Protein AF-A0A3M1T443-F1 (afdb_monomer)

Sequence (998 aa):
MTKRPALFLSFALLCALPCAAQPTHPFGGEVLDLETEANALRAASDPAARRVAVERLFETLVRDPFLAELAPRIDLRGWLERAAAGRPFDVAAYRAAVRSALAGPVRTTADVGRAELEQKLRVLELLFRPASSAPAARGTSEAELARALGRHPTAELLAPGDTRVLALEPVANAWLVRANEGLDLPPGAAGERAALERYARTLVPAGRPGRGELRPGLAHREVGRAVLGPVTRHPAGAETADVLKGVGPTPYANNRFNSKATGSFPLPEAVRDWRETELLRRAGVAVYEPVAIVALPRYEWSESEGWRPLAVYVRRPRENLRVSDLEHLDASQKRRLLATLKEKIAAELRSVGREPALSDRDVLRLFVERLGRTAGLFQGGMGRLYFHGMLHDQNVSLLGEIVDVGNNEGVARDRAEMRRNWEKSNYAWWVRRLPEYRGMRGNVETLLFHRLAKVYNGHFAEVTGGGLSEAELEGIFREAYREGRRGVSASDPRRSLTVRPRPRTRTREERGASSQDPFARYRRPDGTLRWKELTRDGAAREGAGLAHFALALFLKELAAVAATGDRARIEEFFDGLLSTDFYRHYGLFVAGARLGEIGYARSLQRFVKPRFINEVLKTNLVLAAGLALPQIASGSFSGRRFVLSLASLGLSSAAVKAGVRGLSWVASLRSQRGRGLLARFGLRARPLARLGGWVYTAGELAVVLLLAETIEREVDERLAEARARDALGEAGLRFLSAVDAATRDEDADIDAALVDYAEAWRSYRDHLYEPLLAEEARLAARLERVARRAKLGDDERAALVERVSAHSALADDLRRRHGSVEAAAAERAARADAALADDVRELFERSNATRRRMLDGLYRGGRRAGPFLGGDAPADPIAELRQLEADLPGGPTAFLARWRQRRARARLRAALGAASPNRLQSYEDEAEVLGLAAAALRAAGRDALAHRVEEARARAARLREADARLVGVAGARRSGPRRRGARGGLREAVRGVETAGR

Foldseek 3Di:
DPDPPVVVVVVVVVVVPPPPDFFDDDCLPLVVVLVVLLVQCVPDPDPVSNVVSLVSNLVSQVSRVQSVQCCVQQVVSVLSVCLSVVHARPPVSSVVSSVVSVVDDDVPPVPDDPVVVQLSVLLVVLSRHRQVVDPPPDRCHPQNSCVSLLHHDLVVCDDQPNFDFDQQAAFPPKFFPDFDPPPPAPPDPRRRVVVCCQVRVSRHDDPDGQTQTPDGQQDDQALQQWTWHDWDQDPLRATWTKIKQASFGDSRHSDSNHNPNGSWAFPVLLVLQQVLQVLCVVLQAFAWAFGTKMWGPDWDQDSVPGTTTTIITITIHLFQAFLVSLVVDDLVSVLVVLVSLVVSLQSLLVVVVDRDPDDLQLLLLLLLLSLLLNLLLCVCLSVFHFDQLDDDRSQAGSNRHGHSSSPFPTTDPDVVSVVVSNCPGPCVVVCVVCVVCPPDPGDPSLVSSLVSSVSSQVSSCVNPVDGDDPVRSCVSSNVSSVCSNNSNRSNDSVPRPDDDPDDDDDDDPDDPDDVDPLQPVQADLLGAGQLVVCLVVVSLVVPPDNQPCVVVSLLVNCVSQVVVVDPVSVVSSVVSVVSGCNCVNVVQLQVQLVVQLVCCVPPPLVPDPDPVVSVLCNVLSSNLSSVVRSCVVVVNDDPVVSVLLSVLLSVLLVVLVVVCVVDVVNVVVVVVVVPCPVVVVDPVCVVVVVVVVVVVVSVSVSSSVVSSVVVVVVVVLVVLLVVLLLQLLVLLLLLLVLLLCVLVVHPGPNVVSLVSNVVSLVSNLVSLCVVVVVLVVVLVVQVVSLVVLLVVLVVVLVVQLVVCVVPVVSQVVCCVVQVGSNSVSVVVNVVSLVVSLVSNVVSCVVSVVVSVVSVCCQAVNQDDPDALCPDQHDPQLSVVLVVLVVPCDPDPCNVVSVVVSVVNSVSSSNSSSSATSHSLSSLVNLLVSLQSSLVSCVVSVNNVSSVVSVVSSVVSVVVSVVVVVVVVVVVPPPPPDDDDRSVVVVVVVVVVVVVVVD

Secondary structure (DSSP, 8-state):
--SHHHHHHHHHHHHHGGGS-PPPPSSTTHHHHHHHHHHHHHH--SHHHHHHHHHHHHHHHTTSHHHHHHTTTTTHHHHHHHHHTT----HHHHHHHHHHHHHS--TTTTTS-HHHHHHHHHHHHHHTS-GGGS-SS-SS-HHHHHHHTT---GGGG--TT-----PPPP-TT-EEEEE-TTS---TTHHHHHHHHHHHHHTTS-SSS-------TTS-----TTEEEEEEEE-TTS-EEEEEEE-----TT-SBTTB--TT---BHHHHHHHHHHHHHHHHTT--BPEEEEEEEEEEEEEETTTEEEEEEEEEEE-S---BTGGGGGS-HHHHHHHHHHHHHHHHHHHHTTT------HHHHHHHHHHHHHHHHHHHBTTTSSEEE-S---GGGBBTTS-B--GGGS-EEESSHHHHHHHHHTSTTHHHHHH-GGGTT-SS-HHHHHHHHHHHHHHHHHHHHHS----HHHHHHHHHHHHHHHTTT--SS-TTTTT--PPPPP---S-S----S--TTGGGB-TTS-B-HHHHHHTTHHHHSS-HHHHHHHHHHHHHHHHHHH--HHHHHHHHHHHHTSTHHHHHHHHHHHHHHHHHHIIIIIGGG---HHHHHHHHHHHHHHHHHHHHHHHTT---HHHHHHHHHHHHHHHHHHHHHHHH-HHHHHHHHHHHTTTTTSS-GGGHHHHHHHHHHHHHHHHHHHHHHHHHHHHHHHHHHHHHHHHHHHHHHHHHHHHHHHHHHTT----HHHHHHHHHHHHHHHHHHHHHHHHHHHHHHHHHHHHHHHHHHHHHHHHHHHHHHHHT-HHHHHHHHHHHSSHHHHHHHHHHHHHHHHHHHHHHHHHHHHHHHHHHHHHHHTTT--SS-TT-TTS-SSHHHHHHHHHHT--SSTTHHHHHHHHHHHHHHHHHHHH---SSHHHHHHHHHHHHHHHHHHHHHTT-HHHHHHHHHHHHHHHHHHHHHHHHHHHHHH---------HHHHHHHHHHHHHHHT-

Radius of gyration: 35.06 Å; Cα contacts (8 Å, |Δi|>4): 1113; chains: 1; bounding box: 91×85×98 Å

pLDDT: mean 74.42, std 19.21, range [26.64, 98.38]

Mean predicted aligned error: 19.14 Å

Structure (mmCIF, N/CA/C/O backbone):
data_AF-A0A3M1T443-F1
#
_entry.id   AF-A0A3M1T443-F1
#
loop_
_atom_site.group_PDB
_atom_site.id
_atom_site.type_symbol
_atom_site.label_atom_id
_atom_site.label_alt_id
_atom_site.label_comp_id
_atom_site.label_asym_id
_atom_site.label_entity_id
_atom_site.label_seq_id
_atom_site.pdbx_PDB_ins_code
_atom_site.Cartn_x
_atom_site.Cartn_y
_atom_site.Cartn_z
_atom_site.occupancy
_atom_site.B_iso_or_equiv
_atom_site.auth_seq_id
_atom_site.auth_comp_id
_atom_site.auth_asym_id
_atom_site.auth_atom_id
_atom_site.pdbx_PDB_model_num
ATOM 1 N N . MET A 1 1 ? 29.139 -28.270 35.433 1.00 37.91 1 MET A N 1
ATOM 2 C CA . MET A 1 1 ? 29.422 -27.028 34.665 1.00 37.91 1 MET A CA 1
ATOM 3 C C . MET A 1 1 ? 28.168 -26.517 33.921 1.00 37.91 1 MET A C 1
ATOM 5 O O . MET A 1 1 ? 28.211 -26.295 32.721 1.00 37.91 1 MET A O 1
ATOM 9 N N . THR A 1 2 ? 27.039 -26.289 34.605 1.00 39.25 2 THR A N 1
ATOM 10 C CA . THR A 1 2 ? 25.711 -26.169 33.945 1.00 39.25 2 THR A CA 1
ATOM 11 C C . THR A 1 2 ? 24.912 -24.890 34.257 1.00 39.25 2 THR A C 1
ATOM 13 O O . THR A 1 2 ? 23.732 -24.830 33.948 1.00 39.25 2 THR A O 1
ATOM 16 N N . LYS A 1 3 ? 25.516 -23.824 34.810 1.00 35.25 3 LYS A N 1
ATOM 17 C CA . LYS A 1 3 ? 24.779 -22.588 35.188 1.00 35.25 3 LYS A CA 1
ATOM 18 C C . LYS A 1 3 ? 25.066 -21.326 34.349 1.00 35.25 3 LYS A C 1
ATOM 20 O O . LYS A 1 3 ? 24.544 -20.264 34.657 1.00 35.25 3 LYS A O 1
ATOM 25 N N . ARG A 1 4 ? 25.878 -21.396 33.288 1.00 39.31 4 ARG A N 1
ATOM 26 C CA . ARG A 1 4 ? 26.299 -20.202 32.511 1.00 39.31 4 ARG A CA 1
ATOM 27 C C . ARG A 1 4 ? 25.391 -19.768 31.335 1.00 39.31 4 ARG A C 1
ATOM 29 O O . ARG A 1 4 ? 25.360 -18.567 31.087 1.00 39.31 4 ARG A O 1
ATOM 36 N N . PRO A 1 5 ? 24.618 -20.639 30.650 1.00 40.88 5 PRO A N 1
ATOM 37 C CA . PRO A 1 5 ? 23.749 -20.198 29.546 1.00 40.88 5 PRO A CA 1
ATOM 38 C C . PRO A 1 5 ? 22.556 -19.342 30.002 1.00 40.88 5 PRO A C 1
ATOM 40 O O . PRO A 1 5 ? 22.197 -18.378 29.333 1.00 40.88 5 PRO A O 1
ATOM 43 N N . ALA A 1 6 ? 21.984 -19.644 31.174 1.00 38.44 6 ALA A N 1
ATOM 44 C CA . ALA A 1 6 ? 20.828 -18.921 31.710 1.00 38.44 6 ALA A CA 1
ATOM 45 C C . ALA A 1 6 ? 21.161 -17.465 32.084 1.00 38.44 6 ALA A C 1
ATOM 47 O O . ALA A 1 6 ? 20.357 -16.572 31.851 1.00 38.44 6 ALA A O 1
ATOM 48 N N . LEU A 1 7 ? 22.374 -17.204 32.588 1.00 36.53 7 LEU A N 1
ATOM 49 C CA . LEU A 1 7 ? 22.805 -15.851 32.961 1.00 36.53 7 LEU A CA 1
ATOM 50 C C . LEU A 1 7 ? 22.996 -14.939 31.738 1.00 36.53 7 LEU A C 1
ATOM 52 O O . LEU A 1 7 ? 22.721 -13.745 31.811 1.00 36.53 7 LEU A O 1
ATOM 56 N N . PHE A 1 8 ? 23.427 -15.507 30.607 1.00 38.59 8 PHE A N 1
ATOM 57 C CA . PHE A 1 8 ? 23.604 -14.771 29.354 1.00 38.59 8 PHE A CA 1
ATOM 58 C C . PHE A 1 8 ? 22.255 -14.409 28.714 1.00 38.59 8 PHE A C 1
ATOM 60 O O . PHE A 1 8 ? 22.086 -13.296 28.220 1.00 38.59 8 PHE A O 1
ATOM 67 N N . LEU A 1 9 ? 21.274 -15.317 28.790 1.00 38.28 9 LEU A N 1
ATOM 68 C CA . LEU A 1 9 ? 19.915 -15.072 28.302 1.00 38.28 9 LEU A CA 1
ATOM 69 C C . LEU A 1 9 ? 19.188 -14.019 29.158 1.00 38.28 9 LEU A C 1
ATOM 71 O O . LEU A 1 9 ? 18.571 -13.109 28.611 1.00 38.28 9 LEU A O 1
ATOM 75 N N . SER A 1 10 ? 19.329 -14.084 30.488 1.00 39.38 10 SER A N 1
ATOM 76 C CA . SER A 1 10 ? 18.739 -13.102 31.408 1.00 39.38 10 SER A CA 1
ATOM 77 C C . SER A 1 10 ? 19.353 -11.707 31.265 1.00 39.38 10 SER A C 1
ATOM 79 O O . SER A 1 10 ? 18.629 -10.720 31.339 1.00 39.38 10 SER A O 1
ATOM 81 N N . PHE A 1 11 ? 20.664 -11.605 31.015 1.00 38.78 11 PHE A N 1
ATOM 82 C CA . PHE A 1 11 ? 21.337 -10.320 30.790 1.00 38.78 11 PHE A CA 1
ATOM 83 C C . PHE A 1 11 ? 20.928 -9.684 29.450 1.00 38.78 11 PHE A C 1
ATOM 85 O O . PHE A 1 11 ? 20.649 -8.490 29.397 1.00 38.78 11 PHE A O 1
ATOM 92 N N . ALA A 1 12 ? 20.794 -10.483 28.384 1.00 38.28 12 ALA A N 1
ATOM 93 C CA . ALA A 1 12 ? 20.299 -10.006 27.090 1.00 38.28 12 ALA A CA 1
ATOM 94 C C . ALA A 1 12 ? 18.829 -9.539 27.149 1.00 38.28 12 ALA A C 1
ATOM 96 O O . ALA A 1 12 ? 18.479 -8.540 26.522 1.00 38.28 12 ALA A O 1
ATOM 97 N N . LEU A 1 13 ? 17.986 -10.213 27.943 1.00 36.66 13 LEU A N 1
ATOM 98 C CA . LEU A 1 13 ? 16.599 -9.805 28.208 1.00 36.66 13 LEU A CA 1
ATOM 99 C C . LEU A 1 13 ? 16.509 -8.532 29.069 1.00 36.66 13 LEU A C 1
ATOM 101 O O . LEU A 1 13 ? 15.681 -7.670 28.786 1.00 36.66 13 LEU A O 1
ATOM 105 N N . LEU A 1 14 ? 17.385 -8.368 30.068 1.00 34.06 14 LEU A N 1
ATOM 106 C CA . LEU A 1 14 ? 17.455 -7.165 30.911 1.00 34.06 14 LEU A CA 1
ATOM 107 C C . LEU A 1 14 ? 17.930 -5.920 30.148 1.00 34.06 14 LEU A C 1
ATOM 109 O O . LEU A 1 14 ? 17.433 -4.827 30.406 1.00 34.06 14 LEU A O 1
ATOM 113 N N . CYS A 1 15 ? 18.822 -6.074 29.166 1.00 35.28 15 CYS A N 1
ATOM 114 C CA . CYS A 1 15 ? 19.267 -4.967 28.314 1.00 35.28 15 CYS A CA 1
ATOM 115 C C . CYS A 1 15 ? 18.259 -4.576 27.214 1.00 35.28 15 CYS A C 1
ATOM 117 O O . CYS A 1 15 ? 18.366 -3.480 26.670 1.00 35.28 15 CYS A O 1
ATOM 119 N N . ALA A 1 16 ? 17.278 -5.429 26.891 1.00 31.98 16 ALA A N 1
ATOM 120 C CA . ALA A 1 16 ? 16.255 -5.159 25.871 1.00 31.98 16 ALA A CA 1
ATOM 121 C C . ALA A 1 16 ? 14.996 -4.447 26.416 1.00 31.98 16 ALA A C 1
ATOM 123 O O . ALA A 1 16 ? 14.170 -3.962 25.643 1.00 31.98 16 ALA A O 1
ATOM 124 N N . LEU A 1 17 ? 14.844 -4.367 27.742 1.00 29.25 17 LEU A N 1
ATOM 125 C CA . LEU A 1 17 ? 13.650 -3.840 28.410 1.00 29.25 17 LEU A CA 1
ATOM 126 C C . LEU A 1 17 ? 13.426 -2.305 28.371 1.00 29.25 17 LEU A C 1
ATOM 128 O O . LEU A 1 17 ? 12.274 -1.918 28.563 1.00 29.25 17 LEU A O 1
ATOM 132 N N . PRO A 1 18 ? 14.393 -1.407 28.066 1.00 28.91 18 PRO A N 1
ATOM 133 C CA . PRO A 1 18 ? 14.093 0.032 27.987 1.00 28.91 18 PRO A CA 1
ATOM 134 C C . PRO A 1 18 ? 13.424 0.498 26.680 1.00 28.91 18 PRO A C 1
ATOM 136 O O . PRO A 1 18 ? 13.034 1.655 26.586 1.00 28.91 18 PRO A O 1
ATOM 139 N N . CYS A 1 19 ? 13.274 -0.353 25.658 1.00 26.64 19 CYS A N 1
ATOM 140 C CA . CYS A 1 19 ? 12.793 0.076 24.333 1.00 26.64 19 CYS A CA 1
ATOM 141 C C . CYS A 1 19 ? 11.262 0.019 24.136 1.00 26.64 19 CYS A C 1
ATOM 143 O O . CYS A 1 19 ? 10.796 0.206 23.015 1.00 26.64 19 CYS A O 1
ATOM 145 N N . ALA A 1 20 ? 10.473 -0.250 25.184 1.00 28.06 20 ALA A N 1
ATOM 146 C CA . ALA A 1 20 ? 9.035 -0.540 25.069 1.00 28.06 20 ALA A CA 1
ATOM 147 C C . ALA A 1 20 ? 8.085 0.569 25.571 1.00 28.06 20 ALA A C 1
ATOM 149 O O . ALA A 1 20 ? 6.895 0.315 25.738 1.00 28.06 20 ALA A O 1
ATOM 150 N N . ALA A 1 21 ? 8.565 1.794 25.791 1.00 31.19 21 ALA A N 1
ATOM 151 C CA . ALA A 1 21 ? 7.702 2.939 26.086 1.00 31.19 21 ALA A CA 1
ATOM 152 C C . ALA A 1 21 ? 8.176 4.154 25.281 1.00 31.19 21 ALA A C 1
ATOM 154 O O . ALA A 1 21 ? 9.110 4.842 25.684 1.00 31.19 21 ALA A O 1
ATOM 155 N N . GLN A 1 22 ? 7.570 4.373 24.114 1.00 31.14 22 GLN A N 1
ATOM 156 C CA . GLN A 1 22 ? 7.752 5.597 23.336 1.00 31.14 22 GLN A CA 1
ATOM 157 C C . GLN A 1 22 ? 6.545 6.517 23.576 1.00 31.14 22 GLN A C 1
ATOM 159 O O . GLN A 1 22 ? 5.418 6.059 23.381 1.00 31.14 22 GLN A O 1
ATOM 164 N N . PRO A 1 23 ? 6.744 7.774 24.006 1.00 32.66 23 PRO A N 1
ATOM 165 C CA . PRO A 1 23 ? 5.715 8.803 23.915 1.00 32.66 23 PRO A CA 1
ATOM 166 C C . PRO A 1 23 ? 5.520 9.204 22.440 1.00 32.66 23 PRO A C 1
ATOM 168 O O . PRO A 1 23 ? 6.472 9.183 21.663 1.00 32.66 23 PRO A O 1
ATOM 171 N N . THR A 1 24 ? 4.284 9.504 22.045 1.00 31.25 24 THR A N 1
ATOM 172 C CA . THR A 1 24 ? 3.910 9.977 20.703 1.00 31.25 24 THR A CA 1
ATOM 173 C C . THR A 1 24 ? 3.780 11.507 20.672 1.00 31.25 24 THR A C 1
ATOM 175 O O . THR A 1 24 ? 3.130 12.084 21.538 1.00 31.25 24 THR A O 1
ATOM 178 N N . HIS A 1 25 ? 4.361 12.143 19.648 1.00 37.38 25 HIS A N 1
ATOM 179 C CA . HIS A 1 25 ? 4.248 13.569 19.275 1.00 37.38 25 HIS A CA 1
ATOM 180 C C . HIS A 1 25 ? 2.786 14.074 19.038 1.00 37.38 25 HIS A C 1
ATOM 182 O O . HIS A 1 25 ? 1.864 13.265 18.927 1.00 37.38 25 HIS A O 1
ATOM 188 N N . PRO A 1 26 ? 2.529 15.401 18.917 1.00 42.00 26 PRO A N 1
ATOM 189 C CA . PRO A 1 26 ? 1.399 16.100 19.516 1.00 42.00 26 PRO A CA 1
ATOM 190 C C . PRO A 1 26 ? 0.212 16.220 18.546 1.00 42.00 26 PRO A C 1
ATOM 192 O O . PRO A 1 26 ? 0.335 16.764 17.448 1.00 42.00 26 PRO A O 1
ATOM 195 N N . PHE A 1 27 ? -0.958 15.744 18.957 1.00 43.62 27 PHE A N 1
ATOM 196 C CA . PHE A 1 27 ? -2.275 16.048 18.390 1.00 43.62 27 PHE A CA 1
ATOM 197 C C . PHE A 1 27 ? -2.505 15.940 16.862 1.00 43.62 27 PHE A C 1
ATOM 199 O O . PHE A 1 27 ? -3.537 16.394 16.368 1.00 43.62 27 PHE A O 1
ATOM 206 N N . GLY A 1 28 ? -1.621 15.311 16.081 1.00 34.41 28 GLY A N 1
ATOM 207 C CA . GLY A 1 28 ? -1.761 15.246 14.615 1.00 34.41 28 GLY A CA 1
ATOM 208 C C . GLY A 1 28 ? -3.031 14.523 14.136 1.00 34.41 28 GLY A C 1
ATOM 209 O O . GLY A 1 28 ? -3.593 14.890 13.108 1.00 34.41 28 GLY A O 1
ATOM 210 N N . GLY A 1 29 ? -3.501 13.538 14.908 1.00 40.56 29 GLY A N 1
ATOM 211 C CA . GLY A 1 29 ? -4.859 12.983 14.812 1.00 40.56 29 GLY A CA 1
ATOM 212 C C . GLY A 1 29 ? -5.782 13.466 15.936 1.00 40.56 29 GLY A C 1
ATOM 213 O O . GLY A 1 29 ? -6.976 13.646 15.725 1.00 40.56 29 GLY A O 1
ATOM 214 N N . GLU A 1 30 ? -5.217 13.762 17.109 1.00 53.69 30 GLU A N 1
ATOM 215 C CA . GLU A 1 30 ? -5.988 13.963 18.337 1.00 53.69 30 GLU A CA 1
ATOM 216 C C . GLU A 1 30 ? -6.620 15.364 18.457 1.00 53.69 30 GLU A C 1
ATOM 218 O O . GLU A 1 30 ? -7.514 15.520 19.274 1.00 53.69 30 GLU A O 1
ATOM 223 N N . VAL A 1 31 ? -6.245 16.392 17.665 1.00 48.81 31 VAL A N 1
ATOM 224 C CA . VAL A 1 31 ? -6.998 17.677 17.677 1.00 48.81 31 VAL A CA 1
ATOM 225 C C . VAL A 1 31 ? -8.441 17.450 17.219 1.00 48.81 31 VAL A C 1
ATOM 227 O O . VAL A 1 31 ? -9.359 18.011 17.810 1.00 48.81 31 VAL A O 1
ATOM 230 N N . LEU A 1 32 ? -8.641 16.639 16.173 1.00 48.38 32 LEU A N 1
ATOM 231 C CA . LEU A 1 32 ? -9.980 16.331 15.662 1.00 48.38 32 LEU A CA 1
ATOM 232 C C . LEU A 1 32 ? -10.764 15.478 16.660 1.00 48.38 32 LEU A C 1
ATOM 234 O O . LEU A 1 32 ? -11.958 15.707 16.839 1.00 48.38 32 LEU A O 1
ATOM 238 N N . ASP A 1 33 ? -10.091 14.552 17.344 1.00 61.84 33 ASP A N 1
ATOM 239 C CA . ASP A 1 33 ? -10.699 13.758 18.412 1.00 61.84 33 ASP A CA 1
ATOM 240 C C . ASP A 1 33 ? -11.073 14.652 19.607 1.00 61.84 33 ASP A C 1
ATOM 242 O O . ASP A 1 33 ? -12.202 14.599 20.079 1.00 61.84 33 ASP A O 1
ATOM 246 N N . LEU A 1 34 ? -10.196 15.567 20.035 1.00 68.12 34 LEU A N 1
ATOM 247 C CA . LEU A 1 34 ? -10.482 16.535 21.100 1.00 68.12 34 LEU A CA 1
ATOM 248 C C . LEU A 1 34 ? -11.635 17.475 20.755 1.00 68.12 34 LEU A C 1
ATOM 250 O O . LEU A 1 34 ? -12.471 17.754 21.610 1.00 68.12 34 LEU A O 1
ATOM 254 N N . GLU A 1 35 ? -11.679 17.985 19.526 1.00 63.94 35 GLU A N 1
ATOM 255 C CA . GLU A 1 35 ? -12.765 18.845 19.061 1.00 63.94 35 GLU A CA 1
ATOM 256 C C . GLU A 1 35 ? -14.086 18.070 19.002 1.00 63.94 35 GLU A C 1
ATOM 258 O O . GLU A 1 35 ? -15.120 18.574 19.442 1.00 63.94 35 GLU A O 1
ATOM 263 N N . THR A 1 36 ? -14.048 16.822 18.530 1.00 71.94 36 THR A N 1
ATOM 264 C CA . THR A 1 36 ? -15.211 15.929 18.490 1.00 71.94 36 THR A CA 1
ATOM 265 C C . THR A 1 36 ? -15.733 15.641 19.894 1.00 71.94 36 THR A C 1
ATOM 267 O O . THR A 1 36 ? -16.920 15.837 20.148 1.00 71.94 36 THR A O 1
ATOM 270 N N . GLU A 1 37 ? -14.864 15.247 20.825 1.00 80.19 37 GLU A N 1
ATOM 271 C CA . GLU A 1 37 ? -15.259 14.919 22.198 1.00 80.19 37 GLU A CA 1
ATOM 272 C C . GLU A 1 37 ? -15.689 16.166 22.988 1.00 80.19 37 GLU A C 1
ATOM 274 O O . GLU A 1 37 ? -16.659 16.126 23.745 1.00 80.19 37 GLU A O 1
ATOM 279 N N . ALA A 1 38 ? -15.056 17.321 22.760 1.00 76.56 38 ALA A N 1
ATOM 280 C CA . ALA A 1 38 ? -15.502 18.581 23.349 1.00 76.56 38 ALA A CA 1
ATOM 281 C C . ALA A 1 38 ? -16.868 19.027 22.805 1.00 76.56 38 ALA A C 1
ATOM 283 O O . ALA A 1 38 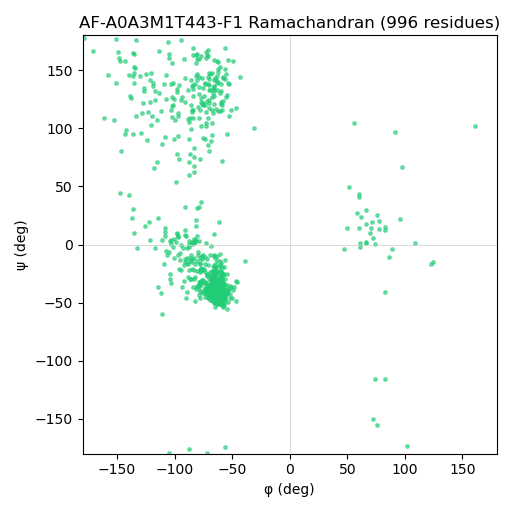? -17.706 19.520 23.564 1.00 76.56 38 ALA A O 1
ATOM 284 N N . ASN A 1 39 ? -17.130 18.831 21.511 1.00 74.62 39 ASN A N 1
ATOM 285 C CA . ASN A 1 39 ? -18.443 19.091 20.924 1.00 74.62 39 ASN A CA 1
ATOM 286 C C . ASN A 1 39 ? -19.495 18.096 21.431 1.00 74.62 39 ASN A C 1
ATOM 288 O O . ASN A 1 39 ? -20.618 18.512 21.710 1.00 74.62 39 ASN A O 1
ATOM 292 N N . ALA A 1 40 ? -19.137 16.825 21.632 1.00 76.38 40 ALA A N 1
ATOM 293 C CA . ALA A 1 40 ? -20.015 15.831 22.248 1.00 76.38 40 ALA A CA 1
ATOM 294 C C . ALA A 1 40 ? -20.385 16.228 23.687 1.00 76.38 40 ALA A C 1
ATOM 296 O O . ALA A 1 40 ? -21.555 16.174 24.064 1.00 76.38 40 ALA A O 1
ATOM 297 N N . LEU A 1 41 ? -19.415 16.725 24.462 1.00 82.12 41 LEU A N 1
ATOM 298 C CA . LEU A 1 41 ? -19.645 17.242 25.811 1.00 82.12 41 LEU A CA 1
ATOM 299 C C . LEU A 1 41 ? -20.583 18.458 25.821 1.00 82.12 41 LEU A C 1
ATOM 301 O O . LEU A 1 41 ? -21.449 18.557 26.690 1.00 82.12 41 LEU A O 1
ATOM 305 N N . ARG A 1 42 ? -20.442 19.368 24.847 1.00 79.19 42 ARG A N 1
ATOM 306 C CA . ARG A 1 42 ? -21.323 20.540 24.683 1.00 79.19 42 ARG A CA 1
ATOM 307 C C . ARG A 1 42 ? -22.734 20.158 24.231 1.00 79.19 42 ARG A C 1
ATOM 309 O O . ARG A 1 42 ? -23.693 20.793 24.660 1.00 79.19 42 ARG A O 1
ATOM 316 N N . ALA A 1 43 ? -22.855 19.153 23.365 1.00 78.31 43 ALA A N 1
ATOM 317 C CA . ALA A 1 43 ? -24.128 18.684 22.821 1.00 78.31 43 ALA A CA 1
ATOM 318 C C . ALA A 1 43 ? -24.925 17.818 23.810 1.00 78.31 43 ALA A C 1
ATOM 320 O O . ALA A 1 43 ? -26.141 17.697 23.676 1.00 78.31 43 ALA A O 1
ATOM 321 N N . ALA A 1 44 ? -24.265 17.224 24.807 1.00 82.94 44 ALA A N 1
ATOM 322 C CA . ALA A 1 44 ? -24.914 16.385 25.802 1.00 82.94 44 ALA A CA 1
ATOM 323 C C . ALA A 1 44 ? -25.872 17.200 26.694 1.00 82.94 44 ALA A C 1
ATOM 325 O O . ALA A 1 44 ? -25.465 18.053 27.491 1.00 82.94 44 ALA A O 1
ATOM 326 N N . SER A 1 45 ? -27.171 16.925 26.573 1.00 81.50 45 SER A N 1
ATOM 327 C CA . SER A 1 45 ? -28.232 17.596 27.330 1.00 81.50 45 SER A CA 1
ATOM 328 C C . SER A 1 45 ? -28.494 16.964 28.696 1.00 81.50 45 SER A C 1
ATOM 330 O O . SER A 1 45 ? -28.874 17.681 29.620 1.00 81.50 45 SER A O 1
ATOM 332 N N . ASP A 1 46 ? -28.275 15.654 28.847 1.00 90.25 46 ASP A N 1
ATOM 333 C CA . ASP A 1 46 ? -28.525 14.933 30.097 1.00 90.25 46 ASP A CA 1
ATOM 334 C C . ASP A 1 46 ? -27.234 14.646 30.909 1.00 90.25 46 ASP A C 1
ATOM 336 O O . ASP A 1 46 ? -26.130 14.589 30.351 1.00 90.25 46 ASP A O 1
ATOM 340 N N . PRO A 1 47 ? -27.337 14.455 32.242 1.00 84.25 47 PRO A N 1
ATOM 341 C CA . PRO A 1 47 ? -26.177 14.225 33.110 1.00 84.25 47 PRO A CA 1
ATOM 342 C C . PRO A 1 47 ? -25.402 12.919 32.864 1.00 84.25 47 PRO A C 1
ATOM 344 O O . PRO A 1 47 ? -24.263 12.800 33.325 1.00 84.25 47 PRO A O 1
ATOM 347 N N . ALA A 1 48 ? -25.997 11.912 32.220 1.00 81.12 48 ALA A N 1
ATOM 348 C CA . ALA A 1 48 ? -25.332 10.646 31.914 1.00 81.12 48 ALA A CA 1
ATOM 349 C C . ALA A 1 48 ? -24.481 10.781 30.643 1.00 81.12 48 ALA A C 1
ATOM 351 O O . ALA A 1 48 ? -23.286 10.485 30.679 1.00 81.12 48 ALA A O 1
ATOM 352 N N . ALA A 1 49 ? -25.043 11.342 29.571 1.00 80.25 49 ALA A N 1
ATOM 353 C CA . ALA A 1 49 ? -24.326 11.657 28.338 1.00 80.25 49 ALA A CA 1
ATOM 354 C C . ALA A 1 49 ? -23.152 12.616 28.590 1.00 80.25 49 ALA A C 1
ATOM 356 O O . ALA A 1 49 ? -22.059 12.419 28.057 1.00 80.25 49 ALA A O 1
ATOM 357 N N . ARG A 1 50 ? -23.332 13.608 29.475 1.00 83.50 50 ARG A N 1
ATOM 358 C CA . ARG A 1 50 ? -22.245 14.511 29.888 1.00 83.50 50 ARG A CA 1
ATOM 359 C C . ARG A 1 50 ? -21.120 13.784 30.611 1.00 83.50 50 ARG A C 1
ATOM 361 O O . ARG A 1 50 ? -19.961 14.064 30.333 1.00 83.50 50 ARG A O 1
ATOM 368 N N . ARG A 1 51 ? -21.436 12.843 31.507 1.00 83.75 51 ARG A N 1
ATOM 369 C CA . ARG A 1 51 ? -20.420 12.025 32.191 1.00 83.75 51 ARG A CA 1
ATOM 370 C C . ARG A 1 51 ? -19.628 11.171 31.205 1.00 83.75 51 ARG A C 1
ATOM 372 O O . ARG A 1 51 ? -18.405 11.169 31.271 1.00 83.75 51 ARG A O 1
ATOM 379 N N . VAL A 1 52 ? -20.302 10.529 30.251 1.00 82.00 52 VAL A N 1
ATOM 380 C CA . VAL A 1 52 ? -19.637 9.748 29.193 1.00 82.00 52 VAL A CA 1
ATOM 381 C C . VAL A 1 52 ? -18.723 10.632 28.340 1.00 82.00 52 VAL A C 1
ATOM 383 O O . VAL A 1 52 ? -17.585 10.255 28.072 1.00 82.00 52 VAL A O 1
ATOM 386 N N . ALA A 1 53 ? -19.180 11.823 27.952 1.00 80.50 53 ALA A N 1
ATOM 387 C CA . ALA A 1 53 ? -18.366 12.758 27.180 1.00 80.50 53 ALA A CA 1
ATOM 388 C C . ALA A 1 53 ? -17.171 13.314 27.982 1.00 80.50 53 ALA A C 1
ATOM 390 O O . ALA A 1 53 ? -16.090 13.482 27.424 1.00 80.50 53 ALA A O 1
ATOM 391 N N . VAL A 1 54 ? -17.325 13.545 29.295 1.00 85.75 54 VAL A N 1
ATOM 392 C CA . VAL A 1 54 ? -16.208 13.900 30.191 1.00 85.75 54 VAL A CA 1
ATOM 393 C C . VAL A 1 54 ? -15.164 12.790 30.230 1.00 85.75 54 VAL A C 1
ATOM 395 O O . VAL A 1 54 ? -13.980 13.091 30.109 1.00 85.75 54 VAL A O 1
ATOM 398 N N . GLU A 1 55 ? -15.577 11.528 30.367 1.00 85.12 55 GLU A N 1
ATOM 399 C CA . GLU A 1 55 ? -14.647 10.392 30.390 1.00 85.12 55 GLU A CA 1
ATOM 400 C C . GLU A 1 55 ? -13.887 10.255 29.073 1.00 85.12 55 GLU A C 1
ATOM 402 O O . GLU A 1 55 ? -12.662 10.185 29.083 1.00 85.12 55 GLU A O 1
ATOM 407 N N . ARG A 1 56 ? -14.579 10.317 27.930 1.00 85.38 56 ARG A N 1
ATOM 408 C CA . ARG A 1 56 ? -13.932 10.229 26.610 1.00 85.38 56 ARG A CA 1
ATOM 409 C C . ARG A 1 56 ? -12.967 11.381 26.353 1.00 85.38 56 ARG A C 1
ATOM 411 O O . ARG A 1 56 ? -11.858 11.165 25.859 1.00 85.38 56 ARG A O 1
ATOM 418 N N . LEU A 1 57 ? -13.357 12.603 26.719 1.00 83.94 57 LEU A N 1
ATOM 419 C CA . LEU A 1 57 ? -12.492 13.772 26.604 1.00 83.94 57 LEU A CA 1
ATOM 420 C C . LEU A 1 57 ? -11.285 13.660 27.547 1.00 83.94 57 LEU A C 1
ATOM 422 O O . LEU A 1 57 ? -10.166 13.960 27.137 1.00 83.94 57 LEU A O 1
ATOM 426 N N . PHE A 1 58 ? -11.481 13.183 28.780 1.00 88.38 58 PHE A N 1
ATOM 427 C CA . PHE A 1 58 ? -10.400 12.935 29.734 1.00 88.38 58 PHE A CA 1
ATOM 428 C C . PHE A 1 58 ? -9.425 11.877 29.215 1.00 88.38 58 PHE A C 1
ATOM 430 O O . PHE A 1 58 ? -8.226 12.135 29.183 1.00 88.38 58 PHE A O 1
ATOM 437 N N . GLU A 1 59 ? -9.925 10.723 28.767 1.00 83.19 59 GLU A N 1
ATOM 438 C CA . GLU A 1 59 ? -9.127 9.648 28.172 1.00 83.19 59 GLU A CA 1
ATOM 439 C C . GLU A 1 59 ? -8.321 10.143 26.973 1.00 83.19 59 GLU A C 1
ATOM 441 O O . GLU A 1 59 ? -7.136 9.837 26.863 1.00 83.19 59 GLU A O 1
ATOM 446 N N . THR A 1 60 ? -8.939 10.945 26.103 1.00 79.56 60 THR A N 1
ATOM 447 C CA . THR A 1 60 ? -8.266 11.543 24.943 1.00 79.56 60 THR A CA 1
ATOM 448 C C . THR A 1 60 ? -7.158 12.498 25.382 1.00 79.56 60 THR A C 1
ATOM 450 O O . THR A 1 60 ? -6.056 12.442 24.844 1.00 79.56 60 THR A O 1
ATOM 453 N N . LEU A 1 61 ? -7.401 13.326 26.404 1.00 79.94 61 LEU A N 1
ATOM 454 C CA . LEU A 1 61 ? -6.405 14.255 26.939 1.00 79.94 61 LEU A CA 1
ATOM 455 C C . LEU A 1 61 ? -5.230 13.545 27.618 1.00 79.94 61 LEU A C 1
ATOM 457 O O . LEU A 1 61 ? -4.096 13.972 27.439 1.00 79.94 61 LEU A O 1
ATOM 461 N N . VAL A 1 62 ? -5.457 12.464 28.370 1.00 84.62 62 VAL A N 1
ATOM 462 C CA . VAL A 1 62 ? -4.383 11.742 29.085 1.00 84.62 62 VAL A CA 1
ATOM 463 C C . VAL A 1 62 ? -3.652 10.701 28.230 1.00 84.62 62 VAL A C 1
ATOM 465 O O . VAL A 1 62 ? -2.750 10.030 28.730 1.00 84.62 62 VAL A O 1
ATOM 468 N N . ARG A 1 63 ? -3.997 10.554 26.944 1.00 80.06 63 ARG A N 1
ATOM 469 C CA . ARG A 1 63 ? -3.133 9.849 25.979 1.00 80.06 63 ARG A CA 1
ATOM 470 C C . ARG A 1 63 ? -1.836 10.608 25.734 1.00 80.06 63 ARG A C 1
ATOM 472 O O . ARG A 1 63 ? -0.806 9.974 25.521 1.00 80.06 63 ARG A O 1
ATOM 479 N N . ASP A 1 64 ? -1.878 11.937 25.840 1.00 75.56 64 ASP A N 1
ATOM 480 C CA . ASP A 1 64 ? -0.682 12.766 25.885 1.00 75.56 64 ASP A CA 1
ATOM 481 C C . ASP A 1 64 ? 0.061 12.485 27.213 1.00 75.56 64 ASP A C 1
ATOM 483 O O . ASP A 1 64 ? -0.475 12.754 28.295 1.00 75.56 64 ASP A O 1
ATOM 487 N N . PRO A 1 65 ? 1.291 11.934 27.173 1.00 71.94 65 PRO A N 1
ATOM 488 C CA . PRO A 1 65 ? 2.020 11.514 28.375 1.00 71.94 65 PRO A CA 1
ATOM 489 C C . PRO A 1 65 ? 2.281 12.654 29.360 1.00 71.94 65 PRO A C 1
ATOM 491 O O . PRO A 1 65 ? 2.416 12.427 30.564 1.00 71.94 65 PRO A O 1
ATOM 494 N N . PHE A 1 66 ? 2.343 13.883 28.855 1.00 75.88 66 PHE A N 1
ATOM 495 C CA . PHE A 1 66 ? 2.559 15.064 29.662 1.00 75.88 66 PHE A CA 1
ATOM 496 C C . PHE A 1 66 ? 1.263 15.476 30.382 1.00 75.88 66 PHE A C 1
ATOM 498 O O . PHE A 1 66 ? 1.271 15.716 31.594 1.00 75.88 66 PHE A O 1
ATOM 505 N N . LEU A 1 67 ? 0.127 15.496 29.676 1.00 79.25 67 LEU A N 1
ATOM 506 C CA . LEU A 1 67 ? -1.173 15.727 30.310 1.00 79.25 67 LEU A CA 1
ATOM 507 C C . LEU A 1 67 ? -1.532 14.598 31.281 1.00 79.25 67 LEU A C 1
ATOM 509 O O . LEU A 1 67 ? -2.131 14.886 32.311 1.00 79.25 67 LEU A O 1
ATOM 513 N N . ALA A 1 68 ? -1.109 13.357 31.033 1.00 82.38 68 ALA A N 1
ATOM 514 C CA . ALA A 1 68 ? -1.254 12.254 31.983 1.00 82.38 68 ALA A CA 1
ATOM 515 C C . ALA A 1 68 ? -0.504 12.512 33.305 1.00 82.38 68 ALA A C 1
ATOM 517 O O . ALA A 1 68 ? -1.030 12.231 34.383 1.00 82.38 68 ALA A O 1
ATOM 518 N N . GLU A 1 69 ? 0.711 13.071 33.237 1.00 82.31 69 GLU A N 1
ATOM 519 C CA . GLU A 1 69 ? 1.516 13.426 34.415 1.00 82.31 69 GLU A CA 1
ATOM 520 C C . GLU A 1 69 ? 0.931 14.632 35.173 1.00 82.31 69 GLU A C 1
ATOM 522 O O . GLU A 1 69 ? 0.945 14.658 36.410 1.00 82.3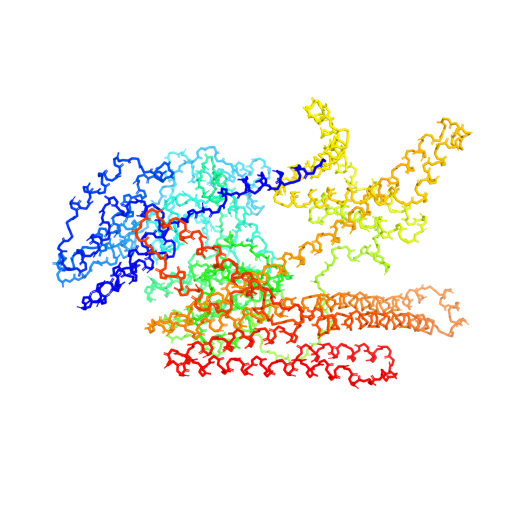1 69 GLU A O 1
ATOM 527 N N . LEU A 1 70 ? 0.395 15.625 34.452 1.00 81.75 70 LEU A N 1
ATOM 528 C CA . LEU A 1 70 ? -0.228 16.809 35.049 1.00 81.75 70 LEU A CA 1
ATOM 529 C C . LEU A 1 70 ? -1.649 16.582 35.557 1.00 81.75 70 LEU A C 1
ATOM 531 O O . LEU A 1 70 ? -2.032 17.227 36.532 1.00 81.75 70 LEU A O 1
ATOM 535 N N . ALA A 1 71 ? -2.430 15.712 34.917 1.00 88.38 71 ALA A N 1
ATOM 536 C CA . ALA A 1 71 ? -3.848 15.504 35.195 1.00 88.38 71 ALA A CA 1
ATOM 537 C C . ALA A 1 71 ? -4.173 15.371 36.692 1.00 88.38 71 ALA A C 1
ATOM 539 O O . ALA A 1 71 ? -5.056 16.101 37.152 1.00 88.38 71 ALA A O 1
ATOM 540 N N . PRO A 1 72 ? -3.464 14.537 37.484 1.00 88.44 72 PRO A N 1
ATOM 541 C CA . PRO A 1 72 ? -3.721 14.443 38.920 1.00 88.44 72 PRO A CA 1
ATOM 542 C C . PRO A 1 72 ? -3.257 15.678 39.706 1.00 88.44 72 PRO A C 1
ATOM 544 O O . PRO A 1 72 ? -3.819 15.972 40.754 1.00 88.44 72 PRO A O 1
ATOM 547 N N . ARG A 1 73 ? -2.252 16.420 39.222 1.00 88.44 73 ARG A N 1
ATOM 548 C CA . ARG A 1 73 ? -1.711 17.609 39.907 1.00 88.44 73 ARG A CA 1
ATOM 549 C C . ARG A 1 73 ? -2.609 18.834 39.763 1.00 88.44 73 ARG A C 1
ATOM 551 O O . ARG A 1 73 ? -2.615 19.686 40.643 1.00 88.44 73 ARG A O 1
ATOM 558 N N . ILE A 1 74 ? -3.331 18.934 38.648 1.00 88.31 74 ILE A N 1
ATOM 559 C CA . ILE A 1 74 ? -4.212 20.072 38.347 1.00 88.31 74 ILE A CA 1
ATOM 560 C C . ILE A 1 74 ? -5.694 19.751 38.545 1.00 88.31 74 ILE A C 1
ATOM 562 O O . ILE A 1 74 ? -6.521 20.609 38.251 1.00 88.31 74 ILE A O 1
ATOM 566 N N . ASP A 1 75 ? -6.031 18.539 39.006 1.00 92.12 75 ASP A N 1
ATOM 567 C CA . ASP A 1 75 ? -7.409 18.033 39.061 1.00 92.12 75 ASP A CA 1
ATOM 568 C C . ASP A 1 75 ? -8.120 18.181 37.699 1.00 92.12 75 ASP A C 1
ATOM 570 O O . ASP A 1 75 ? -9.211 18.740 37.583 1.00 92.12 75 ASP A O 1
ATOM 574 N N . LEU A 1 76 ? -7.463 17.738 36.617 1.00 88.50 76 LEU A N 1
ATOM 575 C CA . LEU A 1 76 ? -7.982 17.933 35.257 1.00 88.50 76 LEU A CA 1
ATOM 576 C C . LEU A 1 76 ? -9.385 17.331 35.108 1.00 88.50 76 LEU A C 1
ATOM 578 O O . LEU A 1 76 ? -10.257 17.960 34.518 1.00 88.50 76 LEU A O 1
ATOM 582 N N . ARG A 1 77 ? -9.623 16.155 35.701 1.00 90.31 77 ARG A N 1
ATOM 583 C CA . ARG A 1 77 ? -10.942 15.512 35.733 1.00 90.31 77 ARG A CA 1
ATOM 584 C C . ARG A 1 77 ? -11.981 16.379 36.441 1.00 90.31 77 ARG A C 1
ATOM 586 O O . ARG A 1 77 ? -13.027 16.638 35.856 1.00 90.31 77 ARG A O 1
ATOM 593 N N . GLY A 1 78 ? -11.690 16.892 37.637 1.00 90.75 78 GLY A N 1
ATOM 594 C CA . GLY A 1 78 ? -12.625 17.767 38.335 1.00 90.75 78 GLY A CA 1
ATOM 595 C C . GLY A 1 78 ? -12.895 19.064 37.570 1.00 90.75 78 GLY A C 1
ATOM 596 O O . GLY A 1 78 ? -14.011 19.576 37.616 1.00 90.75 78 GLY A O 1
ATOM 597 N N . TRP A 1 79 ? -11.934 19.585 36.799 1.00 87.50 79 TRP A N 1
ATOM 598 C CA . TRP A 1 79 ? -12.187 20.706 35.884 1.00 87.50 79 TRP A CA 1
ATOM 599 C C . TRP A 1 79 ? -13.171 20.349 34.766 1.00 87.50 79 TRP A C 1
ATOM 601 O O . TRP A 1 79 ? -14.074 21.143 34.495 1.00 87.50 79 TRP A O 1
ATOM 611 N N . LEU A 1 80 ? -13.042 19.161 34.167 1.00 85.00 80 LEU A N 1
ATOM 612 C CA . LEU A 1 80 ? -13.980 18.662 33.156 1.00 85.00 80 LEU A CA 1
ATOM 613 C C . LEU A 1 80 ? -15.383 18.462 33.735 1.00 85.00 80 LEU A C 1
ATOM 615 O O . LEU A 1 80 ? -16.364 18.895 33.137 1.00 85.00 80 LEU A O 1
ATOM 619 N N . GLU A 1 81 ? -15.483 17.870 34.923 1.00 87.44 81 GLU A N 1
ATOM 620 C CA . GLU A 1 81 ? -16.753 17.651 35.621 1.00 87.44 81 GLU A CA 1
ATOM 621 C C . GLU A 1 81 ? -17.429 18.974 36.005 1.00 87.44 81 GLU A C 1
ATOM 623 O O . GLU A 1 81 ? -18.637 19.135 35.817 1.00 87.44 81 GLU A O 1
ATOM 628 N N . ARG A 1 82 ? -16.658 19.964 36.481 1.00 86.06 82 ARG A N 1
ATOM 629 C CA . ARG A 1 82 ? -17.162 21.317 36.770 1.00 86.06 82 ARG A CA 1
ATOM 630 C C . ARG A 1 82 ? -17.698 21.997 35.508 1.00 86.06 82 ARG A C 1
ATOM 632 O O . ARG A 1 82 ? -18.792 22.561 35.554 1.00 86.06 82 ARG A O 1
ATOM 639 N N . ALA A 1 83 ? -16.966 21.912 34.397 1.00 79.06 83 ALA A N 1
ATOM 640 C CA . ALA A 1 83 ? -17.396 22.459 33.112 1.00 79.06 83 ALA A CA 1
ATOM 641 C C . ALA A 1 83 ? -18.664 21.757 32.589 1.00 79.06 83 ALA A C 1
ATOM 643 O O . ALA A 1 83 ? -19.614 22.420 32.175 1.00 79.06 83 ALA A O 1
ATOM 644 N N . ALA A 1 84 ? -18.734 20.428 32.691 1.00 80.12 84 ALA A N 1
ATOM 645 C CA . ALA A 1 84 ? -19.906 19.635 32.319 1.00 80.12 84 ALA A CA 1
ATOM 646 C C . ALA A 1 84 ? -21.142 19.956 33.177 1.00 80.12 84 ALA A C 1
ATOM 648 O O . ALA A 1 84 ? -22.273 19.966 32.687 1.00 80.12 84 ALA A O 1
ATOM 649 N N . ALA A 1 85 ? -20.942 20.282 34.455 1.00 82.69 85 ALA A N 1
ATOM 650 C CA . ALA A 1 85 ? -21.997 20.742 35.355 1.00 82.69 85 ALA A CA 1
ATOM 651 C C . ALA A 1 85 ? -22.480 22.176 35.052 1.00 82.69 85 ALA A C 1
ATOM 653 O O . ALA A 1 85 ? -23.333 22.694 35.770 1.00 82.69 85 ALA A O 1
ATOM 654 N N . GLY A 1 86 ? -21.941 22.834 34.018 1.00 80.00 86 GLY A N 1
ATOM 655 C CA . GLY A 1 86 ? -22.281 24.211 33.662 1.00 80.00 86 GLY A CA 1
ATOM 656 C C . GLY A 1 86 ? -21.750 25.245 34.655 1.00 80.00 86 GLY A C 1
ATOM 657 O O . GLY A 1 86 ? -22.195 26.392 34.631 1.00 80.00 86 GLY A O 1
ATOM 658 N N . ARG A 1 87 ? -20.814 24.868 35.540 1.00 81.62 87 ARG A N 1
ATOM 659 C CA . ARG A 1 87 ? -20.171 25.839 36.429 1.00 81.62 87 ARG A CA 1
ATOM 660 C C . ARG A 1 87 ? -19.249 26.740 35.601 1.00 81.62 87 ARG A C 1
ATOM 662 O O . ARG A 1 87 ? -18.587 26.242 34.689 1.00 81.62 87 ARG A O 1
ATOM 669 N N . PRO A 1 88 ? -19.168 28.046 35.912 1.00 74.44 88 PRO A N 1
ATOM 670 C CA . PRO A 1 88 ? -18.231 28.940 35.248 1.00 74.44 88 PRO A CA 1
ATOM 671 C C . PRO A 1 88 ? -16.807 28.391 35.364 1.00 74.44 88 PRO A C 1
ATOM 673 O O . PRO A 1 88 ? -16.345 28.072 36.461 1.00 74.44 88 PRO A O 1
ATOM 676 N N . PHE A 1 89 ? -16.117 28.265 34.233 1.00 77.12 89 PHE A N 1
ATOM 677 C CA . PHE A 1 89 ? -14.719 27.862 34.224 1.00 77.12 89 PHE A CA 1
ATOM 678 C C . PHE A 1 89 ? -13.859 29.027 34.729 1.00 77.12 89 PHE A C 1
ATOM 680 O O . PHE A 1 89 ? -13.657 30.016 34.022 1.00 77.12 89 PHE A O 1
ATOM 687 N N . ASP A 1 90 ? -13.376 28.930 35.969 1.00 82.19 90 ASP A N 1
ATOM 688 C CA . ASP A 1 90 ? -12.462 29.915 36.549 1.00 82.19 90 ASP A CA 1
ATOM 689 C C . ASP A 1 90 ? -11.055 29.742 35.960 1.00 82.19 90 ASP A C 1
ATOM 691 O O . ASP A 1 90 ? -10.213 28.982 36.448 1.00 82.19 90 ASP A O 1
ATOM 695 N N . VAL A 1 91 ? -10.810 30.479 34.877 1.00 77.12 91 VAL A N 1
ATOM 696 C CA . VAL A 1 91 ? -9.528 30.522 34.166 1.00 77.12 91 VAL A CA 1
ATOM 697 C C . VAL A 1 91 ? -8.375 30.907 35.097 1.00 77.12 91 VAL A C 1
ATOM 699 O O . VAL A 1 91 ? -7.265 30.391 34.945 1.00 77.12 91 VAL A O 1
ATOM 702 N N . ALA A 1 92 ? -8.603 31.810 36.054 1.00 78.69 92 ALA A N 1
ATOM 703 C CA . ALA A 1 92 ? -7.555 32.281 36.950 1.00 78.69 92 ALA A CA 1
ATOM 704 C C . ALA A 1 92 ? -7.131 31.169 37.918 1.00 78.69 92 ALA A C 1
ATOM 706 O O . ALA A 1 92 ? -5.930 30.916 38.065 1.00 78.69 92 ALA A O 1
ATOM 707 N N . ALA A 1 93 ? -8.102 30.457 38.496 1.00 84.44 93 ALA A N 1
ATOM 708 C CA . ALA A 1 93 ? -7.854 29.304 39.354 1.00 84.44 93 ALA A CA 1
ATOM 709 C C . ALA A 1 93 ? -7.221 28.131 38.586 1.00 84.44 93 ALA A C 1
ATOM 711 O O . ALA A 1 93 ? -6.251 27.544 39.070 1.00 84.44 93 ALA A O 1
ATOM 712 N N . TYR A 1 94 ? -7.673 27.837 37.360 1.00 82.31 94 TYR A N 1
ATOM 713 C CA . TYR A 1 94 ? -7.052 26.812 36.513 1.00 82.31 94 TYR A CA 1
ATOM 714 C C . TYR A 1 94 ? -5.586 27.150 36.196 1.00 82.31 94 TYR A C 1
ATOM 716 O O . TYR A 1 94 ? -4.688 26.341 36.429 1.00 82.31 94 TYR A O 1
ATOM 724 N N . ARG A 1 95 ? -5.300 28.385 35.757 1.00 81.25 95 ARG A N 1
ATOM 725 C CA . ARG A 1 95 ? -3.923 28.844 35.494 1.00 81.25 95 ARG A CA 1
ATOM 726 C C . ARG A 1 95 ? -3.056 28.843 36.754 1.00 81.25 95 ARG A C 1
ATOM 728 O O . ARG A 1 95 ? -1.852 28.610 36.662 1.00 81.25 95 ARG A O 1
ATOM 735 N N . ALA A 1 96 ? -3.623 29.126 37.927 1.00 84.25 96 ALA A N 1
ATOM 736 C CA . ALA A 1 96 ? -2.907 29.032 39.199 1.00 84.25 96 ALA A CA 1
ATOM 737 C C . ALA A 1 96 ? -2.555 27.576 39.547 1.00 84.25 96 ALA A C 1
ATOM 739 O O . ALA A 1 96 ? -1.393 27.302 39.848 1.00 84.25 96 ALA A O 1
ATOM 740 N N . ALA A 1 97 ? -3.508 26.647 39.414 1.00 83.00 97 ALA A N 1
ATOM 741 C CA . ALA A 1 97 ? -3.292 25.216 39.633 1.00 83.00 97 ALA A CA 1
ATOM 742 C C . ALA A 1 97 ? -2.212 24.657 38.697 1.00 83.00 97 ALA A C 1
ATOM 744 O O . ALA A 1 97 ? -1.302 23.955 39.132 1.00 83.00 97 ALA A O 1
ATOM 745 N N . VAL A 1 98 ? -2.248 25.048 37.422 1.00 80.06 98 VAL A N 1
ATOM 746 C CA . VAL A 1 98 ? -1.243 24.626 36.447 1.00 80.06 98 VAL A CA 1
ATOM 747 C C . VAL A 1 98 ? 0.134 25.210 36.761 1.00 80.06 98 VAL A C 1
ATOM 749 O O . VAL A 1 98 ? 1.111 24.468 36.806 1.00 80.06 98 VAL A O 1
ATOM 752 N N . ARG A 1 99 ? 0.242 26.516 37.045 1.00 82.88 99 ARG A N 1
ATOM 753 C CA . ARG A 1 99 ? 1.525 27.129 37.441 1.00 82.88 99 ARG A CA 1
ATOM 754 C C . ARG A 1 99 ? 2.114 26.475 38.690 1.00 82.88 99 ARG A C 1
ATOM 756 O O . ARG A 1 99 ? 3.319 26.253 38.735 1.00 82.88 99 ARG A O 1
ATOM 763 N N . SER A 1 100 ? 1.273 26.137 39.666 1.00 84.75 100 SER A N 1
ATOM 764 C CA . SER A 1 100 ? 1.684 25.408 40.868 1.00 84.75 100 SER A CA 1
ATOM 765 C C . SER A 1 100 ? 2.182 23.995 40.535 1.00 84.75 100 SER A C 1
ATOM 767 O O . SER A 1 100 ? 3.273 23.616 40.957 1.00 84.75 100 SER A O 1
ATOM 769 N N . ALA A 1 101 ? 1.462 23.250 39.688 1.00 81.69 101 ALA A N 1
ATOM 770 C CA . ALA A 1 101 ? 1.861 21.909 39.255 1.00 81.69 101 ALA A CA 1
ATOM 771 C C . ALA A 1 101 ? 3.195 21.886 38.482 1.00 81.69 101 ALA A C 1
ATOM 773 O O . ALA A 1 101 ? 3.938 20.904 38.575 1.00 81.69 101 ALA A O 1
ATOM 774 N N . LEU A 1 102 ? 3.500 22.971 37.759 1.00 77.75 102 LEU A N 1
ATOM 775 C CA . LEU A 1 102 ? 4.740 23.170 37.000 1.00 77.75 102 LEU A CA 1
ATOM 776 C C . LEU A 1 102 ? 5.908 23.722 37.814 1.00 77.75 102 LEU A C 1
ATOM 778 O O . LEU A 1 102 ? 7.041 23.677 37.342 1.00 77.75 102 LEU A O 1
ATOM 782 N N . ALA A 1 103 ? 5.655 24.248 39.011 1.00 81.06 103 ALA A N 1
ATOM 783 C CA . ALA A 1 103 ? 6.717 24.641 39.932 1.00 81.06 103 ALA A CA 1
ATOM 784 C C . ALA A 1 103 ? 7.392 23.419 40.585 1.00 81.06 103 ALA A C 1
ATOM 786 O O . ALA A 1 103 ? 8.524 23.517 41.052 1.00 81.06 103 ALA A O 1
ATOM 787 N N . GLY A 1 104 ? 6.717 22.263 40.606 1.00 77.56 104 GLY A N 1
ATOM 788 C CA . GLY A 1 104 ? 7.296 20.989 41.029 1.00 77.56 104 GLY A CA 1
ATOM 789 C C . GLY A 1 104 ? 8.064 20.278 39.905 1.00 77.56 104 GLY A C 1
ATOM 790 O O . GLY A 1 104 ? 7.854 20.570 38.729 1.00 77.56 104 GLY A O 1
ATOM 791 N N . PRO A 1 105 ? 8.922 19.291 40.226 1.00 68.25 105 PRO A N 1
ATOM 792 C CA . PRO A 1 105 ? 9.605 18.492 39.215 1.00 68.25 105 PRO A CA 1
ATOM 793 C C . PRO A 1 105 ? 8.576 17.718 38.378 1.00 68.25 105 PRO A C 1
ATOM 795 O O . PRO A 1 105 ? 7.847 16.855 38.884 1.00 68.25 105 PRO A O 1
ATOM 798 N N . VAL A 1 106 ? 8.483 18.044 37.093 1.00 64.69 106 VAL A N 1
ATOM 799 C CA . VAL A 1 106 ? 7.743 17.263 36.097 1.00 64.69 106 VAL A CA 1
ATOM 800 C C . VAL A 1 106 ? 8.789 16.503 35.291 1.00 64.69 106 VAL A C 1
ATOM 802 O O . VAL A 1 106 ? 9.653 17.108 34.653 1.00 64.69 106 VAL A O 1
ATOM 805 N N . ARG A 1 107 ? 8.771 15.169 35.366 1.00 62.16 107 ARG A N 1
ATOM 806 C CA . ARG A 1 107 ? 9.837 14.322 34.798 1.00 62.16 107 ARG A CA 1
ATOM 807 C C . ARG A 1 107 ? 9.948 14.494 33.285 1.00 62.16 107 ARG A C 1
ATOM 809 O O . ARG A 1 107 ? 11.041 14.386 32.748 1.00 62.16 107 ARG A O 1
ATOM 816 N N . THR A 1 108 ? 8.832 14.810 32.635 1.00 55.91 108 THR A N 1
ATOM 817 C CA . THR A 1 108 ? 8.720 15.024 31.187 1.00 55.91 108 THR A CA 1
ATOM 818 C C . THR A 1 108 ? 9.028 16.459 30.718 1.00 55.91 108 THR A C 1
ATOM 820 O O . THR A 1 108 ? 9.237 16.665 29.527 1.00 55.91 108 THR A O 1
ATOM 823 N N . THR A 1 109 ? 9.133 17.464 31.608 1.00 51.81 109 THR A N 1
ATOM 824 C CA . THR A 1 109 ? 9.438 18.865 31.199 1.00 51.81 109 THR A CA 1
ATOM 825 C C . THR A 1 109 ? 10.892 19.139 30.831 1.00 51.81 109 THR A C 1
ATOM 827 O O . THR A 1 109 ? 11.175 20.189 30.264 1.00 51.81 109 THR A O 1
ATOM 830 N N . ALA A 1 110 ? 11.820 18.228 31.133 1.00 52.41 110 ALA A N 1
ATOM 831 C CA . ALA A 1 110 ? 13.210 18.388 30.705 1.00 52.41 110 ALA A CA 1
ATOM 832 C C . ALA A 1 110 ? 13.354 18.335 29.168 1.00 52.41 110 ALA A C 1
ATOM 834 O O . ALA A 1 110 ? 14.281 18.937 28.631 1.00 52.41 110 ALA A O 1
ATOM 835 N N . ASP A 1 111 ? 12.406 17.684 28.480 1.00 45.62 111 ASP A N 1
ATOM 836 C CA . ASP A 1 111 ? 12.460 17.412 27.039 1.00 45.62 111 ASP A CA 1
ATOM 837 C C . ASP A 1 111 ? 11.452 18.235 26.208 1.00 45.62 111 ASP A C 1
ATOM 839 O O . ASP A 1 111 ? 11.617 18.371 24.997 1.00 45.62 111 ASP A O 1
ATOM 843 N N . VAL A 1 112 ? 10.431 18.831 26.840 1.00 52.69 112 VAL A N 1
ATOM 844 C CA . VAL A 1 112 ? 9.372 19.610 26.170 1.00 52.69 112 VAL A CA 1
ATOM 845 C C . VAL A 1 112 ? 9.412 21.065 26.639 1.00 52.69 112 VAL A C 1
ATOM 847 O O . VAL A 1 112 ? 9.322 21.357 27.831 1.00 52.69 112 VAL A O 1
ATOM 850 N N . GLY A 1 113 ? 9.538 22.006 25.701 1.00 62.03 113 GLY A N 1
ATOM 851 C CA . GLY A 1 113 ? 9.640 23.432 26.018 1.00 62.03 113 GLY A CA 1
ATOM 852 C C . GLY A 1 113 ? 8.379 23.988 26.697 1.00 62.03 113 GLY A C 1
ATOM 853 O O . GLY A 1 113 ? 7.260 23.717 26.266 1.00 62.03 113 GLY A O 1
ATOM 854 N N . ARG A 1 114 ? 8.553 24.853 27.712 1.00 58.88 114 ARG A N 1
ATOM 855 C CA . ARG A 1 114 ? 7.473 25.566 28.441 1.00 58.88 114 ARG A CA 1
ATOM 856 C C . ARG A 1 114 ? 6.418 26.211 27.515 1.00 58.88 114 ARG A C 1
ATOM 858 O O . ARG A 1 114 ? 5.251 26.277 27.883 1.00 58.88 114 ARG A O 1
ATOM 865 N N . ALA A 1 115 ? 6.808 26.641 26.315 1.00 56.31 115 ALA A N 1
ATOM 866 C CA . ALA A 1 115 ? 5.911 27.237 25.322 1.00 56.31 115 ALA A CA 1
ATOM 867 C C . ALA A 1 115 ? 4.904 26.241 24.708 1.00 56.31 115 ALA A C 1
ATOM 869 O O . ALA A 1 115 ? 3.741 26.591 24.514 1.00 56.31 115 ALA A O 1
ATOM 870 N N . GLU A 1 116 ? 5.317 24.998 24.435 1.00 56.69 116 GLU A N 1
ATOM 871 C CA . GLU A 1 116 ? 4.424 23.956 23.898 1.00 56.69 116 GLU A CA 1
ATOM 872 C C . GLU A 1 116 ? 3.340 23.601 24.920 1.00 56.69 116 GLU A C 1
ATOM 874 O O . GLU A 1 116 ? 2.162 23.432 24.607 1.00 56.69 116 GLU A O 1
ATOM 879 N N . LEU A 1 117 ? 3.742 23.570 26.182 1.00 62.09 117 LEU A N 1
ATOM 880 C CA . LEU A 1 117 ? 2.853 23.366 27.301 1.00 62.09 117 LEU A CA 1
ATOM 881 C C . LEU A 1 117 ? 1.823 24.495 27.455 1.00 62.09 117 LEU A C 1
ATOM 883 O O . LEU A 1 117 ? 0.623 24.235 27.543 1.00 62.09 117 LEU A O 1
ATOM 887 N N . GLU A 1 118 ? 2.263 25.753 27.453 1.00 64.75 118 GLU A N 1
ATOM 888 C CA . GLU A 1 118 ? 1.349 26.900 27.506 1.00 64.75 118 GLU A CA 1
ATOM 889 C C . GLU A 1 118 ? 0.331 26.885 26.354 1.00 64.75 118 GLU A C 1
ATOM 891 O O . GLU A 1 118 ? -0.830 27.253 26.553 1.00 64.75 118 GLU A O 1
ATOM 896 N N . GLN A 1 119 ? 0.725 26.396 25.175 1.00 61.66 119 GLN A N 1
ATOM 897 C CA . GLN A 1 119 ? -0.174 26.219 24.039 1.00 61.66 119 GLN A CA 1
ATOM 898 C C . GLN A 1 119 ? -1.238 25.142 24.301 1.00 61.66 119 GLN A C 1
ATOM 900 O O . GLN A 1 119 ? -2.425 25.418 24.127 1.00 61.66 119 GLN A O 1
ATOM 905 N N . LYS A 1 120 ? -0.853 23.949 24.781 1.00 65.62 120 LYS A N 1
ATOM 906 C CA . LYS A 1 120 ? -1.800 22.865 25.123 1.00 65.62 120 LYS A CA 1
ATOM 907 C C . LYS A 1 120 ? -2.828 23.311 26.172 1.00 65.62 120 LYS A C 1
ATOM 909 O O . LYS A 1 120 ? -4.013 23.003 26.067 1.00 65.62 120 LYS A O 1
ATOM 914 N N . LEU A 1 121 ? -2.398 24.111 27.145 1.00 68.50 121 LEU A N 1
ATOM 915 C CA . LEU A 1 121 ? -3.260 24.639 28.206 1.00 68.50 121 LEU A CA 1
ATOM 916 C C . LEU A 1 121 ? -4.237 25.714 27.711 1.00 68.50 121 LEU A C 1
ATOM 918 O O . LEU A 1 121 ? -5.373 25.766 28.178 1.00 68.50 121 LEU A O 1
ATOM 922 N N . ARG A 1 122 ? -3.835 26.545 26.738 1.00 67.94 122 ARG A N 1
ATOM 923 C CA . ARG A 1 122 ? -4.737 27.517 26.090 1.00 67.94 122 ARG A CA 1
ATOM 924 C C . ARG A 1 122 ? -5.848 26.846 25.287 1.00 67.94 122 ARG A C 1
ATOM 926 O O . ARG A 1 122 ? -6.955 27.375 25.238 1.00 67.94 122 ARG A O 1
ATOM 933 N N . VAL A 1 123 ? -5.570 25.695 24.674 1.00 65.31 123 VAL A N 1
ATOM 934 C CA . VAL A 1 123 ? -6.594 24.901 23.975 1.00 65.31 123 VAL A CA 1
ATOM 935 C C . VAL A 1 123 ? -7.655 24.439 24.965 1.00 65.31 123 VAL A C 1
ATOM 937 O O . VAL A 1 123 ? -8.838 24.667 24.732 1.00 65.31 123 VAL A O 1
ATOM 940 N N . LEU A 1 124 ? -7.237 23.885 26.105 1.00 69.56 124 LEU A N 1
ATOM 941 C CA . LEU A 1 124 ? -8.153 23.487 27.174 1.00 69.56 124 LEU A CA 1
ATOM 942 C C . LEU A 1 124 ? -8.985 24.675 27.675 1.00 69.56 124 LEU A C 1
ATOM 944 O O . LEU A 1 124 ? -10.206 24.584 27.743 1.00 69.56 124 LEU A O 1
ATOM 948 N N . GLU A 1 125 ? -8.353 25.820 27.933 1.00 72.81 125 GLU A N 1
ATOM 949 C CA . GLU A 1 125 ? -9.039 27.044 28.370 1.00 72.81 125 GLU A CA 1
ATOM 950 C C . GLU A 1 125 ? -10.174 27.472 27.419 1.00 72.81 125 GLU A C 1
ATOM 952 O O . GLU A 1 125 ? -11.254 27.860 27.867 1.00 72.81 125 GLU A O 1
ATOM 957 N N . LEU A 1 126 ? -9.965 27.369 26.104 1.00 66.94 126 LEU A N 1
ATOM 958 C CA . LEU A 1 126 ? -10.986 27.714 25.112 1.00 66.94 126 LEU A CA 1
ATOM 959 C C . LEU A 1 126 ? -12.068 26.663 24.931 1.00 66.94 126 LEU A C 1
ATOM 961 O O . LEU A 1 126 ? -13.213 27.018 24.637 1.00 66.94 126 LEU A O 1
ATOM 965 N N . LEU A 1 127 ? -11.732 25.386 25.099 1.00 65.06 127 LEU A N 1
ATOM 966 C CA . LEU A 1 127 ? -12.726 24.321 25.061 1.00 65.06 127 LEU A CA 1
ATOM 967 C C . LEU A 1 127 ? -13.761 24.494 26.187 1.00 65.06 127 LEU A C 1
ATOM 969 O O . LEU A 1 127 ? -14.941 24.223 25.950 1.00 65.06 127 LEU A O 1
ATOM 973 N N . PHE A 1 128 ? -13.362 25.043 27.344 1.00 68.44 128 PHE A N 1
ATOM 974 C CA . PHE A 1 128 ? -14.215 25.192 28.536 1.00 68.44 128 PHE A CA 1
ATOM 975 C C . PHE A 1 128 ? -14.819 26.582 28.764 1.00 68.44 128 PHE A C 1
ATOM 977 O O . PHE A 1 128 ? -15.493 26.798 29.773 1.00 68.44 128 PHE A O 1
ATOM 984 N N . ARG A 1 129 ? -14.630 27.538 27.849 1.00 68.69 129 ARG A N 1
ATOM 985 C CA . ARG A 1 129 ? -15.238 28.868 27.991 1.00 68.69 129 ARG A CA 1
ATOM 986 C C . ARG A 1 129 ? -16.774 28.761 27.859 1.00 68.69 129 ARG A C 1
ATOM 988 O O . ARG A 1 129 ? -17.240 28.202 26.864 1.00 68.69 129 ARG A O 1
ATOM 995 N N . PRO A 1 130 ? -17.580 29.278 28.812 1.00 59.00 130 PRO A N 1
ATOM 996 C CA . PRO A 1 130 ? -19.039 29.185 28.737 1.00 59.00 130 PRO A CA 1
ATOM 997 C C . PRO A 1 130 ? -19.569 29.893 27.486 1.00 59.00 130 PRO A C 1
ATOM 999 O O . PRO A 1 130 ? -19.240 31.062 27.263 1.00 59.00 130 PRO A O 1
ATOM 1002 N N . ALA A 1 131 ? -20.428 29.225 26.707 1.00 52.72 131 ALA A N 1
ATOM 1003 C CA . ALA A 1 131 ? -21.023 29.791 25.489 1.00 52.72 131 ALA A CA 1
ATOM 1004 C C . ALA A 1 131 ? -21.797 31.102 25.746 1.00 52.72 131 ALA A C 1
ATOM 1006 O O . ALA A 1 131 ? -21.895 31.943 24.861 1.00 52.72 131 ALA A O 1
ATOM 1007 N N . SER A 1 132 ? -22.284 31.306 26.974 1.00 47.72 132 SER A N 1
ATOM 1008 C CA . SER A 1 132 ? -23.014 32.498 27.424 1.00 47.72 132 SER A CA 1
ATOM 1009 C C . SER A 1 132 ? -22.147 33.740 27.673 1.00 47.72 132 SER A C 1
ATOM 1011 O O . SER A 1 132 ? -22.689 34.818 27.896 1.00 47.72 132 SER A O 1
ATOM 1013 N N . SER A 1 133 ? -20.814 33.616 27.648 1.00 48.25 133 SER A N 1
ATOM 1014 C CA . SER A 1 133 ? -19.878 34.736 27.864 1.00 48.25 133 SER A CA 1
ATOM 1015 C C . SER A 1 133 ? -19.396 35.413 26.570 1.00 48.25 133 SER A C 1
ATOM 1017 O O . SER A 1 133 ? -18.635 36.378 26.630 1.00 48.25 133 SER A O 1
ATOM 1019 N N . ALA A 1 134 ? -19.854 34.935 25.409 1.00 43.09 134 ALA A N 1
ATOM 1020 C CA . ALA A 1 134 ? -19.682 35.592 24.118 1.00 43.09 134 ALA A CA 1
ATOM 1021 C C . ALA A 1 134 ? -20.997 36.299 23.734 1.00 43.09 134 ALA A C 1
ATOM 1023 O O . ALA A 1 134 ? -22.067 35.734 23.976 1.00 43.09 134 ALA A O 1
ATOM 1024 N N . PRO A 1 135 ? -20.961 37.522 23.165 1.00 36.75 135 PRO A N 1
ATOM 1025 C CA . PRO A 1 135 ? -22.174 38.192 22.704 1.00 36.75 135 PRO A CA 1
ATOM 1026 C C . PRO A 1 135 ? -22.954 37.261 21.768 1.00 36.75 135 PRO A C 1
ATOM 1028 O O . PRO A 1 135 ? -22.355 36.567 20.952 1.00 36.75 135 PRO A O 1
ATOM 1031 N N . ALA A 1 136 ? -24.282 37.237 21.919 1.00 36.44 136 ALA A N 1
ATOM 1032 C CA . ALA A 1 136 ? -25.226 36.219 21.434 1.00 36.44 136 ALA A CA 1
ATOM 1033 C C . ALA A 1 136 ? -25.315 35.998 19.901 1.00 36.44 136 ALA A C 1
ATOM 1035 O O . ALA A 1 136 ? -26.271 35.404 19.411 1.00 36.44 136 ALA A O 1
ATOM 1036 N N . ALA A 1 137 ? -24.316 36.410 19.127 1.00 35.22 137 ALA A N 1
ATOM 1037 C CA . ALA A 1 137 ? -24.113 35.995 17.753 1.00 35.22 137 ALA A CA 1
ATOM 1038 C C . ALA A 1 137 ? -22.670 35.491 17.599 1.00 35.22 137 ALA A C 1
ATOM 1040 O O . ALA A 1 137 ? -21.734 36.287 17.625 1.00 35.22 137 ALA A O 1
ATOM 1041 N N . ARG A 1 138 ? -22.535 34.181 17.338 1.00 42.28 138 ARG A N 1
ATOM 1042 C CA . ARG A 1 138 ? -21.303 33.375 17.185 1.00 42.28 138 ARG A CA 1
ATOM 1043 C C . ARG A 1 138 ? -20.841 32.745 18.505 1.00 42.28 138 ARG A C 1
ATOM 1045 O O . ARG A 1 138 ? -20.127 33.354 19.293 1.00 42.28 138 ARG A O 1
ATOM 1052 N N . GLY A 1 139 ? -21.213 31.472 18.699 1.00 45.25 139 GLY A N 1
ATOM 1053 C CA . GLY A 1 139 ? -20.478 30.571 19.595 1.00 45.25 139 GLY A CA 1
ATOM 1054 C C . GLY A 1 139 ? -18.982 30.621 19.279 1.00 45.25 139 GLY A C 1
ATOM 1055 O O . GLY A 1 139 ? -18.637 31.041 18.175 1.00 45.25 139 GLY A O 1
ATOM 1056 N N . THR A 1 140 ? -18.131 30.249 20.246 1.00 46.31 140 THR A N 1
ATOM 1057 C CA . THR A 1 140 ? -16.655 30.324 20.184 1.00 46.31 140 THR A CA 1
ATOM 1058 C C . THR A 1 140 ? -16.192 30.139 18.748 1.00 46.31 140 THR A C 1
ATOM 1060 O O . THR A 1 140 ? -16.276 29.032 18.213 1.00 46.31 140 THR A O 1
ATOM 1063 N N . SER A 1 141 ? -15.870 31.243 18.071 1.00 56.97 141 SER A N 1
ATOM 1064 C CA . SER A 1 141 ? -15.778 31.176 16.614 1.00 56.97 141 SER A CA 1
ATOM 1065 C C . SER A 1 141 ? -14.630 30.232 16.271 1.00 56.97 141 SER A C 1
ATOM 1067 O O . SER A 1 141 ? -13.605 30.246 16.952 1.00 56.97 141 SER A O 1
ATOM 1069 N N . GLU A 1 142 ? -14.769 29.411 15.232 1.00 50.06 142 GLU A N 1
ATOM 1070 C CA . GLU A 1 142 ? -13.676 28.570 14.715 1.00 50.06 142 GLU A CA 1
ATOM 1071 C C . GLU A 1 142 ? -12.368 29.382 14.593 1.00 50.06 142 GLU A C 1
ATOM 1073 O O . GLU A 1 142 ? -11.283 28.892 14.881 1.00 50.06 142 GLU A O 1
ATOM 1078 N N . ALA A 1 143 ? -12.498 30.680 14.301 1.00 49.66 143 ALA A N 1
ATOM 1079 C CA . ALA A 1 143 ? -11.461 31.704 14.318 1.00 49.66 143 ALA A CA 1
ATOM 1080 C C . ALA A 1 143 ? -10.752 31.928 15.676 1.00 49.66 143 ALA A C 1
ATOM 1082 O O . ALA A 1 143 ? -9.545 32.149 15.703 1.00 49.66 143 ALA A O 1
ATOM 1083 N N . GLU A 1 144 ? -11.451 31.921 16.809 1.00 53.25 144 GLU A N 1
ATOM 1084 C CA . GLU A 1 144 ? -10.852 32.064 18.147 1.00 53.25 144 GLU A CA 1
ATOM 1085 C C . GLU A 1 144 ? -10.145 30.784 18.603 1.00 53.25 144 GLU A C 1
ATOM 1087 O O . GLU A 1 144 ? -9.027 30.860 19.120 1.00 53.25 144 GLU A O 1
ATOM 1092 N N . LEU A 1 145 ? -10.757 29.617 18.357 1.00 50.88 145 LEU A N 1
ATOM 1093 C CA . LEU A 1 145 ? -10.132 28.316 18.618 1.00 50.88 145 LEU A CA 1
ATOM 1094 C C . LEU A 1 145 ? -8.888 28.129 17.747 1.00 50.88 145 LEU A C 1
ATOM 1096 O O . LEU A 1 145 ? -7.830 27.741 18.243 1.00 50.88 145 LEU A O 1
ATOM 1100 N N . ALA A 1 146 ? -8.988 28.511 16.472 1.00 50.47 146 ALA A N 1
ATOM 1101 C CA . ALA A 1 146 ? -7.856 28.618 15.575 1.00 50.47 146 ALA A CA 1
ATOM 1102 C C . ALA A 1 146 ? -6.779 29.527 16.190 1.00 50.47 146 ALA A C 1
ATOM 1104 O O . ALA A 1 146 ? -5.657 29.062 16.391 1.00 50.47 146 ALA A O 1
ATOM 1105 N N . ARG A 1 147 ? -7.095 30.778 16.567 1.00 54.44 147 ARG A N 1
ATOM 1106 C CA . ARG A 1 147 ? -6.091 31.750 17.053 1.00 54.44 147 ARG A CA 1
ATOM 1107 C C . ARG A 1 147 ? -5.265 31.230 18.223 1.00 54.44 147 ARG A C 1
ATOM 1109 O O . ARG A 1 147 ? -4.051 31.417 18.242 1.00 54.44 147 ARG A O 1
ATOM 1116 N N . ALA A 1 148 ? -5.886 30.556 19.182 1.00 50.41 148 ALA A N 1
ATOM 1117 C CA . ALA A 1 148 ? -5.166 30.013 20.333 1.00 50.41 148 ALA A CA 1
ATOM 1118 C C . ALA A 1 148 ? -4.449 28.687 20.073 1.00 50.41 148 ALA A C 1
ATOM 1120 O O . ALA A 1 148 ? -3.455 28.410 20.740 1.00 50.41 148 ALA A O 1
ATOM 1121 N N . LEU A 1 149 ? -4.880 27.915 19.071 1.00 48.19 149 LEU A N 1
ATOM 1122 C CA . LEU A 1 149 ? -4.071 26.842 18.486 1.00 48.19 149 LEU A CA 1
ATOM 1123 C C . LEU A 1 149 ? -2.855 27.391 17.709 1.00 48.19 149 LEU A C 1
ATOM 1125 O O . LEU A 1 149 ? -2.070 26.608 17.177 1.00 48.19 149 LEU A O 1
ATOM 1129 N N . GLY A 1 150 ? -2.678 28.716 17.634 1.00 43.59 150 GLY A N 1
ATOM 1130 C CA . GLY A 1 150 ? -1.672 29.375 16.798 1.00 43.59 150 GLY A CA 1
ATOM 1131 C C . GLY A 1 150 ? -2.061 29.435 15.317 1.00 43.59 150 GLY A C 1
ATOM 1132 O O . GLY A 1 150 ? -1.220 29.716 14.473 1.00 43.59 150 GLY A O 1
ATOM 1133 N N . ARG A 1 151 ? -3.326 29.160 14.985 1.00 44.38 151 ARG A N 1
ATOM 1134 C CA . ARG A 1 151 ? -3.894 29.211 13.635 1.00 44.38 151 ARG A CA 1
ATOM 1135 C C . ARG A 1 151 ? -4.602 30.557 13.454 1.00 44.38 151 ARG A C 1
ATOM 1137 O O . ARG A 1 151 ? -5.626 30.824 14.064 1.00 44.38 151 ARG A O 1
ATOM 1144 N N . HIS A 1 152 ? -4.092 31.453 12.628 1.00 42.34 152 HIS A N 1
ATOM 1145 C CA . HIS A 1 152 ? -4.834 32.685 12.337 1.00 42.34 152 HIS A CA 1
ATOM 1146 C C . HIS A 1 152 ? -6.156 32.362 11.601 1.00 42.34 152 HIS A C 1
ATOM 1148 O O . HIS A 1 152 ? -6.164 31.444 10.775 1.00 42.34 152 HIS A O 1
ATOM 1154 N N . PRO A 1 153 ? -7.273 33.076 11.865 1.00 41.47 153 PRO A N 1
ATOM 1155 C CA . PRO A 1 153 ? -8.531 32.847 11.166 1.00 41.47 153 PRO A CA 1
ATOM 1156 C C . PRO A 1 153 ? -8.297 33.089 9.689 1.00 41.47 153 PRO A C 1
ATOM 1158 O O . PRO A 1 153 ? -7.888 34.181 9.294 1.00 41.47 153 PRO A O 1
ATOM 1161 N N . THR A 1 154 ? -8.546 32.077 8.868 1.00 39.47 154 THR A N 1
ATOM 1162 C CA . THR A 1 154 ? -8.176 32.128 7.456 1.00 39.47 154 THR A CA 1
ATOM 1163 C C . THR A 1 154 ? -8.856 33.315 6.773 1.00 39.47 154 THR A C 1
ATOM 1165 O O . THR A 1 154 ? -8.214 33.999 6.000 1.00 39.47 154 THR A O 1
ATOM 1168 N N . ALA A 1 155 ? -10.094 33.671 7.129 1.00 38.31 155 ALA A N 1
ATOM 1169 C CA . ALA A 1 155 ? -10.791 34.827 6.554 1.00 38.31 155 ALA A CA 1
ATOM 1170 C C . ALA A 1 155 ? -10.112 36.196 6.805 1.00 38.31 155 ALA A C 1
ATOM 1172 O O . ALA A 1 155 ? -10.167 37.052 5.928 1.00 38.31 155 ALA A O 1
ATOM 1173 N N . GLU A 1 156 ? -9.439 36.405 7.947 1.00 39.16 156 GLU A N 1
ATOM 1174 C CA . GLU A 1 156 ? -8.740 37.671 8.261 1.00 39.16 156 GLU A CA 1
ATOM 1175 C C . GLU A 1 156 ? -7.408 37.814 7.488 1.00 39.16 156 GLU A C 1
ATOM 1177 O O . GLU A 1 156 ? -6.925 38.926 7.301 1.00 39.16 156 GLU A O 1
ATOM 1182 N N . LEU A 1 157 ? -6.824 36.707 7.007 1.00 36.47 157 LEU A N 1
ATOM 1183 C CA . LEU A 1 157 ? -5.561 36.678 6.249 1.00 36.47 157 LEU A CA 1
ATOM 1184 C C . LEU A 1 157 ? -5.736 36.748 4.718 1.00 36.47 157 LEU A C 1
ATOM 1186 O O . LEU A 1 157 ? -4.746 36.727 3.992 1.00 36.47 157 LEU A O 1
ATOM 1190 N N . LEU A 1 158 ? -6.977 36.765 4.219 1.00 39.72 158 LEU A N 1
ATOM 1191 C CA . LEU A 1 158 ? -7.304 36.531 2.801 1.00 39.72 158 LEU A CA 1
ATOM 1192 C C . LEU A 1 158 ? -8.065 37.682 2.147 1.00 39.72 158 LEU A C 1
ATOM 1194 O O . LEU A 1 158 ? -8.705 37.480 1.112 1.00 39.72 158 LEU A O 1
ATOM 1198 N N . ALA A 1 159 ? -8.021 38.881 2.730 1.00 44.09 159 ALA A N 1
ATOM 1199 C CA . ALA A 1 159 ? -8.542 40.055 2.048 1.00 44.09 159 ALA A CA 1
ATOM 1200 C C . ALA A 1 159 ? -7.865 40.160 0.660 1.00 44.09 159 ALA A C 1
ATOM 1202 O O . ALA A 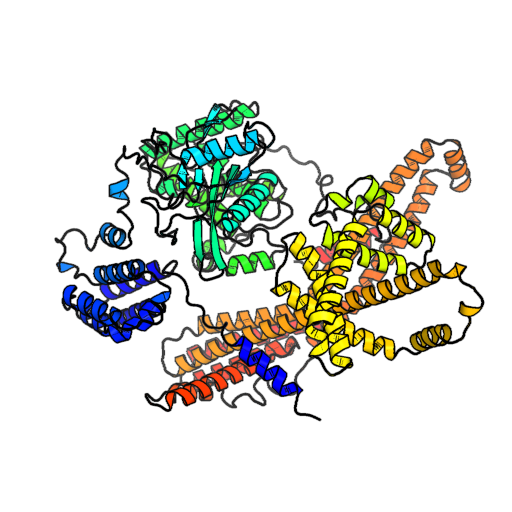1 159 ? -6.634 40.072 0.576 1.00 44.09 159 ALA A O 1
ATOM 1203 N N . PRO A 1 160 ? -8.630 40.296 -0.441 1.00 39.66 160 PRO A N 1
ATOM 1204 C CA . PRO A 1 160 ? -8.064 40.460 -1.775 1.00 39.66 160 PRO A CA 1
ATOM 1205 C C . PRO A 1 160 ? -7.062 41.624 -1.779 1.00 39.66 160 PRO A C 1
ATOM 1207 O O . PRO A 1 160 ? -7.454 42.774 -1.612 1.00 39.66 160 PRO A O 1
ATOM 1210 N N . GLY A 1 161 ? -5.768 41.319 -1.928 1.00 46.22 161 GLY A N 1
ATOM 1211 C CA . GLY A 1 161 ? -4.690 42.316 -1.877 1.00 46.22 161 GLY A CA 1
ATOM 1212 C C . GLY A 1 161 ? -3.585 42.037 -0.857 1.00 46.22 161 GLY A C 1
ATOM 1213 O O . GLY A 1 161 ? -2.507 42.610 -0.995 1.00 46.22 161 GLY A O 1
ATOM 1214 N N . ASP A 1 162 ? -3.786 41.129 0.105 1.00 43.94 162 ASP A N 1
ATOM 1215 C CA . ASP A 1 162 ? -2.837 40.932 1.212 1.00 43.94 162 ASP A CA 1
ATOM 1216 C C . ASP A 1 162 ? -1.664 40.005 0.827 1.00 43.94 162 ASP A C 1
ATOM 1218 O O . ASP A 1 162 ? -1.499 38.874 1.287 1.00 43.94 162 ASP A O 1
ATOM 1222 N N . THR A 1 163 ? -0.827 40.502 -0.086 1.00 49.28 163 THR A N 1
ATOM 1223 C CA . THR A 1 163 ? 0.480 39.921 -0.406 1.00 49.28 163 THR A CA 1
ATOM 1224 C C . THR A 1 163 ? 1.392 40.090 0.807 1.00 49.28 163 THR A C 1
ATOM 1226 O O . THR A 1 163 ? 2.032 41.130 0.968 1.00 49.28 163 THR A O 1
ATOM 1229 N N . ARG A 1 164 ? 1.486 39.088 1.686 1.00 57.53 164 ARG A N 1
ATOM 1230 C CA . ARG A 1 164 ? 2.450 39.161 2.792 1.00 57.53 164 ARG A CA 1
ATOM 1231 C C . ARG A 1 164 ? 3.848 38.864 2.280 1.00 57.53 164 ARG A C 1
ATOM 1233 O O . ARG A 1 164 ? 4.217 37.713 2.066 1.00 57.53 164 ARG A O 1
ATOM 1240 N N . VAL A 1 165 ? 4.630 39.921 2.094 1.00 59.81 165 VAL A N 1
ATOM 1241 C CA . VAL A 1 165 ? 6.064 39.798 1.842 1.00 59.81 165 VAL A CA 1
ATOM 1242 C C . VAL A 1 165 ? 6.717 39.270 3.113 1.00 59.81 165 VAL A C 1
ATOM 1244 O O . VAL A 1 165 ? 6.865 39.993 4.096 1.00 59.81 165 VAL A O 1
ATOM 1247 N N . LEU A 1 166 ? 7.080 37.989 3.105 1.00 63.62 166 LEU A N 1
ATOM 1248 C CA . LEU A 1 166 ? 7.866 37.396 4.180 1.00 63.62 166 LEU A CA 1
ATOM 1249 C C . LEU A 1 166 ? 9.340 37.674 3.898 1.00 63.62 166 LEU A C 1
ATOM 1251 O O . LEU A 1 166 ? 9.890 37.202 2.902 1.00 63.62 166 LEU A O 1
ATOM 1255 N N . ALA A 1 167 ? 9.970 38.449 4.778 1.00 64.31 167 ALA A N 1
ATOM 1256 C CA . ALA A 1 167 ? 11.419 38.540 4.805 1.00 64.31 167 ALA A CA 1
ATOM 1257 C C . ALA A 1 167 ? 11.956 37.198 5.314 1.00 64.31 167 ALA A C 1
ATOM 1259 O O . ALA A 1 167 ? 11.655 36.789 6.435 1.00 64.31 167 ALA A O 1
ATOM 1260 N N . LEU A 1 168 ? 12.715 36.494 4.478 1.00 65.50 168 LEU A N 1
ATOM 1261 C CA . LEU A 1 168 ? 13.396 35.280 4.906 1.00 65.50 168 LEU A CA 1
ATOM 1262 C C . LEU A 1 168 ? 14.648 35.669 5.688 1.00 65.50 168 LEU A C 1
ATOM 1264 O O . LEU A 1 168 ? 15.449 36.480 5.218 1.00 65.50 168 LEU A O 1
ATOM 1268 N N . GLU A 1 169 ? 14.812 35.097 6.879 1.00 60.94 169 GLU A N 1
ATOM 1269 C CA . GLU A 1 169 ? 16.007 35.335 7.676 1.00 60.94 169 GLU A CA 1
ATOM 1270 C C . GLU A 1 169 ? 17.228 34.678 7.043 1.00 60.94 169 GLU A C 1
ATOM 1272 O O . GLU A 1 169 ? 17.215 33.484 6.720 1.00 60.94 169 GLU A O 1
ATOM 1277 N N . PRO A 1 170 ? 18.325 35.433 6.950 1.00 65.62 170 PRO A N 1
ATOM 1278 C CA . PRO A 1 170 ? 19.593 34.873 6.599 1.00 65.62 170 PRO A CA 1
ATOM 1279 C C . PRO A 1 170 ? 20.090 33.687 7.423 1.00 65.62 170 PRO A C 1
ATOM 1281 O O . PRO A 1 170 ? 20.061 33.723 8.652 1.00 65.62 170 PRO A O 1
ATOM 1284 N N . VAL A 1 171 ? 20.674 32.684 6.763 1.00 75.94 171 VAL A N 1
ATOM 1285 C CA . VAL A 1 171 ? 21.384 31.581 7.417 1.00 75.94 171 VAL A CA 1
ATOM 1286 C C . VAL A 1 171 ? 22.837 31.548 6.941 1.00 75.94 171 VAL A C 1
ATOM 1288 O O . VAL A 1 171 ? 23.149 31.084 5.845 1.00 75.94 171 VAL A O 1
ATOM 1291 N N . ALA A 1 172 ? 23.743 32.039 7.792 1.00 74.50 172 ALA A N 1
ATOM 1292 C CA . ALA A 1 172 ? 25.184 31.905 7.583 1.00 74.50 172 ALA A CA 1
ATOM 1293 C C . ALA A 1 172 ? 25.588 30.424 7.529 1.00 74.50 172 ALA A C 1
ATOM 1295 O O . ALA A 1 172 ? 24.935 29.597 8.153 1.00 74.50 172 ALA A O 1
ATOM 1296 N N . ASN A 1 173 ? 26.677 30.098 6.827 1.00 82.69 173 ASN A N 1
ATOM 1297 C CA . ASN A 1 173 ? 27.238 28.741 6.721 1.00 82.69 173 ASN A CA 1
ATOM 1298 C C . ASN A 1 173 ? 26.283 27.677 6.143 1.00 82.69 173 ASN A C 1
ATOM 1300 O O . ASN A 1 173 ? 26.420 26.500 6.465 1.00 82.69 173 ASN A O 1
ATOM 1304 N N . ALA A 1 174 ? 25.319 28.064 5.303 1.00 85.06 174 ALA A N 1
ATOM 1305 C CA . ALA A 1 174 ? 24.569 27.114 4.484 1.00 85.06 174 ALA A CA 1
ATOM 1306 C C . ALA A 1 174 ? 25.467 26.523 3.379 1.00 85.06 174 ALA A C 1
ATOM 1308 O O . ALA A 1 174 ? 26.348 27.215 2.865 1.00 85.06 174 ALA A O 1
ATOM 1309 N N . TRP A 1 175 ? 25.241 25.267 2.985 1.00 86.19 175 TRP A N 1
ATOM 1310 C CA . TRP A 1 175 ? 25.992 24.631 1.893 1.00 86.19 175 TRP A CA 1
ATOM 1311 C C . TRP A 1 175 ? 25.087 23.860 0.937 1.00 86.19 175 TRP A C 1
ATOM 1313 O O . TRP A 1 175 ? 24.054 23.305 1.316 1.00 86.19 175 TRP A O 1
ATOM 1323 N N . LEU A 1 176 ? 25.481 23.825 -0.335 1.00 89.38 176 LEU A N 1
ATOM 1324 C CA . LEU A 1 176 ? 24.748 23.118 -1.373 1.00 89.38 176 LEU A CA 1
ATOM 1325 C C . LEU A 1 176 ? 24.994 21.616 -1.216 1.00 89.38 176 LEU A C 1
ATOM 1327 O O . LEU A 1 176 ? 26.131 21.156 -1.253 1.00 89.38 176 LEU A O 1
ATOM 1331 N N . VAL A 1 177 ? 23.923 20.848 -1.041 1.00 90.19 177 VAL A N 1
ATOM 1332 C CA . VAL A 1 177 ? 23.987 19.380 -1.001 1.00 90.19 177 VAL A CA 1
ATOM 1333 C C . VAL A 1 177 ? 23.826 18.810 -2.400 1.00 90.19 177 VAL A C 1
ATOM 1335 O O . VAL A 1 177 ? 24.481 17.834 -2.759 1.00 90.19 177 VAL A O 1
ATOM 1338 N N . ARG A 1 178 ? 22.912 19.393 -3.184 1.00 91.19 178 ARG A N 1
ATOM 1339 C CA . ARG A 1 178 ? 22.620 18.952 -4.547 1.00 91.19 178 ARG A CA 1
ATOM 1340 C C . ARG A 1 178 ? 21.975 20.069 -5.357 1.00 91.19 178 ARG A C 1
ATOM 1342 O O . ARG A 1 178 ? 21.162 20.812 -4.821 1.00 91.19 178 ARG A O 1
ATOM 1349 N N . ALA A 1 179 ? 22.277 20.125 -6.646 1.00 90.00 179 ALA A N 1
ATOM 1350 C CA . ALA A 1 179 ? 21.580 20.938 -7.636 1.00 90.00 179 ALA A CA 1
ATOM 1351 C C . ALA A 1 179 ? 21.323 20.098 -8.894 1.00 90.00 179 ALA A C 1
ATOM 1353 O O . ALA A 1 179 ? 22.037 19.124 -9.144 1.00 90.00 179 ALA A O 1
ATOM 1354 N N . ASN A 1 180 ? 20.278 20.431 -9.649 1.00 85.31 180 ASN A N 1
ATOM 1355 C CA . ASN A 1 180 ? 20.021 19.816 -10.948 1.00 85.31 180 ASN A CA 1
ATOM 1356 C C . ASN A 1 180 ? 20.907 20.474 -12.022 1.00 85.31 180 ASN A C 1
ATOM 1358 O O . ASN A 1 180 ? 21.091 21.689 -12.000 1.00 85.31 180 ASN A O 1
ATOM 1362 N N . GLU A 1 181 ? 21.429 19.687 -12.966 1.00 69.50 181 GLU A N 1
ATOM 1363 C CA . GLU A 1 181 ? 22.373 20.146 -14.007 1.00 69.50 181 GLU A CA 1
ATOM 1364 C C . GLU A 1 181 ? 21.755 21.165 -14.981 1.00 69.50 181 GLU A C 1
ATOM 1366 O O . GLU A 1 181 ? 22.477 21.898 -15.643 1.00 69.50 181 GLU A O 1
ATOM 1371 N N . GLY A 1 182 ? 20.420 21.234 -15.052 1.00 64.44 182 GLY A N 1
ATOM 1372 C CA . GLY A 1 182 ? 19.676 22.172 -15.903 1.00 64.44 182 GLY A CA 1
ATOM 1373 C C . GLY A 1 182 ? 19.497 23.579 -15.326 1.00 64.44 182 GLY A C 1
ATOM 1374 O O . GLY A 1 182 ? 18.800 24.400 -15.919 1.00 64.44 182 GLY A O 1
ATOM 1375 N N . LEU A 1 183 ? 20.072 23.878 -14.160 1.00 64.06 183 LEU A N 1
ATOM 1376 C CA . LEU A 1 183 ? 20.264 25.268 -13.773 1.00 64.06 183 LEU A CA 1
ATOM 1377 C C . LEU A 1 183 ? 21.404 25.801 -14.643 1.00 64.06 183 LEU A C 1
ATOM 1379 O O . LEU A 1 183 ? 22.489 25.239 -14.559 1.00 64.06 183 LEU A O 1
ATOM 1383 N N . ASP A 1 184 ? 21.165 26.842 -15.451 1.00 66.38 184 ASP A N 1
ATOM 1384 C CA . ASP A 1 184 ? 22.197 27.584 -16.204 1.00 66.38 184 ASP A CA 1
ATOM 1385 C C . ASP A 1 184 ? 23.234 28.184 -15.235 1.00 66.38 184 ASP A C 1
ATOM 1387 O O . ASP A 1 184 ? 23.252 29.377 -14.930 1.00 66.38 184 ASP A O 1
ATOM 1391 N N . LEU A 1 185 ? 24.061 27.320 -14.666 1.00 69.94 185 LEU A N 1
ATOM 1392 C CA . LEU A 1 185 ? 25.092 27.608 -13.697 1.00 69.94 185 LEU A CA 1
ATOM 1393 C C . LEU A 1 185 ? 26.421 27.202 -14.326 1.00 69.94 185 LEU A C 1
ATOM 1395 O O . LEU A 1 185 ? 26.502 26.150 -14.965 1.00 69.94 185 LEU A O 1
ATOM 1399 N N . PRO A 1 186 ? 27.476 28.008 -14.146 1.00 68.94 186 PRO A N 1
ATOM 1400 C CA . PRO A 1 186 ? 28.796 27.642 -14.633 1.00 68.94 186 PRO A CA 1
ATOM 1401 C C . PRO A 1 186 ? 29.221 26.280 -14.056 1.00 68.94 186 PRO A C 1
ATOM 1403 O O . PRO A 1 186 ? 28.936 26.002 -12.898 1.00 68.94 186 PRO A O 1
ATOM 1406 N N . PRO A 1 187 ? 29.907 25.405 -14.802 1.00 68.69 187 PRO A N 1
ATOM 1407 C CA . PRO A 1 187 ? 30.339 24.122 -14.258 1.00 68.69 187 PRO A CA 1
ATOM 1408 C C . PRO A 1 187 ? 31.315 24.293 -13.076 1.00 68.69 187 PRO A C 1
ATOM 1410 O O . PRO A 1 187 ? 32.078 25.259 -12.998 1.00 68.69 187 PRO A O 1
ATOM 1413 N N . GLY A 1 188 ? 31.317 23.321 -12.160 1.00 73.31 188 GLY A N 1
ATOM 1414 C CA . GLY A 1 188 ? 32.248 23.258 -11.027 1.00 73.31 188 GLY A CA 1
ATOM 1415 C C . GLY A 1 188 ? 31.933 24.227 -9.879 1.00 73.31 188 GLY A C 1
ATOM 1416 O O . GLY A 1 188 ? 30.796 24.654 -9.686 1.00 73.31 188 GLY A O 1
ATOM 1417 N N . ALA A 1 189 ? 32.963 24.585 -9.103 1.00 68.25 189 ALA A N 1
ATOM 1418 C CA . ALA A 1 189 ? 32.829 25.376 -7.874 1.00 68.25 189 ALA A CA 1
ATOM 1419 C C . ALA A 1 189 ? 32.179 26.759 -8.087 1.00 68.25 189 ALA A C 1
ATOM 1421 O O . ALA A 1 189 ? 31.540 27.292 -7.180 1.00 68.25 189 ALA A O 1
ATOM 1422 N N . ALA A 1 190 ? 32.309 27.339 -9.285 1.00 71.25 190 ALA A N 1
ATOM 1423 C CA . ALA A 1 190 ? 31.656 28.597 -9.638 1.00 71.25 190 ALA A CA 1
ATOM 1424 C C . ALA A 1 190 ? 30.128 28.450 -9.733 1.00 71.25 190 ALA A C 1
ATOM 1426 O O . ALA A 1 190 ? 29.408 29.331 -9.267 1.00 71.25 190 ALA A O 1
ATOM 1427 N N . GLY A 1 191 ? 29.624 27.336 -10.271 1.00 73.25 191 GLY A N 1
ATOM 1428 C CA . GLY A 1 191 ? 28.193 27.029 -10.305 1.00 73.25 191 GLY A CA 1
ATOM 1429 C C . GLY A 1 191 ? 27.630 26.672 -8.953 1.00 73.25 191 GLY A C 1
ATOM 1430 O O . GLY A 1 191 ? 26.555 27.144 -8.610 1.00 73.25 191 GLY A O 1
ATOM 1431 N N . GLU A 1 192 ? 28.363 25.893 -8.157 1.00 73.25 192 GLU A N 1
ATOM 1432 C CA . GLU A 1 192 ? 27.966 25.589 -6.779 1.00 73.25 192 GLU A CA 1
ATOM 1433 C C . GLU A 1 192 ? 27.860 26.869 -5.951 1.00 73.25 192 GLU A C 1
ATOM 1435 O O . GLU A 1 192 ? 26.853 27.089 -5.277 1.00 73.25 192 GLU A O 1
ATOM 1440 N N . ARG A 1 193 ? 28.857 27.757 -6.073 1.00 75.88 193 ARG A N 1
ATOM 1441 C CA . ARG A 1 193 ? 28.835 29.079 -5.451 1.00 75.88 193 ARG A CA 1
ATOM 1442 C C . ARG A 1 193 ? 27.696 29.931 -5.998 1.00 75.88 193 ARG A C 1
ATOM 1444 O O . ARG A 1 193 ? 27.017 30.549 -5.199 1.00 75.88 193 ARG A O 1
ATOM 1451 N N . ALA A 1 194 ? 27.428 29.938 -7.302 1.00 76.06 194 ALA A N 1
ATOM 1452 C CA . ALA A 1 194 ? 26.322 30.699 -7.887 1.00 76.06 194 ALA A CA 1
ATOM 1453 C C . ALA A 1 194 ? 24.936 30.151 -7.492 1.00 76.06 194 ALA A C 1
ATOM 1455 O O . ALA A 1 194 ? 24.021 30.934 -7.252 1.00 76.06 194 ALA A O 1
ATOM 1456 N N . ALA A 1 195 ? 24.763 28.831 -7.365 1.00 73.56 195 ALA A N 1
ATOM 1457 C CA . ALA A 1 195 ? 23.526 28.212 -6.880 1.00 73.56 195 ALA A CA 1
ATOM 1458 C C . ALA A 1 195 ? 23.309 28.535 -5.405 1.00 73.56 195 ALA A C 1
ATOM 1460 O O . ALA A 1 195 ? 22.214 28.932 -5.003 1.00 73.56 195 ALA A O 1
ATOM 1461 N N . LEU A 1 196 ? 24.372 28.386 -4.608 1.00 75.38 196 LEU A N 1
ATOM 1462 C CA . LEU A 1 196 ? 24.367 28.764 -3.208 1.00 75.38 196 LEU A CA 1
ATOM 1463 C C . LEU A 1 196 ? 24.111 30.261 -3.088 1.00 75.38 196 LEU A C 1
ATOM 1465 O O . LEU A 1 196 ? 23.276 30.657 -2.312 1.00 75.38 196 LEU A O 1
ATOM 1469 N N . GLU A 1 197 ? 24.714 31.118 -3.895 1.00 73.56 197 GLU A N 1
ATOM 1470 C CA . GLU A 1 197 ? 24.426 32.547 -3.877 1.00 73.56 197 GLU A CA 1
ATOM 1471 C C . GLU A 1 197 ? 22.995 32.849 -4.330 1.00 73.56 197 GLU A C 1
ATOM 1473 O O . GLU A 1 197 ? 22.347 33.701 -3.746 1.00 73.56 197 GLU A O 1
ATOM 1478 N N . ARG A 1 198 ? 22.429 32.139 -5.302 1.00 77.56 198 ARG A N 1
ATOM 1479 C CA . ARG A 1 198 ? 21.042 32.350 -5.742 1.00 77.56 198 ARG A CA 1
ATOM 1480 C C . ARG A 1 198 ? 20.025 31.975 -4.658 1.00 77.56 198 ARG A C 1
ATOM 1482 O O . ARG A 1 198 ? 19.097 32.740 -4.386 1.00 77.56 198 ARG A O 1
ATOM 1489 N N . TYR A 1 199 ? 20.200 30.813 -4.036 1.00 75.50 199 TYR A N 1
ATOM 1490 C CA . TYR A 1 199 ? 19.245 30.252 -3.071 1.00 75.50 199 TYR A CA 1
ATOM 1491 C C . TYR A 1 199 ? 19.588 30.556 -1.616 1.00 75.50 199 TYR A C 1
ATOM 1493 O O . TYR A 1 199 ? 18.710 30.542 -0.762 1.00 75.50 199 TYR A O 1
ATOM 1501 N N . ALA A 1 200 ? 20.846 30.879 -1.338 1.00 65.25 200 ALA A N 1
ATOM 1502 C CA . ALA A 1 200 ? 21.296 31.402 -0.064 1.00 65.25 200 ALA A CA 1
ATOM 1503 C C . ALA A 1 200 ? 21.354 32.930 -0.039 1.00 65.25 200 ALA A C 1
ATOM 1505 O O . ALA A 1 200 ? 21.223 33.428 1.047 1.00 65.25 200 ALA A O 1
ATOM 1506 N N . ARG A 1 201 ? 21.437 33.742 -1.113 1.00 56.19 201 ARG A N 1
ATOM 1507 C CA . ARG A 1 201 ? 21.222 35.219 -0.981 1.00 56.19 201 ARG A CA 1
ATOM 1508 C C . ARG A 1 201 ? 19.753 35.598 -0.817 1.00 56.19 201 ARG A C 1
ATOM 1510 O O . ARG A 1 201 ? 19.455 36.635 -0.240 1.00 56.19 201 ARG A O 1
ATOM 1517 N N . THR A 1 202 ? 18.827 34.735 -1.233 1.00 55.56 202 THR A N 1
ATOM 1518 C CA . THR A 1 202 ? 17.437 34.782 -0.741 1.00 55.56 202 THR A CA 1
ATOM 1519 C C . THR A 1 202 ? 17.347 34.458 0.762 1.00 55.56 202 THR A C 1
ATOM 1521 O O . THR A 1 202 ? 16.301 34.675 1.361 1.00 55.56 202 THR A O 1
ATOM 1524 N N . LEU A 1 203 ? 18.458 34.014 1.368 1.00 46.16 203 LEU A N 1
ATOM 1525 C CA . LEU A 1 203 ? 18.669 33.648 2.770 1.00 46.16 203 LEU A CA 1
ATOM 1526 C C . LEU A 1 203 ? 20.019 34.214 3.321 1.00 46.16 203 LEU A C 1
ATOM 1528 O O . LEU A 1 203 ? 20.638 33.548 4.144 1.00 46.16 203 LEU A O 1
ATOM 1532 N N . VAL A 1 204 ? 20.562 35.362 2.865 1.00 35.81 204 VAL A N 1
ATOM 1533 C CA . VAL A 1 204 ? 21.850 35.976 3.325 1.00 35.81 204 VAL A CA 1
ATOM 1534 C C . VAL A 1 204 ? 21.763 37.510 3.157 1.00 35.81 204 VAL A C 1
ATOM 1536 O O . VAL A 1 204 ? 21.209 37.954 2.152 1.00 35.81 204 VAL A O 1
ATOM 1539 N N . PRO A 1 205 ? 22.253 38.357 4.096 1.00 35.97 205 PRO A N 1
ATOM 1540 C CA . PRO A 1 205 ? 21.981 39.788 4.082 1.00 35.97 205 PRO A CA 1
ATOM 1541 C C . PRO A 1 205 ? 22.957 40.526 3.162 1.00 35.97 205 PRO A C 1
ATOM 1543 O O . PRO A 1 205 ? 24.171 40.435 3.324 1.00 35.97 205 PRO A O 1
ATOM 1546 N N . ALA A 1 206 ? 22.425 41.332 2.247 1.00 30.14 206 ALA A N 1
ATOM 1547 C CA . ALA A 1 206 ? 23.171 42.427 1.635 1.00 30.14 206 ALA A CA 1
ATOM 1548 C C . ALA A 1 206 ? 22.220 43.591 1.330 1.00 30.14 206 ALA A C 1
ATOM 1550 O O . ALA A 1 206 ? 21.736 43.733 0.212 1.00 30.14 206 ALA A O 1
ATOM 1551 N N . GLY A 1 207 ? 21.907 44.394 2.352 1.00 34.12 207 GLY A N 1
ATOM 1552 C CA . GLY A 1 207 ? 21.402 45.771 2.217 1.00 34.12 207 GLY A CA 1
ATOM 1553 C C . GLY A 1 207 ? 20.070 46.004 1.487 1.00 34.12 207 GLY A C 1
ATOM 1554 O O . GLY A 1 207 ? 19.624 47.145 1.415 1.00 34.12 207 GLY A O 1
ATOM 1555 N N . ARG A 1 208 ? 19.411 44.970 0.957 1.00 35.22 208 ARG A N 1
ATOM 1556 C CA . ARG A 1 208 ? 18.068 45.041 0.374 1.00 35.22 208 ARG A CA 1
ATOM 1557 C C . ARG A 1 208 ? 17.272 43.804 0.799 1.00 35.22 208 ARG A C 1
ATOM 1559 O O . ARG A 1 208 ? 17.775 42.695 0.627 1.00 35.22 208 ARG A O 1
ATOM 1566 N N . PRO A 1 209 ? 16.060 43.964 1.359 1.00 36.66 209 PRO A N 1
ATOM 1567 C CA . PRO A 1 209 ? 15.226 42.834 1.747 1.00 36.66 209 PRO A CA 1
ATOM 1568 C C . PRO A 1 209 ? 14.921 41.980 0.514 1.00 36.66 209 PRO A C 1
ATOM 1570 O O . PRO A 1 209 ? 14.378 42.481 -0.474 1.00 36.66 209 PRO A O 1
ATOM 1573 N N . GLY A 1 210 ? 15.276 40.694 0.561 1.00 38.72 210 GLY A N 1
ATOM 1574 C CA . GLY A 1 210 ? 14.773 39.719 -0.401 1.00 38.72 210 GLY A CA 1
ATOM 1575 C C . GLY A 1 210 ? 13.249 39.703 -0.311 1.00 38.72 210 GLY A C 1
ATOM 1576 O O . GLY A 1 210 ? 12.695 39.396 0.741 1.00 38.72 210 GLY A O 1
ATOM 1577 N N . ARG A 1 211 ? 12.566 40.105 -1.386 1.00 39.28 211 ARG A N 1
ATOM 1578 C CA . ARG A 1 211 ? 11.101 40.102 -1.454 1.00 39.28 211 ARG A CA 1
ATOM 1579 C C . ARG A 1 211 ? 10.633 38.736 -1.952 1.00 39.28 211 ARG A C 1
ATOM 1581 O O . ARG A 1 211 ? 10.804 38.430 -3.128 1.00 39.28 211 ARG A O 1
ATOM 1588 N N . GLY A 1 212 ? 10.043 37.927 -1.076 1.00 39.59 212 GLY A N 1
ATOM 1589 C CA . GLY A 1 212 ? 9.100 36.893 -1.506 1.00 39.59 212 GLY A CA 1
ATOM 1590 C C . GLY A 1 212 ? 7.762 37.570 -1.795 1.00 39.59 212 GLY A C 1
ATOM 1591 O O . GLY A 1 212 ? 7.185 38.170 -0.894 1.00 39.59 212 GLY A O 1
ATOM 1592 N N . GLU A 1 213 ? 7.292 37.550 -3.039 1.00 37.50 213 GLU A N 1
ATOM 1593 C CA . GLU A 1 213 ? 6.056 38.230 -3.446 1.00 37.50 213 GLU A CA 1
ATOM 1594 C C . GLU A 1 213 ? 4.917 37.201 -3.577 1.00 37.50 213 GLU A C 1
ATOM 1596 O O . GLU A 1 213 ? 4.915 36.352 -4.465 1.00 37.50 213 GLU A O 1
ATOM 1601 N N . LEU A 1 214 ? 3.945 37.250 -2.664 1.00 42.59 214 LEU A N 1
ATOM 1602 C CA . LEU A 1 214 ? 2.688 36.487 -2.711 1.00 42.59 214 LEU A CA 1
ATOM 1603 C C . LEU A 1 214 ? 1.635 37.254 -3.537 1.00 42.59 214 LEU A C 1
ATOM 1605 O O . LEU A 1 214 ? 0.789 37.912 -2.955 1.00 42.59 214 LEU A O 1
ATOM 1609 N N . ARG A 1 215 ? 1.710 37.227 -4.877 1.00 38.41 215 ARG A N 1
ATOM 1610 C CA . ARG A 1 215 ? 0.927 38.110 -5.780 1.00 38.41 215 ARG A CA 1
ATOM 1611 C C . ARG A 1 215 ? -0.572 38.292 -5.408 1.00 38.41 215 ARG A C 1
ATOM 1613 O O . ARG A 1 215 ? -1.237 37.317 -5.047 1.00 38.41 215 ARG A O 1
ATOM 1620 N N . PRO A 1 216 ? -1.158 39.491 -5.622 1.00 31.05 216 PRO A N 1
ATOM 1621 C CA . PRO A 1 216 ? -2.591 39.720 -5.443 1.00 31.05 216 PRO A CA 1
ATOM 1622 C C . PRO A 1 216 ? -3.414 38.925 -6.465 1.00 31.05 216 PRO A C 1
ATOM 1624 O O . PRO A 1 216 ? -3.139 38.965 -7.662 1.00 31.05 216 PRO A O 1
ATOM 1627 N N . GLY A 1 217 ? -4.464 38.245 -5.998 1.00 38.34 217 GLY A N 1
ATOM 1628 C CA . GLY A 1 217 ? -5.508 37.658 -6.848 1.00 38.34 217 GLY A CA 1
ATOM 1629 C C . GLY A 1 217 ? -5.716 36.151 -6.704 1.00 38.34 217 GLY A C 1
ATOM 1630 O O . GLY A 1 217 ? -6.781 35.674 -7.094 1.00 38.34 217 GLY A O 1
ATOM 1631 N N . LEU A 1 218 ? -4.762 35.426 -6.113 1.00 40.34 218 LEU A N 1
ATOM 1632 C CA . LEU A 1 218 ? -4.824 33.979 -5.874 1.00 40.34 218 LEU A CA 1
ATOM 1633 C C . LEU A 1 218 ? -4.166 33.673 -4.523 1.00 40.34 218 LEU A C 1
ATOM 1635 O O . LEU A 1 218 ? -2.945 33.590 -4.410 1.00 40.34 218 LEU A O 1
ATOM 1639 N N . ALA A 1 219 ? -4.980 33.589 -3.472 1.00 36.41 219 ALA A N 1
ATOM 1640 C CA . ALA A 1 219 ? -4.495 33.411 -2.113 1.00 36.41 219 ALA A CA 1
ATOM 1641 C C . ALA A 1 219 ? -3.968 31.981 -1.894 1.00 36.41 219 ALA A C 1
ATOM 1643 O O . ALA A 1 219 ? -4.730 31.020 -1.926 1.00 36.41 219 ALA A O 1
ATOM 1644 N N . HIS A 1 220 ? -2.661 31.839 -1.662 1.00 46.84 220 HIS A N 1
ATOM 1645 C CA . HIS A 1 220 ? -2.034 30.565 -1.307 1.00 46.84 220 HIS A CA 1
ATOM 1646 C C . HIS A 1 220 ? -2.276 30.255 0.176 1.00 46.84 220 HIS A C 1
ATOM 1648 O O . HIS A 1 220 ? -1.707 30.916 1.045 1.00 46.84 220 HIS A O 1
ATOM 1654 N N . ARG A 1 221 ? -3.122 29.259 0.471 1.00 45.03 221 ARG A N 1
ATOM 1655 C CA . ARG A 1 221 ? -3.653 29.026 1.826 1.00 45.03 221 ARG A CA 1
ATOM 1656 C C . ARG A 1 221 ? -2.833 28.080 2.711 1.00 45.03 221 ARG A C 1
ATOM 1658 O O . ARG A 1 221 ? -3.048 28.073 3.918 1.00 45.03 221 ARG A O 1
ATOM 1665 N N . GLU A 1 222 ? -1.898 27.290 2.174 1.00 50.34 222 GLU A N 1
ATOM 1666 C CA . GLU A 1 222 ? -1.407 26.101 2.913 1.00 50.34 222 GLU A CA 1
ATOM 1667 C C . GLU A 1 222 ? 0.109 25.871 2.868 1.00 50.34 222 GLU A C 1
ATOM 1669 O O . GLU A 1 222 ? 0.600 24.768 3.114 1.00 50.34 222 GLU A O 1
ATOM 1674 N N . VAL A 1 223 ? 0.907 26.907 2.608 1.00 50.72 223 VAL A N 1
ATOM 1675 C CA . VAL A 1 223 ? 2.362 26.739 2.487 1.00 50.72 223 VAL A CA 1
ATOM 1676 C C . VAL A 1 223 ? 3.062 26.857 3.848 1.00 50.72 223 VAL A C 1
ATOM 1678 O O . VAL A 1 223 ? 3.920 27.704 4.062 1.00 50.72 223 VAL A O 1
ATOM 1681 N N . GLY A 1 224 ? 2.715 25.980 4.794 1.00 47.78 224 GLY A N 1
ATOM 1682 C CA . GLY A 1 224 ? 3.166 26.077 6.191 1.00 47.78 224 GLY A CA 1
ATOM 1683 C C . GLY A 1 224 ? 4.687 26.040 6.409 1.00 47.78 224 GLY A C 1
ATOM 1684 O O . GLY A 1 224 ? 5.153 26.423 7.480 1.00 47.78 224 GLY A O 1
ATOM 1685 N N . ARG A 1 225 ? 5.465 25.598 5.409 1.00 59.78 225 ARG A N 1
ATOM 1686 C CA . ARG A 1 225 ? 6.940 25.527 5.446 1.00 59.78 225 ARG A CA 1
ATOM 1687 C C . ARG A 1 225 ? 7.626 26.034 4.179 1.00 59.78 225 ARG A C 1
ATOM 1689 O O . ARG A 1 225 ? 8.806 25.749 3.993 1.00 59.78 225 ARG A O 1
ATOM 1696 N N . ALA A 1 226 ? 6.904 26.659 3.252 1.00 62.75 226 ALA A N 1
ATOM 1697 C CA . ALA A 1 226 ? 7.487 27.038 1.969 1.00 62.75 226 ALA A CA 1
ATOM 1698 C C . ALA A 1 226 ? 7.136 28.464 1.557 1.00 62.75 226 ALA A C 1
ATOM 1700 O O . ALA A 1 226 ? 6.090 28.993 1.919 1.00 62.75 226 ALA A O 1
ATOM 1701 N N . VAL A 1 227 ? 8.027 29.073 0.784 1.00 70.50 227 VAL A N 1
ATOM 1702 C CA . VAL A 1 227 ? 7.850 30.419 0.236 1.00 70.50 227 VAL A CA 1
ATOM 1703 C C . VAL A 1 227 ? 8.122 30.387 -1.262 1.00 70.50 227 VAL A C 1
ATOM 1705 O O . VAL A 1 227 ? 8.961 29.617 -1.736 1.00 70.50 227 VAL A O 1
ATOM 1708 N N . LEU A 1 228 ? 7.376 31.197 -2.011 1.00 66.62 228 LEU A N 1
ATOM 1709 C CA . LEU A 1 228 ? 7.633 31.428 -3.427 1.00 66.62 228 LEU A CA 1
ATOM 1710 C C . LEU A 1 228 ? 8.840 32.355 -3.569 1.00 66.62 228 LEU A C 1
ATOM 1712 O O . LEU A 1 228 ? 8.848 33.481 -3.074 1.00 66.62 228 LEU A O 1
ATOM 1716 N N . GLY A 1 229 ? 9.868 31.849 -4.232 1.00 63.25 229 GLY A N 1
ATOM 1717 C CA . GLY A 1 229 ? 10.993 32.626 -4.711 1.00 63.25 229 GLY A CA 1
ATOM 1718 C C . GLY A 1 229 ? 10.606 33.519 -5.895 1.00 63.25 229 GLY A C 1
ATOM 1719 O O . GLY A 1 229 ? 9.454 33.526 -6.337 1.00 63.25 229 GLY A O 1
ATOM 1720 N N . PRO A 1 230 ? 11.573 34.280 -6.431 1.00 66.81 230 PRO A N 1
ATOM 1721 C CA . PRO A 1 230 ? 11.335 35.163 -7.564 1.00 66.81 230 PRO A CA 1
ATOM 1722 C C . PRO A 1 230 ? 10.804 34.397 -8.783 1.00 66.81 230 PRO A C 1
ATOM 1724 O O . PRO A 1 230 ? 11.217 33.267 -9.065 1.00 66.81 230 PRO A O 1
ATOM 1727 N N . VAL A 1 231 ? 9.892 35.039 -9.518 1.00 65.50 231 VAL A N 1
ATOM 1728 C CA . VAL A 1 231 ? 9.340 34.501 -10.763 1.00 65.50 231 VAL A CA 1
ATOM 1729 C C . VAL A 1 231 ? 10.450 34.420 -11.805 1.00 65.50 231 VAL A C 1
ATOM 1731 O O . VAL A 1 231 ? 11.146 35.391 -12.091 1.00 65.50 231 VAL A O 1
ATOM 1734 N N . THR A 1 232 ? 10.595 33.240 -12.385 1.00 63.75 232 THR A N 1
ATOM 1735 C CA . THR A 1 232 ? 11.487 32.961 -13.504 1.00 63.75 232 THR A CA 1
ATOM 1736 C C . THR A 1 232 ? 10.649 32.716 -14.749 1.00 63.75 232 THR A C 1
ATOM 1738 O O . THR A 1 232 ? 9.608 32.058 -14.695 1.00 63.75 232 THR A O 1
ATOM 1741 N N . ARG A 1 233 ? 11.081 33.256 -15.888 1.00 67.12 233 ARG A N 1
ATOM 1742 C CA . ARG A 1 233 ? 10.449 32.951 -17.171 1.00 67.12 233 ARG A CA 1
ATOM 1743 C C . ARG A 1 233 ? 11.054 31.654 -17.696 1.00 67.12 233 ARG A C 1
ATOM 1745 O O . ARG A 1 233 ? 12.252 31.595 -17.954 1.00 67.12 233 ARG A O 1
ATOM 1752 N N . HIS A 1 234 ? 10.240 30.614 -17.824 1.00 60.53 234 HIS A N 1
ATOM 1753 C CA . HIS A 1 234 ? 10.640 29.359 -18.447 1.00 60.53 234 HIS A CA 1
ATOM 1754 C C . HIS A 1 234 ? 11.014 29.612 -19.924 1.00 60.53 234 HIS A C 1
ATOM 1756 O O . HIS A 1 234 ? 10.374 30.458 -20.557 1.00 60.53 234 HIS A O 1
ATOM 1762 N N . PRO A 1 235 ? 11.959 28.862 -20.529 1.00 53.00 235 PRO A N 1
ATOM 1763 C CA . PRO A 1 235 ? 12.314 29.001 -21.951 1.00 53.00 235 PRO A CA 1
ATOM 1764 C C . PRO A 1 235 ? 11.124 28.886 -22.920 1.00 53.00 235 PRO A C 1
ATOM 1766 O O . PRO A 1 235 ? 11.131 29.456 -24.003 1.00 53.00 235 PRO A O 1
ATOM 1769 N N . ALA A 1 236 ? 10.062 28.191 -22.500 1.00 56.53 236 ALA A N 1
ATOM 1770 C CA . ALA A 1 236 ? 8.793 28.074 -23.231 1.00 56.53 236 ALA A CA 1
ATOM 1771 C C . ALA A 1 236 ? 7.845 29.290 -23.066 1.00 56.53 236 ALA A C 1
ATOM 1773 O O . ALA A 1 236 ? 6.685 29.227 -23.464 1.00 56.53 236 ALA A O 1
ATOM 1774 N N . GLY A 1 237 ? 8.299 30.371 -22.427 1.00 65.88 237 GLY A N 1
ATOM 1775 C CA . GLY A 1 237 ? 7.550 31.614 -22.211 1.00 65.88 237 GLY A CA 1
ATOM 1776 C C . GLY A 1 237 ? 6.650 31.646 -20.969 1.00 65.88 237 GLY A C 1
ATOM 1777 O O . GLY A 1 237 ? 6.190 32.726 -20.602 1.00 65.88 237 GLY A O 1
ATOM 1778 N N . ALA A 1 238 ? 6.418 30.512 -20.298 1.00 71.69 238 ALA A N 1
ATOM 1779 C CA . ALA A 1 238 ? 5.586 30.440 -19.094 1.00 71.69 238 ALA A CA 1
ATOM 1780 C C . ALA A 1 238 ? 6.309 30.999 -17.854 1.00 71.69 238 ALA A C 1
ATOM 1782 O O . ALA A 1 238 ? 7.464 30.668 -17.601 1.00 71.69 238 ALA A O 1
ATOM 1783 N N . GLU A 1 239 ? 5.630 31.819 -17.054 1.00 75.19 239 GLU A N 1
ATOM 1784 C CA . GLU A 1 239 ? 6.141 32.273 -15.756 1.00 75.19 239 GLU A CA 1
ATOM 1785 C C . GLU A 1 239 ? 6.004 31.166 -14.699 1.00 75.19 239 GLU A C 1
ATOM 1787 O O . GLU A 1 239 ? 4.911 30.640 -14.474 1.00 75.19 239 GLU A O 1
ATOM 1792 N N . THR A 1 240 ? 7.106 30.827 -14.026 1.00 79.56 240 THR A N 1
ATOM 1793 C CA . THR A 1 240 ? 7.146 29.861 -12.916 1.00 79.56 240 THR A CA 1
ATOM 1794 C C . THR A 1 240 ? 7.990 30.404 -11.770 1.00 79.56 240 THR A C 1
ATOM 1796 O O . THR A 1 240 ? 9.058 30.967 -12.003 1.00 79.56 240 THR A O 1
ATOM 1799 N N . ALA A 1 241 ? 7.556 30.224 -10.526 1.00 82.81 241 ALA A N 1
ATOM 1800 C CA . ALA A 1 241 ? 8.334 30.604 -9.347 1.00 82.81 241 ALA A CA 1
ATOM 1801 C C . ALA A 1 241 ? 8.964 29.364 -8.707 1.00 82.81 241 ALA A C 1
ATOM 1803 O O . ALA A 1 241 ? 8.301 28.337 -8.574 1.00 82.81 241 ALA A O 1
ATOM 1804 N N . ASP A 1 242 ? 10.224 29.464 -8.281 1.00 88.50 242 ASP A N 1
ATOM 1805 C CA . ASP A 1 242 ? 10.834 28.426 -7.448 1.00 88.50 242 ASP A CA 1
ATOM 1806 C C . ASP A 1 242 ? 10.110 28.397 -6.086 1.00 88.50 242 ASP A C 1
ATOM 1808 O O . ASP A 1 242 ? 9.845 29.434 -5.492 1.00 88.50 242 ASP A O 1
ATOM 1812 N N . VAL A 1 243 ? 9.783 27.221 -5.566 1.00 89.75 243 VAL A N 1
ATOM 1813 C CA . VAL A 1 243 ? 9.202 27.013 -4.234 1.00 89.75 243 VAL A CA 1
ATOM 1814 C C . VAL A 1 243 ? 10.316 26.546 -3.304 1.00 89.75 243 VAL A C 1
ATOM 1816 O O . VAL A 1 243 ? 10.918 25.496 -3.535 1.00 89.75 243 VAL A O 1
ATOM 1819 N N . LEU A 1 244 ? 10.576 27.299 -2.238 1.00 90.62 244 LEU A N 1
ATOM 1820 C CA . LEU A 1 244 ? 11.597 26.990 -1.240 1.00 90.62 244 LEU A CA 1
ATOM 1821 C C . LEU A 1 244 ? 10.928 26.352 -0.020 1.00 90.62 244 LEU A C 1
ATOM 1823 O O . LEU A 1 244 ? 10.258 27.056 0.723 1.00 90.62 244 LEU A O 1
ATOM 1827 N N . LYS A 1 245 ? 11.088 25.042 0.196 1.00 91.88 245 LYS A N 1
ATOM 1828 C CA . LYS A 1 245 ? 10.520 24.280 1.329 1.00 91.88 245 LYS A CA 1
ATOM 1829 C C . LYS A 1 245 ? 11.551 24.106 2.442 1.00 91.88 245 LYS A C 1
ATOM 1831 O O . LYS A 1 245 ? 12.652 23.652 2.169 1.00 91.88 245 LYS A O 1
ATOM 1836 N N . GLY A 1 246 ? 11.186 24.401 3.686 1.00 90.44 246 GLY A N 1
ATOM 1837 C CA . GLY A 1 246 ? 12.080 24.374 4.849 1.00 90.44 246 GLY A CA 1
ATOM 1838 C C . GLY A 1 246 ? 12.679 25.730 5.216 1.00 90.44 246 GLY A C 1
ATOM 1839 O O . GLY A 1 246 ? 13.721 25.771 5.862 1.00 90.44 246 GLY A O 1
ATOM 1840 N N . VAL A 1 247 ? 12.048 26.835 4.807 1.00 86.44 247 VAL A N 1
ATOM 1841 C CA . VAL A 1 247 ? 12.557 28.201 5.050 1.00 86.44 247 VAL A CA 1
ATOM 1842 C C . VAL A 1 247 ? 12.294 28.729 6.467 1.00 86.44 247 VAL A C 1
ATOM 1844 O O . VAL A 1 247 ? 12.643 29.866 6.766 1.00 86.44 247 VAL A O 1
ATOM 1847 N N . GLY A 1 248 ? 11.707 27.912 7.345 1.00 83.19 248 GLY A N 1
ATOM 1848 C CA . GLY A 1 248 ? 11.336 28.303 8.703 1.00 83.19 248 GLY A CA 1
ATOM 1849 C C . GLY A 1 248 ? 9.840 28.591 8.850 1.00 83.19 248 GLY A C 1
ATOM 1850 O O . GLY A 1 248 ? 9.056 28.307 7.935 1.00 83.19 248 GLY A O 1
ATOM 1851 N N . PRO A 1 249 ? 9.418 29.087 10.025 1.00 78.19 249 PRO A N 1
ATOM 1852 C CA . PRO A 1 249 ? 8.012 29.277 10.338 1.00 78.19 249 PRO A CA 1
ATOM 1853 C C . PRO A 1 249 ? 7.403 30.356 9.440 1.00 78.19 249 PRO A C 1
ATOM 1855 O O . PRO A 1 249 ? 7.980 31.416 9.212 1.00 78.19 249 PRO A O 1
ATOM 1858 N N . THR A 1 250 ? 6.204 30.078 8.943 1.00 78.25 250 THR A N 1
ATOM 1859 C CA . THR A 1 250 ? 5.365 31.042 8.224 1.00 78.25 250 THR A CA 1
ATOM 1860 C C . THR A 1 250 ? 4.115 31.318 9.065 1.00 78.25 250 THR A C 1
ATOM 1862 O O . THR A 1 250 ? 3.809 30.522 9.957 1.00 78.25 250 THR A O 1
ATOM 1865 N N . PRO A 1 251 ? 3.321 32.362 8.766 1.00 71.44 251 PRO A N 1
ATOM 1866 C CA . PRO A 1 251 ? 2.007 32.549 9.394 1.00 71.44 251 PRO A CA 1
ATOM 1867 C C . PRO A 1 251 ? 1.048 31.356 9.217 1.00 71.44 251 PRO A C 1
ATOM 1869 O O . PRO A 1 251 ? 0.017 31.293 9.881 1.00 71.44 251 PRO A O 1
ATOM 1872 N N . TYR A 1 252 ? 1.385 30.425 8.317 1.00 68.69 252 TYR A N 1
ATOM 1873 C CA . TYR A 1 252 ? 0.633 29.212 8.008 1.00 68.69 252 TYR A CA 1
ATOM 1874 C C . TYR A 1 252 ? 1.246 27.941 8.625 1.00 68.69 252 TYR A C 1
ATOM 1876 O O . TYR A 1 252 ? 0.771 26.835 8.342 1.00 68.69 252 TYR A O 1
ATOM 1884 N N . ALA A 1 253 ? 2.319 28.057 9.418 1.00 66.06 253 ALA A N 1
ATOM 1885 C CA . ALA A 1 253 ? 2.863 26.941 10.189 1.00 66.06 253 ALA A CA 1
ATOM 1886 C C . ALA A 1 253 ? 1.863 26.488 11.273 1.00 66.06 253 ALA A C 1
ATOM 1888 O O . ALA A 1 253 ? 0.976 27.240 11.664 1.00 66.06 253 ALA A O 1
ATOM 1889 N N . ASN A 1 254 ? 1.999 25.249 11.756 1.00 61.41 254 ASN A N 1
ATOM 1890 C CA . ASN A 1 254 ? 1.119 24.668 12.780 1.00 61.41 254 ASN A CA 1
ATOM 1891 C C . ASN A 1 254 ? -0.380 24.581 12.401 1.00 61.41 254 ASN A C 1
ATOM 1893 O O . ASN A 1 254 ? -1.278 24.846 13.207 1.00 61.41 254 ASN A O 1
ATOM 1897 N N . ASN A 1 255 ? -0.669 24.211 11.153 1.00 61.94 255 ASN A N 1
ATOM 1898 C CA . ASN A 1 255 ? -2.039 24.012 10.678 1.00 61.94 255 ASN A CA 1
ATOM 1899 C C . ASN A 1 255 ? -2.472 22.533 10.781 1.00 61.94 255 ASN A C 1
ATOM 1901 O O . ASN A 1 255 ? -1.677 21.662 11.133 1.00 61.94 255 ASN A O 1
ATOM 1905 N N . ARG A 1 256 ? -3.741 22.234 10.461 1.00 50.34 256 ARG A N 1
ATOM 1906 C CA . ARG A 1 256 ? -4.314 20.872 10.552 1.00 50.34 256 ARG A CA 1
ATOM 1907 C C . ARG A 1 256 ? -3.570 19.805 9.733 1.00 50.34 256 ARG A C 1
ATOM 1909 O O . ARG A 1 256 ? -3.722 18.624 10.010 1.00 50.34 256 ARG A O 1
ATOM 1916 N N . PHE A 1 257 ? -2.774 20.209 8.745 1.00 48.66 257 PHE A N 1
ATOM 1917 C CA . PHE A 1 257 ? -2.017 19.322 7.862 1.00 48.66 257 PHE A CA 1
ATOM 1918 C C . PHE A 1 257 ? -0.510 19.324 8.137 1.00 48.66 257 PHE A C 1
ATOM 1920 O O . PHE A 1 257 ? 0.232 18.543 7.542 1.00 48.66 257 PHE A O 1
ATOM 1927 N N . ASN A 1 258 ? -0.034 20.189 9.033 1.00 56.25 258 ASN A N 1
ATOM 1928 C CA . ASN A 1 258 ? 1.376 20.318 9.357 1.00 56.25 258 ASN A CA 1
ATOM 1929 C C . ASN A 1 258 ? 1.565 20.584 10.854 1.00 56.25 258 ASN A C 1
ATOM 1931 O O . ASN A 1 258 ? 1.515 21.730 11.297 1.00 56.25 258 ASN A O 1
ATOM 1935 N N . SER A 1 259 ? 1.879 19.523 11.598 1.00 53.41 259 SER A N 1
ATOM 1936 C CA . SER A 1 259 ? 2.156 19.571 13.038 1.00 53.41 259 SER A CA 1
ATOM 1937 C C . SER A 1 259 ? 3.492 20.225 13.405 1.00 53.41 259 SER A C 1
ATOM 1939 O O . SER A 1 259 ? 3.717 20.530 14.572 1.00 53.41 259 SER A O 1
ATOM 1941 N N . LYS A 1 260 ? 4.399 20.471 12.445 1.00 62.59 260 LYS A N 1
ATOM 1942 C CA . LYS A 1 260 ? 5.669 21.142 12.760 1.00 62.59 260 LYS A CA 1
ATOM 1943 C C . LYS A 1 260 ? 5.480 22.653 12.729 1.00 62.59 260 LYS A C 1
ATOM 1945 O O . LYS A 1 260 ? 5.525 23.280 11.663 1.00 62.59 260 LYS A O 1
ATOM 1950 N N . ALA A 1 261 ? 5.318 23.227 13.918 1.00 60.16 261 ALA A N 1
ATOM 1951 C CA . ALA A 1 261 ? 5.281 24.670 14.147 1.00 60.16 261 ALA A CA 1
ATOM 1952 C C . ALA A 1 261 ? 6.559 25.390 13.677 1.00 60.16 261 ALA A C 1
ATOM 1954 O O . ALA A 1 261 ? 6.520 26.563 13.326 1.00 60.16 261 ALA A O 1
ATOM 1955 N N . THR A 1 262 ? 7.683 24.676 13.604 1.00 72.81 262 THR A N 1
ATOM 1956 C CA . THR A 1 262 ? 9.002 25.217 13.247 1.00 72.81 262 THR A CA 1
ATOM 1957 C C . THR A 1 262 ? 9.140 25.614 11.777 1.00 72.81 262 THR A C 1
ATOM 1959 O O . THR A 1 262 ? 10.088 26.311 11.425 1.00 72.81 262 THR A O 1
ATOM 1962 N N . GLY A 1 263 ? 8.255 25.144 10.888 1.00 76.56 263 GLY A N 1
ATOM 1963 C CA . GLY A 1 263 ? 8.394 25.372 9.445 1.00 76.56 263 GLY A CA 1
ATOM 1964 C C . GLY A 1 263 ? 9.687 24.797 8.837 1.00 76.56 263 GLY A C 1
ATOM 1965 O O . GLY A 1 263 ? 10.063 25.120 7.709 1.00 76.56 263 GLY A O 1
ATOM 1966 N N . SER A 1 264 ? 10.369 23.928 9.581 1.00 86.31 264 SER A N 1
ATOM 1967 C CA . SER A 1 264 ? 11.652 23.337 9.227 1.00 86.31 264 SER A CA 1
ATOM 1968 C C . SER A 1 264 ? 11.483 22.156 8.258 1.00 86.31 264 SER A C 1
ATOM 1970 O O . SER A 1 264 ? 10.416 21.528 8.155 1.00 86.31 264 SER A O 1
ATOM 1972 N N . PHE A 1 265 ? 12.552 21.810 7.542 1.00 90.94 265 PHE A N 1
ATOM 1973 C CA . PHE A 1 265 ? 12.581 20.595 6.734 1.00 90.94 265 PHE A CA 1
ATOM 1974 C C . PHE A 1 265 ? 13.893 19.835 6.961 1.00 90.94 265 PHE A C 1
ATOM 1976 O O . PHE A 1 265 ? 14.952 20.331 6.587 1.00 90.94 265 PHE A O 1
ATOM 1983 N N . PRO A 1 266 ? 13.864 18.659 7.613 1.00 93.19 266 PRO A N 1
ATOM 1984 C CA . PRO A 1 266 ? 15.071 17.878 7.852 1.00 93.19 266 PRO A CA 1
ATOM 1985 C C . PRO A 1 266 ? 15.774 17.481 6.551 1.00 93.19 266 PRO A C 1
ATOM 1987 O O . PRO A 1 266 ? 15.142 17.035 5.593 1.00 93.19 266 PRO A O 1
ATOM 1990 N N . LEU A 1 267 ? 17.100 17.569 6.532 1.00 92.50 267 LEU A N 1
ATOM 1991 C CA . LEU A 1 267 ? 17.928 17.223 5.382 1.00 92.50 267 LEU A CA 1
ATOM 1992 C C . LEU A 1 267 ? 17.682 15.793 4.864 1.00 92.50 267 LEU A C 1
ATOM 1994 O O . LEU A 1 267 ? 17.559 15.641 3.647 1.00 92.50 267 LEU A O 1
ATOM 1998 N N . PRO A 1 268 ? 17.541 14.742 5.702 1.00 91.06 268 PRO A N 1
ATOM 1999 C CA . PRO A 1 268 ? 17.238 13.411 5.174 1.00 91.06 268 PRO A CA 1
ATOM 2000 C C . PRO A 1 268 ? 15.863 13.339 4.491 1.00 91.06 268 PRO A C 1
ATOM 2002 O O . PRO A 1 268 ? 15.711 12.623 3.501 1.00 91.06 268 PRO A O 1
ATOM 2005 N N . GLU A 1 269 ? 14.874 14.107 4.969 1.00 91.88 269 GLU A N 1
ATOM 2006 C CA . GLU A 1 269 ? 13.568 14.230 4.307 1.00 91.88 269 GLU A CA 1
ATOM 2007 C C . GLU A 1 269 ? 13.705 14.954 2.964 1.00 91.88 269 GLU A C 1
ATOM 2009 O O . GLU A 1 269 ? 13.161 14.473 1.975 1.00 91.88 269 GLU A O 1
ATOM 2014 N N . ALA A 1 270 ? 14.488 16.036 2.892 1.00 93.38 270 ALA A N 1
ATOM 2015 C CA . ALA A 1 270 ? 14.761 16.751 1.645 1.00 93.38 270 ALA A CA 1
ATOM 2016 C C . ALA A 1 270 ? 15.454 15.876 0.594 1.00 93.38 270 ALA A C 1
ATOM 2018 O O . ALA A 1 270 ? 15.058 15.864 -0.571 1.00 93.38 270 ALA A O 1
ATOM 2019 N N . VAL A 1 271 ? 16.455 15.092 1.004 1.00 93.06 271 VAL A N 1
ATOM 2020 C CA . VAL A 1 271 ? 17.158 14.150 0.120 1.00 93.06 271 VAL A CA 1
ATOM 2021 C C . VAL A 1 271 ? 16.220 13.042 -0.363 1.00 93.06 271 VAL A C 1
ATOM 2023 O O . VAL A 1 271 ? 16.282 12.648 -1.531 1.00 93.06 271 VAL A O 1
ATOM 2026 N N . ARG A 1 272 ? 15.332 12.547 0.506 1.00 92.69 272 ARG A N 1
ATOM 2027 C CA . ARG A 1 272 ? 14.319 11.553 0.134 1.00 92.69 272 ARG A CA 1
ATOM 2028 C C . ARG A 1 272 ? 13.303 12.135 -0.849 1.00 92.69 272 ARG A C 1
ATOM 2030 O O . ARG A 1 272 ? 13.097 11.534 -1.897 1.00 92.69 272 ARG A O 1
ATOM 2037 N N . ASP A 1 273 ? 12.735 13.306 -0.556 1.00 93.44 273 ASP A N 1
ATOM 2038 C CA . ASP A 1 273 ? 11.766 14.008 -1.415 1.00 93.44 273 ASP A CA 1
ATOM 2039 C C . ASP A 1 273 ? 12.367 14.271 -2.806 1.00 93.44 273 ASP A C 1
ATOM 2041 O O . ASP A 1 273 ? 11.759 13.936 -3.822 1.00 93.44 273 ASP A O 1
ATOM 2045 N N . TRP A 1 274 ? 13.624 14.726 -2.864 1.00 94.44 274 TRP A N 1
ATOM 2046 C CA . TRP A 1 274 ? 14.377 14.860 -4.113 1.00 94.44 274 TRP A CA 1
ATOM 2047 C C . TRP A 1 274 ? 14.487 13.548 -4.886 1.00 94.44 274 TRP A C 1
ATOM 2049 O O . TRP A 1 274 ? 14.218 13.508 -6.086 1.00 94.44 274 TRP A O 1
ATOM 2059 N N . ARG A 1 275 ? 14.935 12.473 -4.224 1.00 93.88 275 ARG A N 1
ATOM 2060 C CA . ARG A 1 275 ? 15.178 11.177 -4.871 1.00 93.88 275 ARG A CA 1
ATOM 2061 C C . ARG A 1 275 ? 13.895 10.605 -5.459 1.00 93.88 275 ARG A C 1
ATOM 2063 O O . ARG A 1 275 ? 13.916 10.131 -6.592 1.00 93.88 275 ARG A O 1
ATOM 2070 N N . GLU A 1 276 ? 12.809 10.641 -4.694 1.00 92.88 276 GLU A N 1
ATOM 2071 C CA . GLU A 1 276 ? 11.508 10.152 -5.149 1.00 92.88 276 GLU A CA 1
ATOM 2072 C C . GLU A 1 276 ? 10.960 11.034 -6.278 1.00 92.88 276 GLU A C 1
ATOM 2074 O O . GLU A 1 276 ? 10.501 10.512 -7.289 1.00 92.88 276 GLU A O 1
ATOM 2079 N N . THR A 1 277 ? 11.106 12.358 -6.185 1.00 93.75 277 THR A N 1
ATOM 2080 C CA . THR A 1 277 ? 10.719 13.276 -7.268 1.00 93.75 277 THR A CA 1
ATOM 2081 C C . THR A 1 277 ? 11.488 12.975 -8.558 1.00 93.75 277 THR A C 1
ATOM 2083 O O . THR A 1 277 ? 10.884 12.840 -9.619 1.00 93.75 277 THR A O 1
ATOM 2086 N N . GLU A 1 278 ? 12.810 12.793 -8.487 1.00 93.62 278 GLU A N 1
ATOM 2087 C CA . GLU A 1 278 ? 13.632 12.418 -9.644 1.00 93.62 278 GLU A CA 1
ATOM 2088 C C . GLU A 1 278 ? 13.221 11.068 -10.242 1.00 93.62 278 GLU A C 1
ATOM 2090 O O . GLU A 1 278 ? 13.150 10.927 -11.464 1.00 93.62 278 GLU A O 1
ATOM 2095 N N . LEU A 1 279 ? 12.936 10.077 -9.394 1.00 92.75 279 LEU A N 1
ATOM 2096 C CA . LEU A 1 279 ? 12.453 8.770 -9.829 1.00 92.75 279 LEU A CA 1
ATOM 2097 C C . LEU A 1 279 ? 11.145 8.902 -10.619 1.00 92.75 279 LEU A C 1
ATOM 2099 O O . LEU A 1 279 ? 11.043 8.388 -11.733 1.00 92.75 279 LEU A O 1
ATOM 2103 N N . LEU A 1 280 ? 10.164 9.600 -10.048 1.00 93.69 280 LEU A N 1
ATOM 2104 C CA . LEU A 1 280 ? 8.848 9.797 -10.647 1.00 93.69 280 LEU A CA 1
ATOM 2105 C C . LEU A 1 280 ? 8.939 10.596 -11.952 1.00 93.69 280 LEU A C 1
ATOM 2107 O O . LEU A 1 280 ? 8.355 10.195 -12.961 1.00 93.69 280 LEU A O 1
ATOM 2111 N N . ARG A 1 281 ? 9.741 11.667 -11.970 1.00 93.69 281 ARG A N 1
ATOM 2112 C CA . ARG A 1 281 ? 9.986 12.489 -13.161 1.00 93.69 281 ARG A CA 1
ATOM 2113 C C . ARG A 1 281 ? 10.560 11.661 -14.308 1.00 93.69 281 ARG A C 1
ATOM 2115 O O . ARG A 1 281 ? 10.051 11.724 -15.425 1.00 93.69 281 ARG A O 1
ATOM 2122 N N . ARG A 1 282 ? 11.587 10.844 -14.038 1.00 92.00 282 ARG A N 1
ATOM 2123 C CA . ARG A 1 282 ? 12.206 9.947 -15.038 1.00 92.00 282 ARG A CA 1
ATOM 2124 C C . ARG A 1 282 ? 11.238 8.893 -15.553 1.00 92.00 282 ARG A C 1
ATOM 2126 O O . ARG A 1 282 ? 11.336 8.483 -16.704 1.00 92.00 282 ARG A O 1
ATOM 2133 N N . ALA A 1 283 ? 10.300 8.474 -14.715 1.00 90.81 283 ALA A N 1
ATOM 2134 C CA . ALA A 1 283 ? 9.261 7.535 -15.092 1.00 90.81 283 ALA A CA 1
ATOM 2135 C C . ALA A 1 283 ? 8.077 8.192 -15.834 1.00 90.81 283 ALA A C 1
ATOM 2137 O O . ALA A 1 283 ? 7.106 7.516 -16.167 1.00 90.81 283 ALA A O 1
ATOM 2138 N N . GLY A 1 284 ? 8.152 9.499 -16.111 1.00 93.88 284 GLY A N 1
ATOM 2139 C CA . GLY A 1 284 ? 7.139 10.241 -16.855 1.00 93.88 284 GLY A CA 1
ATOM 2140 C C . GLY A 1 284 ? 5.953 10.703 -16.013 1.00 93.88 284 GLY A C 1
ATOM 2141 O O . GLY A 1 284 ? 4.943 11.123 -16.567 1.00 93.88 284 GLY A O 1
ATOM 2142 N N . VAL A 1 285 ? 6.027 10.639 -14.685 1.00 94.00 285 VAL A N 1
ATOM 2143 C CA . VAL A 1 285 ? 4.992 11.228 -13.828 1.00 94.00 285 VAL A CA 1
ATOM 2144 C C . VAL A 1 285 ? 5.130 12.750 -13.858 1.00 94.00 285 VAL A C 1
ATOM 2146 O O . VAL A 1 285 ? 6.240 13.283 -13.816 1.00 94.00 285 VAL A O 1
ATOM 2149 N N . ALA A 1 286 ? 4.004 13.460 -13.931 1.00 93.88 286 ALA A N 1
ATOM 2150 C CA . ALA A 1 286 ? 3.987 14.906 -13.752 1.00 93.88 286 ALA A CA 1
ATOM 2151 C C . ALA A 1 286 ? 4.258 15.218 -12.271 1.00 93.88 286 ALA A C 1
ATOM 2153 O O . ALA A 1 286 ? 3.425 14.932 -11.416 1.00 93.88 286 ALA A O 1
ATOM 2154 N N . VAL A 1 287 ? 5.434 15.759 -11.963 1.00 95.69 287 VAL A N 1
ATOM 2155 C CA . VAL A 1 287 ? 5.870 16.158 -10.615 1.00 95.69 287 VAL A CA 1
ATOM 2156 C C . VAL A 1 287 ? 6.540 17.521 -10.683 1.00 95.69 287 VAL A C 1
ATOM 2158 O O . VAL A 1 287 ? 6.944 17.957 -11.761 1.00 95.69 287 VAL A O 1
ATOM 2161 N N . TYR A 1 288 ? 6.705 18.168 -9.533 1.00 95.00 288 TYR A N 1
ATOM 2162 C CA . TYR A 1 288 ? 7.495 19.396 -9.450 1.00 95.00 288 TYR A CA 1
ATOM 2163 C C . TYR A 1 288 ? 8.942 19.117 -9.844 1.00 95.00 288 TYR A C 1
ATOM 2165 O O . TYR A 1 288 ? 9.507 18.096 -9.457 1.00 95.00 288 TYR A O 1
ATOM 2173 N N . GLU A 1 289 ? 9.567 20.024 -10.586 1.00 93.19 289 GLU A N 1
ATOM 2174 C CA . GLU A 1 289 ? 10.969 19.864 -10.945 1.00 93.19 289 GLU A CA 1
ATOM 2175 C C . GLU A 1 289 ? 11.848 20.052 -9.693 1.00 93.19 289 GLU A C 1
ATOM 2177 O O . GLU A 1 289 ? 11.754 21.088 -9.033 1.00 93.19 289 GLU A O 1
ATOM 2182 N N . PRO A 1 290 ? 12.707 19.088 -9.322 1.00 94.12 290 PRO A N 1
ATOM 2183 C CA . PRO A 1 290 ? 13.659 19.274 -8.234 1.00 94.12 290 PRO A CA 1
ATOM 2184 C C . PRO A 1 290 ? 14.800 20.189 -8.704 1.00 94.12 290 PRO A C 1
ATOM 2186 O O . PRO A 1 290 ? 15.415 19.932 -9.739 1.00 94.12 290 PRO A O 1
ATOM 2189 N N . VAL A 1 291 ? 15.092 21.254 -7.950 1.00 92.75 291 VAL A N 1
ATOM 2190 C CA . VAL A 1 291 ? 16.035 22.307 -8.372 1.00 92.75 291 VAL A CA 1
ATOM 2191 C C . VAL A 1 291 ? 17.326 22.303 -7.559 1.00 92.75 291 VAL A C 1
ATOM 2193 O O . VAL A 1 291 ? 18.401 22.109 -8.124 1.00 92.75 291 VAL A O 1
ATOM 2196 N N . ALA A 1 292 ? 17.236 22.481 -6.238 1.00 93.00 292 ALA A N 1
ATOM 2197 C CA . ALA A 1 292 ? 18.381 22.369 -5.331 1.00 93.00 292 ALA A CA 1
ATOM 2198 C C . ALA A 1 292 ? 18.003 21.847 -3.930 1.00 93.00 292 ALA A C 1
ATOM 2200 O O . ALA A 1 292 ? 16.849 21.929 -3.514 1.00 93.00 292 ALA A O 1
ATOM 2201 N N . ILE A 1 293 ? 18.987 21.338 -3.188 1.00 94.31 293 ILE A N 1
ATOM 2202 C CA . ILE A 1 293 ? 18.934 21.114 -1.738 1.00 94.31 293 ILE A CA 1
ATOM 2203 C C . ILE A 1 293 ? 20.070 21.911 -1.111 1.00 94.31 293 ILE A C 1
ATOM 2205 O O . ILE A 1 293 ? 21.239 21.678 -1.426 1.00 94.31 293 ILE A O 1
ATOM 2209 N N . VAL A 1 294 ? 19.728 22.802 -0.191 1.00 91.44 294 VAL A N 1
ATOM 2210 C CA . VAL A 1 294 ? 20.682 23.592 0.588 1.00 91.44 294 VAL A CA 1
ATOM 2211 C C . VAL A 1 294 ? 20.603 23.130 2.036 1.00 91.44 294 VAL A C 1
ATOM 2213 O O . VAL A 1 294 ? 19.564 23.285 2.667 1.00 91.44 294 VAL A O 1
ATOM 2216 N N . ALA A 1 295 ? 21.666 22.537 2.571 1.00 91.75 295 ALA A N 1
ATOM 2217 C CA . ALA A 1 295 ? 21.737 22.204 3.988 1.00 91.75 295 ALA A CA 1
ATOM 2218 C C . ALA A 1 295 ? 22.014 23.458 4.818 1.00 91.75 295 ALA A C 1
ATOM 2220 O O . ALA A 1 295 ? 22.762 24.349 4.411 1.00 91.75 295 ALA A O 1
ATOM 2221 N N . LEU A 1 296 ? 21.402 23.503 5.996 1.00 89.25 296 LEU A N 1
ATOM 2222 C CA . LEU A 1 296 ? 21.536 24.583 6.959 1.00 89.25 296 LEU A CA 1
ATOM 2223 C C . LEU A 1 296 ? 22.376 24.091 8.149 1.00 89.25 296 LEU A C 1
ATOM 2225 O O . LEU A 1 296 ? 22.212 22.946 8.573 1.00 89.25 296 LEU A O 1
ATOM 2229 N N . PRO A 1 297 ? 23.193 24.947 8.785 1.00 87.56 297 PRO A N 1
ATOM 2230 C CA . PRO A 1 297 ? 23.893 24.633 10.034 1.00 87.56 297 PRO A CA 1
ATOM 2231 C C . PRO A 1 297 ? 22.951 24.720 11.248 1.00 87.56 297 PRO A C 1
ATOM 2233 O O . PRO A 1 297 ? 23.318 25.201 12.316 1.00 87.56 297 PRO A O 1
ATOM 2236 N N . ARG A 1 298 ? 21.695 24.313 11.068 1.00 87.19 298 ARG A N 1
ATOM 2237 C CA . ARG A 1 298 ? 20.658 24.278 12.097 1.00 87.19 298 ARG A CA 1
ATOM 2238 C C . ARG A 1 298 ? 20.186 22.839 12.232 1.00 87.19 298 ARG A C 1
ATOM 2240 O O . ARG A 1 298 ? 20.167 22.100 11.247 1.00 87.19 298 ARG A O 1
ATOM 2247 N N . TYR A 1 299 ? 19.794 22.461 13.439 1.00 88.56 299 TYR A N 1
ATOM 2248 C CA . TYR A 1 299 ? 19.321 21.119 13.746 1.00 88.56 299 TYR A CA 1
ATOM 2249 C C . TYR A 1 299 ? 17.933 21.193 14.376 1.00 88.56 299 TYR A C 1
ATOM 2251 O O . TYR A 1 299 ? 17.623 22.137 15.098 1.00 88.56 299 TYR A O 1
ATOM 2259 N N . GLU A 1 300 ? 17.110 20.190 14.103 1.00 86.69 300 GLU A N 1
ATOM 2260 C CA . GLU A 1 300 ? 15.834 19.961 14.777 1.00 86.69 300 GLU A CA 1
ATOM 2261 C C . GLU A 1 300 ? 15.889 18.600 15.464 1.00 86.69 300 GLU A C 1
ATOM 2263 O O . GLU A 1 300 ? 16.383 17.627 14.891 1.00 86.69 300 GLU A O 1
ATOM 2268 N N . TRP A 1 301 ? 15.401 18.535 16.698 1.00 81.06 301 TRP A N 1
ATOM 2269 C CA . TRP A 1 301 ? 15.236 17.274 17.406 1.00 81.06 301 TRP A CA 1
ATOM 2270 C C . TRP A 1 301 ? 13.971 16.552 16.924 1.00 81.06 301 TRP A C 1
ATOM 2272 O O . TRP A 1 301 ? 12.918 17.165 16.771 1.00 81.06 301 TRP A O 1
ATOM 2282 N N . SER A 1 302 ? 14.077 15.244 16.693 1.00 77.38 302 SER A N 1
ATOM 2283 C CA . SER A 1 302 ? 12.970 14.338 16.378 1.00 77.38 302 SER A CA 1
ATOM 2284 C C . SER A 1 302 ? 12.999 13.164 17.350 1.00 77.38 302 SER A C 1
ATOM 2286 O O . SER A 1 302 ? 14.040 12.527 17.486 1.00 77.38 302 SER A O 1
ATOM 2288 N N . GLU A 1 303 ? 11.868 12.803 17.959 1.00 66.69 303 GLU A N 1
ATOM 2289 C CA . GLU A 1 303 ? 11.789 11.709 18.948 1.00 66.69 303 GLU A CA 1
ATOM 2290 C C . GLU A 1 303 ? 12.348 10.372 18.427 1.00 66.69 303 GLU A C 1
ATOM 2292 O O . GLU A 1 303 ? 13.040 9.651 19.141 1.00 66.69 303 GLU A O 1
ATOM 2297 N N . SER A 1 304 ? 12.082 10.044 17.160 1.00 71.56 304 SER A N 1
ATOM 2298 C CA . SER A 1 304 ? 12.477 8.769 16.549 1.00 71.56 304 SER A CA 1
ATOM 2299 C C . SER A 1 304 ? 13.918 8.716 16.031 1.00 71.56 304 SER A C 1
ATOM 2301 O O . SER A 1 304 ? 14.456 7.624 15.848 1.00 71.56 304 SER A O 1
ATOM 2303 N N . GLU A 1 305 ? 14.541 9.865 15.755 1.00 73.94 305 GLU A N 1
ATOM 2304 C CA . GLU A 1 305 ? 15.810 9.943 15.010 1.00 73.94 305 GLU A CA 1
ATOM 2305 C C . GLU A 1 305 ? 16.865 10.855 15.664 1.00 73.94 305 GLU A C 1
ATOM 2307 O O . GLU A 1 305 ? 17.990 10.939 15.174 1.00 73.94 305 GLU A O 1
ATOM 2312 N N . GLY A 1 306 ? 16.538 11.515 16.776 1.00 88.38 306 GLY A N 1
ATOM 2313 C CA . GLY A 1 306 ? 17.409 12.458 17.471 1.00 88.38 306 GLY A CA 1
ATOM 2314 C C . GLY A 1 306 ? 17.589 13.788 16.729 1.00 88.38 306 GLY A C 1
ATOM 2315 O O . GLY A 1 306 ? 16.692 14.249 16.023 1.00 88.38 306 GLY A O 1
ATOM 2316 N N . TRP A 1 307 ? 18.750 14.429 16.902 1.00 84.50 307 TRP A N 1
ATOM 2317 C CA . TRP A 1 307 ? 19.093 15.688 16.230 1.00 84.50 307 TRP A CA 1
ATOM 2318 C C . TRP A 1 307 ? 19.320 15.472 14.732 1.00 84.50 307 TRP A C 1
ATOM 2320 O O . TRP A 1 307 ? 20.219 14.732 14.329 1.00 84.50 307 TRP A O 1
ATOM 2330 N N . ARG A 1 308 ? 18.548 16.167 13.893 1.00 89.12 308 ARG A N 1
ATOM 2331 C CA . ARG A 1 308 ? 18.629 16.091 12.431 1.00 89.12 308 ARG A CA 1
ATOM 2332 C C . ARG A 1 308 ? 19.032 17.441 11.848 1.00 89.12 308 ARG A C 1
ATOM 2334 O O . ARG A 1 308 ? 18.421 18.447 12.209 1.00 89.12 308 ARG A O 1
ATOM 2341 N N . PRO A 1 309 ? 20.009 17.489 10.928 1.00 90.25 309 PRO A N 1
ATOM 2342 C CA . PRO A 1 309 ? 20.327 18.723 10.222 1.00 90.25 309 PRO A CA 1
ATOM 2343 C C . PRO A 1 309 ? 19.129 19.167 9.381 1.00 90.25 309 PRO A C 1
ATOM 2345 O O . PRO A 1 309 ? 18.398 18.331 8.845 1.00 90.25 309 PRO A O 1
ATOM 2348 N N . LEU A 1 310 ? 18.928 20.474 9.262 1.00 92.50 310 LEU A N 1
ATOM 2349 C CA . LEU A 1 310 ? 17.867 21.078 8.460 1.00 92.50 310 LEU A CA 1
ATOM 2350 C C . LEU A 1 310 ? 18.345 21.388 7.039 1.00 92.50 310 LEU A C 1
ATOM 2352 O O . LEU A 1 310 ? 19.541 21.493 6.771 1.00 92.50 310 LEU A O 1
ATOM 2356 N N . ALA A 1 311 ? 17.402 21.536 6.116 1.00 94.44 311 ALA A N 1
ATOM 2357 C CA . ALA A 1 311 ? 17.653 21.898 4.733 1.00 94.44 311 ALA A CA 1
ATOM 2358 C C . ALA A 1 311 ? 16.518 22.746 4.149 1.00 94.44 311 ALA A C 1
ATOM 2360 O O . ALA A 1 311 ? 15.371 22.669 4.583 1.00 94.44 311 ALA A O 1
ATOM 2361 N N . VAL A 1 312 ? 16.846 23.494 3.100 1.00 92.56 312 VAL A N 1
ATOM 2362 C CA . VAL A 1 312 ? 15.891 24.090 2.170 1.00 92.56 312 VAL A CA 1
ATOM 2363 C C . VAL A 1 312 ? 15.871 23.246 0.901 1.00 92.56 312 VAL A C 1
ATOM 2365 O O . VAL A 1 312 ? 16.886 23.099 0.220 1.00 92.56 312 VAL A O 1
ATOM 2368 N N . TYR A 1 313 ? 14.710 22.683 0.580 1.00 94.06 313 TYR A N 1
ATOM 2369 C CA . TYR A 1 313 ? 14.458 21.976 -0.668 1.00 94.06 313 TYR A CA 1
ATOM 2370 C C . TYR A 1 313 ? 13.785 22.917 -1.669 1.00 94.06 313 TYR A C 1
ATOM 2372 O O . TYR A 1 313 ? 12.648 23.346 -1.472 1.00 94.06 313 TYR A O 1
ATOM 2380 N N . VAL A 1 314 ? 14.500 23.234 -2.743 1.00 92.81 314 VAL A N 1
ATOM 2381 C CA . VAL A 1 314 ? 14.032 24.089 -3.832 1.00 92.81 314 VAL A CA 1
ATOM 2382 C C . VAL A 1 314 ? 13.442 23.222 -4.937 1.00 92.81 314 VAL A C 1
ATOM 2384 O O . VAL A 1 314 ? 14.094 22.302 -5.443 1.00 92.81 314 VAL A O 1
ATOM 2387 N N . ARG A 1 315 ? 12.212 23.539 -5.336 1.00 93.56 315 ARG A N 1
ATOM 2388 C CA . ARG A 1 315 ? 11.467 22.833 -6.383 1.00 93.56 315 ARG A CA 1
ATOM 2389 C C . ARG A 1 315 ? 10.714 23.816 -7.270 1.00 93.56 315 ARG A C 1
ATOM 2391 O O . ARG A 1 315 ? 10.233 24.823 -6.771 1.00 93.56 315 ARG A O 1
ATOM 2398 N N . ARG A 1 316 ? 10.574 23.533 -8.559 1.00 92.62 316 ARG A N 1
ATOM 2399 C CA . ARG A 1 316 ? 9.932 24.417 -9.534 1.00 92.62 316 ARG A CA 1
ATOM 2400 C C . ARG A 1 316 ? 8.660 23.775 -10.089 1.00 92.62 316 ARG A C 1
ATOM 2402 O O . ARG A 1 316 ? 8.745 22.811 -10.848 1.00 92.62 316 ARG A O 1
ATOM 2409 N N . PRO A 1 317 ? 7.479 24.268 -9.699 1.00 92.75 317 PRO A N 1
ATOM 2410 C CA . PRO A 1 317 ? 6.227 23.875 -10.325 1.00 92.75 317 PRO A CA 1
ATOM 2411 C C . PRO A 1 317 ? 5.949 24.618 -11.625 1.00 92.75 317 PRO A C 1
ATOM 2413 O O . PRO A 1 317 ? 6.367 25.764 -11.797 1.00 92.75 317 PRO A O 1
ATOM 2416 N N . ARG A 1 318 ? 5.130 24.015 -12.491 1.00 90.06 318 ARG A N 1
ATOM 2417 C CA . ARG A 1 318 ? 4.458 24.752 -13.576 1.00 90.06 318 ARG A CA 1
ATOM 2418 C C . ARG A 1 318 ? 3.248 25.519 -13.046 1.00 90.06 318 ARG A C 1
ATOM 2420 O O . ARG A 1 318 ? 2.950 26.634 -13.483 1.00 90.06 318 ARG A O 1
ATOM 2427 N N . GLU A 1 319 ? 2.565 24.935 -12.069 1.00 90.62 319 GLU A N 1
ATOM 2428 C CA . GLU A 1 319 ? 1.498 25.576 -11.310 1.00 90.62 319 GLU A CA 1
ATOM 2429 C C . GLU A 1 319 ? 1.630 25.227 -9.834 1.00 90.62 319 GLU A C 1
ATOM 2431 O O . GLU A 1 319 ? 1.703 24.049 -9.495 1.00 90.62 319 GLU A O 1
ATOM 2436 N N . ASN A 1 320 ? 1.677 26.243 -8.963 1.00 88.12 320 ASN A N 1
ATOM 2437 C CA . ASN A 1 320 ? 1.787 26.003 -7.529 1.00 88.12 320 ASN A CA 1
ATOM 2438 C C . ASN A 1 320 ? 0.439 25.819 -6.827 1.00 88.12 320 ASN A C 1
ATOM 2440 O O . ASN A 1 320 ? 0.397 25.234 -5.744 1.00 88.12 320 ASN A O 1
ATOM 2444 N N . LEU A 1 321 ? -0.639 26.317 -7.429 1.00 88.06 321 LEU A N 1
ATOM 2445 C CA . LEU A 1 321 ? -1.983 26.154 -6.898 1.00 88.06 321 LEU A CA 1
ATOM 2446 C C . LEU A 1 321 ? -2.402 24.689 -6.915 1.00 88.06 321 LEU A C 1
ATOM 2448 O O . LEU A 1 321 ? -2.097 23.945 -7.852 1.00 88.06 321 LEU A O 1
ATOM 2452 N N . ARG A 1 322 ? -3.104 24.295 -5.860 1.00 92.31 322 ARG A N 1
ATOM 2453 C CA . ARG A 1 322 ? -3.551 22.937 -5.561 1.00 92.31 322 ARG A CA 1
ATOM 2454 C C . ARG A 1 322 ? -5.027 22.763 -5.820 1.00 92.31 322 ARG A C 1
ATOM 2456 O O . ARG A 1 322 ? -5.771 23.735 -5.878 1.00 92.31 322 ARG A O 1
ATOM 2463 N N . VAL A 1 323 ? -5.463 21.509 -5.907 1.00 91.06 323 VAL A N 1
ATOM 2464 C CA . VAL A 1 323 ? -6.895 21.193 -5.971 1.00 91.06 323 VAL A CA 1
ATOM 2465 C C . VAL A 1 323 ? -7.625 21.741 -4.737 1.00 91.06 323 VAL A C 1
ATOM 2467 O O . VAL A 1 323 ? -8.704 22.300 -4.899 1.00 91.06 323 VAL A O 1
ATOM 2470 N N . SER A 1 324 ? -7.014 21.668 -3.544 1.00 86.75 324 SER A N 1
ATOM 2471 C CA . SER A 1 324 ? -7.594 22.208 -2.301 1.00 86.75 324 SER A CA 1
ATOM 2472 C C . SER A 1 324 ? -7.781 23.728 -2.332 1.00 86.75 324 SER A C 1
ATOM 2474 O O . SER A 1 324 ? -8.741 24.238 -1.762 1.00 86.75 324 SER A O 1
ATOM 2476 N N . ASP A 1 325 ? -6.930 24.465 -3.056 1.00 86.25 325 ASP A N 1
ATOM 2477 C CA . ASP A 1 325 ? -7.045 25.925 -3.146 1.00 86.25 325 ASP A CA 1
ATOM 2478 C C . ASP A 1 325 ? -8.362 26.352 -3.828 1.00 86.25 325 ASP A C 1
ATOM 2480 O O . ASP A 1 325 ? -8.876 27.434 -3.545 1.00 86.25 325 ASP A O 1
ATOM 2484 N N . LEU A 1 326 ? -8.961 25.506 -4.683 1.00 87.50 326 LEU A N 1
ATOM 2485 C CA . LEU A 1 326 ? -10.222 25.816 -5.372 1.00 87.50 326 LEU A CA 1
ATOM 2486 C C . LEU A 1 326 ? -11.410 25.971 -4.418 1.00 87.50 326 LEU A C 1
ATOM 2488 O O . LEU A 1 326 ? -12.318 26.745 -4.720 1.00 87.50 326 LEU A O 1
ATOM 2492 N N . GLU A 1 327 ? -11.408 25.297 -3.266 1.00 85.31 327 GLU A N 1
ATOM 2493 C CA . GLU A 1 327 ? -12.465 25.419 -2.249 1.00 85.31 327 GLU A CA 1
ATOM 2494 C C . GLU A 1 327 ? -12.550 26.831 -1.654 1.00 85.31 327 GLU A C 1
ATOM 2496 O O . GLU A 1 327 ? -13.500 27.176 -0.952 1.00 85.31 327 GLU A O 1
ATOM 2501 N N . HIS A 1 328 ? -11.530 27.650 -1.892 1.00 81.56 328 HIS A N 1
ATOM 2502 C CA . HIS A 1 328 ? -11.342 28.938 -1.236 1.00 81.56 328 HIS A CA 1
ATOM 2503 C C . HIS A 1 328 ? -11.395 30.113 -2.201 1.00 81.56 328 HIS A C 1
ATOM 2505 O O . HIS A 1 328 ? -11.306 31.263 -1.772 1.00 81.56 328 HIS A O 1
ATOM 2511 N N . LEU A 1 329 ? -11.545 29.821 -3.490 1.00 84.50 329 LEU A N 1
ATOM 2512 C CA . LEU A 1 329 ? -11.706 30.820 -4.526 1.00 84.50 329 LEU A CA 1
ATOM 2513 C C . LEU A 1 329 ? -13.192 31.019 -4.826 1.00 84.50 329 LEU A C 1
ATOM 2515 O O . LEU A 1 329 ? -13.951 30.058 -4.968 1.00 84.50 329 LEU A O 1
ATOM 2519 N N . ASP A 1 330 ? -13.604 32.270 -4.983 1.00 87.62 330 ASP A N 1
ATOM 2520 C CA . ASP A 1 330 ? -14.917 32.584 -5.538 1.00 87.62 330 ASP A CA 1
ATOM 2521 C C . ASP A 1 330 ? -14.978 32.264 -7.046 1.00 87.62 330 ASP A C 1
ATOM 2523 O O . ASP A 1 330 ? -13.962 32.042 -7.717 1.00 87.62 330 ASP A O 1
ATOM 2527 N N . ALA A 1 331 ? -16.183 32.255 -7.619 1.00 87.38 331 ALA A N 1
ATOM 2528 C CA . ALA A 1 331 ? -16.379 31.945 -9.036 1.00 87.38 331 ALA A CA 1
ATOM 2529 C C . ALA A 1 331 ? -15.613 32.894 -9.984 1.00 87.38 331 ALA A C 1
ATOM 2531 O O . ALA A 1 331 ? -15.164 32.475 -11.053 1.00 87.38 331 ALA A O 1
ATOM 2532 N N . SER A 1 332 ? -15.424 34.166 -9.616 1.00 87.06 332 SER A N 1
ATOM 2533 C CA . SER A 1 332 ? -14.673 35.134 -10.426 1.00 87.06 332 SER A CA 1
ATOM 2534 C C . SER A 1 332 ? -13.168 34.839 -10.416 1.00 87.06 332 SER A C 1
ATOM 2536 O O . SER A 1 332 ? -12.516 34.906 -11.461 1.00 87.06 332 SER A O 1
ATOM 2538 N N . GLN A 1 333 ? -12.624 34.468 -9.256 1.00 87.12 333 GLN A N 1
ATOM 2539 C CA . GLN A 1 333 ? -11.233 34.074 -9.066 1.00 87.12 333 GLN A CA 1
ATOM 2540 C C . GLN A 1 333 ? -10.943 32.772 -9.809 1.00 87.12 333 GLN A C 1
ATOM 2542 O O . GLN A 1 333 ? -9.968 32.704 -10.558 1.00 87.12 333 GLN A O 1
ATOM 2547 N N . LYS A 1 334 ? -11.831 31.777 -9.692 1.00 90.38 334 LYS A N 1
ATOM 2548 C CA . LYS A 1 334 ? -11.732 30.523 -10.446 1.00 90.38 334 LYS A CA 1
ATOM 2549 C C . LYS A 1 334 ? -11.775 30.756 -11.965 1.00 90.38 334 LYS A C 1
ATOM 2551 O O . LYS A 1 334 ? -10.996 30.137 -12.685 1.00 90.38 334 LYS A O 1
ATOM 2556 N N . ARG A 1 335 ? -12.609 31.681 -12.471 1.00 89.44 335 ARG A N 1
ATOM 2557 C CA . ARG A 1 335 ? -12.623 32.063 -13.903 1.00 89.44 335 ARG A CA 1
ATOM 2558 C C . ARG A 1 335 ? -11.289 32.650 -14.366 1.00 89.44 335 ARG A C 1
ATOM 2560 O O . ARG A 1 335 ? -10.771 32.241 -15.403 1.00 89.44 335 ARG A O 1
ATOM 2567 N N . ARG A 1 336 ? -10.716 33.588 -13.602 1.00 88.31 336 ARG A N 1
ATOM 2568 C CA . ARG A 1 336 ? -9.399 34.174 -13.923 1.00 88.31 336 ARG A CA 1
ATOM 2569 C C . ARG A 1 336 ? -8.302 33.112 -13.915 1.00 88.31 336 ARG A C 1
ATOM 2571 O O . ARG A 1 336 ? -7.501 33.054 -14.840 1.00 88.31 336 ARG A O 1
ATOM 2578 N N . LEU A 1 337 ? -8.322 32.232 -12.917 1.00 87.94 337 LEU A N 1
ATOM 2579 C CA . LEU A 1 337 ? -7.398 31.109 -12.818 1.00 87.94 337 LEU A CA 1
ATOM 2580 C C . LEU A 1 337 ? -7.496 30.174 -14.022 1.00 87.94 337 LEU A C 1
ATOM 2582 O O . LEU A 1 337 ? -6.475 29.779 -14.576 1.00 87.94 337 LEU A O 1
ATOM 2586 N N . LEU A 1 338 ? -8.712 29.858 -14.465 1.00 90.31 338 LEU A N 1
ATOM 2587 C CA . LEU A 1 338 ? -8.929 29.020 -15.637 1.00 90.31 338 LEU A CA 1
ATOM 2588 C C . LEU A 1 338 ? -8.319 29.635 -16.906 1.00 90.31 338 LEU A C 1
ATOM 2590 O O . LEU A 1 338 ? -7.675 28.921 -17.676 1.00 90.31 338 LEU A O 1
ATOM 2594 N N . ALA A 1 339 ? -8.440 30.952 -17.096 1.00 88.88 339 ALA A N 1
ATOM 2595 C CA . ALA A 1 339 ? -7.769 31.651 -18.192 1.00 88.88 339 ALA A CA 1
ATOM 2596 C C . ALA A 1 339 ? -6.236 31.513 -18.107 1.00 88.88 339 ALA A C 1
ATOM 2598 O O . ALA A 1 339 ? -5.595 31.139 -19.090 1.00 88.88 339 ALA A O 1
ATOM 2599 N N . THR A 1 340 ? -5.650 31.691 -16.918 1.00 88.00 340 THR A N 1
ATOM 2600 C CA . THR A 1 340 ? -4.208 31.487 -16.698 1.00 88.00 340 THR A CA 1
ATOM 2601 C C . THR A 1 340 ? -3.772 30.043 -16.968 1.00 88.00 340 THR A C 1
ATOM 2603 O O . THR A 1 340 ? -2.739 29.813 -17.599 1.00 88.00 340 THR A O 1
ATOM 2606 N N . LEU A 1 341 ? -4.553 29.046 -16.536 1.00 90.56 341 LEU A N 1
ATOM 2607 C CA . LEU A 1 341 ? -4.255 27.636 -16.797 1.00 90.56 341 LEU A CA 1
ATOM 2608 C C . LEU A 1 341 ? -4.270 27.331 -18.299 1.00 90.56 341 LEU A C 1
ATOM 2610 O O . LEU A 1 341 ? -3.373 26.637 -18.779 1.00 90.56 341 LEU A O 1
ATOM 2614 N N . LYS A 1 342 ? -5.225 27.886 -19.059 1.00 92.12 342 LYS A N 1
ATOM 2615 C CA . LYS A 1 342 ? -5.247 27.760 -20.525 1.00 92.12 342 LYS A CA 1
ATOM 2616 C C . LYS A 1 342 ? -3.983 28.311 -21.161 1.00 92.12 342 LYS A C 1
ATOM 2618 O O . LYS A 1 342 ? -3.389 27.631 -21.990 1.00 92.12 342 LYS A O 1
ATOM 2623 N N . GLU A 1 343 ? -3.554 29.507 -20.774 1.00 89.56 343 GLU A N 1
ATOM 2624 C CA . GLU A 1 343 ? -2.343 30.121 -21.324 1.00 89.56 343 GLU A CA 1
ATOM 2625 C C . GLU A 1 343 ? -1.098 29.277 -21.037 1.00 89.56 343 GLU A C 1
ATOM 2627 O O . GLU A 1 343 ? -0.291 29.043 -21.941 1.00 89.56 343 GLU A O 1
ATOM 2632 N N . LYS A 1 344 ? -0.976 28.749 -19.811 1.00 89.25 344 LYS A N 1
ATOM 2633 C CA . LYS A 1 344 ? 0.120 27.850 -19.419 1.00 89.25 344 LYS A CA 1
ATOM 2634 C C . LYS A 1 344 ? 0.117 26.550 -20.223 1.00 89.25 344 LYS A C 1
ATOM 2636 O O . LYS A 1 344 ? 1.161 26.145 -20.731 1.00 89.25 344 LYS A O 1
ATOM 2641 N N . ILE A 1 345 ? -1.045 25.915 -20.382 1.00 89.75 345 ILE A N 1
ATOM 2642 C CA . ILE A 1 345 ? -1.184 24.684 -21.173 1.00 89.75 345 ILE A CA 1
ATOM 2643 C C . ILE A 1 345 ? -0.895 24.964 -22.653 1.00 89.75 345 ILE A C 1
ATOM 2645 O O . ILE A 1 345 ? -0.195 24.189 -23.304 1.00 89.75 345 ILE A O 1
ATOM 2649 N N . ALA A 1 346 ? -1.388 26.079 -23.192 1.00 89.44 346 ALA A N 1
ATOM 2650 C CA . ALA A 1 346 ? -1.134 26.475 -24.571 1.00 89.44 346 ALA A CA 1
ATOM 2651 C C . ALA A 1 346 ? 0.360 26.732 -24.810 1.00 89.44 346 ALA A C 1
ATOM 2653 O O . ALA A 1 346 ? 0.897 26.289 -25.822 1.00 89.44 346 ALA A O 1
ATOM 2654 N N . ALA A 1 347 ? 1.056 27.380 -23.869 1.00 87.19 347 ALA A N 1
ATOM 2655 C CA . ALA A 1 347 ? 2.506 27.561 -23.929 1.00 87.19 347 ALA A CA 1
ATOM 2656 C C . ALA A 1 347 ? 3.253 26.217 -23.910 1.00 87.19 347 ALA A C 1
ATOM 2658 O O . ALA A 1 347 ? 4.167 26.002 -24.708 1.00 87.19 347 ALA A O 1
ATOM 2659 N N . GLU A 1 348 ? 2.824 25.278 -23.061 1.00 86.50 348 GLU A N 1
ATOM 2660 C CA . GLU A 1 348 ? 3.381 23.923 -23.026 1.00 86.50 348 GLU A CA 1
ATOM 2661 C C . GLU A 1 348 ? 3.191 23.194 -24.368 1.00 86.50 348 GLU A C 1
ATOM 2663 O O . GLU A 1 348 ? 4.121 22.569 -24.878 1.00 86.50 348 GLU A O 1
ATOM 2668 N N . LEU A 1 349 ? 2.016 23.311 -24.985 1.00 86.88 349 LEU A N 1
ATOM 2669 C CA . LEU A 1 349 ? 1.710 22.676 -26.269 1.00 86.88 349 LEU A CA 1
ATOM 2670 C C . LEU A 1 349 ? 2.468 23.334 -27.435 1.00 86.88 349 LEU A C 1
ATOM 2672 O O . LEU A 1 349 ? 2.988 22.616 -28.295 1.00 86.88 349 LEU A O 1
ATOM 2676 N N . ARG A 1 350 ? 2.654 24.660 -27.414 1.00 89.38 350 ARG A N 1
ATOM 2677 C CA . ARG A 1 350 ? 3.500 25.379 -28.385 1.00 89.38 350 ARG A CA 1
ATOM 2678 C C . ARG A 1 350 ? 4.952 24.927 -28.329 1.00 89.38 350 ARG A C 1
ATOM 2680 O O . ARG A 1 350 ? 5.568 24.760 -29.377 1.00 89.38 350 ARG A O 1
ATOM 2687 N N . SER A 1 351 ? 5.472 24.620 -27.137 1.00 84.75 351 SER A N 1
ATOM 2688 C CA . SER A 1 351 ? 6.845 24.110 -26.972 1.00 84.75 351 SER A CA 1
ATOM 2689 C C . SER A 1 351 ? 7.111 22.784 -27.704 1.00 84.75 351 SER A C 1
ATOM 2691 O O . SER A 1 351 ? 8.260 22.435 -27.964 1.00 84.75 351 SER A O 1
ATOM 2693 N N . VAL A 1 352 ? 6.053 22.056 -28.082 1.00 85.88 352 VAL A N 1
ATOM 2694 C CA . VAL A 1 352 ? 6.128 20.827 -28.884 1.00 85.88 352 VAL A CA 1
ATOM 2695 C C . VAL A 1 352 ? 5.490 20.971 -30.268 1.00 85.88 352 VAL A C 1
ATOM 2697 O O . VAL A 1 352 ? 5.115 19.968 -30.875 1.00 85.88 352 VAL A O 1
ATOM 2700 N N . GLY A 1 353 ? 5.380 22.205 -30.770 1.00 87.12 353 GLY A N 1
ATOM 2701 C CA . GLY A 1 353 ? 4.908 22.511 -32.121 1.00 87.12 353 GLY A CA 1
ATOM 2702 C C . GLY A 1 353 ? 3.396 22.377 -32.311 1.00 87.12 353 GLY A C 1
ATOM 2703 O O . GLY A 1 353 ? 2.947 22.099 -33.420 1.00 87.12 353 GLY A O 1
ATOM 2704 N N . ARG A 1 354 ? 2.595 22.520 -31.244 1.00 85.81 354 ARG A N 1
ATOM 2705 C CA . ARG A 1 354 ? 1.125 22.515 -31.322 1.00 85.81 354 ARG A CA 1
ATOM 2706 C C . ARG A 1 354 ? 0.577 23.892 -30.961 1.00 85.81 354 ARG A C 1
ATOM 2708 O O . ARG A 1 354 ? 0.886 24.407 -29.894 1.00 85.81 354 ARG A O 1
ATOM 2715 N N . GLU A 1 355 ? -0.309 24.436 -31.788 1.00 79.00 355 GLU A N 1
ATOM 2716 C CA . GLU A 1 355 ? -1.069 25.654 -31.472 1.00 79.00 355 GLU A CA 1
ATOM 2717 C C . GLU A 1 355 ? -2.552 25.325 -31.254 1.00 79.00 355 GLU A C 1
ATOM 2719 O O . GLU A 1 355 ? -3.341 25.341 -32.197 1.00 79.00 355 GLU A O 1
ATOM 2724 N N . PRO A 1 356 ? -2.962 24.946 -30.034 1.00 77.19 356 PRO A N 1
ATOM 2725 C CA . PRO A 1 356 ? -4.351 24.615 -29.768 1.00 77.19 356 PRO A CA 1
ATOM 2726 C C . PRO A 1 356 ? -5.149 25.857 -29.365 1.00 77.19 356 PRO A C 1
ATOM 2728 O O . PRO A 1 356 ? -4.769 26.581 -28.443 1.00 77.19 356 PRO A O 1
ATOM 2731 N N . ALA A 1 357 ? -6.319 26.034 -29.974 1.00 86.00 357 ALA A N 1
ATOM 2732 C CA . ALA A 1 357 ? -7.403 26.776 -29.345 1.00 86.00 357 ALA A CA 1
ATOM 2733 C C . ALA A 1 357 ? -7.985 25.895 -28.224 1.00 86.00 357 ALA A C 1
ATOM 2735 O O . ALA A 1 357 ? -8.689 24.926 -28.501 1.00 86.00 357 ALA A O 1
ATOM 2736 N N . LEU A 1 358 ? -7.626 26.174 -26.965 1.00 91.31 358 LEU A N 1
ATOM 2737 C CA . LEU A 1 358 ? -8.077 25.388 -25.811 1.00 91.31 358 LEU A CA 1
ATOM 2738 C C . LEU A 1 358 ? -9.438 25.878 -25.313 1.00 91.31 358 LEU A C 1
ATOM 2740 O O . LEU A 1 358 ? -9.579 27.019 -24.859 1.00 91.31 358 LEU A O 1
ATOM 2744 N N . SER A 1 359 ? -10.429 24.992 -25.331 1.00 93.06 359 SER A N 1
ATOM 2745 C CA . SER A 1 359 ? -11.685 25.216 -24.623 1.00 93.06 359 SER A CA 1
ATOM 2746 C C . SER A 1 359 ? -11.495 25.065 -23.109 1.00 93.06 359 SER A C 1
ATOM 2748 O O . SER A 1 359 ? -10.497 24.525 -22.630 1.00 93.06 359 SER A O 1
ATOM 2750 N N . ASP A 1 360 ? -12.472 25.531 -22.331 1.00 92.44 360 ASP A N 1
ATOM 2751 C CA . ASP A 1 360 ? -12.552 25.243 -20.894 1.00 92.44 360 ASP A CA 1
ATOM 2752 C C . ASP A 1 360 ? -12.495 23.723 -20.647 1.00 92.44 360 ASP A C 1
ATOM 2754 O O . ASP A 1 360 ? -11.663 23.223 -19.886 1.00 92.44 360 ASP A O 1
ATOM 2758 N N . ARG A 1 361 ? -13.317 22.967 -21.377 1.00 93.06 361 ARG A N 1
ATOM 2759 C CA . ARG A 1 361 ? -13.415 21.508 -21.265 1.00 93.06 361 ARG A CA 1
ATOM 2760 C C . ARG A 1 361 ? -12.083 20.795 -21.539 1.00 93.06 361 ARG A C 1
ATOM 2762 O O . ARG A 1 361 ? -11.839 19.749 -20.939 1.00 93.06 361 ARG A O 1
ATOM 2769 N N . ASP A 1 362 ? -11.208 21.356 -22.377 1.00 92.62 362 ASP A N 1
ATOM 2770 C CA . ASP A 1 362 ? -9.877 20.793 -22.652 1.00 92.62 362 ASP A CA 1
ATOM 2771 C C . ASP A 1 362 ? -8.940 20.869 -21.444 1.00 92.62 362 ASP A C 1
ATOM 2773 O O . ASP A 1 362 ? -8.161 19.943 -21.221 1.00 92.62 362 ASP A O 1
ATOM 2777 N N . VAL A 1 363 ? -9.036 21.923 -20.626 1.00 92.50 363 VAL A N 1
ATOM 2778 C CA . VAL A 1 363 ? -8.250 22.054 -19.384 1.00 92.50 363 VAL A CA 1
ATOM 2779 C C . VAL A 1 363 ? -8.628 20.945 -18.408 1.00 92.50 363 VAL A C 1
ATOM 2781 O O . VAL A 1 363 ? -7.764 20.222 -17.907 1.00 92.50 363 VAL A O 1
ATOM 2784 N N . LEU A 1 364 ? -9.931 20.758 -18.196 1.00 94.25 364 LEU A N 1
ATOM 2785 C CA . LEU A 1 364 ? -10.458 19.700 -17.343 1.00 94.25 364 LEU A CA 1
ATOM 2786 C C . LEU A 1 364 ? -10.090 18.311 -17.882 1.00 94.25 364 LEU A C 1
ATOM 2788 O O . LEU A 1 364 ? -9.601 17.462 -17.138 1.00 94.25 364 LEU A O 1
ATOM 2792 N N . ARG A 1 365 ? -10.271 18.078 -19.185 1.00 93.88 365 ARG A N 1
ATOM 2793 C CA . ARG A 1 365 ? -9.887 16.820 -19.831 1.00 93.88 365 ARG A CA 1
ATOM 2794 C C . ARG A 1 365 ? -8.405 16.517 -19.627 1.00 93.88 365 ARG A C 1
ATOM 2796 O O . ARG A 1 365 ? -8.066 15.394 -19.260 1.00 93.88 365 ARG A O 1
ATOM 2803 N N . LEU A 1 366 ? -7.533 17.502 -19.838 1.00 92.38 366 LEU A N 1
ATOM 2804 C 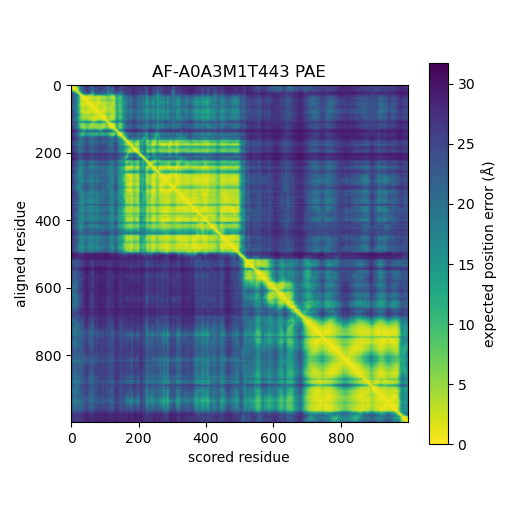CA . LEU A 1 366 ? -6.094 17.357 -19.643 1.00 92.38 366 LEU A CA 1
ATOM 2805 C C . LEU A 1 366 ? -5.759 16.953 -18.207 1.00 92.38 366 LEU A C 1
ATOM 2807 O O . LEU A 1 366 ? -4.947 16.051 -17.996 1.00 92.38 366 LEU A O 1
ATOM 2811 N N . PHE A 1 367 ? -6.390 17.604 -17.230 1.00 94.81 367 PHE A N 1
ATOM 2812 C CA . PHE A 1 367 ? -6.210 17.286 -15.820 1.00 94.81 367 PHE A CA 1
ATOM 2813 C C . PHE A 1 367 ? -6.576 15.822 -15.526 1.00 94.81 367 PHE A C 1
ATOM 2815 O O . PHE A 1 367 ? -5.771 15.082 -14.954 1.00 94.81 367 PHE A O 1
ATOM 2822 N N . VAL A 1 368 ? -7.740 15.364 -16.004 1.00 95.12 368 VAL A N 1
ATOM 2823 C CA . VAL A 1 368 ? -8.194 13.970 -15.844 1.00 95.12 368 VAL A CA 1
ATOM 2824 C C . VAL A 1 368 ? -7.254 12.985 -16.550 1.00 95.12 368 VAL A C 1
ATOM 2826 O O . VAL A 1 368 ? -6.912 11.948 -15.978 1.00 95.12 368 VAL A O 1
ATOM 2829 N N . GLU A 1 369 ? -6.783 13.303 -17.761 1.00 94.50 369 GLU A N 1
ATOM 2830 C CA . GLU A 1 369 ? -5.808 12.481 -18.491 1.00 94.50 369 GLU A CA 1
ATOM 2831 C C . GLU A 1 369 ? -4.477 12.361 -17.729 1.00 94.50 369 GLU A C 1
ATOM 2833 O O . GLU A 1 369 ? -3.913 11.269 -17.625 1.00 94.50 369 GLU A O 1
ATOM 2838 N N . ARG A 1 370 ? -3.966 13.460 -17.163 1.00 94.94 370 ARG A N 1
ATOM 2839 C CA . ARG A 1 370 ? -2.721 13.448 -16.380 1.00 94.94 370 ARG A CA 1
ATOM 2840 C C . ARG A 1 370 ? -2.864 12.622 -15.109 1.00 94.94 370 ARG A C 1
ATOM 2842 O O . ARG A 1 370 ? -2.016 11.767 -14.864 1.00 94.94 370 ARG A O 1
ATOM 2849 N N . LEU A 1 371 ? -3.947 12.802 -14.350 1.00 95.19 371 LEU A N 1
ATOM 2850 C CA . LEU A 1 371 ? -4.197 11.999 -13.149 1.00 95.19 371 LEU A CA 1
ATOM 2851 C C . LEU A 1 371 ? -4.382 10.517 -13.470 1.00 95.19 371 LEU A C 1
ATOM 2853 O O . LEU A 1 371 ? -3.812 9.671 -12.780 1.00 95.19 371 LEU A O 1
ATOM 2857 N N . GLY A 1 372 ? -5.108 10.197 -14.544 1.00 94.06 372 GLY A N 1
ATOM 2858 C CA . GLY A 1 372 ? -5.248 8.827 -15.023 1.00 94.06 372 GLY A CA 1
ATOM 2859 C C . GLY A 1 372 ? -3.886 8.207 -15.341 1.00 94.06 372 GLY A C 1
ATOM 2860 O O . GLY A 1 372 ? -3.540 7.169 -14.776 1.00 94.06 372 GLY A O 1
ATOM 2861 N N . ARG A 1 373 ? -3.063 8.856 -16.181 1.00 94.69 373 ARG A N 1
ATOM 2862 C CA . ARG A 1 373 ? -1.719 8.354 -16.533 1.00 94.69 373 ARG A CA 1
ATOM 2863 C C . ARG A 1 373 ? -0.815 8.222 -15.309 1.00 94.69 373 ARG A C 1
ATOM 2865 O O . ARG A 1 373 ? -0.182 7.181 -15.154 1.00 94.69 373 ARG A O 1
ATOM 2872 N N . THR A 1 374 ? -0.798 9.206 -14.412 1.00 94.31 374 THR A N 1
ATOM 2873 C CA . THR A 1 374 ? -0.033 9.147 -13.156 1.00 94.31 374 THR A CA 1
ATOM 2874 C C . THR A 1 374 ? -0.457 7.957 -12.293 1.00 94.31 374 THR A C 1
ATOM 2876 O O . THR A 1 374 ? 0.396 7.172 -11.875 1.00 94.31 374 THR A O 1
ATOM 2879 N N . ALA A 1 375 ? -1.763 7.742 -12.109 1.00 93.62 375 ALA A N 1
ATOM 2880 C CA . ALA A 1 375 ? -2.278 6.571 -11.405 1.00 93.62 375 ALA A CA 1
ATOM 2881 C C . ALA A 1 375 ? -1.818 5.267 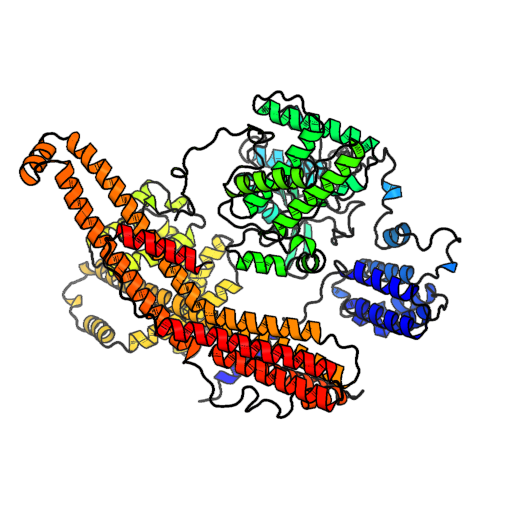-12.079 1.00 93.62 375 ALA A C 1
ATOM 2883 O O . ALA A 1 375 ? -1.370 4.333 -11.415 1.00 93.62 375 ALA A O 1
ATOM 2884 N N . GLY A 1 376 ? -1.862 5.209 -13.412 1.00 89.62 376 GLY A N 1
ATOM 2885 C CA . GLY A 1 376 ? -1.393 4.056 -14.174 1.00 89.62 376 GLY A CA 1
ATOM 2886 C C . GLY A 1 376 ? 0.105 3.777 -14.006 1.00 89.62 376 GLY A C 1
ATOM 2887 O O . GLY A 1 376 ? 0.507 2.617 -13.862 1.00 89.62 376 GLY A O 1
ATOM 2888 N N . LEU A 1 377 ? 0.923 4.833 -13.982 1.00 89.94 377 LEU A N 1
ATOM 2889 C CA . LEU A 1 377 ? 2.363 4.765 -13.737 1.00 89.94 377 LEU A CA 1
ATOM 2890 C C . LEU A 1 377 ? 2.645 4.207 -12.336 1.00 89.94 377 LEU A C 1
ATOM 2892 O O . LEU A 1 377 ? 3.379 3.221 -12.221 1.00 89.94 377 LEU A O 1
ATOM 2896 N N . PHE A 1 378 ? 1.979 4.726 -11.299 1.00 91.19 378 PHE A N 1
ATOM 2897 C CA . PHE A 1 378 ? 2.099 4.231 -9.917 1.00 91.19 378 PHE A CA 1
ATOM 2898 C C . PHE A 1 378 ? 1.730 2.749 -9.797 1.00 91.19 378 PHE A C 1
ATOM 2900 O O . PHE A 1 378 ? 2.346 2.005 -9.034 1.00 91.19 378 PHE A O 1
ATOM 2907 N N . GLN A 1 379 ? 0.782 2.288 -10.618 1.00 88.06 379 GLN A N 1
ATOM 2908 C CA . GLN A 1 379 ? 0.338 0.897 -10.651 1.00 88.06 379 GLN A CA 1
ATOM 2909 C C . GLN A 1 379 ? 1.222 -0.048 -11.458 1.00 88.06 379 GLN A C 1
ATOM 2911 O O . GLN A 1 379 ? 0.761 -1.120 -11.844 1.00 88.06 379 GLN A O 1
ATOM 2916 N N . GLY A 1 380 ? 2.486 0.292 -11.701 1.00 83.06 380 GLY A N 1
ATOM 2917 C CA . GLY A 1 380 ? 3.449 -0.582 -12.374 1.00 83.06 380 GLY A CA 1
ATOM 2918 C C . GLY A 1 380 ? 3.813 -0.147 -13.787 1.00 83.06 380 GLY A C 1
ATOM 2919 O O . GLY A 1 380 ? 4.611 -0.827 -14.426 1.00 83.06 380 GLY A O 1
ATOM 2920 N N . GLY A 1 381 ? 3.276 0.976 -14.276 1.00 74.94 381 GLY A N 1
ATOM 2921 C CA . GLY A 1 381 ? 3.721 1.573 -15.537 1.00 74.94 381 GLY A CA 1
ATOM 2922 C C . GLY A 1 381 ? 5.183 2.030 -15.506 1.00 74.94 381 GLY A C 1
ATOM 2923 O O . GLY A 1 381 ? 5.838 2.049 -16.540 1.00 74.94 381 GLY A O 1
ATOM 2924 N N . MET A 1 382 ? 5.724 2.297 -14.313 1.00 84.69 382 MET A N 1
ATOM 2925 C CA . MET A 1 382 ? 7.142 2.616 -14.092 1.00 84.69 382 MET A CA 1
ATOM 2926 C C . MET A 1 382 ? 8.042 1.367 -13.995 1.00 84.69 382 MET A C 1
ATOM 2928 O O . MET A 1 382 ? 9.209 1.469 -13.624 1.00 84.69 382 MET A O 1
ATOM 2932 N N . GLY A 1 383 ? 7.497 0.163 -14.218 1.00 80.06 383 GLY A N 1
ATOM 2933 C CA . GLY A 1 383 ? 8.180 -1.109 -13.942 1.00 80.06 383 GLY A CA 1
ATOM 2934 C C . GLY A 1 383 ? 8.269 -1.464 -12.451 1.00 80.06 383 GLY A C 1
ATOM 2935 O O . GLY A 1 383 ? 8.805 -2.513 -12.100 1.00 80.06 383 GLY A O 1
ATOM 2936 N N . ARG A 1 384 ? 7.733 -0.611 -11.569 1.00 86.31 384 ARG A N 1
ATOM 2937 C CA . ARG A 1 384 ? 7.633 -0.814 -10.117 1.00 86.31 384 ARG A CA 1
ATOM 2938 C C . ARG A 1 384 ? 6.319 -0.246 -9.591 1.00 86.31 384 ARG A C 1
ATOM 2940 O O . ARG A 1 384 ? 5.727 0.623 -10.230 1.00 86.31 384 ARG A O 1
ATOM 2947 N N . LEU A 1 385 ? 5.878 -0.741 -8.439 1.00 86.94 385 LEU A N 1
ATOM 2948 C CA . LEU A 1 385 ? 4.739 -0.177 -7.722 1.00 86.94 385 LEU A CA 1
ATOM 2949 C C . LEU A 1 385 ? 5.221 0.999 -6.881 1.00 86.94 385 LEU A C 1
ATOM 2951 O O . LEU A 1 385 ? 6.268 0.914 -6.243 1.00 86.94 385 LEU A O 1
ATOM 2955 N N . TYR A 1 386 ? 4.468 2.088 -6.881 1.00 90.94 386 TYR A N 1
ATOM 2956 C CA . TYR A 1 386 ? 4.781 3.266 -6.084 1.00 90.94 386 TYR A CA 1
ATOM 2957 C C . TYR A 1 386 ? 3.579 3.646 -5.243 1.00 90.94 386 TYR A C 1
ATOM 2959 O O . TYR A 1 386 ? 2.469 3.653 -5.765 1.00 90.94 386 TYR A O 1
ATOM 2967 N N . PHE A 1 387 ? 3.825 3.940 -3.967 1.00 89.19 387 PHE A N 1
ATOM 2968 C CA . PHE A 1 387 ? 2.820 4.393 -3.019 1.00 89.19 387 PHE A CA 1
ATOM 2969 C C . PHE A 1 387 ? 3.240 5.745 -2.429 1.00 89.19 387 PHE A C 1
ATOM 2971 O O . PHE A 1 387 ? 4.234 5.842 -1.709 1.00 89.19 387 PHE A O 1
ATOM 2978 N N . HIS A 1 388 ? 2.473 6.789 -2.724 1.00 90.12 388 HIS A N 1
ATOM 2979 C CA . HIS A 1 388 ? 2.654 8.137 -2.196 1.00 90.12 388 HIS A CA 1
ATOM 2980 C C . HIS A 1 388 ? 2.363 8.200 -0.697 1.00 90.12 388 HIS A C 1
ATOM 2982 O O . HIS A 1 388 ? 3.007 8.952 0.034 1.00 90.12 388 HIS A O 1
ATOM 2988 N N . GLY A 1 389 ? 1.344 7.463 -0.245 1.00 83.25 389 GLY A N 1
ATOM 2989 C CA . GLY A 1 389 ? 0.901 7.332 1.148 1.00 83.25 389 GLY A CA 1
ATOM 2990 C C . GLY A 1 389 ? 0.426 8.596 1.872 1.00 83.25 389 GLY A C 1
ATOM 2991 O O . GLY A 1 389 ? 0.024 8.496 3.024 1.00 83.25 389 GLY A O 1
ATOM 2992 N N . MET A 1 390 ? 0.415 9.753 1.201 1.00 85.62 390 MET A N 1
ATOM 2993 C CA . MET A 1 390 ? -0.253 10.992 1.627 1.00 85.62 390 MET A CA 1
ATOM 2994 C C . MET A 1 390 ? -0.751 11.795 0.409 1.00 85.62 390 MET A C 1
ATOM 2996 O O . MET A 1 390 ? -0.557 12.999 0.338 1.00 85.62 390 MET A O 1
ATOM 3000 N N . LEU A 1 391 ? -1.369 11.134 -0.572 1.00 87.94 391 LEU A N 1
ATOM 3001 C CA . LEU A 1 391 ? -2.031 11.789 -1.703 1.00 87.94 391 LEU A CA 1
ATOM 3002 C C . LEU A 1 391 ? -3.373 12.465 -1.319 1.00 87.94 391 LEU A C 1
ATOM 3004 O O . LEU A 1 391 ? -4.436 11.844 -1.383 1.00 87.94 391 LEU A O 1
ATOM 3008 N N . HIS A 1 392 ? -3.324 13.743 -0.941 1.00 86.25 392 HIS A N 1
ATOM 3009 C CA . HIS A 1 392 ? -4.498 14.602 -0.730 1.00 86.25 392 HIS A CA 1
ATOM 3010 C C . HIS A 1 392 ? -4.639 15.614 -1.884 1.00 86.25 392 HIS A C 1
ATOM 3012 O O . HIS A 1 392 ? -3.767 15.718 -2.747 1.00 86.25 392 HIS A O 1
ATOM 3018 N N . ASP A 1 393 ? -5.724 16.380 -1.903 1.00 88.75 393 ASP A N 1
ATOM 3019 C CA . ASP A 1 393 ? -5.961 17.481 -2.855 1.00 88.75 393 ASP A CA 1
ATOM 3020 C C . ASP A 1 393 ? -4.892 18.584 -2.792 1.00 88.75 393 ASP A C 1
ATOM 3022 O O . ASP A 1 393 ? -4.484 19.095 -3.836 1.00 88.75 393 ASP A O 1
ATOM 3026 N N . GLN A 1 394 ? -4.345 18.868 -1.608 1.00 88.75 394 GLN A N 1
ATOM 3027 C CA . GLN A 1 394 ? -3.177 19.746 -1.433 1.00 88.75 394 GLN A CA 1
ATOM 3028 C C . GLN A 1 394 ? -1.881 19.199 -2.067 1.00 88.75 394 GLN A C 1
ATOM 3030 O O . GLN A 1 394 ? -0.926 19.946 -2.282 1.00 88.75 394 GLN A O 1
ATOM 3035 N N . ASN A 1 395 ? -1.819 17.901 -2.393 1.00 93.12 395 ASN A N 1
ATOM 3036 C CA . ASN A 1 395 ? -0.629 17.258 -2.967 1.00 93.12 395 ASN A CA 1
ATOM 3037 C C . ASN A 1 395 ? -0.671 17.146 -4.498 1.00 93.12 395 ASN A C 1
ATOM 3039 O O . ASN A 1 395 ? 0.223 16.550 -5.102 1.00 93.12 395 ASN A O 1
ATOM 3043 N N . VAL A 1 396 ? -1.682 17.742 -5.133 1.00 94.75 396 VAL A N 1
ATOM 3044 C CA . VAL A 1 396 ? -1.859 17.747 -6.586 1.00 94.75 396 VAL A CA 1
ATOM 3045 C C . VAL A 1 396 ? -2.041 19.183 -7.061 1.00 94.75 396 VAL A C 1
ATOM 3047 O O . VAL A 1 396 ? -2.944 19.878 -6.602 1.00 94.75 396 VAL A O 1
ATOM 3050 N N . SER A 1 397 ? -1.174 19.653 -7.963 1.00 95.25 397 SER A N 1
ATOM 3051 C CA . SER A 1 397 ? -1.349 20.973 -8.578 1.00 95.25 397 SER A CA 1
ATOM 3052 C C . SER A 1 397 ? -2.521 20.993 -9.554 1.00 95.25 397 SER A C 1
ATOM 3054 O O . SER A 1 397 ? -2.929 19.953 -10.065 1.00 95.25 397 SER A O 1
ATOM 3056 N N . LEU A 1 398 ? -3.024 22.177 -9.901 1.00 92.88 398 LEU A N 1
ATOM 3057 C CA . LEU A 1 398 ? -4.101 22.330 -10.888 1.00 92.88 398 LEU A CA 1
ATOM 3058 C C . LEU A 1 398 ? -3.707 21.924 -12.317 1.00 92.88 398 LEU A C 1
ATOM 3060 O O . LEU A 1 398 ? -4.576 21.808 -13.177 1.00 92.88 398 LEU A O 1
ATOM 3064 N N . LEU A 1 399 ? -2.419 21.674 -12.570 1.00 93.25 399 LEU A N 1
ATOM 3065 C CA . LEU A 1 399 ? -1.920 21.074 -13.811 1.00 93.25 399 LEU A CA 1
ATOM 3066 C C . LEU A 1 399 ? -1.699 19.555 -13.698 1.00 93.25 399 LEU A C 1
ATOM 3068 O O . LEU A 1 399 ? -1.165 18.948 -14.629 1.00 93.25 399 LEU A O 1
ATOM 3072 N N . GLY A 1 400 ? -2.117 18.936 -12.591 1.00 93.56 400 GLY A N 1
ATOM 3073 C CA . GLY A 1 400 ? -1.992 17.502 -12.336 1.00 93.56 400 GLY A CA 1
ATOM 3074 C C . GLY A 1 400 ? -0.586 17.064 -11.915 1.00 93.56 400 GLY A C 1
ATOM 3075 O O . GLY A 1 400 ? -0.256 15.889 -12.074 1.00 93.56 400 GLY A O 1
ATOM 3076 N N . GLU A 1 401 ? 0.253 17.984 -11.423 1.00 95.06 401 GLU A N 1
ATOM 3077 C CA . GLU A 1 401 ? 1.594 17.659 -10.923 1.00 95.06 401 GLU A CA 1
ATOM 3078 C C . GLU A 1 401 ? 1.529 17.190 -9.465 1.00 95.06 401 GLU A C 1
ATOM 3080 O O . GLU A 1 401 ? 0.893 17.829 -8.626 1.00 95.06 401 GLU A O 1
ATOM 3085 N N . ILE A 1 402 ? 2.219 16.097 -9.151 1.00 95.19 402 ILE A N 1
ATOM 3086 C CA . ILE A 1 402 ? 2.299 15.537 -7.799 1.00 95.19 402 ILE A CA 1
ATOM 3087 C C . ILE A 1 402 ? 3.418 16.219 -7.008 1.00 95.19 402 ILE A C 1
ATOM 3089 O O . ILE A 1 402 ? 4.492 16.511 -7.545 1.00 95.19 402 ILE A O 1
ATOM 3093 N N . VAL A 1 403 ? 3.177 16.458 -5.718 1.00 93.25 403 VAL A N 1
ATOM 3094 C CA . VAL A 1 403 ? 4.129 17.091 -4.798 1.00 93.25 403 VAL A CA 1
ATOM 3095 C C . VAL A 1 403 ? 4.206 16.355 -3.455 1.00 93.25 403 VAL A C 1
ATOM 3097 O O . VAL A 1 403 ? 3.299 15.616 -3.100 1.00 93.25 403 VAL A O 1
ATOM 3100 N N . ASP A 1 404 ? 5.255 16.620 -2.669 1.00 90.50 404 ASP A N 1
ATOM 3101 C CA . ASP A 1 404 ? 5.437 16.100 -1.300 1.00 90.50 404 ASP A CA 1
ATOM 3102 C C . ASP A 1 404 ? 5.478 14.565 -1.234 1.00 90.50 404 ASP A C 1
ATOM 3104 O O . ASP A 1 404 ? 4.919 13.916 -0.346 1.00 90.50 404 ASP A O 1
ATOM 3108 N N . VAL A 1 405 ? 6.216 13.997 -2.185 1.00 88.38 405 VAL A N 1
ATOM 3109 C CA . VAL A 1 405 ? 6.381 12.559 -2.418 1.00 88.38 405 VAL A CA 1
ATOM 3110 C C . VAL A 1 405 ? 7.354 11.901 -1.430 1.00 88.38 405 VAL A C 1
ATOM 3112 O O . VAL A 1 405 ? 7.410 10.679 -1.309 1.00 88.38 405 VAL A O 1
ATOM 3115 N N . GLY A 1 406 ? 8.104 12.699 -0.667 1.00 75.88 406 GLY A N 1
ATOM 3116 C CA . GLY A 1 406 ? 9.106 12.245 0.295 1.00 75.88 406 GLY A CA 1
ATOM 3117 C C . GLY A 1 406 ? 8.591 11.802 1.664 1.00 75.88 406 GLY A C 1
ATOM 3118 O O . GLY A 1 406 ? 9.403 11.735 2.580 1.00 75.88 406 GLY A O 1
ATOM 3119 N N . ASN A 1 407 ? 7.299 11.536 1.861 1.00 73.88 407 ASN A N 1
ATOM 3120 C CA . ASN A 1 407 ? 6.751 11.249 3.196 1.00 73.88 407 ASN A CA 1
ATOM 3121 C C . ASN A 1 407 ? 6.593 9.759 3.541 1.00 73.88 407 ASN A C 1
ATOM 3123 O O . ASN A 1 407 ? 6.348 9.441 4.700 1.00 73.88 407 ASN A O 1
ATOM 3127 N N . ASN A 1 408 ? 6.779 8.843 2.587 1.00 73.25 408 ASN A N 1
ATOM 3128 C CA . ASN A 1 408 ? 6.581 7.405 2.796 1.00 73.25 408 ASN A CA 1
ATOM 3129 C C . ASN A 1 408 ? 7.732 6.559 2.237 1.00 73.25 408 ASN A C 1
ATOM 3131 O O . ASN A 1 408 ? 8.668 7.077 1.628 1.00 73.25 408 ASN A O 1
ATOM 3135 N N . GLU A 1 409 ? 7.667 5.240 2.456 1.00 71.50 409 GLU A N 1
ATOM 3136 C CA . GLU A 1 409 ? 8.662 4.268 1.968 1.00 71.50 409 GLU A CA 1
ATOM 3137 C C . GLU A 1 409 ? 8.748 4.197 0.422 1.00 71.50 409 GLU A C 1
ATOM 3139 O O . GLU A 1 409 ? 9.702 3.628 -0.108 1.00 71.50 409 GLU A O 1
ATOM 3144 N N . GLY A 1 410 ? 7.819 4.839 -0.302 1.00 77.62 410 GLY A N 1
ATOM 3145 C CA . GLY A 1 410 ? 7.889 5.070 -1.745 1.00 77.62 410 GLY A CA 1
ATOM 3146 C C . GLY A 1 410 ? 7.626 3.810 -2.570 1.00 77.62 410 GLY A C 1
ATOM 3147 O O . GLY A 1 410 ? 6.515 3.274 -2.583 1.00 77.62 410 GLY A O 1
ATOM 3148 N N . VAL A 1 411 ? 8.643 3.364 -3.310 1.00 82.56 411 VAL A N 1
ATOM 3149 C CA . VAL A 1 411 ? 8.581 2.190 -4.192 1.00 82.56 411 VAL A CA 1
ATOM 3150 C C . VAL A 1 411 ? 8.340 0.908 -3.393 1.00 82.56 411 VAL A C 1
ATOM 3152 O O . VAL A 1 411 ? 9.205 0.468 -2.640 1.00 82.56 411 VAL A O 1
ATOM 3155 N N . ALA A 1 412 ? 7.208 0.254 -3.639 1.00 81.38 412 ALA A N 1
ATOM 3156 C CA . ALA A 1 412 ? 6.918 -1.072 -3.113 1.00 81.38 412 ALA A CA 1
ATOM 3157 C C . ALA A 1 412 ? 7.520 -2.156 -4.024 1.00 81.38 412 ALA A C 1
ATOM 3159 O O . ALA A 1 412 ? 7.408 -2.097 -5.253 1.00 81.38 412 ALA A O 1
ATOM 3160 N N . ARG A 1 413 ? 8.144 -3.174 -3.423 1.00 82.00 413 ARG A N 1
ATOM 3161 C CA . ARG A 1 413 ? 8.708 -4.341 -4.122 1.00 82.00 413 ARG A CA 1
ATOM 3162 C C . ARG A 1 413 ? 7.616 -5.167 -4.782 1.00 82.00 413 ARG A C 1
ATOM 3164 O O . ARG A 1 413 ? 7.804 -5.676 -5.883 1.00 82.00 413 ARG A O 1
ATOM 3171 N N . ASP A 1 414 ? 6.481 -5.292 -4.104 1.00 82.00 414 ASP A N 1
ATOM 3172 C CA . ASP A 1 414 ? 5.346 -6.088 -4.541 1.00 82.00 414 ASP A CA 1
ATOM 3173 C C . ASP A 1 414 ? 4.017 -5.514 -4.021 1.00 82.00 414 ASP A C 1
ATOM 3175 O O . ASP A 1 414 ? 3.960 -4.515 -3.298 1.00 82.00 414 ASP A O 1
ATOM 3179 N N . ARG A 1 415 ? 2.911 -6.142 -4.433 1.00 78.12 415 ARG A N 1
ATOM 3180 C CA . ARG A 1 415 ? 1.562 -5.719 -4.036 1.00 78.12 415 ARG A CA 1
ATOM 3181 C C . ARG A 1 415 ? 1.291 -5.917 -2.547 1.00 78.12 415 ARG A C 1
ATOM 3183 O O . ARG A 1 415 ? 0.466 -5.188 -2.006 1.00 78.12 415 ARG A O 1
ATOM 3190 N N . ALA A 1 416 ? 1.944 -6.878 -1.897 1.00 78.44 416 ALA A N 1
ATOM 3191 C CA . ALA A 1 416 ? 1.756 -7.128 -0.475 1.00 78.44 416 ALA A CA 1
ATOM 3192 C C . ALA A 1 416 ? 2.431 -6.032 0.359 1.00 78.44 416 ALA A C 1
ATOM 3194 O O . ALA A 1 416 ? 1.830 -5.527 1.301 1.00 78.44 416 ALA A O 1
ATOM 3195 N N . GLU A 1 417 ? 3.636 -5.594 -0.015 1.00 81.06 417 GLU A N 1
ATOM 3196 C CA . GLU A 1 417 ? 4.292 -4.426 0.583 1.00 81.06 417 GLU A CA 1
ATOM 3197 C C . GLU A 1 417 ? 3.492 -3.153 0.324 1.00 81.06 417 GLU A C 1
ATOM 3199 O O . GLU A 1 417 ? 3.262 -2.388 1.253 1.00 81.06 417 GLU A O 1
ATOM 3204 N N . MET A 1 418 ? 2.966 -2.972 -0.891 1.00 80.25 418 MET A N 1
ATOM 3205 C CA . MET A 1 418 ? 2.076 -1.849 -1.189 1.00 80.25 418 MET A CA 1
ATOM 3206 C C . MET A 1 418 ? 0.818 -1.861 -0.310 1.00 80.25 418 MET A C 1
ATOM 3208 O O . MET A 1 418 ? 0.425 -0.822 0.214 1.00 80.25 418 MET A O 1
ATOM 3212 N N . ARG A 1 419 ? 0.209 -3.037 -0.110 1.00 79.44 419 ARG A N 1
ATOM 3213 C CA . ARG A 1 419 ? -0.943 -3.210 0.782 1.00 79.44 419 ARG A CA 1
ATOM 3214 C C . ARG A 1 419 ? -0.583 -2.877 2.230 1.00 79.44 419 ARG A C 1
ATOM 3216 O O . ARG A 1 419 ? -1.309 -2.116 2.852 1.00 79.44 419 ARG A O 1
ATOM 3223 N N . ARG A 1 420 ? 0.549 -3.368 2.743 1.00 80.88 420 ARG A N 1
ATOM 3224 C CA . ARG A 1 420 ? 1.024 -3.044 4.101 1.00 80.88 420 ARG A CA 1
ATOM 3225 C C . ARG A 1 420 ? 1.307 -1.553 4.272 1.00 80.88 420 ARG A C 1
ATOM 3227 O O . ARG A 1 420 ? 0.969 -0.982 5.302 1.00 80.88 420 ARG A O 1
ATOM 3234 N N . ASN A 1 421 ? 1.918 -0.918 3.273 1.00 77.81 421 ASN A N 1
ATOM 3235 C CA . ASN A 1 421 ? 2.185 0.521 3.293 1.00 77.81 421 ASN A CA 1
ATOM 3236 C C . ASN A 1 421 ? 0.879 1.317 3.305 1.00 77.81 421 ASN A C 1
ATOM 3238 O O . ASN A 1 421 ? 0.775 2.314 4.014 1.00 77.81 421 ASN A O 1
ATOM 3242 N N . TRP A 1 422 ? -0.139 0.834 2.594 1.00 77.38 422 TRP A N 1
ATOM 3243 C CA . TRP A 1 422 ? -1.485 1.384 2.674 1.00 77.38 422 TRP A CA 1
ATOM 3244 C C . TRP A 1 422 ? -2.137 1.179 4.046 1.00 77.38 422 TRP A C 1
ATOM 3246 O O . TRP A 1 422 ? -2.641 2.146 4.610 1.00 77.38 422 TRP A O 1
ATOM 3256 N N . GLU A 1 423 ? -2.096 -0.025 4.611 1.00 76.25 423 GLU A N 1
ATOM 3257 C CA . GLU A 1 423 ? -2.679 -0.327 5.929 1.00 76.25 423 GLU A CA 1
ATOM 3258 C C . GLU A 1 423 ? -2.052 0.513 7.052 1.00 76.25 423 GLU A C 1
ATOM 3260 O O . GLU A 1 423 ? -2.725 0.845 8.022 1.00 76.25 423 GLU A O 1
ATOM 3265 N N . LYS A 1 424 ? -0.784 0.911 6.893 1.00 76.06 424 LYS A N 1
ATOM 3266 C CA . LYS A 1 424 ? -0.087 1.840 7.796 1.00 76.06 424 LYS A CA 1
ATOM 3267 C C . LYS A 1 424 ? -0.366 3.317 7.519 1.00 76.06 424 LYS A C 1
ATOM 3269 O O . LYS A 1 424 ? -0.022 4.158 8.342 1.00 76.06 424 LYS A O 1
ATOM 3274 N N . SER A 1 425 ? -0.900 3.651 6.348 1.00 73.31 425 SER A N 1
ATOM 3275 C CA . SER A 1 425 ? -1.171 5.038 5.972 1.00 73.31 425 SER A CA 1
ATOM 3276 C C . SER A 1 425 ? -2.457 5.546 6.619 1.00 73.31 425 SER A C 1
ATOM 3278 O O . SER A 1 425 ? -3.376 4.776 6.905 1.00 73.31 425 SER A O 1
ATOM 3280 N N . ASN A 1 426 ? -2.589 6.869 6.711 1.00 67.12 426 ASN A N 1
ATOM 3281 C CA . ASN A 1 426 ? -3.815 7.524 7.180 1.00 67.12 426 ASN A CA 1
ATOM 3282 C C . ASN A 1 426 ? -5.053 7.210 6.299 1.00 67.12 426 ASN A C 1
ATOM 3284 O O . ASN A 1 426 ? -6.182 7.520 6.676 1.00 67.12 426 ASN A O 1
ATOM 3288 N N . TYR A 1 427 ? -4.876 6.551 5.143 1.00 68.06 427 TYR A N 1
ATOM 3289 C CA . TYR A 1 427 ? -5.962 6.128 4.252 1.00 68.06 427 TYR A CA 1
ATOM 3290 C C . TYR A 1 427 ? -6.634 4.811 4.628 1.00 68.06 427 TYR A C 1
ATOM 3292 O O . TYR A 1 427 ? -7.683 4.503 4.058 1.00 68.06 427 TYR A O 1
ATOM 3300 N N . ALA A 1 428 ? -6.077 4.019 5.549 1.00 64.81 428 ALA A N 1
ATOM 3301 C CA . ALA A 1 428 ? -6.698 2.757 5.958 1.00 64.81 428 ALA A CA 1
ATOM 3302 C C . ALA A 1 428 ? -8.131 2.973 6.492 1.00 64.81 428 ALA A C 1
ATOM 3304 O O . ALA A 1 428 ? -9.035 2.179 6.226 1.00 64.81 428 ALA A O 1
ATOM 3305 N N . TRP A 1 429 ? -8.367 4.107 7.157 1.00 65.56 429 TRP A N 1
ATOM 3306 C CA . TRP A 1 429 ? -9.677 4.496 7.676 1.00 65.56 429 TRP A CA 1
ATOM 3307 C C . TRP A 1 429 ? -10.661 4.984 6.596 1.00 65.56 429 TRP A C 1
ATOM 3309 O O . TRP A 1 429 ? -11.863 4.745 6.703 1.00 65.56 429 TRP A O 1
ATOM 3319 N N . TRP A 1 430 ? -10.172 5.592 5.509 1.00 62.50 430 TRP A N 1
ATOM 3320 C CA . TRP A 1 430 ? -11.015 6.148 4.439 1.00 62.50 430 TRP A CA 1
ATOM 3321 C C . TRP A 1 430 ? -11.808 5.080 3.677 1.00 62.50 430 TRP A C 1
ATOM 3323 O O . TRP A 1 430 ? -12.973 5.289 3.347 1.00 62.50 430 TRP A O 1
ATOM 3333 N N . VAL A 1 431 ? -11.221 3.903 3.437 1.00 56.94 431 VAL A N 1
ATOM 3334 C CA . VAL A 1 431 ? -11.896 2.807 2.713 1.00 56.94 431 VAL A CA 1
ATOM 3335 C C . VAL A 1 431 ? -13.090 2.252 3.493 1.00 56.94 431 VAL A C 1
ATOM 3337 O O . VAL A 1 431 ? -14.062 1.802 2.888 1.00 56.94 431 VAL A O 1
ATOM 3340 N N . ARG A 1 432 ? -13.074 2.339 4.831 1.00 62.97 432 ARG A N 1
ATOM 3341 C CA . ARG A 1 432 ? -14.235 1.971 5.657 1.00 62.97 432 ARG A CA 1
ATOM 3342 C C . ARG A 1 432 ? -15.427 2.917 5.439 1.00 62.97 432 ARG A C 1
ATOM 3344 O O . ARG A 1 432 ? -16.555 2.494 5.661 1.00 62.97 432 ARG A O 1
ATOM 3351 N N . ARG A 1 433 ? -15.193 4.150 4.966 1.00 55.53 433 ARG A N 1
ATOM 3352 C CA . ARG A 1 433 ? -16.210 5.199 4.760 1.00 55.53 433 ARG A CA 1
ATOM 3353 C C . ARG A 1 433 ? -16.621 5.446 3.307 1.00 55.53 433 ARG A C 1
ATOM 3355 O O . ARG A 1 433 ? -17.551 6.209 3.091 1.00 55.53 433 ARG A O 1
ATOM 3362 N N . LEU A 1 434 ? -15.969 4.813 2.332 1.00 58.34 434 LEU A N 1
ATOM 3363 C CA . LEU A 1 434 ? -16.238 5.016 0.902 1.00 58.34 434 LEU A CA 1
ATOM 3364 C C . LEU A 1 434 ? -16.722 3.714 0.218 1.00 58.34 434 LEU A C 1
ATOM 3366 O O . LEU A 1 434 ? -15.995 3.127 -0.597 1.00 58.34 434 LEU A O 1
ATOM 3370 N N . PRO A 1 435 ? -17.919 3.198 0.578 1.00 57.94 435 PRO A N 1
ATOM 3371 C CA . PRO A 1 435 ? -18.451 1.926 0.081 1.00 57.94 435 PRO A CA 1
ATOM 3372 C C . PRO A 1 435 ? -18.640 1.886 -1.443 1.00 57.94 435 PRO A C 1
ATOM 3374 O O . PRO A 1 435 ? -18.509 0.813 -2.038 1.00 57.94 435 PRO A O 1
ATOM 3377 N N . GLU A 1 436 ? -18.865 3.033 -2.086 1.00 51.31 436 GLU A N 1
ATOM 3378 C CA . GLU A 1 436 ? -19.058 3.176 -3.532 1.00 51.31 436 GLU A CA 1
ATOM 3379 C C . GLU A 1 436 ? -17.816 2.803 -4.363 1.00 51.31 436 GLU A C 1
ATOM 3381 O O . GLU A 1 436 ? -17.911 2.585 -5.570 1.00 51.31 436 GLU A O 1
ATOM 3386 N N . TYR A 1 437 ? -16.656 2.626 -3.722 1.00 50.59 437 TYR A N 1
ATOM 3387 C CA . TYR A 1 437 ? -15.424 2.212 -4.393 1.00 50.59 437 TYR A CA 1
ATOM 3388 C C . TYR A 1 437 ? -15.053 0.733 -4.188 1.00 50.59 437 TYR A C 1
ATOM 3390 O O . TYR A 1 437 ? -14.068 0.275 -4.771 1.00 50.59 437 TYR A O 1
ATOM 3398 N N . ARG A 1 438 ? -15.851 -0.061 -3.449 1.00 56.44 438 ARG A N 1
ATOM 3399 C CA . ARG A 1 438 ? -15.612 -1.513 -3.259 1.00 56.44 438 ARG A CA 1
ATOM 3400 C C . ARG A 1 438 ? -15.608 -2.316 -4.571 1.00 56.44 438 ARG A C 1
ATOM 3402 O O . ARG A 1 438 ? -15.022 -3.394 -4.617 1.00 56.44 438 ARG A O 1
ATOM 3409 N N . GLY A 1 439 ? -16.248 -1.807 -5.629 1.00 48.97 439 GLY A N 1
ATOM 3410 C CA . GLY A 1 439 ? -16.364 -2.475 -6.933 1.00 48.97 439 GLY A CA 1
ATOM 3411 C C . GLY A 1 439 ? -15.263 -2.152 -7.954 1.00 48.97 439 GLY A C 1
ATOM 3412 O O . GLY A 1 439 ? -15.154 -2.838 -8.973 1.00 48.97 439 GLY A O 1
ATOM 3413 N N . MET A 1 440 ? -14.432 -1.129 -7.723 1.00 49.16 440 MET A N 1
ATOM 3414 C CA . MET A 1 440 ? -13.391 -0.749 -8.682 1.00 49.16 440 MET A CA 1
ATOM 3415 C C . MET A 1 440 ? -12.169 -1.669 -8.553 1.00 49.16 440 MET A C 1
ATOM 3417 O O . MET A 1 440 ? -11.495 -1.705 -7.528 1.00 49.16 440 MET A O 1
ATOM 3421 N N . ARG A 1 441 ? -11.841 -2.398 -9.630 1.00 47.91 441 ARG A N 1
ATOM 3422 C CA . ARG A 1 441 ? -10.601 -3.188 -9.737 1.00 47.91 441 ARG A CA 1
ATOM 3423 C C . ARG A 1 441 ? -9.393 -2.250 -9.882 1.00 47.91 441 ARG A C 1
ATOM 3425 O O . ARG A 1 441 ? -8.957 -1.952 -10.989 1.00 47.91 441 ARG A O 1
ATOM 3432 N N . GLY A 1 442 ? -8.860 -1.795 -8.757 1.00 57.84 442 GLY A N 1
ATOM 3433 C CA . GLY A 1 442 ? -7.668 -0.960 -8.618 1.00 57.84 442 GLY A CA 1
ATOM 3434 C C . GLY A 1 442 ? -7.301 -0.872 -7.138 1.00 57.84 442 GLY A C 1
ATOM 3435 O O . GLY A 1 442 ? -8.086 -1.278 -6.287 1.00 57.84 442 GLY A O 1
ATOM 3436 N N . ASN A 1 443 ? -6.108 -0.395 -6.801 1.00 69.56 443 ASN A N 1
ATOM 3437 C CA . ASN A 1 443 ? -5.810 -0.098 -5.400 1.00 69.56 443 ASN A CA 1
ATOM 3438 C C . ASN A 1 443 ? -6.307 1.301 -5.015 1.00 69.56 443 ASN A C 1
ATOM 3440 O O . ASN A 1 443 ? -6.677 2.110 -5.867 1.00 69.56 443 ASN A O 1
ATOM 3444 N N . VAL A 1 444 ? -6.282 1.580 -3.715 1.00 73.06 444 VAL A N 1
ATOM 3445 C CA . VAL A 1 444 ? -6.817 2.801 -3.099 1.00 73.06 444 VAL A CA 1
ATOM 3446 C C . VAL A 1 444 ? -6.287 4.082 -3.736 1.00 73.06 444 VAL A C 1
ATOM 3448 O O . VAL A 1 444 ? -7.063 5.002 -3.955 1.00 73.06 444 VAL A O 1
ATOM 3451 N N . GLU A 1 445 ? -5.016 4.143 -4.130 1.00 80.44 445 GLU A N 1
ATOM 3452 C CA . GLU A 1 445 ? -4.477 5.340 -4.790 1.00 80.44 445 GLU A CA 1
ATOM 3453 C C . GLU A 1 445 ? -5.138 5.642 -6.128 1.00 80.44 445 GLU A C 1
ATOM 3455 O O . GLU A 1 445 ? -5.385 6.802 -6.441 1.00 80.44 445 GLU A O 1
ATOM 3460 N N . THR A 1 446 ? -5.484 4.614 -6.905 1.00 85.12 446 THR A N 1
ATOM 3461 C CA . THR A 1 446 ? -6.222 4.813 -8.160 1.00 85.12 446 THR A CA 1
ATOM 3462 C C . THR A 1 446 ? -7.588 5.450 -7.880 1.00 85.12 446 THR A C 1
ATOM 3464 O O . THR A 1 446 ? -8.026 6.328 -8.622 1.00 85.12 446 THR A O 1
ATOM 3467 N N . LEU A 1 447 ? -8.229 5.053 -6.777 1.00 84.44 447 LEU A N 1
ATOM 3468 C CA . LEU A 1 447 ? -9.500 5.621 -6.322 1.00 84.44 447 LEU A CA 1
ATOM 3469 C C . LEU A 1 447 ? -9.326 7.058 -5.828 1.00 84.44 447 LEU A C 1
ATOM 3471 O O . LEU A 1 447 ? -10.154 7.906 -6.147 1.00 84.44 447 LEU A O 1
ATOM 3475 N N . LEU A 1 448 ? -8.236 7.353 -5.114 1.00 87.56 448 LEU A N 1
ATOM 3476 C CA . LEU A 1 448 ? -7.904 8.710 -4.679 1.00 87.56 448 LEU A CA 1
ATOM 3477 C C . LEU A 1 448 ? -7.670 9.631 -5.881 1.00 87.56 448 LEU A C 1
ATOM 3479 O O . LEU A 1 448 ? -8.265 10.701 -5.939 1.00 87.56 448 LEU A O 1
ATOM 3483 N N . PHE A 1 449 ? -6.903 9.202 -6.887 1.00 92.56 449 PHE A N 1
ATOM 3484 C CA . PHE A 1 449 ? -6.723 9.967 -8.125 1.00 92.56 449 PHE A CA 1
ATOM 3485 C C . PHE A 1 449 ? -8.046 10.224 -8.854 1.00 92.56 449 PHE A C 1
ATOM 3487 O O . PHE A 1 449 ? -8.292 11.338 -9.313 1.00 92.56 449 PHE A O 1
ATOM 3494 N N . HIS A 1 450 ? -8.920 9.220 -8.927 1.00 91.81 450 HIS A N 1
ATOM 3495 C CA . HIS A 1 450 ? -10.243 9.383 -9.523 1.00 91.81 450 HIS A CA 1
ATOM 3496 C C . HIS A 1 450 ? -11.137 10.332 -8.707 1.00 91.81 450 HIS A C 1
ATOM 3498 O O . HIS A 1 450 ? -11.825 11.179 -9.274 1.00 91.81 450 HIS A O 1
ATOM 3504 N N . ARG A 1 451 ? -11.093 10.259 -7.370 1.00 91.62 451 ARG A N 1
ATOM 3505 C CA . ARG A 1 451 ? -11.784 11.204 -6.482 1.00 91.62 451 ARG A CA 1
ATOM 3506 C C . ARG A 1 451 ? -11.278 12.630 -6.694 1.00 91.62 451 ARG A C 1
ATOM 3508 O O . ARG A 1 451 ? -12.093 13.536 -6.796 1.00 91.62 451 ARG A O 1
ATOM 3515 N N . LEU A 1 452 ? -9.966 12.833 -6.804 1.00 93.31 452 LEU A N 1
ATOM 3516 C CA . LEU A 1 452 ? -9.380 14.149 -7.079 1.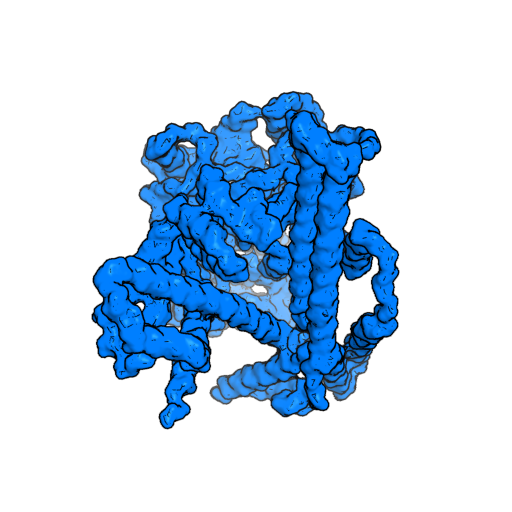00 93.31 452 LEU A CA 1
ATOM 3517 C C . LEU A 1 452 ? -9.829 14.698 -8.438 1.00 93.31 452 LEU A C 1
ATOM 3519 O O . LEU A 1 452 ? -10.170 15.874 -8.536 1.00 93.31 452 LEU A O 1
ATOM 3523 N N . ALA A 1 453 ? -9.929 13.840 -9.460 1.00 94.62 453 ALA A N 1
ATOM 3524 C CA . ALA A 1 453 ? -10.538 14.202 -10.738 1.00 94.62 453 ALA A CA 1
ATOM 3525 C C . ALA A 1 453 ? -12.007 14.642 -10.578 1.00 94.62 453 ALA A C 1
ATOM 3527 O O . ALA A 1 453 ? -12.405 15.643 -11.171 1.00 94.62 453 ALA A O 1
ATOM 3528 N N . LYS A 1 454 ? -12.801 13.948 -9.747 1.00 94.50 454 LYS A N 1
ATOM 3529 C CA . LYS A 1 454 ? -14.192 14.330 -9.440 1.00 94.50 454 LYS A CA 1
ATOM 3530 C C . LYS A 1 454 ? -14.295 15.666 -8.696 1.00 94.50 454 LYS A C 1
ATOM 3532 O O . LYS A 1 454 ? -15.112 16.494 -9.085 1.00 94.50 454 LYS A O 1
ATOM 3537 N N . VAL A 1 455 ? -13.474 15.887 -7.667 1.00 92.75 455 VAL A N 1
ATOM 3538 C CA . VAL A 1 455 ? -13.448 17.147 -6.897 1.00 92.75 455 VAL A CA 1
ATOM 3539 C C . VAL A 1 455 ? -13.111 18.320 -7.816 1.00 92.75 455 VAL A C 1
ATOM 3541 O O . VAL A 1 455 ? -13.842 19.307 -7.858 1.00 92.75 455 VAL A O 1
ATOM 3544 N N . TYR A 1 456 ? -12.067 18.171 -8.635 1.00 94.00 456 TYR A N 1
ATOM 3545 C CA . TYR A 1 456 ? -11.689 19.184 -9.617 1.00 94.00 456 TYR A CA 1
ATOM 3546 C C . TYR A 1 456 ? -12.814 19.441 -10.637 1.00 94.00 456 TYR A C 1
ATOM 3548 O O . TYR A 1 456 ? -13.132 20.594 -10.912 1.00 94.00 456 TYR A O 1
ATOM 3556 N N . ASN A 1 457 ? -13.474 18.391 -11.150 1.00 95.31 457 ASN A N 1
ATOM 3557 C CA . ASN A 1 457 ? -14.628 18.517 -12.052 1.00 95.31 457 ASN A CA 1
ATOM 3558 C C . ASN A 1 457 ? -15.798 19.291 -11.420 1.00 95.31 457 ASN A C 1
ATOM 3560 O O . ASN A 1 457 ? -16.433 20.085 -12.106 1.00 95.31 457 ASN A O 1
ATOM 3564 N N . GLY A 1 458 ? -16.065 19.098 -10.123 1.00 94.06 458 GLY A N 1
ATOM 3565 C CA . GLY A 1 458 ? -17.109 19.829 -9.398 1.00 94.06 458 GLY A CA 1
ATOM 3566 C C . GLY A 1 458 ? -16.847 21.336 -9.360 1.00 94.06 458 GLY A C 1
ATOM 3567 O O . GLY A 1 458 ? -17.692 22.120 -9.792 1.00 94.06 458 GLY A O 1
ATOM 3568 N N . HIS A 1 459 ? -15.644 21.741 -8.941 1.00 92.75 459 HIS A N 1
ATOM 3569 C CA . HIS A 1 459 ? -15.242 23.153 -8.958 1.00 92.75 459 HIS A CA 1
ATOM 3570 C C . HIS A 1 459 ? -15.194 23.736 -10.369 1.00 92.75 459 HIS A C 1
ATOM 3572 O O . HIS A 1 459 ? -15.488 24.909 -10.574 1.00 92.75 459 HIS A O 1
ATOM 3578 N N . PHE A 1 460 ? -14.831 22.923 -11.356 1.00 92.31 460 PHE A N 1
ATOM 3579 C CA . PHE A 1 460 ? -14.816 23.336 -12.748 1.00 92.31 460 PHE A CA 1
ATOM 3580 C C . PHE A 1 460 ? -16.227 23.619 -13.287 1.00 92.31 460 PHE A C 1
ATOM 3582 O O . PHE A 1 460 ? -16.458 24.634 -13.951 1.00 92.31 460 PHE A O 1
ATOM 3589 N N . ALA A 1 461 ? -17.179 22.732 -12.986 1.00 92.94 461 ALA A N 1
ATOM 3590 C CA . ALA A 1 461 ? -18.568 22.846 -13.414 1.00 92.94 461 ALA A CA 1
ATOM 3591 C C . ALA A 1 461 ? -19.248 24.099 -12.839 1.00 92.94 461 ALA A C 1
ATOM 3593 O O . ALA A 1 461 ? -19.973 24.779 -13.560 1.00 92.94 461 ALA A O 1
ATOM 3594 N N . GLU A 1 462 ? -18.951 24.444 -11.582 1.00 91.19 462 GLU A N 1
ATOM 3595 C CA . GLU A 1 462 ? -19.438 25.659 -10.907 1.00 91.19 462 GLU A CA 1
ATOM 3596 C C . GLU A 1 462 ? -19.116 26.945 -11.695 1.00 91.19 462 GLU A C 1
ATOM 3598 O O . GLU A 1 462 ? -19.890 27.898 -11.718 1.00 91.19 462 GLU A O 1
ATOM 3603 N N . VAL A 1 463 ? -17.963 26.971 -12.361 1.00 91.19 463 VAL A N 1
ATOM 3604 C CA . VAL A 1 463 ? -17.372 28.182 -12.952 1.00 91.19 463 VAL A CA 1
ATOM 3605 C C . VAL A 1 463 ? -17.761 28.352 -14.413 1.00 91.19 463 VAL A C 1
ATOM 3607 O O . VAL A 1 463 ? -17.948 29.475 -14.886 1.00 91.19 463 VAL A O 1
ATOM 3610 N N . THR A 1 464 ? -17.854 27.227 -15.117 1.00 90.50 464 THR A N 1
ATOM 3611 C CA . THR A 1 464 ? -18.062 27.155 -16.568 1.00 90.50 464 THR A CA 1
ATOM 3612 C C . THR A 1 464 ? -19.508 26.856 -16.948 1.00 90.50 464 THR A C 1
ATOM 3614 O O . THR A 1 464 ? -19.864 26.957 -18.118 1.00 90.50 464 THR A O 1
ATOM 3617 N N . GLY A 1 465 ? -20.347 26.471 -15.980 1.00 89.31 465 GLY A N 1
ATOM 3618 C CA . GLY A 1 465 ? -21.712 26.011 -16.232 1.00 89.31 465 GLY A CA 1
ATOM 3619 C C . GLY A 1 465 ? -21.785 24.621 -16.878 1.00 89.31 465 GLY A C 1
ATOM 3620 O O . GLY A 1 465 ? -22.876 24.181 -17.231 1.00 89.31 465 GLY A O 1
ATOM 3621 N N . GLY A 1 466 ? -20.655 23.915 -17.037 1.00 87.62 466 GLY A N 1
ATOM 3622 C CA . GLY A 1 466 ? -20.612 22.594 -17.664 1.00 87.62 466 GLY A CA 1
ATOM 3623 C C . GLY A 1 466 ? -19.343 21.800 -17.340 1.00 87.62 466 GLY A C 1
ATOM 3624 O O . GLY A 1 466 ? -18.265 22.083 -17.857 1.00 87.62 466 GLY A O 1
ATOM 3625 N N . GLY A 1 467 ? -19.482 20.756 -16.520 1.00 93.19 467 GLY A N 1
ATOM 3626 C CA . GLY A 1 467 ? -18.426 19.770 -16.260 1.00 93.19 467 GLY A CA 1
ATOM 3627 C C . GLY A 1 467 ? -18.408 18.610 -17.264 1.00 93.19 467 GLY A C 1
ATOM 3628 O O . GLY A 1 467 ? -19.188 18.546 -18.220 1.00 93.19 467 GLY A O 1
ATOM 3629 N N . LEU A 1 468 ? -17.519 17.646 -17.030 1.00 94.44 468 LEU A N 1
ATOM 3630 C CA . LEU A 1 468 ? -17.643 16.311 -17.618 1.00 94.44 468 LEU A CA 1
ATOM 3631 C C . LEU A 1 468 ? -18.764 15.562 -16.892 1.00 94.44 468 LEU A C 1
ATOM 3633 O O . LEU A 1 468 ? -18.845 15.614 -15.660 1.00 94.44 468 LEU A O 1
ATOM 3637 N N . SER A 1 469 ? -19.596 14.828 -17.634 1.00 94.50 469 SER A N 1
ATOM 3638 C CA . SER A 1 469 ? -20.487 13.852 -17.000 1.00 94.50 469 SER A CA 1
ATOM 3639 C C . SER A 1 469 ? -19.660 12.765 -16.302 1.00 94.50 469 SER A C 1
ATOM 3641 O O . SER A 1 469 ? -18.503 12.522 -16.659 1.00 94.50 469 SER A O 1
ATOM 3643 N N . GLU A 1 470 ? -20.237 12.084 -15.312 1.00 92.06 470 GLU A N 1
ATOM 3644 C CA . GLU A 1 470 ? -19.519 11.040 -14.570 1.00 92.06 470 GLU A CA 1
ATOM 3645 C C . GLU A 1 470 ? -18.990 9.929 -15.491 1.00 92.06 470 GLU A C 1
ATOM 3647 O O . GLU A 1 470 ? -17.833 9.526 -15.368 1.00 92.06 470 GLU A O 1
ATOM 3652 N N . ALA A 1 471 ? -19.791 9.505 -16.474 1.00 90.44 471 ALA A N 1
ATOM 3653 C CA . ALA A 1 471 ? -19.399 8.492 -17.452 1.00 90.44 471 ALA A CA 1
ATOM 3654 C C . ALA A 1 471 ? -18.241 8.952 -18.357 1.00 90.44 471 ALA A C 1
ATOM 3656 O O . ALA A 1 471 ? -17.344 8.164 -18.669 1.00 90.44 471 ALA A O 1
ATOM 3657 N N . GLU A 1 472 ? -18.229 10.222 -18.772 1.00 93.94 472 GLU A N 1
ATOM 3658 C CA . GLU A 1 472 ? -17.133 10.782 -19.571 1.00 93.94 472 GLU A CA 1
ATOM 3659 C C . GLU A 1 472 ? -15.846 10.903 -18.757 1.00 93.94 472 GLU A C 1
ATOM 3661 O O . GLU A 1 472 ? -14.783 10.505 -19.237 1.00 93.94 472 GLU A O 1
ATOM 3666 N N . LEU A 1 473 ? -15.936 11.412 -17.524 1.00 94.44 473 LEU A N 1
ATOM 3667 C CA . LEU A 1 473 ? -14.801 11.523 -16.610 1.00 94.44 473 LEU A CA 1
ATOM 3668 C C . LEU A 1 473 ? -14.186 10.148 -16.348 1.00 94.44 473 LEU A C 1
ATOM 3670 O O . LEU A 1 473 ? -12.976 9.978 -16.506 1.00 94.44 473 LEU A O 1
ATOM 3674 N N . GLU A 1 474 ? -15.013 9.155 -16.013 1.00 90.19 474 GLU A N 1
ATOM 3675 C CA . GLU A 1 474 ? -14.558 7.785 -15.787 1.00 90.19 474 GLU A CA 1
ATOM 3676 C C . GLU A 1 474 ? -13.945 7.184 -17.061 1.00 90.19 474 GLU A C 1
ATOM 3678 O O . GLU A 1 474 ? -12.898 6.534 -17.002 1.00 90.19 474 GLU A O 1
ATOM 3683 N N . GLY A 1 475 ? -14.558 7.424 -18.225 1.00 90.62 475 GLY A N 1
ATOM 3684 C CA . GLY A 1 475 ? -14.054 6.979 -19.522 1.00 90.62 475 GLY A CA 1
ATOM 3685 C C . GLY A 1 475 ? -12.653 7.516 -19.824 1.00 90.62 475 GLY A C 1
ATOM 3686 O O . GLY A 1 475 ? -11.742 6.727 -20.100 1.00 90.62 475 GLY A O 1
ATOM 3687 N N . ILE A 1 476 ? -12.469 8.835 -19.706 1.00 93.94 476 ILE A N 1
ATOM 3688 C CA . ILE A 1 476 ? -11.185 9.521 -19.923 1.00 93.94 476 ILE A CA 1
ATOM 3689 C C . ILE A 1 476 ? -10.145 9.021 -18.916 1.00 93.94 476 ILE A C 1
ATOM 3691 O O . ILE A 1 476 ? -9.049 8.612 -19.309 1.00 93.94 476 ILE A O 1
ATOM 3695 N N . PHE A 1 477 ? -10.493 8.987 -17.626 1.00 93.81 477 PHE A N 1
ATOM 3696 C CA . PHE A 1 477 ? -9.586 8.546 -16.568 1.00 93.81 477 PHE A CA 1
ATOM 3697 C C . PHE A 1 477 ? -9.130 7.101 -16.785 1.00 93.81 477 PHE A C 1
ATOM 3699 O O . PHE A 1 477 ? -7.941 6.798 -16.702 1.00 93.81 477 PHE A O 1
ATOM 3706 N N . ARG A 1 478 ? -10.058 6.192 -17.103 1.00 90.44 478 ARG A N 1
ATOM 3707 C CA . ARG A 1 478 ? -9.776 4.765 -17.305 1.00 90.44 478 ARG A CA 1
ATOM 3708 C C . ARG A 1 478 ? -8.912 4.518 -18.541 1.00 90.44 478 ARG A C 1
ATOM 3710 O O . ARG A 1 478 ? -8.069 3.617 -18.521 1.00 90.44 478 ARG A O 1
ATOM 3717 N N . GLU A 1 479 ? -9.119 5.269 -19.620 1.00 91.81 479 GLU A N 1
ATOM 3718 C CA . GLU A 1 479 ? -8.260 5.203 -20.803 1.00 91.81 479 GLU A CA 1
ATOM 3719 C C . GLU A 1 479 ? -6.841 5.675 -20.476 1.00 91.81 479 GLU A C 1
ATOM 3721 O O . GLU A 1 479 ? -5.893 4.902 -20.637 1.00 91.81 479 GLU A O 1
ATOM 3726 N N . ALA A 1 480 ? -6.711 6.872 -19.908 1.00 92.62 480 ALA A N 1
ATOM 3727 C CA . ALA A 1 480 ? -5.439 7.443 -19.484 1.00 92.62 480 ALA A CA 1
ATOM 3728 C C . ALA A 1 480 ? -4.698 6.553 -18.468 1.00 92.62 480 ALA A C 1
ATOM 3730 O O . ALA A 1 480 ? -3.494 6.331 -18.581 1.00 92.62 480 ALA A O 1
ATOM 3731 N N . TYR A 1 481 ? -5.420 5.944 -17.527 1.00 92.75 481 TYR A N 1
ATOM 3732 C CA . TYR A 1 481 ? -4.882 4.953 -16.596 1.00 92.75 481 TYR A CA 1
ATOM 3733 C C . TYR A 1 481 ? -4.254 3.757 -17.307 1.00 92.75 481 TYR A C 1
ATOM 3735 O O . TYR A 1 481 ? -3.148 3.333 -16.964 1.00 92.75 481 TYR A O 1
ATOM 3743 N N . ARG A 1 482 ? -4.916 3.216 -18.335 1.00 89.50 482 ARG A N 1
ATOM 3744 C CA . ARG A 1 482 ? -4.366 2.108 -19.130 1.00 89.50 482 ARG A CA 1
ATOM 3745 C C . ARG A 1 482 ? -3.128 2.531 -19.915 1.00 89.50 482 ARG A C 1
ATOM 3747 O O . ARG A 1 482 ? -2.234 1.704 -20.082 1.00 89.50 482 ARG A O 1
ATOM 3754 N N . GLU A 1 483 ? -3.074 3.769 -20.399 1.00 91.56 483 GLU A N 1
ATOM 3755 C CA . GLU A 1 483 ? -1.882 4.331 -21.042 1.00 91.56 4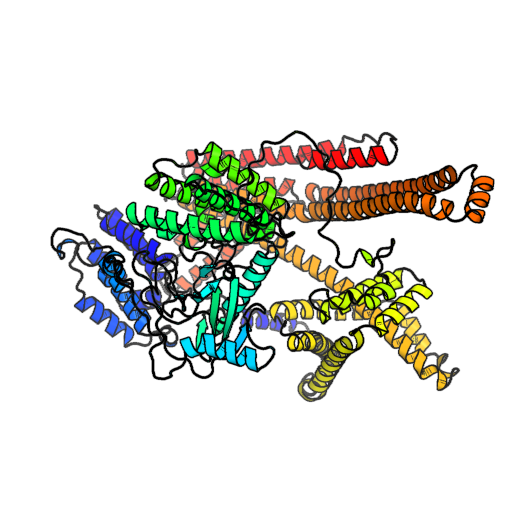83 GLU A CA 1
ATOM 3756 C C . GLU A 1 483 ? -0.718 4.441 -20.053 1.00 91.56 483 GLU A C 1
ATOM 3758 O O . GLU A 1 483 ? 0.357 3.903 -20.316 1.00 91.56 483 GLU A O 1
ATOM 3763 N N . GLY A 1 484 ? -0.947 5.039 -18.882 1.00 90.12 484 GLY A N 1
ATOM 3764 C CA . GLY A 1 484 ? 0.056 5.138 -17.821 1.00 90.12 484 GLY A CA 1
ATOM 3765 C C . GLY A 1 484 ? 0.578 3.769 -17.390 1.00 90.12 484 GLY A C 1
ATOM 3766 O O . GLY A 1 484 ? 1.781 3.552 -17.311 1.00 90.12 484 GLY A O 1
ATOM 3767 N N . ARG A 1 485 ? -0.313 2.779 -17.247 1.00 89.62 485 ARG A N 1
ATOM 3768 C CA . ARG A 1 485 ? 0.021 1.366 -16.976 1.00 89.62 485 ARG A CA 1
ATOM 3769 C C . ARG A 1 485 ? 0.914 0.712 -18.036 1.00 89.62 485 ARG A C 1
ATOM 3771 O O . ARG A 1 485 ? 1.488 -0.341 -17.765 1.00 89.62 485 ARG A O 1
ATOM 3778 N N . ARG A 1 486 ? 0.982 1.284 -19.240 1.00 88.75 486 ARG A N 1
ATOM 3779 C CA . ARG A 1 486 ? 1.866 0.868 -20.342 1.00 88.75 486 ARG A CA 1
ATOM 3780 C C . ARG A 1 486 ? 3.144 1.715 -20.422 1.00 88.75 486 ARG A C 1
ATOM 3782 O O . ARG A 1 486 ? 3.871 1.586 -21.401 1.00 88.75 486 ARG A O 1
ATOM 3789 N N . GLY A 1 487 ? 3.404 2.570 -19.433 1.00 89.06 487 GLY A N 1
ATOM 3790 C CA . GLY A 1 487 ? 4.573 3.449 -19.383 1.00 89.06 487 GLY A CA 1
ATOM 3791 C C . GLY A 1 487 ? 4.421 4.741 -20.188 1.00 89.06 487 GLY A C 1
ATOM 3792 O O . GLY A 1 487 ? 5.418 5.395 -20.478 1.00 89.06 487 GLY A O 1
ATOM 3793 N N . VAL A 1 488 ? 3.200 5.117 -20.591 1.00 89.69 488 VAL A N 1
ATOM 3794 C CA . VAL A 1 488 ? 2.983 6.411 -21.256 1.00 89.69 488 VAL A CA 1
ATOM 3795 C C . VAL A 1 488 ? 3.122 7.526 -20.225 1.00 89.69 488 VAL A C 1
ATOM 3797 O O . VAL A 1 488 ? 2.410 7.545 -19.222 1.00 89.69 488 VAL A O 1
ATOM 3800 N N . SER A 1 489 ? 4.028 8.460 -20.507 1.00 89.50 489 SER A N 1
ATOM 3801 C CA . SER A 1 489 ? 4.300 9.613 -19.654 1.00 89.50 489 SER A CA 1
ATOM 3802 C C . SER A 1 489 ? 3.054 10.489 -19.457 1.00 89.50 489 SER A C 1
ATOM 3804 O O . SER A 1 489 ? 2.373 10.852 -20.418 1.00 89.50 489 SER A O 1
ATOM 3806 N N . ALA A 1 490 ? 2.781 10.853 -18.206 1.00 86.94 490 ALA A N 1
ATOM 3807 C CA . ALA A 1 490 ? 1.823 11.882 -17.817 1.00 86.94 490 ALA A CA 1
ATOM 3808 C C . ALA A 1 490 ? 2.373 13.305 -18.033 1.00 86.94 490 ALA A C 1
ATOM 3810 O O . ALA A 1 490 ? 1.590 14.243 -18.168 1.00 86.94 490 ALA A O 1
ATOM 3811 N N . SER A 1 491 ? 3.699 13.472 -18.090 1.00 86.44 491 SER A N 1
ATOM 3812 C CA . SER A 1 491 ? 4.363 14.766 -18.292 1.00 86.44 491 SER A CA 1
ATOM 3813 C C . SER A 1 491 ? 4.609 15.131 -19.761 1.00 86.44 491 SER A C 1
ATOM 3815 O O . SER A 1 491 ? 5.102 16.226 -20.024 1.00 86.44 491 SER A O 1
ATOM 3817 N N . ASP A 1 492 ? 4.279 14.248 -20.715 1.00 85.69 492 ASP A N 1
ATOM 3818 C CA . ASP A 1 492 ? 4.476 14.487 -22.152 1.00 85.69 492 ASP A CA 1
ATOM 3819 C C . ASP A 1 492 ? 3.304 15.292 -22.769 1.00 85.69 492 ASP A C 1
ATOM 3821 O O . ASP A 1 492 ? 2.206 14.746 -22.977 1.00 85.69 492 ASP A O 1
ATOM 3825 N N . PRO A 1 493 ? 3.506 16.574 -23.137 1.00 79.69 493 PRO A N 1
ATOM 3826 C CA . PRO A 1 493 ? 2.471 17.381 -23.785 1.00 79.69 493 PRO A CA 1
ATOM 3827 C C . PRO A 1 493 ? 2.067 16.862 -25.171 1.00 79.69 493 PRO A C 1
ATOM 3829 O O . PRO A 1 493 ? 0.972 17.162 -25.646 1.00 79.69 493 PRO A O 1
ATOM 3832 N N . ARG A 1 494 ? 2.885 16.033 -25.835 1.00 81.81 494 ARG A N 1
ATOM 3833 C CA . ARG A 1 494 ? 2.545 15.456 -27.150 1.00 81.81 494 ARG A CA 1
ATOM 3834 C C . ARG A 1 494 ? 1.434 14.411 -27.060 1.00 81.81 494 ARG A C 1
ATOM 3836 O O . ARG A 1 494 ? 0.732 14.177 -28.041 1.00 81.81 494 ARG A O 1
ATOM 3843 N N . ARG A 1 495 ? 1.276 13.771 -25.898 1.00 81.38 495 ARG A N 1
ATOM 3844 C CA . ARG A 1 495 ? 0.252 12.739 -25.630 1.00 81.38 495 ARG A CA 1
ATOM 3845 C C . ARG A 1 495 ? -1.035 13.309 -25.043 1.00 81.38 495 ARG A C 1
ATOM 3847 O O . ARG A 1 495 ? -2.083 12.673 -25.096 1.00 81.38 495 ARG A O 1
ATOM 3854 N N . SER A 1 496 ? -0.951 14.523 -24.529 1.00 67.62 496 SER A N 1
ATOM 3855 C CA . SER A 1 496 ? -2.053 15.276 -23.952 1.00 67.62 496 SER A CA 1
ATOM 3856 C C . SER A 1 496 ? -3.054 15.728 -25.031 1.00 67.62 496 SER A C 1
ATOM 3858 O O . SER A 1 496 ? -2.637 16.158 -26.108 1.00 67.62 496 SER A O 1
ATOM 3860 N N . LEU A 1 497 ? -4.366 15.626 -24.773 1.00 66.00 497 LEU A N 1
ATOM 3861 C CA . LEU A 1 497 ? -5.453 16.016 -25.700 1.00 66.00 497 LEU A CA 1
ATOM 3862 C C . LEU A 1 497 ? -5.562 15.161 -26.978 1.00 66.00 497 LEU A C 1
ATOM 3864 O O . LEU A 1 497 ? -5.976 15.647 -28.033 1.00 66.00 497 LEU A O 1
ATOM 3868 N N . THR A 1 498 ? -5.175 13.885 -26.928 1.00 54.50 498 THR A N 1
ATOM 3869 C CA . THR A 1 498 ? -5.353 12.978 -28.072 1.00 54.50 498 THR A CA 1
ATOM 3870 C C . THR A 1 498 ? -6.732 12.314 -28.040 1.00 54.50 498 THR A C 1
ATOM 3872 O O . THR A 1 498 ? -6.896 11.219 -27.521 1.00 54.50 498 THR A O 1
ATOM 3875 N N . VAL A 1 499 ? -7.731 12.933 -28.678 1.00 40.66 499 VAL A N 1
ATOM 3876 C CA . VAL A 1 499 ? -8.859 12.175 -29.252 1.00 40.66 499 VAL A CA 1
ATOM 3877 C C . VAL A 1 499 ? -8.538 11.974 -30.723 1.00 40.66 499 VAL A C 1
ATOM 3879 O O . VAL A 1 499 ? -8.826 12.824 -31.558 1.00 40.66 499 VAL A O 1
ATOM 3882 N N . ARG A 1 500 ? -7.926 10.841 -31.068 1.00 39.19 500 ARG A N 1
ATOM 3883 C CA . ARG A 1 500 ? -8.168 10.283 -32.401 1.00 39.19 500 ARG A CA 1
ATOM 3884 C C . ARG A 1 500 ? -9.350 9.322 -32.271 1.00 39.19 500 ARG A C 1
ATOM 3886 O O . ARG A 1 500 ? -9.231 8.377 -31.488 1.00 39.19 500 ARG A O 1
ATOM 3893 N N . PRO A 1 501 ? -10.453 9.489 -33.023 1.00 35.00 501 PRO A N 1
ATOM 3894 C CA . PRO A 1 501 ? -11.385 8.387 -33.214 1.00 35.00 501 PRO A CA 1
ATOM 3895 C C . PRO A 1 501 ? -10.594 7.221 -33.829 1.00 35.00 501 PRO A C 1
ATOM 3897 O O . PRO A 1 501 ? -9.883 7.385 -34.821 1.00 35.00 501 PRO A O 1
ATOM 3900 N N . ARG A 1 502 ? -10.612 6.054 -33.178 1.00 34.00 502 ARG A N 1
ATOM 3901 C CA . ARG A 1 502 ? -9.864 4.866 -33.622 1.00 34.00 502 ARG A CA 1
ATOM 3902 C C . ARG A 1 502 ? -10.358 4.378 -34.993 1.00 34.00 502 ARG A C 1
ATOM 3904 O O . ARG A 1 502 ? -11.542 4.067 -35.097 1.00 34.00 502 ARG A O 1
ATOM 3911 N N . PRO A 1 503 ? -9.465 4.073 -35.952 1.00 29.39 503 PRO A N 1
ATOM 3912 C CA . PRO A 1 503 ? -9.637 2.924 -36.827 1.00 29.39 503 PRO A CA 1
ATOM 3913 C C . PRO A 1 503 ? -9.192 1.643 -36.095 1.00 29.39 503 PRO A C 1
ATOM 3915 O O . PRO A 1 503 ? -8.294 1.652 -35.246 1.00 29.39 503 PRO A O 1
ATOM 3918 N N . ARG A 1 504 ? -9.866 0.530 -36.394 1.00 39.81 504 ARG A N 1
ATOM 3919 C CA . ARG A 1 504 ? -9.664 -0.791 -35.781 1.00 39.81 504 ARG A CA 1
ATOM 3920 C C . ARG A 1 504 ? -8.298 -1.413 -36.127 1.00 39.81 504 ARG A C 1
ATOM 3922 O O . ARG A 1 504 ? -7.796 -1.278 -37.233 1.00 39.81 504 ARG A O 1
ATOM 3929 N N . THR A 1 505 ? -7.793 -2.176 -35.149 1.00 40.53 505 THR A N 1
ATOM 3930 C CA . THR A 1 505 ? -6.852 -3.315 -35.241 1.00 40.53 505 THR A CA 1
ATOM 3931 C C . THR A 1 505 ? -5.496 -3.116 -35.931 1.00 40.53 505 THR A C 1
ATOM 3933 O O . THR A 1 505 ? -5.369 -3.250 -37.142 1.00 40.53 505 THR A O 1
ATOM 3936 N N . ARG A 1 506 ? -4.439 -3.016 -35.111 1.00 29.22 506 ARG A N 1
ATOM 3937 C CA . ARG A 1 506 ? -3.124 -3.612 -35.405 1.00 29.22 506 ARG A CA 1
ATOM 3938 C C . ARG A 1 506 ? -2.557 -4.295 -34.154 1.00 29.22 506 ARG A C 1
ATOM 3940 O O . ARG A 1 506 ? -2.862 -3.901 -33.029 1.00 29.22 506 ARG A O 1
ATOM 3947 N N . THR A 1 507 ? -1.856 -5.394 -34.397 1.00 34.97 507 THR A N 1
ATOM 3948 C CA . THR A 1 507 ? -1.573 -6.542 -33.526 1.00 34.97 507 THR A CA 1
ATOM 3949 C C . THR A 1 507 ? -0.573 -6.284 -32.393 1.00 34.97 507 THR A C 1
ATOM 3951 O O . THR A 1 507 ? 0.190 -5.326 -32.379 1.00 34.97 507 THR A O 1
ATOM 3954 N N . ARG A 1 508 ? -0.650 -7.173 -31.396 1.00 31.16 508 ARG A N 1
ATOM 3955 C CA . ARG A 1 508 ? -0.136 -7.091 -30.018 1.00 31.16 508 ARG A CA 1
ATOM 3956 C C . ARG A 1 508 ? 1.290 -7.653 -29.840 1.00 31.16 508 ARG A C 1
ATOM 3958 O O . ARG A 1 508 ? 1.711 -7.854 -28.707 1.00 31.16 508 ARG A O 1
ATOM 3965 N N . GLU A 1 509 ? 2.037 -7.921 -30.907 1.00 31.59 509 GLU A N 1
ATOM 3966 C CA . GLU A 1 509 ? 3.254 -8.749 -30.807 1.00 31.59 509 GLU A CA 1
ATOM 3967 C C . GLU A 1 509 ? 4.561 -8.011 -30.485 1.00 31.59 509 GLU A C 1
ATOM 3969 O O . GLU A 1 509 ? 5.493 -8.643 -30.002 1.00 31.59 509 GLU A O 1
ATOM 3974 N N . GLU A 1 510 ? 4.661 -6.689 -30.626 1.00 33.34 510 GLU A N 1
ATOM 3975 C CA . GLU A 1 510 ? 6.010 -6.096 -30.689 1.00 33.34 510 GLU A CA 1
ATOM 3976 C C . GLU A 1 510 ? 6.630 -5.551 -29.394 1.00 33.34 510 GLU A C 1
ATOM 3978 O O . GLU A 1 510 ? 7.794 -5.166 -29.427 1.00 33.34 510 GLU A O 1
ATOM 3983 N N . ARG A 1 511 ? 5.953 -5.465 -28.237 1.00 38.12 511 ARG A N 1
ATOM 3984 C CA . ARG A 1 511 ? 6.529 -4.694 -27.098 1.00 38.12 511 ARG A CA 1
ATOM 3985 C C . ARG A 1 511 ? 6.363 -5.308 -25.711 1.00 38.12 511 ARG A C 1
ATOM 3987 O O . ARG A 1 511 ? 6.070 -4.615 -24.742 1.00 38.12 511 ARG A O 1
ATOM 3994 N N . GLY A 1 512 ? 6.573 -6.616 -25.605 1.00 33.19 512 GLY A N 1
ATOM 3995 C CA . GLY A 1 512 ? 6.687 -7.320 -24.326 1.00 33.19 512 GLY A CA 1
ATOM 3996 C C . GLY A 1 512 ? 8.141 -7.505 -23.884 1.00 33.19 512 GLY A C 1
ATOM 3997 O O . GLY A 1 512 ? 8.652 -8.616 -23.961 1.00 33.19 512 GLY A O 1
ATOM 3998 N N . ALA A 1 513 ? 8.811 -6.446 -23.421 1.00 39.50 513 ALA A N 1
ATOM 3999 C CA . ALA A 1 513 ? 10.104 -6.557 -22.741 1.00 39.50 513 ALA A CA 1
ATOM 4000 C C . ALA A 1 513 ? 10.313 -5.389 -21.763 1.00 39.50 513 ALA A C 1
ATOM 4002 O O . ALA A 1 513 ? 10.552 -4.278 -22.210 1.00 39.50 513 ALA A O 1
ATOM 4003 N N . SER A 1 514 ? 10.222 -5.651 -20.449 1.00 37.12 514 SER A N 1
ATOM 4004 C CA . SER A 1 514 ? 11.301 -5.392 -19.469 1.00 37.12 514 SER A CA 1
ATOM 4005 C C . SER A 1 514 ? 10.808 -5.333 -18.008 1.00 37.12 514 SER A C 1
ATOM 4007 O O . SER A 1 514 ? 10.354 -4.299 -17.530 1.00 37.12 514 SER A O 1
ATOM 4009 N N . SER A 1 515 ? 11.033 -6.412 -17.253 1.00 38.81 515 SER A N 1
ATOM 4010 C CA . SER A 1 515 ? 11.754 -6.325 -15.972 1.00 38.81 515 SER A CA 1
ATOM 4011 C C . SER A 1 515 ? 13.046 -7.124 -16.167 1.00 38.81 515 SER A C 1
ATOM 4013 O O . SER A 1 515 ? 13.158 -8.284 -15.774 1.00 38.81 515 SER A O 1
ATOM 4015 N N . GLN A 1 516 ? 13.954 -6.575 -16.973 1.00 55.31 516 GLN A N 1
ATOM 4016 C CA . GLN A 1 516 ? 15.158 -7.285 -17.394 1.00 55.31 516 GLN A CA 1
ATOM 4017 C C . GLN A 1 516 ? 16.102 -7.460 -16.201 1.00 55.31 516 GLN A C 1
ATOM 4019 O O . GLN A 1 516 ? 16.382 -6.505 -15.481 1.00 55.31 516 GLN A O 1
ATOM 4024 N N . ASP A 1 517 ? 16.614 -8.681 -16.025 1.00 63.59 517 ASP A N 1
ATOM 4025 C CA . ASP A 1 517 ? 17.926 -8.878 -15.412 1.00 63.59 517 ASP A CA 1
ATOM 4026 C C . ASP A 1 517 ? 18.900 -7.950 -16.166 1.00 63.59 517 ASP A C 1
ATOM 4028 O O . ASP A 1 517 ? 19.057 -8.125 -17.380 1.00 63.59 517 ASP A O 1
ATOM 4032 N N . PRO A 1 518 ? 19.504 -6.942 -15.506 1.00 59.94 518 PRO A N 1
ATOM 4033 C CA . PRO A 1 518 ? 20.368 -5.964 -16.169 1.00 59.94 518 PRO A CA 1
ATOM 4034 C C . PRO A 1 518 ? 21.589 -6.617 -16.834 1.00 59.94 518 PRO A C 1
ATOM 4036 O O . PRO A 1 518 ? 22.220 -6.012 -17.699 1.00 59.94 518 PRO A O 1
ATOM 4039 N N . PHE A 1 519 ? 21.879 -7.879 -16.495 1.00 73.62 519 PHE A N 1
ATOM 4040 C CA . PHE A 1 519 ? 22.947 -8.674 -17.084 1.00 73.62 519 PHE A CA 1
ATOM 4041 C C . PHE A 1 519 ? 22.453 -9.797 -17.999 1.00 73.62 519 PHE A C 1
ATOM 4043 O O . PHE A 1 519 ? 23.258 -10.621 -18.424 1.00 73.62 519 PHE A O 1
ATOM 4050 N N . ALA A 1 520 ? 21.164 -9.828 -18.362 1.00 78.19 520 ALA A N 1
ATOM 4051 C CA . ALA A 1 520 ? 20.599 -10.854 -19.243 1.00 78.19 520 ALA A CA 1
ATOM 4052 C C . ALA A 1 520 ? 21.369 -10.978 -20.566 1.00 78.19 520 ALA A C 1
ATOM 4054 O O . ALA A 1 520 ? 21.609 -12.089 -21.029 1.00 78.19 520 ALA A O 1
ATOM 4055 N N . ARG A 1 521 ? 21.806 -9.845 -21.135 1.00 81.19 521 ARG A N 1
ATOM 4056 C CA . ARG A 1 521 ? 22.613 -9.808 -22.367 1.00 81.19 521 ARG A CA 1
ATOM 4057 C C . ARG A 1 521 ? 23.997 -10.450 -22.219 1.00 81.19 521 ARG A C 1
ATOM 4059 O O . ARG A 1 521 ? 24.573 -10.866 -23.212 1.00 81.19 521 ARG A O 1
ATOM 4066 N N . TYR A 1 522 ? 24.498 -10.558 -20.989 1.00 83.38 522 TYR A N 1
ATOM 4067 C CA . TYR A 1 522 ? 25.788 -11.162 -20.661 1.00 83.38 522 TYR A CA 1
ATOM 4068 C C . TYR A 1 522 ? 25.658 -12.587 -20.125 1.00 83.38 522 TYR A C 1
ATOM 4070 O O . TYR A 1 522 ? 26.675 -13.205 -19.822 1.00 83.38 522 TYR A O 1
ATOM 4078 N N . ARG A 1 523 ? 24.444 -13.132 -19.970 1.00 77.81 523 ARG A N 1
ATOM 4079 C CA . ARG A 1 523 ? 24.266 -14.508 -19.495 1.00 77.81 523 ARG A CA 1
ATOM 4080 C C . ARG A 1 523 ? 24.418 -15.514 -20.628 1.00 77.81 523 ARG A C 1
ATOM 4082 O O . ARG A 1 523 ? 23.899 -15.354 -21.728 1.00 77.81 523 ARG A O 1
ATOM 4089 N N . ARG A 1 524 ? 25.114 -16.598 -20.319 1.00 77.88 524 ARG A N 1
ATOM 4090 C CA . ARG A 1 524 ? 25.197 -17.815 -21.118 1.00 77.88 524 ARG A CA 1
ATOM 4091 C C . ARG A 1 524 ? 23.919 -18.655 -20.949 1.00 77.88 524 ARG A C 1
ATOM 4093 O O . ARG A 1 524 ? 23.192 -18.479 -19.968 1.00 77.88 524 ARG A O 1
ATOM 4100 N N . PRO A 1 525 ? 23.652 -19.607 -21.864 1.00 65.94 525 PRO A N 1
ATOM 4101 C CA . PRO A 1 525 ? 22.483 -20.491 -21.783 1.00 65.94 525 PRO A CA 1
ATOM 4102 C C . PRO A 1 525 ? 22.391 -21.338 -20.499 1.00 65.94 525 PRO A C 1
ATOM 4104 O O . PRO A 1 525 ? 21.292 -21.691 -20.079 1.00 65.94 525 PRO A O 1
ATOM 4107 N N . ASP A 1 526 ? 23.529 -21.630 -19.864 1.00 65.12 526 ASP A N 1
ATOM 4108 C CA . ASP A 1 526 ? 23.648 -22.354 -18.584 1.00 65.12 526 ASP A CA 1
ATOM 4109 C C . ASP A 1 526 ? 23.458 -21.467 -17.341 1.00 65.12 526 ASP A C 1
ATOM 4111 O O . ASP A 1 526 ? 23.535 -21.939 -16.209 1.00 65.12 526 ASP A O 1
ATOM 4115 N N . GLY A 1 527 ? 23.189 -20.178 -17.547 1.00 64.31 527 GLY A N 1
ATOM 4116 C CA . GLY A 1 527 ? 22.947 -19.213 -16.489 1.00 64.31 527 GLY A CA 1
ATOM 4117 C C . GLY A 1 527 ? 24.187 -18.503 -15.951 1.00 64.31 527 GLY A C 1
ATOM 4118 O O . GLY A 1 527 ? 23.988 -17.593 -15.156 1.00 64.31 527 GLY A O 1
ATOM 4119 N N . THR A 1 528 ? 25.410 -18.828 -16.379 1.00 80.88 528 THR A N 1
ATOM 4120 C CA . THR A 1 528 ? 26.640 -18.113 -15.964 1.00 80.88 528 THR A CA 1
ATOM 4121 C C . THR A 1 528 ? 26.875 -16.827 -16.766 1.00 80.88 528 THR A C 1
ATOM 4123 O O . THR A 1 528 ? 26.275 -16.634 -17.823 1.00 80.88 528 THR A O 1
ATOM 4126 N N . LEU A 1 529 ? 27.726 -15.914 -16.288 1.00 81.50 529 LEU A N 1
ATOM 4127 C CA . LEU A 1 529 ? 28.040 -14.655 -16.986 1.00 81.50 529 LEU A CA 1
ATOM 4128 C C . LEU A 1 529 ? 29.254 -14.748 -17.930 1.00 81.50 529 LEU A C 1
ATOM 4130 O O . LEU A 1 529 ? 30.263 -15.382 -17.634 1.00 81.50 529 LEU A O 1
ATOM 4134 N N . ARG A 1 530 ? 29.183 -14.049 -19.068 1.00 84.88 530 ARG A N 1
ATOM 4135 C CA . ARG A 1 530 ? 30.292 -13.795 -19.999 1.00 84.88 530 ARG A CA 1
ATOM 4136 C C . ARG A 1 530 ? 31.115 -12.607 -19.502 1.00 84.88 530 ARG A C 1
ATOM 4138 O O . ARG A 1 530 ? 30.910 -11.472 -19.925 1.00 84.88 530 ARG A O 1
ATOM 4145 N N . TRP A 1 531 ? 32.036 -12.863 -18.578 1.00 79.50 531 TRP A N 1
ATOM 4146 C CA . TRP A 1 531 ? 32.766 -11.810 -17.864 1.00 79.50 531 TRP A CA 1
ATOM 4147 C C . TRP A 1 531 ? 33.593 -10.891 -18.767 1.00 79.50 531 TRP A C 1
ATOM 4149 O O . TRP A 1 531 ? 33.599 -9.684 -18.547 1.00 79.50 531 TRP A O 1
ATOM 4159 N N . LYS A 1 532 ? 34.226 -11.420 -19.822 1.00 78.06 532 LYS A N 1
ATOM 4160 C CA . LYS A 1 532 ? 34.977 -10.589 -20.779 1.00 78.06 532 LYS A CA 1
ATOM 4161 C C . LYS A 1 532 ? 34.082 -9.556 -21.471 1.00 78.06 532 LYS A C 1
ATOM 4163 O O . LYS A 1 532 ? 34.464 -8.397 -21.572 1.00 78.06 532 LYS A O 1
ATOM 4168 N N . GLU A 1 533 ? 32.885 -9.958 -21.899 1.00 79.44 533 GLU A N 1
ATOM 4169 C CA . GLU A 1 533 ? 31.906 -9.067 -22.540 1.00 79.44 533 GLU A CA 1
ATOM 4170 C C . GLU A 1 533 ? 31.312 -8.078 -21.527 1.00 79.44 533 GLU A C 1
ATOM 4172 O O . GLU A 1 533 ? 31.248 -6.881 -21.794 1.00 79.44 533 GLU A O 1
ATOM 4177 N N . LEU A 1 534 ? 30.961 -8.562 -20.330 1.00 79.50 534 LEU A N 1
ATOM 4178 C CA . LEU A 1 534 ? 30.417 -7.747 -19.243 1.00 79.50 534 LEU A CA 1
ATOM 4179 C C . LEU A 1 534 ? 31.366 -6.611 -18.829 1.00 79.50 534 LEU A C 1
ATOM 4181 O O . LEU A 1 534 ? 30.921 -5.479 -18.621 1.00 79.50 534 LEU A O 1
ATOM 4185 N N . THR A 1 535 ? 32.660 -6.912 -18.684 1.00 71.56 535 THR A N 1
ATOM 4186 C CA . THR A 1 535 ? 33.658 -5.928 -18.255 1.00 71.56 535 THR A CA 1
ATOM 4187 C C . THR A 1 535 ? 34.069 -4.998 -19.389 1.00 71.56 535 THR A C 1
ATOM 4189 O O . THR A 1 535 ? 34.185 -3.794 -19.162 1.00 71.56 535 THR A O 1
ATOM 4192 N N . ARG A 1 536 ? 34.241 -5.521 -20.614 1.00 79.19 536 ARG A N 1
ATOM 4193 C CA . ARG A 1 536 ? 34.559 -4.707 -21.799 1.00 79.19 536 ARG A CA 1
ATOM 4194 C C . ARG A 1 536 ? 33.500 -3.636 -22.046 1.00 79.19 536 ARG A C 1
ATOM 4196 O O . ARG A 1 536 ? 33.842 -2.508 -22.379 1.00 79.19 536 ARG A O 1
ATOM 4203 N N . ASP A 1 537 ? 32.236 -3.978 -21.832 1.00 74.44 537 ASP A N 1
ATOM 4204 C CA . ASP A 1 537 ? 31.113 -3.070 -22.049 1.00 74.44 537 ASP A CA 1
ATOM 4205 C C . ASP A 1 537 ? 30.854 -2.133 -20.851 1.00 74.44 537 ASP A C 1
ATOM 4207 O O . ASP A 1 537 ? 29.876 -1.390 -20.850 1.00 74.44 537 ASP A O 1
ATOM 4211 N N . GLY A 1 538 ? 31.670 -2.193 -19.790 1.00 69.94 538 GLY A N 1
ATOM 4212 C CA . GLY A 1 538 ? 31.525 -1.349 -18.600 1.00 69.94 538 GLY A CA 1
ATOM 4213 C C . GLY A 1 538 ? 30.255 -1.599 -17.776 1.00 69.94 538 GLY A C 1
ATOM 4214 O O . GLY A 1 538 ? 30.063 -0.960 -16.744 1.00 69.94 538 GLY A O 1
ATOM 4215 N N . ALA A 1 539 ? 29.408 -2.555 -18.160 1.00 72.19 539 ALA A N 1
ATOM 4216 C CA . ALA A 1 539 ? 28.087 -2.766 -17.571 1.00 72.19 539 ALA A CA 1
ATOM 4217 C C . ALA A 1 539 ? 28.125 -3.189 -16.094 1.00 72.19 539 ALA A C 1
ATOM 4219 O O . ALA A 1 539 ? 27.185 -2.924 -15.345 1.00 72.19 539 ALA A O 1
ATOM 4220 N N . ALA A 1 540 ? 29.229 -3.793 -15.641 1.00 63.50 540 ALA A N 1
ATOM 4221 C CA . ALA A 1 540 ? 29.468 -4.055 -14.221 1.00 63.50 540 ALA A CA 1
ATOM 4222 C C . ALA A 1 540 ? 29.585 -2.767 -13.373 1.00 63.50 540 ALA A C 1
ATOM 4224 O O . ALA A 1 540 ? 29.325 -2.814 -12.172 1.00 63.50 540 ALA A O 1
ATOM 4225 N N . ARG A 1 541 ? 29.946 -1.622 -13.978 1.00 59.16 541 ARG A N 1
ATOM 4226 C CA . ARG A 1 541 ? 30.068 -0.315 -13.302 1.00 59.16 541 ARG A CA 1
ATOM 4227 C C . ARG A 1 541 ? 28.739 0.445 -13.201 1.00 59.16 541 ARG A C 1
ATOM 4229 O O . ARG A 1 541 ? 28.604 1.301 -12.334 1.00 59.16 541 ARG A O 1
ATOM 4236 N N . GLU A 1 542 ? 27.759 0.129 -14.048 1.00 55.38 542 GLU A N 1
ATOM 4237 C CA . GLU A 1 542 ? 26.488 0.870 -14.160 1.00 55.38 542 GLU A CA 1
ATOM 4238 C C . GLU A 1 542 ? 25.335 0.264 -13.329 1.00 55.38 542 GLU A C 1
ATOM 4240 O O . GLU A 1 542 ? 24.314 0.914 -13.095 1.00 55.38 542 GLU A O 1
ATOM 4245 N N . GLY A 1 543 ? 25.486 -0.968 -12.825 1.00 51.50 543 GLY A N 1
ATOM 4246 C CA . GLY A 1 543 ? 24.516 -1.610 -11.932 1.00 51.50 543 GLY A CA 1
ATOM 4247 C C . GLY A 1 543 ? 24.585 -1.067 -10.497 1.00 51.50 543 GLY A C 1
ATOM 4248 O O . GLY A 1 543 ? 25.620 -1.151 -9.842 1.00 51.50 543 GLY A O 1
ATOM 4249 N N . ALA A 1 544 ? 23.476 -0.522 -9.991 1.00 41.56 544 ALA A N 1
ATOM 4250 C CA . ALA A 1 544 ? 23.362 0.121 -8.677 1.00 41.56 544 ALA A CA 1
ATOM 4251 C C . ALA A 1 544 ? 24.003 -0.674 -7.508 1.00 41.56 544 ALA A C 1
ATOM 4253 O O . ALA A 1 544 ? 23.534 -1.752 -7.149 1.00 41.56 544 ALA A O 1
ATOM 4254 N N . GLY A 1 545 ? 25.022 -0.086 -6.861 1.00 48.28 545 GLY A N 1
ATOM 4255 C CA . GLY A 1 545 ? 25.633 -0.576 -5.612 1.00 48.28 545 GLY A CA 1
ATOM 4256 C C . GLY A 1 545 ? 26.922 -1.394 -5.791 1.00 48.28 545 GLY A C 1
ATOM 4257 O O . GLY A 1 545 ? 26.954 -2.580 -5.460 1.00 48.28 545 GLY A O 1
ATOM 4258 N N . LEU A 1 546 ? 27.996 -0.739 -6.255 1.00 57.03 546 LEU A N 1
ATOM 4259 C CA . LEU A 1 546 ? 29.252 -1.334 -6.751 1.00 57.03 546 LEU A CA 1
ATOM 4260 C C . LEU A 1 546 ? 29.900 -2.420 -5.860 1.00 57.03 546 LEU A C 1
ATOM 4262 O O . LEU A 1 546 ? 30.459 -3.382 -6.375 1.00 57.03 546 LEU A O 1
ATOM 4266 N N . ALA A 1 547 ? 29.845 -2.294 -4.529 1.00 52.84 547 ALA A N 1
ATOM 4267 C CA . ALA A 1 547 ? 30.680 -3.116 -3.643 1.00 52.84 547 ALA A CA 1
ATOM 4268 C C . ALA A 1 547 ? 30.031 -4.444 -3.197 1.00 52.84 547 ALA A C 1
ATOM 4270 O O . ALA A 1 547 ? 30.675 -5.491 -3.236 1.00 52.84 547 ALA A O 1
ATOM 4271 N N . HIS A 1 548 ? 28.763 -4.426 -2.767 1.00 45.12 548 HIS A N 1
ATOM 4272 C CA . HIS A 1 548 ? 28.060 -5.639 -2.310 1.00 45.12 548 HIS A CA 1
ATOM 4273 C C . HIS A 1 548 ? 27.562 -6.483 -3.480 1.00 45.12 548 HIS A C 1
ATOM 4275 O O . HIS A 1 548 ? 27.590 -7.710 -3.411 1.00 45.12 548 HIS A O 1
ATOM 4281 N N . PHE A 1 549 ? 27.137 -5.831 -4.563 1.00 59.28 549 PHE A N 1
ATOM 4282 C CA . PHE A 1 549 ? 26.618 -6.523 -5.729 1.00 59.28 549 PHE A CA 1
ATOM 4283 C C . PHE A 1 549 ? 27.723 -7.300 -6.455 1.00 59.28 549 PHE A C 1
ATOM 4285 O O . PHE A 1 549 ? 27.522 -8.468 -6.763 1.00 59.28 549 PHE A O 1
ATOM 4292 N N . ALA A 1 550 ? 28.915 -6.716 -6.630 1.00 61.19 550 ALA A N 1
ATOM 4293 C CA . ALA A 1 550 ? 30.042 -7.393 -7.274 1.00 61.19 550 ALA A CA 1
ATOM 4294 C C . ALA A 1 550 ? 30.545 -8.606 -6.473 1.00 61.19 550 ALA A C 1
ATOM 4296 O O . ALA A 1 550 ? 30.794 -9.654 -7.059 1.00 61.19 550 ALA A O 1
ATOM 4297 N N . LEU A 1 551 ? 30.639 -8.505 -5.139 1.00 59.34 551 LEU A N 1
ATOM 4298 C CA . LEU A 1 551 ? 31.067 -9.623 -4.289 1.00 59.34 551 LEU A CA 1
ATOM 4299 C C . LEU A 1 551 ? 29.999 -10.727 -4.195 1.00 59.34 551 LEU A C 1
ATOM 4301 O O . LEU A 1 551 ? 30.332 -11.905 -4.285 1.00 59.34 551 LEU A O 1
ATOM 4305 N N . ALA A 1 552 ? 28.720 -10.373 -4.043 1.00 58.19 552 ALA A N 1
ATOM 4306 C CA . ALA A 1 552 ? 27.635 -11.355 -4.008 1.00 58.19 552 ALA A CA 1
ATOM 4307 C C . ALA A 1 552 ? 27.453 -12.054 -5.366 1.00 58.19 552 ALA A C 1
ATOM 4309 O O . ALA A 1 552 ? 27.288 -13.273 -5.418 1.00 58.19 552 ALA A O 1
ATOM 4310 N N . LEU A 1 553 ? 27.541 -11.300 -6.468 1.00 65.00 553 LEU A N 1
ATOM 4311 C CA . LEU A 1 553 ? 27.532 -11.838 -7.828 1.00 65.00 553 LEU A CA 1
ATOM 4312 C C . LEU A 1 553 ? 28.757 -12.727 -8.071 1.00 65.00 553 LEU A C 1
ATOM 4314 O O . LEU A 1 553 ? 28.604 -13.815 -8.612 1.00 65.00 553 LEU A O 1
ATOM 4318 N N . PHE A 1 554 ? 29.939 -12.319 -7.598 1.00 71.81 554 PHE A N 1
ATOM 4319 C CA . PHE A 1 554 ? 31.163 -13.120 -7.643 1.00 71.81 554 PHE A CA 1
ATOM 4320 C C . PHE A 1 554 ? 31.005 -14.454 -6.919 1.00 71.81 554 PHE A C 1
ATOM 4322 O O . PHE A 1 554 ? 31.283 -15.489 -7.505 1.00 71.81 554 PHE A O 1
ATOM 4329 N N . LEU A 1 555 ? 30.548 -14.457 -5.665 1.00 64.75 555 LEU A N 1
ATOM 4330 C CA . LEU A 1 555 ? 30.443 -15.688 -4.874 1.00 64.75 555 LEU A CA 1
ATOM 4331 C C . LEU A 1 555 ? 29.374 -16.630 -5.438 1.00 64.75 555 LEU A C 1
ATOM 4333 O O . LEU A 1 555 ? 29.571 -17.845 -5.463 1.00 64.75 555 LEU A O 1
ATOM 4337 N N . LYS A 1 556 ? 28.281 -16.071 -5.965 1.00 66.00 556 LYS A N 1
ATOM 4338 C CA . LYS A 1 556 ? 27.233 -16.824 -6.658 1.00 66.00 556 LYS A CA 1
ATOM 4339 C C . LYS A 1 556 ? 27.724 -17.438 -7.974 1.00 66.00 556 LYS A C 1
ATOM 4341 O O . LYS A 1 556 ? 27.462 -18.610 -8.229 1.00 66.00 556 LYS A O 1
ATOM 4346 N N . GLU A 1 557 ? 28.432 -16.672 -8.800 1.00 73.38 557 GLU A N 1
ATOM 4347 C CA . GLU A 1 557 ? 28.972 -17.149 -10.079 1.00 73.38 557 GLU A CA 1
ATOM 4348 C C . GLU A 1 557 ? 30.177 -18.079 -9.875 1.00 73.38 557 GLU A C 1
ATOM 4350 O O . GLU A 1 557 ? 30.298 -19.056 -10.600 1.00 73.38 557 GLU A O 1
ATOM 4355 N N . LEU A 1 558 ? 31.002 -17.879 -8.842 1.00 70.19 558 LEU A N 1
ATOM 4356 C CA . LEU A 1 558 ? 32.064 -18.814 -8.454 1.00 70.19 558 LEU A CA 1
ATOM 4357 C C . LEU A 1 558 ? 31.473 -20.173 -8.076 1.00 70.19 558 LEU A C 1
ATOM 4359 O O . LEU A 1 558 ? 31.989 -21.197 -8.512 1.00 70.19 558 LEU A O 1
ATOM 4363 N N . ALA A 1 559 ? 30.382 -20.196 -7.303 1.00 60.69 559 ALA A N 1
ATOM 4364 C CA . ALA A 1 559 ? 29.684 -21.436 -6.973 1.00 60.69 559 ALA A CA 1
ATOM 4365 C C . ALA A 1 559 ? 29.106 -22.115 -8.229 1.00 60.69 559 ALA A C 1
ATOM 4367 O O . ALA A 1 559 ? 29.238 -23.329 -8.381 1.00 60.69 559 ALA A O 1
ATOM 4368 N N . ALA A 1 560 ? 28.520 -21.340 -9.149 1.00 64.12 560 ALA A N 1
ATOM 4369 C CA . ALA A 1 560 ? 27.989 -21.857 -10.410 1.00 64.12 560 ALA A CA 1
ATOM 4370 C C . ALA A 1 560 ? 29.093 -22.401 -11.336 1.00 64.12 560 ALA A C 1
ATOM 4372 O O . ALA A 1 560 ? 28.966 -23.511 -11.842 1.00 64.12 560 ALA A O 1
ATOM 4373 N N . VAL A 1 561 ? 30.198 -21.672 -11.519 1.00 63.03 561 VAL A N 1
ATOM 4374 C CA . VAL A 1 561 ? 31.345 -22.077 -12.349 1.00 63.03 561 VAL A CA 1
ATOM 4375 C C . VAL A 1 561 ? 32.081 -23.265 -11.722 1.00 63.03 561 VAL A C 1
ATOM 4377 O O . VAL A 1 561 ? 32.390 -24.223 -12.427 1.00 63.03 561 VAL A O 1
ATOM 4380 N N . ALA A 1 562 ? 32.284 -23.285 -10.402 1.00 59.72 562 ALA A N 1
ATOM 4381 C CA . ALA A 1 562 ? 32.887 -24.425 -9.707 1.00 59.72 562 ALA A CA 1
ATOM 4382 C C . ALA A 1 562 ? 32.036 -25.700 -9.832 1.00 59.72 562 ALA A C 1
ATOM 4384 O O . ALA A 1 562 ? 32.589 -26.782 -10.018 1.00 59.72 562 ALA A O 1
ATOM 4385 N N . ALA A 1 563 ? 30.703 -25.577 -9.802 1.00 48.72 563 ALA A N 1
ATOM 4386 C CA . ALA A 1 563 ? 29.793 -26.703 -10.010 1.00 48.72 563 ALA A CA 1
ATOM 4387 C C . ALA A 1 563 ? 29.871 -27.300 -11.428 1.00 48.72 563 ALA A C 1
ATOM 4389 O O . ALA A 1 563 ? 29.499 -28.455 -11.614 1.00 48.72 563 ALA A O 1
ATOM 4390 N N . THR A 1 564 ? 30.367 -26.548 -12.421 1.00 61.88 564 THR A N 1
ATOM 4391 C CA . THR A 1 564 ? 30.533 -27.058 -13.795 1.00 61.88 564 THR A CA 1
ATOM 4392 C C . THR A 1 564 ? 31.766 -27.945 -13.975 1.00 61.88 564 THR A C 1
ATOM 4394 O O . THR A 1 564 ? 31.802 -28.723 -14.921 1.00 61.88 564 THR A O 1
ATOM 4397 N N . GLY A 1 565 ? 32.782 -27.835 -13.107 1.00 55.22 565 GLY A N 1
ATOM 4398 C CA . GLY A 1 565 ? 34.034 -28.604 -13.205 1.00 55.22 565 GLY A CA 1
ATOM 4399 C C . GLY A 1 565 ? 34.925 -28.280 -14.418 1.00 55.22 565 GLY A C 1
ATOM 4400 O O . GLY A 1 565 ? 35.973 -28.901 -14.586 1.00 55.22 565 GLY A O 1
ATOM 4401 N N . ASP A 1 566 ? 34.542 -27.315 -15.257 1.00 64.12 566 ASP A N 1
ATOM 4402 C CA . ASP A 1 566 ? 35.237 -26.960 -16.496 1.00 64.12 566 ASP A CA 1
ATOM 4403 C C . ASP A 1 566 ? 36.381 -25.967 -16.227 1.00 64.12 566 ASP A C 1
ATOM 4405 O O . ASP A 1 566 ? 36.172 -24.812 -15.843 1.00 64.12 566 ASP A O 1
ATOM 4409 N N . ARG A 1 567 ? 37.617 -26.423 -16.458 1.00 55.06 567 ARG A N 1
ATOM 4410 C CA . ARG A 1 567 ? 38.841 -25.649 -16.225 1.00 55.06 567 ARG A CA 1
ATOM 4411 C C . ARG A 1 567 ? 38.898 -24.354 -17.039 1.00 55.06 567 ARG A C 1
ATOM 4413 O O . ARG A 1 567 ? 39.299 -23.332 -16.488 1.00 55.06 567 ARG A O 1
ATOM 4420 N N . ALA A 1 568 ? 38.477 -24.369 -18.303 1.00 55.75 568 ALA A N 1
ATOM 4421 C CA . ALA A 1 568 ? 38.549 -23.187 -19.164 1.00 55.75 568 ALA A CA 1
ATOM 4422 C C . ALA A 1 568 ? 37.587 -22.088 -18.686 1.00 55.75 568 ALA A C 1
ATOM 4424 O O . ALA A 1 568 ? 37.891 -20.899 -18.768 1.00 55.75 568 ALA A O 1
ATOM 4425 N N . ARG A 1 569 ? 36.445 -22.484 -18.110 1.00 61.22 569 ARG A N 1
ATOM 4426 C CA . ARG A 1 569 ? 35.485 -21.551 -17.501 1.00 61.22 569 ARG A CA 1
ATOM 4427 C C . ARG A 1 569 ? 35.985 -20.956 -16.199 1.00 61.22 569 ARG A C 1
ATOM 4429 O O . ARG A 1 569 ? 35.736 -19.783 -15.937 1.00 61.22 569 ARG A O 1
ATOM 4436 N N . ILE A 1 570 ? 36.671 -21.757 -15.389 1.00 60.72 570 ILE A N 1
ATOM 4437 C CA . ILE A 1 570 ? 37.302 -21.284 -14.157 1.00 60.72 570 ILE A CA 1
ATOM 4438 C C . ILE A 1 570 ? 38.374 -20.241 -14.503 1.00 60.72 570 ILE A C 1
ATOM 4440 O O . ILE A 1 570 ? 38.400 -19.174 -13.895 1.00 60.72 570 ILE A O 1
ATOM 4444 N N . GLU A 1 571 ? 39.208 -20.510 -15.509 1.00 61.69 571 GLU A N 1
ATOM 4445 C CA . GLU A 1 571 ? 40.242 -19.578 -15.979 1.00 61.69 571 GLU A CA 1
ATOM 4446 C C . GLU A 1 571 ? 39.625 -18.279 -16.542 1.00 61.69 571 GLU A C 1
ATOM 4448 O O . GLU A 1 571 ? 39.996 -17.191 -16.106 1.00 61.69 571 GLU A O 1
ATOM 4453 N N . GLU A 1 572 ? 38.594 -18.362 -17.393 1.00 66.50 572 GLU A N 1
ATOM 4454 C CA . GLU A 1 572 ? 37.895 -17.178 -17.924 1.00 66.50 572 GLU A CA 1
ATOM 4455 C C . GLU A 1 572 ? 37.227 -16.329 -16.829 1.00 66.50 572 GLU A C 1
ATOM 4457 O O . GLU A 1 572 ? 37.234 -15.096 -16.892 1.00 66.50 572 GLU A O 1
ATOM 4462 N N . PHE A 1 573 ? 36.652 -16.981 -15.818 1.00 72.06 573 PHE A N 1
ATOM 4463 C CA . PHE A 1 573 ? 36.058 -16.317 -14.663 1.00 72.06 573 PHE A CA 1
ATOM 4464 C C . PHE A 1 573 ? 37.099 -15.501 -13.883 1.00 72.06 573 PHE A C 1
ATOM 4466 O O . PHE A 1 573 ? 36.844 -14.345 -13.538 1.00 72.06 573 PHE A O 1
ATOM 4473 N N . PHE A 1 574 ? 38.288 -16.066 -13.646 1.00 68.94 574 PHE A N 1
ATOM 4474 C CA . PHE A 1 574 ? 39.373 -15.373 -12.946 1.00 68.94 574 PHE A CA 1
ATOM 4475 C C . PHE A 1 574 ? 40.008 -14.251 -13.773 1.00 68.94 574 PHE A C 1
ATOM 4477 O O . PHE A 1 574 ? 40.271 -13.179 -13.222 1.00 68.94 574 PHE A O 1
ATOM 4484 N N . ASP A 1 575 ? 40.169 -14.444 -15.082 1.00 64.00 575 ASP A N 1
ATOM 4485 C CA . ASP A 1 575 ? 40.624 -13.396 -16.004 1.00 64.00 575 ASP A CA 1
ATOM 4486 C C . ASP A 1 575 ? 39.646 -12.214 -16.031 1.00 64.00 575 ASP A C 1
ATOM 4488 O O . ASP A 1 575 ? 40.044 -11.048 -15.985 1.00 64.00 575 ASP A O 1
ATOM 4492 N N . GLY A 1 576 ? 38.343 -12.509 -16.045 1.00 62.59 576 GLY A N 1
ATOM 4493 C CA . GLY A 1 576 ? 37.292 -11.505 -15.928 1.00 62.59 576 GLY A CA 1
ATOM 4494 C C . GLY A 1 576 ? 37.371 -10.733 -14.611 1.00 62.59 576 GLY A C 1
ATOM 4495 O O . GLY A 1 576 ? 37.212 -9.513 -14.600 1.00 62.59 576 GLY A O 1
ATOM 4496 N N . LEU A 1 577 ? 37.696 -11.410 -13.510 1.00 61.28 577 LEU A N 1
ATOM 4497 C CA . LEU A 1 577 ? 37.801 -10.803 -12.185 1.00 61.28 577 LEU A CA 1
ATOM 4498 C C . LEU A 1 577 ? 38.941 -9.789 -12.061 1.00 61.28 577 LEU A C 1
ATOM 4500 O O . LEU A 1 577 ? 38.755 -8.732 -11.451 1.00 61.28 577 LEU A O 1
ATOM 4504 N N . LEU A 1 578 ? 40.096 -10.095 -12.661 1.00 60.66 578 LEU A N 1
ATOM 4505 C CA . LEU A 1 578 ? 41.281 -9.225 -12.696 1.00 60.66 578 LEU A CA 1
ATOM 4506 C C . LEU A 1 578 ? 41.004 -7.871 -13.356 1.00 60.66 578 LEU A C 1
ATOM 4508 O O . LEU A 1 578 ? 41.652 -6.884 -13.022 1.00 60.66 578 LEU A O 1
ATOM 4512 N N . SER A 1 579 ? 40.006 -7.811 -14.237 1.00 57.34 579 SER A N 1
ATOM 4513 C CA . SER A 1 579 ? 39.603 -6.589 -14.940 1.00 57.34 579 SER A CA 1
ATOM 4514 C C . SER A 1 579 ? 38.576 -5.719 -14.191 1.00 57.34 579 SER A C 1
ATOM 4516 O O . SER A 1 579 ? 38.215 -4.644 -14.671 1.00 57.34 579 SER A O 1
ATOM 4518 N N . THR A 1 580 ? 38.107 -6.146 -13.012 1.00 61.78 580 THR A N 1
ATOM 4519 C CA . THR A 1 580 ? 37.098 -5.423 -12.213 1.00 61.78 580 THR A CA 1
ATOM 4520 C C . THR A 1 580 ? 37.704 -4.721 -10.991 1.00 61.78 580 THR A C 1
ATOM 4522 O O . THR A 1 580 ? 38.749 -5.120 -10.481 1.00 61.78 580 THR A O 1
ATOM 4525 N N . ASP A 1 581 ? 36.995 -3.735 -10.423 1.00 51.88 581 ASP A N 1
ATOM 4526 C CA . ASP A 1 581 ? 37.342 -3.098 -9.134 1.00 51.88 581 ASP A CA 1
ATOM 4527 C C . ASP A 1 581 ? 37.234 -4.057 -7.920 1.00 51.88 581 ASP A C 1
ATOM 4529 O O . ASP A 1 581 ? 37.353 -3.642 -6.762 1.00 51.88 581 ASP A O 1
ATOM 4533 N N . PHE A 1 582 ? 37.029 -5.360 -8.154 1.00 58.81 582 PHE A N 1
ATOM 4534 C CA . PHE A 1 582 ? 36.941 -6.407 -7.138 1.00 58.81 582 PHE A CA 1
ATOM 4535 C C . PHE A 1 582 ? 38.107 -6.355 -6.147 1.00 58.81 582 PHE A C 1
ATOM 4537 O O . PHE A 1 582 ? 37.880 -6.375 -4.940 1.00 58.81 582 PHE A O 1
ATOM 4544 N N . TYR A 1 583 ? 39.345 -6.205 -6.625 1.00 58.19 583 TYR A N 1
ATOM 4545 C CA . TYR A 1 583 ? 40.530 -6.157 -5.760 1.00 58.19 583 TYR A CA 1
ATOM 4546 C C . TYR A 1 583 ? 40.576 -4.916 -4.862 1.00 58.19 583 TYR A C 1
ATOM 4548 O O . TYR A 1 583 ? 41.138 -4.976 -3.770 1.00 58.19 583 TYR A O 1
ATOM 4556 N N . ARG A 1 584 ? 39.924 -3.816 -5.256 1.00 56.41 584 ARG A N 1
ATOM 4557 C CA . ARG A 1 584 ? 39.805 -2.600 -4.441 1.00 56.41 584 ARG A CA 1
ATOM 4558 C C . ARG A 1 584 ? 38.823 -2.800 -3.285 1.00 56.41 584 ARG A C 1
ATOM 4560 O O . ARG A 1 584 ? 39.131 -2.460 -2.144 1.00 56.41 584 ARG A O 1
ATOM 4567 N N . HIS A 1 585 ? 37.664 -3.401 -3.552 1.00 55.91 585 HIS A N 1
ATOM 4568 C CA . HIS A 1 585 ? 36.636 -3.654 -2.533 1.00 55.91 585 HIS A CA 1
ATOM 4569 C C . HIS A 1 585 ? 36.958 -4.857 -1.639 1.00 55.91 585 HIS A C 1
ATOM 4571 O O . HIS A 1 585 ? 36.778 -4.785 -0.424 1.00 55.91 585 HIS A O 1
ATOM 4577 N N . TYR A 1 586 ? 37.511 -5.929 -2.207 1.00 60.84 586 TYR A N 1
ATOM 4578 C CA . TYR A 1 586 ? 38.098 -7.028 -1.446 1.00 60.84 586 TYR A CA 1
ATOM 4579 C C . TYR A 1 586 ? 39.306 -6.546 -0.635 1.00 60.84 586 TYR A C 1
ATOM 4581 O O . TYR A 1 586 ? 39.451 -6.928 0.520 1.00 60.84 586 TYR A O 1
ATOM 4589 N N . GLY A 1 587 ? 40.123 -5.637 -1.178 1.00 64.19 587 GLY A N 1
ATOM 4590 C CA . GLY A 1 587 ? 41.195 -4.964 -0.444 1.00 64.19 587 GLY A CA 1
ATOM 4591 C C . GLY A 1 587 ? 40.683 -4.211 0.785 1.00 64.19 587 GLY A C 1
ATOM 4592 O O . GLY A 1 587 ? 41.266 -4.347 1.855 1.00 64.19 587 GLY A O 1
ATOM 4593 N N . LEU A 1 588 ? 39.551 -3.505 0.678 1.00 61.88 588 LEU A N 1
ATOM 4594 C CA . LEU A 1 588 ? 38.882 -2.860 1.817 1.00 61.88 588 LEU A CA 1
ATOM 4595 C C . LEU A 1 588 ? 38.300 -3.870 2.816 1.00 61.88 588 LEU A C 1
ATOM 4597 O O . LEU A 1 588 ? 38.433 -3.667 4.020 1.00 61.88 588 LEU A O 1
ATOM 4601 N N . PHE A 1 589 ? 37.712 -4.975 2.351 1.00 68.25 589 PHE A N 1
ATOM 4602 C CA . PHE A 1 589 ? 37.268 -6.067 3.226 1.00 68.25 589 PHE A CA 1
ATOM 4603 C C . PHE A 1 589 ? 38.448 -6.684 3.990 1.00 68.25 589 PHE A C 1
ATOM 4605 O O . PHE A 1 589 ? 38.385 -6.830 5.206 1.00 68.25 589 PHE A O 1
ATOM 4612 N N . VAL A 1 590 ? 39.550 -7.002 3.302 1.00 70.06 590 VAL A N 1
ATOM 4613 C CA . VAL A 1 590 ? 40.771 -7.572 3.893 1.00 70.06 590 VAL A CA 1
ATOM 4614 C C . VAL A 1 590 ? 41.449 -6.570 4.826 1.00 70.06 590 VAL A C 1
ATOM 4616 O O . VAL A 1 590 ? 41.919 -6.963 5.893 1.00 70.06 590 VAL A O 1
ATOM 4619 N N . ALA A 1 591 ? 41.467 -5.284 4.471 1.00 64.38 591 ALA A N 1
ATOM 4620 C CA . ALA A 1 591 ? 41.959 -4.217 5.334 1.00 64.38 591 ALA A CA 1
ATOM 4621 C C . ALA A 1 591 ? 41.105 -4.104 6.603 1.00 64.38 591 ALA A C 1
ATOM 4623 O O . ALA A 1 591 ? 41.659 -4.105 7.696 1.00 64.38 591 ALA A O 1
ATOM 4624 N N . GLY A 1 592 ? 39.773 -4.107 6.490 1.00 65.75 592 GLY A N 1
ATOM 4625 C CA . GLY A 1 592 ? 38.859 -4.118 7.636 1.00 65.75 592 GLY A CA 1
ATOM 4626 C C . GLY A 1 592 ? 39.009 -5.367 8.499 1.00 65.75 592 GLY A C 1
ATOM 4627 O O . GLY A 1 592 ? 39.112 -5.264 9.718 1.00 65.75 592 GLY A O 1
ATOM 4628 N N . ALA A 1 593 ? 39.131 -6.537 7.877 1.00 69.81 593 ALA A N 1
ATOM 4629 C CA . ALA A 1 593 ? 39.397 -7.804 8.546 1.00 69.81 593 ALA A CA 1
ATOM 4630 C C . ALA A 1 593 ? 40.736 -7.777 9.308 1.00 69.81 593 ALA A C 1
ATOM 4632 O O . ALA A 1 593 ? 40.793 -8.174 10.472 1.00 69.81 593 ALA A O 1
ATOM 4633 N N . ARG A 1 594 ? 41.811 -7.245 8.707 1.00 68.50 594 ARG A N 1
ATOM 4634 C CA . ARG A 1 594 ? 43.114 -7.104 9.378 1.00 68.50 594 ARG A CA 1
ATOM 4635 C C . ARG A 1 594 ? 43.132 -6.034 10.456 1.00 68.50 594 ARG A C 1
ATOM 4637 O O . ARG A 1 594 ? 43.728 -6.272 11.501 1.00 68.50 594 ARG A O 1
ATOM 4644 N N . LEU A 1 595 ? 42.460 -4.906 10.256 1.00 58.75 595 LEU A N 1
ATOM 4645 C CA . LEU A 1 595 ? 42.298 -3.883 11.289 1.00 58.75 595 LEU A CA 1
ATOM 4646 C C . LEU A 1 595 ? 41.489 -4.423 12.474 1.00 58.75 595 LEU A C 1
ATOM 4648 O O . LEU A 1 595 ? 41.878 -4.205 13.618 1.00 58.75 595 LEU A O 1
ATOM 4652 N N . GLY A 1 596 ? 40.431 -5.196 12.214 1.00 61.16 596 GLY A N 1
ATOM 4653 C CA . GLY A 1 596 ? 39.668 -5.908 13.237 1.00 61.16 596 GLY A CA 1
ATOM 4654 C C . GLY A 1 596 ? 40.520 -6.928 13.992 1.00 61.16 596 GLY A C 1
ATOM 4655 O O . GLY A 1 596 ? 40.446 -7.007 15.215 1.00 61.16 596 GLY A O 1
ATOM 4656 N N . GLU A 1 597 ? 41.396 -7.654 13.295 1.00 71.12 597 GLU A N 1
ATOM 4657 C CA . GLU A 1 597 ? 42.317 -8.608 13.915 1.00 71.12 597 GLU A CA 1
ATOM 4658 C C . GLU A 1 597 ? 43.379 -7.934 14.793 1.00 71.12 597 GLU A C 1
ATOM 4660 O O . GLU A 1 597 ? 43.638 -8.391 15.907 1.00 71.12 597 GLU A O 1
ATOM 4665 N N . ILE A 1 598 ? 43.973 -6.839 14.312 1.00 66.38 598 ILE A N 1
ATOM 4666 C CA . ILE A 1 598 ? 44.962 -6.049 15.054 1.00 66.38 598 ILE A CA 1
ATOM 4667 C C . ILE A 1 598 ? 44.299 -5.388 16.268 1.00 66.38 598 ILE A C 1
ATOM 4669 O O . ILE A 1 598 ? 44.833 -5.467 1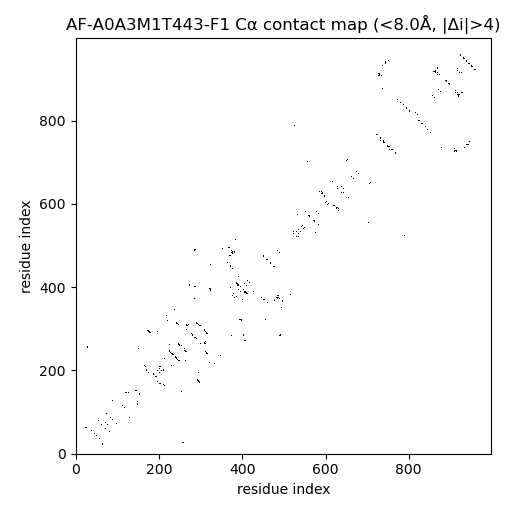7.374 1.00 66.38 598 ILE A O 1
ATOM 4673 N N . GLY A 1 599 ? 43.118 -4.789 16.092 1.00 61.78 599 GLY A N 1
ATOM 4674 C CA . GLY A 1 599 ? 42.338 -4.193 17.177 1.00 61.78 599 GLY A CA 1
ATOM 4675 C C . GLY A 1 599 ? 41.944 -5.223 18.236 1.00 61.78 599 GLY A C 1
ATOM 4676 O O . GLY A 1 599 ? 42.072 -4.969 19.434 1.00 61.78 599 GLY A O 1
ATOM 4677 N N . TYR A 1 600 ? 41.559 -6.427 17.813 1.00 62.69 600 TYR A N 1
ATOM 4678 C CA . TYR A 1 600 ? 41.281 -7.538 18.714 1.00 62.69 600 TYR A CA 1
ATOM 4679 C C . TYR A 1 600 ? 42.515 -7.975 19.512 1.00 62.69 600 TYR A C 1
ATOM 4681 O O . TYR A 1 600 ? 42.452 -8.059 20.740 1.00 62.69 600 TYR A O 1
ATOM 4689 N N . ALA A 1 601 ? 43.637 -8.223 18.826 1.00 69.81 601 ALA A N 1
ATOM 4690 C CA . ALA A 1 601 ? 44.880 -8.686 19.439 1.00 69.81 601 ALA A CA 1
ATOM 4691 C C . ALA A 1 601 ? 45.451 -7.666 20.433 1.00 69.81 601 ALA A C 1
ATOM 4693 O O . ALA A 1 601 ? 45.949 -8.034 21.496 1.00 69.81 601 ALA A O 1
ATOM 4694 N N . ARG A 1 602 ? 45.331 -6.374 20.110 1.00 71.69 602 ARG A N 1
ATOM 4695 C CA . ARG A 1 602 ? 45.870 -5.279 20.920 1.00 71.69 602 ARG A CA 1
ATOM 4696 C C . ARG A 1 602 ? 44.980 -4.923 22.114 1.00 71.69 602 ARG A C 1
ATOM 4698 O O . ARG A 1 602 ? 45.507 -4.595 23.174 1.00 71.69 602 ARG A O 1
ATOM 4705 N N . SER A 1 603 ? 43.655 -5.011 21.969 1.00 56.62 603 SER A N 1
ATOM 4706 C CA . SER A 1 603 ? 42.719 -4.463 22.964 1.00 56.62 603 SER A CA 1
ATOM 4707 C C . SER A 1 603 ? 41.921 -5.519 23.731 1.00 56.62 603 SER A C 1
ATOM 4709 O O . SER A 1 603 ? 41.770 -5.389 24.946 1.00 56.62 603 SER A O 1
ATOM 4711 N N . LEU A 1 604 ? 41.428 -6.565 23.057 1.00 51.19 604 LEU A N 1
ATOM 4712 C CA . LEU A 1 604 ? 40.465 -7.532 23.612 1.00 51.19 604 LEU A CA 1
ATOM 4713 C C . LEU A 1 604 ? 41.092 -8.872 24.018 1.00 51.19 604 LEU A C 1
ATOM 4715 O O . LEU A 1 604 ? 40.663 -9.471 25.004 1.00 51.19 604 LEU A O 1
ATOM 4719 N N . GLN A 1 605 ? 42.130 -9.331 23.314 1.00 67.19 605 GLN A N 1
ATOM 4720 C CA . GLN A 1 605 ? 42.734 -10.654 23.523 1.00 67.19 605 GLN A CA 1
ATOM 4721 C C . GLN A 1 605 ? 43.244 -10.867 24.959 1.00 67.19 605 GLN A C 1
ATOM 4723 O O . GLN A 1 605 ? 43.151 -11.976 25.486 1.00 67.19 605 GLN A O 1
ATOM 4728 N N . ARG A 1 606 ? 43.726 -9.807 25.624 1.00 72.94 606 ARG A N 1
ATOM 4729 C CA . ARG A 1 606 ? 44.206 -9.851 27.019 1.00 72.94 606 ARG A CA 1
ATOM 4730 C C . ARG A 1 606 ? 43.105 -10.126 28.055 1.00 72.94 606 ARG A C 1
ATOM 4732 O O . ARG A 1 606 ? 43.414 -10.555 29.166 1.00 72.94 606 ARG A O 1
ATOM 4739 N N . PHE A 1 607 ? 41.837 -9.922 27.693 1.00 60.44 607 PHE A N 1
ATOM 4740 C CA . PHE A 1 607 ? 40.691 -10.027 28.601 1.00 60.44 607 PHE A CA 1
ATOM 4741 C C . PHE A 1 607 ? 39.828 -11.283 28.380 1.00 60.44 607 PHE A C 1
ATOM 4743 O O . PHE A 1 607 ? 38.983 -11.596 29.214 1.00 60.44 607 PHE A O 1
ATOM 4750 N N . VAL A 1 608 ? 40.056 -12.053 27.308 1.00 52.31 608 VAL A N 1
ATOM 4751 C CA . VAL A 1 608 ? 39.260 -13.248 26.966 1.00 52.31 608 VAL A CA 1
ATOM 4752 C C . VAL A 1 608 ? 40.081 -14.523 27.215 1.00 52.31 608 VAL A C 1
ATOM 4754 O O . VAL A 1 608 ? 40.841 -14.973 26.357 1.00 52.31 608 VAL A O 1
ATOM 4757 N N . LYS A 1 609 ? 39.956 -15.110 28.416 1.00 47.16 609 LYS A N 1
ATOM 4758 C CA . LYS A 1 609 ? 40.842 -16.194 28.901 1.00 47.16 609 LYS A CA 1
ATOM 4759 C C . LYS A 1 609 ? 40.480 -17.658 28.548 1.00 47.16 609 LYS A C 1
ATOM 4761 O O . LYS A 1 609 ? 41.247 -18.538 28.930 1.00 47.16 609 LYS A O 1
ATOM 4766 N N . PRO A 1 610 ? 39.426 -17.976 27.766 1.00 65.62 610 PRO A N 1
ATOM 4767 C CA . PRO A 1 610 ? 39.361 -19.285 27.089 1.00 65.62 610 PRO A CA 1
ATOM 4768 C C . PRO A 1 610 ? 39.727 -19.205 25.598 1.00 65.62 610 PRO A C 1
ATOM 4770 O O . PRO A 1 610 ? 39.090 -18.472 24.843 1.00 65.62 610 PRO A O 1
ATOM 4773 N N . ARG A 1 611 ? 40.685 -20.034 25.141 1.00 63.34 611 ARG A N 1
ATOM 4774 C CA . ARG A 1 611 ? 41.119 -20.131 23.723 1.00 63.34 611 ARG A CA 1
ATOM 4775 C C . ARG A 1 611 ? 39.957 -20.320 22.737 1.00 63.34 611 ARG A C 1
ATOM 4777 O O . ARG A 1 611 ? 39.985 -19.754 21.655 1.00 63.34 611 ARG A O 1
ATOM 4784 N N . PHE A 1 612 ? 38.921 -21.067 23.115 1.00 49.75 612 PHE A N 1
ATOM 4785 C CA . PHE A 1 612 ? 37.749 -21.288 22.261 1.00 49.75 612 PHE A CA 1
ATOM 4786 C C . PHE A 1 612 ? 36.928 -20.009 22.026 1.00 49.75 612 PHE A C 1
ATOM 4788 O O . PHE A 1 612 ? 36.635 -19.664 20.885 1.00 49.75 612 PHE A O 1
ATOM 4795 N N . ILE A 1 613 ? 36.606 -19.278 23.100 1.00 55.16 613 ILE A N 1
ATOM 4796 C CA . ILE A 1 613 ? 35.874 -18.002 23.020 1.00 55.16 613 ILE A CA 1
ATOM 4797 C C . ILE A 1 613 ? 36.718 -16.976 22.262 1.00 55.16 613 ILE A C 1
ATOM 4799 O O . ILE A 1 613 ? 36.193 -16.207 21.465 1.00 55.16 613 ILE A O 1
ATOM 4803 N N . ASN A 1 614 ? 38.035 -17.028 22.459 1.00 63.97 614 ASN A N 1
ATOM 4804 C CA . ASN A 1 614 ? 38.992 -16.165 21.794 1.00 63.97 614 ASN A CA 1
ATOM 4805 C C . ASN A 1 614 ? 38.994 -16.370 20.262 1.00 63.97 614 ASN A C 1
ATOM 4807 O O . ASN A 1 614 ? 38.889 -15.405 19.516 1.00 63.97 614 ASN A O 1
ATOM 4811 N N . GLU A 1 615 ? 38.998 -17.615 19.781 1.00 65.12 615 GLU A N 1
ATOM 4812 C CA . GLU A 1 615 ? 38.957 -17.925 18.341 1.00 65.12 615 GLU A CA 1
ATOM 4813 C C . GLU A 1 615 ? 37.611 -17.576 17.677 1.00 65.12 615 GLU A C 1
ATOM 4815 O O . GLU A 1 615 ? 37.579 -17.085 16.543 1.00 65.12 615 GLU A O 1
ATOM 4820 N N . VAL A 1 616 ? 36.490 -17.790 18.375 1.00 60.91 616 VAL A N 1
ATOM 4821 C CA . VAL A 1 616 ? 35.147 -17.455 17.864 1.00 60.91 616 VAL A CA 1
ATOM 4822 C C . VAL A 1 616 ? 34.935 -15.940 17.830 1.00 60.91 616 VAL A C 1
ATOM 4824 O O . VAL A 1 616 ? 34.508 -15.411 16.805 1.00 60.91 616 VAL A O 1
ATOM 4827 N N . LEU A 1 617 ? 35.293 -15.227 18.905 1.00 58.78 617 LEU A N 1
ATOM 4828 C CA . LEU A 1 617 ? 35.212 -13.765 18.955 1.00 58.78 617 LEU A CA 1
ATOM 4829 C C . LEU A 1 617 ? 36.148 -13.116 17.941 1.00 58.78 617 LEU A C 1
ATOM 4831 O O . LEU A 1 617 ? 35.726 -12.196 17.250 1.00 58.78 617 LEU A O 1
ATOM 4835 N N . LYS A 1 618 ? 37.376 -13.626 17.792 1.00 73.25 618 LYS A N 1
ATOM 4836 C CA . LYS A 1 618 ? 38.316 -13.155 16.773 1.00 73.25 618 LYS A CA 1
ATOM 4837 C C . LYS A 1 618 ? 37.729 -13.315 15.373 1.00 73.25 618 LYS A C 1
ATOM 4839 O O . LYS A 1 618 ? 37.708 -12.356 14.615 1.00 73.25 618 LYS A O 1
ATOM 4844 N N . THR A 1 619 ? 37.202 -14.497 15.044 1.00 67.69 619 THR A N 1
ATOM 4845 C CA . THR A 1 619 ? 36.609 -14.759 13.720 1.00 67.69 619 THR A CA 1
ATOM 4846 C C . THR A 1 619 ? 35.406 -13.846 13.456 1.00 67.69 619 THR A C 1
ATOM 4848 O O . THR A 1 619 ? 35.334 -13.225 12.398 1.00 67.69 619 THR A O 1
ATOM 4851 N N . ASN A 1 620 ? 34.492 -13.713 14.421 1.00 64.25 620 ASN A N 1
ATOM 4852 C CA . ASN A 1 620 ? 33.294 -12.887 14.268 1.00 64.25 620 ASN A CA 1
ATOM 4853 C C . ASN A 1 620 ? 33.623 -11.396 14.208 1.00 64.25 620 ASN A C 1
ATOM 4855 O O . ASN A 1 620 ? 33.017 -10.688 13.420 1.00 64.25 620 ASN A O 1
ATOM 4859 N N . LEU A 1 621 ? 34.600 -10.916 14.977 1.00 63.47 621 LEU A N 1
ATOM 4860 C CA . LEU A 1 621 ? 35.013 -9.514 14.953 1.00 63.47 621 LEU A CA 1
ATOM 4861 C C . LEU A 1 621 ? 35.760 -9.153 13.663 1.00 63.47 621 LEU A C 1
ATOM 4863 O O . LEU A 1 621 ? 35.563 -8.072 13.119 1.00 63.47 621 LEU A O 1
ATOM 4867 N N . VAL A 1 622 ? 36.582 -10.066 13.145 1.00 72.00 622 VAL A N 1
ATOM 4868 C CA . VAL A 1 622 ? 37.272 -9.911 11.856 1.00 72.00 622 VAL A CA 1
ATOM 4869 C C . VAL A 1 622 ? 36.267 -9.878 10.703 1.00 72.00 622 VAL A C 1
ATOM 4871 O O . VAL A 1 622 ? 36.357 -9.012 9.836 1.00 72.00 622 VAL A O 1
ATOM 4874 N N . LEU A 1 623 ? 35.266 -10.762 10.721 1.00 69.06 623 LEU A N 1
ATOM 4875 C CA . LEU A 1 623 ? 34.174 -10.752 9.745 1.00 69.06 623 LEU A CA 1
ATOM 4876 C C . LEU A 1 623 ? 33.287 -9.509 9.896 1.00 69.06 623 LEU A C 1
ATOM 4878 O O . LEU A 1 623 ? 32.971 -8.868 8.899 1.00 69.06 623 LEU A O 1
ATOM 4882 N N . ALA A 1 624 ? 32.944 -9.124 11.127 1.00 68.62 624 ALA A N 1
ATOM 4883 C CA . ALA A 1 624 ? 32.196 -7.909 11.446 1.00 68.62 624 ALA A CA 1
ATOM 4884 C C . ALA A 1 624 ? 32.897 -6.663 10.897 1.00 68.62 624 ALA A C 1
ATOM 4886 O O . ALA A 1 624 ? 32.276 -5.863 10.208 1.00 68.62 624 ALA A O 1
ATOM 4887 N N . ALA A 1 625 ? 34.198 -6.518 11.153 1.00 68.19 625 ALA A N 1
ATOM 4888 C CA . ALA A 1 625 ? 34.989 -5.394 10.671 1.00 68.19 625 ALA A CA 1
ATOM 4889 C C . ALA A 1 625 ? 35.148 -5.418 9.143 1.00 68.19 625 ALA A C 1
ATOM 4891 O O . ALA A 1 625 ? 35.031 -4.376 8.499 1.00 68.19 625 ALA A O 1
ATOM 4892 N N . GLY A 1 626 ? 35.341 -6.602 8.551 1.00 69.62 626 GLY A N 1
ATOM 4893 C CA . GLY A 1 626 ? 35.388 -6.779 7.100 1.00 69.62 626 GLY A CA 1
ATOM 4894 C C . GLY A 1 626 ? 34.072 -6.414 6.405 1.00 69.62 626 GLY A C 1
ATOM 4895 O O . GLY A 1 626 ? 34.099 -5.808 5.339 1.00 69.62 626 GLY A O 1
ATOM 4896 N N . LEU A 1 627 ? 32.923 -6.722 7.013 1.00 69.94 627 LEU A N 1
ATOM 4897 C CA . LEU A 1 627 ? 31.593 -6.401 6.478 1.00 69.94 627 LEU A CA 1
ATOM 4898 C C . LEU A 1 627 ? 31.176 -4.949 6.743 1.00 69.94 627 LEU A C 1
ATOM 4900 O O . LEU A 1 627 ? 30.547 -4.326 5.887 1.00 69.94 627 LEU A O 1
ATOM 4904 N N . ALA A 1 628 ? 31.539 -4.395 7.903 1.00 65.75 628 ALA A N 1
ATOM 4905 C CA . ALA A 1 628 ? 31.192 -3.033 8.295 1.00 65.75 628 ALA A CA 1
ATOM 4906 C C . ALA A 1 628 ? 32.005 -1.982 7.533 1.00 65.75 628 ALA A C 1
ATOM 4908 O O . ALA A 1 628 ? 31.443 -0.973 7.116 1.00 65.75 628 ALA A O 1
ATOM 4909 N N . LEU A 1 629 ? 33.309 -2.198 7.313 1.00 61.84 629 LEU A N 1
ATOM 4910 C CA . LEU A 1 629 ? 34.184 -1.167 6.745 1.00 61.84 629 LEU A CA 1
ATOM 4911 C C . LEU A 1 629 ? 33.764 -0.717 5.327 1.00 61.84 629 LEU A C 1
ATOM 4913 O O . LEU A 1 629 ? 33.689 0.490 5.097 1.00 61.84 629 LEU A O 1
ATOM 4917 N N . PRO A 1 630 ? 33.393 -1.613 4.390 1.00 55.31 630 PRO A N 1
ATOM 4918 C CA . PRO A 1 630 ? 32.860 -1.208 3.090 1.00 55.31 630 PRO A CA 1
ATOM 4919 C C . PRO A 1 630 ? 31.504 -0.494 3.189 1.00 55.31 630 PRO A C 1
ATOM 4921 O O . PRO A 1 630 ? 31.208 0.380 2.375 1.00 55.31 630 PRO A O 1
ATOM 4924 N N . GLN A 1 631 ? 30.669 -0.843 4.174 1.00 59.69 631 GLN A N 1
ATOM 4925 C CA . GLN A 1 631 ? 29.359 -0.211 4.391 1.00 59.69 631 GLN A CA 1
ATOM 4926 C C . GLN A 1 631 ? 29.497 1.196 4.985 1.00 59.69 631 GLN A C 1
ATOM 4928 O O . GLN A 1 631 ? 28.779 2.108 4.580 1.00 59.69 631 GLN A O 1
ATOM 4933 N N . ILE A 1 632 ? 30.460 1.387 5.887 1.00 62.97 632 ILE A N 1
ATOM 4934 C CA . ILE A 1 632 ? 30.824 2.691 6.448 1.00 62.97 632 ILE A CA 1
ATOM 4935 C C . ILE A 1 632 ? 31.425 3.575 5.350 1.00 62.97 632 ILE A C 1
ATOM 4937 O O . ILE A 1 632 ? 30.966 4.695 5.150 1.00 62.97 632 ILE A O 1
ATOM 4941 N N . ALA A 1 633 ? 32.374 3.049 4.569 1.00 60.25 633 ALA A N 1
ATOM 4942 C CA . ALA A 1 633 ? 33.009 3.785 3.473 1.00 60.25 633 ALA A CA 1
ATOM 4943 C C . ALA A 1 633 ? 32.037 4.164 2.338 1.00 60.25 633 ALA A C 1
ATOM 4945 O O . ALA A 1 633 ? 32.289 5.118 1.610 1.00 60.25 633 ALA A O 1
ATOM 4946 N N . SER A 1 634 ? 30.928 3.433 2.185 1.00 53.09 634 SER A N 1
ATOM 4947 C CA . SER A 1 634 ? 29.878 3.723 1.197 1.00 53.09 634 SER A CA 1
ATOM 4948 C C . SER A 1 634 ? 28.671 4.480 1.765 1.00 53.09 634 SER A C 1
ATOM 4950 O O . SER A 1 634 ? 27.713 4.709 1.029 1.00 53.09 634 SER A O 1
ATOM 4952 N N . GLY A 1 635 ? 28.674 4.844 3.055 1.00 57.38 635 GLY A N 1
ATOM 4953 C CA . GLY A 1 635 ? 27.560 5.544 3.708 1.00 57.38 635 GLY A CA 1
ATOM 4954 C C . GLY A 1 635 ? 26.260 4.732 3.822 1.00 57.38 635 GLY A C 1
ATOM 4955 O O . GLY A 1 635 ? 25.195 5.308 4.018 1.00 57.38 635 GLY A O 1
ATOM 4956 N N . SER A 1 636 ? 26.319 3.402 3.684 1.00 53.59 636 SER A N 1
ATOM 4957 C CA . SER A 1 636 ? 25.150 2.503 3.615 1.00 53.59 636 SER A CA 1
ATOM 4958 C C . SER A 1 636 ? 24.940 1.640 4.870 1.00 53.59 636 SER A C 1
ATOM 4960 O O . SER A 1 636 ? 24.092 0.743 4.881 1.00 53.59 636 SER A O 1
ATOM 4962 N N . PHE A 1 637 ? 25.707 1.885 5.935 1.00 67.12 637 PHE A N 1
ATOM 4963 C CA . PHE A 1 637 ? 25.695 1.062 7.144 1.00 67.12 637 PHE A CA 1
ATOM 4964 C C . PHE A 1 637 ? 24.352 1.135 7.895 1.00 67.12 637 PHE A C 1
ATOM 4966 O O . PHE A 1 637 ? 23.929 2.196 8.346 1.00 67.12 637 PHE A O 1
ATOM 4973 N N . SER A 1 638 ? 23.695 -0.018 8.076 1.00 59.62 638 SER A N 1
ATOM 4974 C CA . SER A 1 638 ? 22.487 -0.169 8.900 1.00 59.62 638 SER A CA 1
ATOM 4975 C C . SER A 1 638 ? 22.745 -1.169 10.023 1.00 59.62 638 SER A C 1
ATOM 4977 O O . SER A 1 638 ? 22.847 -2.375 9.780 1.00 59.62 638 SER A O 1
ATOM 4979 N N . GLY A 1 639 ? 22.799 -0.680 11.266 1.00 54.28 639 GLY A N 1
ATOM 4980 C CA . GLY A 1 639 ? 23.136 -1.495 12.439 1.00 54.28 639 GLY A CA 1
ATOM 4981 C C . GLY A 1 639 ? 22.241 -2.728 12.621 1.00 54.28 639 GLY A C 1
ATOM 4982 O O . GLY A 1 639 ? 22.738 -3.807 12.929 1.00 54.28 639 GLY A O 1
ATOM 4983 N N . ARG A 1 640 ? 20.933 -2.623 12.342 1.00 51.75 640 ARG A N 1
ATOM 4984 C CA . ARG A 1 640 ? 19.986 -3.745 12.488 1.00 51.75 640 ARG A CA 1
ATOM 4985 C C . ARG A 1 640 ? 20.255 -4.883 11.495 1.00 51.75 640 ARG A C 1
ATOM 4987 O O . ARG A 1 640 ? 20.268 -6.044 11.893 1.00 51.75 640 ARG A O 1
ATOM 4994 N N . ARG A 1 641 ? 20.496 -4.562 10.216 1.00 60.62 641 ARG A N 1
ATOM 4995 C CA . ARG A 1 641 ? 20.837 -5.565 9.185 1.00 60.62 641 ARG A CA 1
ATOM 4996 C C . ARG A 1 641 ? 22.214 -6.170 9.432 1.00 60.62 641 ARG A C 1
ATOM 4998 O O . ARG A 1 641 ? 22.393 -7.371 9.249 1.00 60.62 641 ARG A O 1
ATOM 5005 N N . PHE A 1 642 ? 23.157 -5.351 9.892 1.00 66.81 642 PHE A N 1
ATOM 5006 C CA . PHE A 1 642 ? 24.498 -5.790 10.253 1.00 66.81 642 PHE A CA 1
ATOM 5007 C C . PHE A 1 642 ? 24.481 -6.809 11.398 1.00 66.81 642 PHE A C 1
ATOM 5009 O O . PHE A 1 642 ? 25.110 -7.853 11.277 1.00 66.81 642 PHE A O 1
ATOM 5016 N N . VAL A 1 643 ? 23.710 -6.566 12.464 1.00 58.91 643 VAL A N 1
ATOM 5017 C CA . VAL A 1 643 ? 23.592 -7.500 13.599 1.00 58.91 643 VAL A CA 1
ATOM 5018 C C . VAL A 1 643 ? 22.955 -8.828 13.180 1.00 58.91 643 VAL A C 1
ATOM 5020 O O . VAL A 1 643 ? 23.464 -9.879 13.562 1.00 58.91 643 VAL A O 1
ATOM 5023 N N . LEU A 1 644 ? 21.902 -8.807 12.355 1.00 50.62 644 LEU A N 1
ATOM 5024 C CA . LEU A 1 644 ? 21.272 -10.031 11.833 1.00 50.62 644 LEU A CA 1
ATOM 5025 C C . LEU A 1 644 ? 22.213 -10.825 10.910 1.00 50.62 644 LEU A C 1
ATOM 5027 O O . LEU A 1 644 ? 22.333 -12.044 11.043 1.00 50.62 644 LEU A O 1
ATOM 5031 N N . SER A 1 645 ? 22.939 -10.132 10.029 1.00 58.31 645 SER A N 1
ATOM 5032 C CA . SER A 1 645 ? 23.939 -10.750 9.146 1.00 58.31 645 SER A CA 1
ATOM 5033 C C . SER A 1 645 ? 25.098 -11.334 9.955 1.00 58.31 645 SER A C 1
ATOM 5035 O O . SER A 1 645 ? 25.543 -12.447 9.708 1.00 58.31 645 SER A O 1
ATOM 5037 N N . LEU A 1 646 ? 25.572 -10.614 10.972 1.00 63.81 646 LEU A N 1
ATOM 5038 C CA . LEU A 1 646 ? 26.676 -11.056 11.815 1.00 63.81 646 LEU A CA 1
ATOM 5039 C C . LEU A 1 646 ? 26.286 -12.245 12.704 1.00 63.81 646 LEU A C 1
ATOM 5041 O O . LEU A 1 646 ? 27.085 -13.164 12.877 1.00 63.81 646 LEU A O 1
ATOM 5045 N N . ALA A 1 647 ? 25.065 -12.252 13.244 1.00 57.03 647 ALA A N 1
ATOM 5046 C CA . ALA A 1 647 ? 24.551 -13.357 14.046 1.00 57.03 647 ALA A CA 1
ATOM 5047 C C . ALA A 1 647 ? 24.374 -14.635 13.207 1.00 57.03 647 ALA A C 1
ATOM 5049 O O . ALA A 1 647 ? 24.823 -15.704 13.626 1.00 57.03 647 ALA A O 1
ATOM 5050 N N . SER A 1 648 ? 23.800 -14.526 12.003 1.00 55.09 648 SER A N 1
ATOM 5051 C CA . SER A 1 648 ? 23.646 -15.659 11.076 1.00 55.09 648 SER A CA 1
ATOM 5052 C C . SER A 1 648 ? 24.997 -16.186 10.579 1.00 55.09 648 SER A C 1
ATOM 5054 O O . SER A 1 648 ? 25.222 -17.398 10.587 1.00 55.09 648 SER A O 1
ATOM 5056 N N . LEU A 1 649 ? 25.946 -15.305 10.246 1.00 62.41 649 LEU A N 1
ATOM 5057 C CA . LEU A 1 649 ? 27.317 -15.676 9.873 1.00 62.41 649 LEU A CA 1
ATOM 5058 C C . LEU A 1 649 ? 28.093 -16.322 11.027 1.00 62.41 649 LEU A C 1
ATOM 5060 O O . LEU A 1 649 ? 28.810 -17.298 10.807 1.00 62.41 649 LEU A O 1
ATOM 5064 N N . GLY A 1 650 ? 27.944 -15.816 12.254 1.00 62.19 650 GLY A N 1
ATOM 5065 C CA . GLY A 1 650 ? 28.600 -16.372 13.438 1.00 62.19 650 GLY A CA 1
ATOM 5066 C C . GLY A 1 650 ? 28.110 -17.781 13.777 1.00 62.19 650 GLY A C 1
ATOM 5067 O O . GLY A 1 650 ? 28.923 -18.663 14.065 1.00 62.19 650 GLY A O 1
ATOM 5068 N N . LEU A 1 651 ? 26.798 -18.018 13.668 1.00 54.69 651 LEU A N 1
ATOM 5069 C CA . LEU A 1 651 ? 26.194 -19.346 13.818 1.00 54.69 651 LEU A CA 1
ATOM 5070 C C . LEU A 1 651 ? 26.614 -20.291 12.680 1.00 54.69 651 LEU A C 1
ATOM 5072 O O . LEU A 1 651 ? 27.015 -21.426 12.944 1.00 54.69 651 LEU A O 1
ATOM 5076 N N . SER A 1 652 ? 26.622 -19.806 11.434 1.00 54.62 652 SER A N 1
ATOM 5077 C CA . SER A 1 652 ? 27.022 -20.583 10.250 1.00 54.62 652 SER A CA 1
ATOM 5078 C C . SER A 1 652 ? 28.499 -20.980 10.286 1.00 54.62 652 SER A C 1
ATOM 5080 O O . SER A 1 652 ? 28.837 -22.133 10.041 1.00 54.62 652 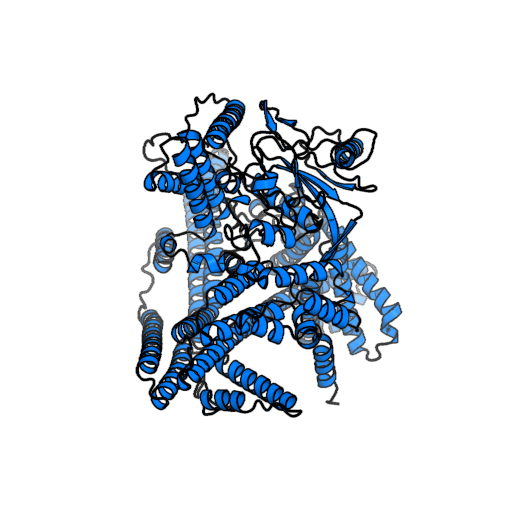SER A O 1
ATOM 5082 N N . SER A 1 653 ? 29.396 -20.060 10.650 1.00 59.94 653 SER A N 1
ATOM 5083 C CA . SER A 1 653 ? 30.840 -20.316 10.756 1.00 59.94 653 SER A CA 1
ATOM 5084 C C . SER A 1 653 ? 31.160 -21.349 11.842 1.00 59.94 653 SER A C 1
ATOM 5086 O O . SER A 1 653 ? 31.988 -22.238 11.635 1.00 59.94 653 SER A O 1
ATOM 5088 N N . ALA A 1 654 ? 30.469 -21.292 12.986 1.00 58.69 654 ALA A N 1
ATOM 5089 C CA . ALA A 1 654 ? 30.614 -22.284 14.048 1.00 58.69 654 ALA A CA 1
ATOM 5090 C C . ALA A 1 654 ? 30.081 -23.667 13.630 1.00 58.69 654 ALA A C 1
ATOM 5092 O O . ALA A 1 654 ? 30.764 -24.671 13.847 1.00 58.69 654 ALA A O 1
ATOM 5093 N N . ALA A 1 655 ? 28.909 -23.719 12.988 1.00 52.31 655 ALA A N 1
ATOM 5094 C CA . ALA A 1 655 ? 28.299 -24.952 12.493 1.00 52.31 655 ALA A CA 1
ATOM 5095 C C . ALA A 1 655 ? 29.125 -25.607 11.372 1.00 52.31 655 ALA A C 1
ATOM 5097 O O . ALA A 1 655 ? 29.380 -26.808 11.423 1.00 52.31 655 ALA A O 1
ATOM 5098 N N . VAL A 1 656 ? 29.631 -24.824 10.411 1.00 54.25 656 VAL A N 1
ATOM 5099 C CA . VAL A 1 656 ? 30.509 -25.311 9.334 1.00 54.25 656 VAL A CA 1
ATOM 5100 C C . VAL A 1 656 ? 31.841 -25.788 9.901 1.00 54.25 656 VAL A C 1
ATOM 5102 O O . VAL A 1 656 ? 32.272 -26.883 9.563 1.00 54.25 656 VAL A O 1
ATOM 5105 N N . LYS A 1 657 ? 32.475 -25.060 10.831 1.00 57.97 657 LYS A N 1
ATOM 5106 C CA . LYS A 1 657 ? 33.713 -25.537 11.478 1.00 57.97 657 LYS A CA 1
ATOM 5107 C C . LYS A 1 657 ? 33.499 -26.821 12.285 1.00 57.97 657 LYS A C 1
ATOM 5109 O O . LYS A 1 657 ? 34.411 -27.645 12.344 1.00 57.97 657 LYS A O 1
ATOM 5114 N N . ALA A 1 658 ? 32.330 -27.006 12.898 1.00 52.19 658 ALA A N 1
ATOM 5115 C CA . ALA A 1 658 ? 31.972 -28.246 13.583 1.00 52.19 658 ALA A CA 1
ATOM 5116 C C . ALA A 1 658 ? 31.708 -29.398 12.592 1.00 52.19 658 ALA A C 1
ATOM 5118 O O . ALA A 1 658 ? 32.240 -30.489 12.783 1.00 52.19 658 ALA A O 1
ATOM 5119 N N . GLY A 1 659 ? 30.981 -29.144 11.498 1.00 46.88 659 GLY A N 1
ATOM 5120 C CA . GLY A 1 659 ? 30.680 -30.131 10.454 1.00 46.88 659 GLY A CA 1
ATOM 5121 C C . GLY A 1 659 ? 31.898 -30.540 9.617 1.00 46.88 659 GLY A C 1
ATOM 5122 O O . GLY A 1 659 ? 32.131 -31.723 9.395 1.00 46.88 659 GLY A O 1
ATOM 5123 N N . VAL A 1 660 ? 32.748 -29.585 9.232 1.00 51.78 660 VAL A N 1
ATOM 5124 C CA . VAL A 1 660 ? 34.006 -29.822 8.498 1.00 51.78 660 VAL A CA 1
ATOM 5125 C C . VAL A 1 660 ? 35.010 -30.607 9.346 1.00 51.78 660 VAL A C 1
ATOM 5127 O O . VAL A 1 660 ? 35.767 -31.411 8.807 1.00 51.78 660 VAL A O 1
ATOM 5130 N N . ARG A 1 661 ? 34.991 -30.448 10.678 1.00 47.59 661 ARG A N 1
ATOM 5131 C CA . ARG A 1 661 ? 35.765 -31.307 11.595 1.00 47.59 661 ARG A CA 1
ATOM 5132 C C . ARG A 1 661 ? 35.241 -32.746 11.664 1.00 47.59 661 ARG A C 1
ATOM 5134 O O . ARG A 1 661 ? 36.023 -33.625 12.006 1.00 47.59 661 ARG A O 1
ATOM 5141 N N . GLY A 1 662 ? 33.970 -32.983 11.335 1.00 40.81 662 GLY A N 1
ATOM 5142 C CA . GLY A 1 662 ? 33.355 -34.314 11.289 1.00 40.81 662 GLY A CA 1
ATOM 5143 C C . GLY A 1 662 ? 33.533 -35.060 9.959 1.00 40.81 662 GLY A C 1
ATOM 5144 O O . GLY A 1 662 ? 33.310 -36.265 9.905 1.00 40.81 662 GLY A O 1
ATOM 5145 N N . LEU A 1 663 ? 33.957 -34.382 8.886 1.00 39.88 663 LEU A N 1
ATOM 5146 C CA . LEU A 1 663 ? 34.128 -34.986 7.563 1.00 39.88 663 LEU A CA 1
ATOM 5147 C C . LEU A 1 663 ? 35.523 -35.626 7.414 1.00 39.88 663 LEU A C 1
ATOM 5149 O O . LEU A 1 663 ? 36.538 -34.939 7.280 1.00 39.88 663 LEU A O 1
ATOM 5153 N N . SER A 1 664 ? 35.566 -36.962 7.385 1.00 38.38 664 SER A N 1
ATOM 5154 C CA . SER A 1 664 ? 36.793 -37.782 7.359 1.00 38.38 664 SER A CA 1
ATOM 5155 C C . SER A 1 664 ? 37.752 -37.475 6.194 1.00 38.38 664 SER A C 1
ATOM 5157 O O . SER A 1 664 ? 38.968 -37.562 6.365 1.00 38.38 664 SER A O 1
ATOM 5159 N N . TRP A 1 665 ? 37.250 -37.026 5.037 1.00 43.56 665 TRP A N 1
ATOM 5160 C CA . TRP A 1 665 ? 38.089 -36.650 3.884 1.00 43.56 665 TRP A CA 1
ATOM 5161 C C . TRP A 1 665 ? 38.843 -35.311 4.064 1.00 43.56 665 TRP A C 1
ATOM 5163 O O . TRP A 1 665 ? 39.908 -35.092 3.486 1.00 43.56 665 TRP A O 1
ATOM 5173 N N . VAL A 1 666 ? 38.361 -34.410 4.929 1.00 42.25 666 VAL A N 1
ATOM 5174 C CA . VAL A 1 666 ? 39.092 -33.171 5.262 1.00 42.25 666 VAL A CA 1
ATOM 5175 C C . VAL A 1 666 ? 40.227 -33.478 6.241 1.00 42.25 666 VAL A C 1
ATOM 5177 O O . VAL A 1 666 ? 41.312 -32.894 6.154 1.00 42.25 666 VAL A O 1
ATOM 5180 N N . ALA A 1 667 ? 40.031 -34.467 7.119 1.00 48.88 667 ALA A N 1
ATOM 5181 C CA . ALA A 1 667 ? 41.107 -35.017 7.934 1.00 48.88 667 ALA A CA 1
ATOM 5182 C C . ALA A 1 667 ? 42.190 -35.696 7.071 1.00 48.88 667 ALA A C 1
ATOM 5184 O O . ALA A 1 667 ? 43.372 -35.579 7.405 1.00 48.88 667 ALA A O 1
ATOM 5185 N N . SER A 1 668 ? 41.841 -36.311 5.929 1.00 47.84 668 SER A N 1
ATOM 5186 C CA . SER A 1 668 ? 42.832 -36.885 5.002 1.00 47.84 668 SER A CA 1
ATOM 5187 C C . SER A 1 668 ? 43.620 -35.832 4.216 1.00 47.84 668 SER A C 1
ATOM 5189 O O . SER A 1 668 ? 44.814 -36.014 4.009 1.00 47.84 668 SER A O 1
ATOM 5191 N N . LEU A 1 669 ? 43.027 -34.687 3.859 1.00 44.50 669 LEU A N 1
ATOM 5192 C CA . LEU A 1 669 ? 43.771 -33.563 3.262 1.00 44.50 669 LEU A CA 1
ATOM 5193 C C . LEU A 1 669 ? 44.716 -32.895 4.270 1.00 44.50 669 LEU A C 1
ATOM 5195 O O . LEU A 1 669 ? 45.837 -32.510 3.933 1.00 44.50 669 LEU A O 1
ATOM 5199 N N . ARG A 1 670 ? 44.301 -32.800 5.540 1.00 47.00 670 ARG A N 1
ATOM 5200 C CA . ARG A 1 670 ? 45.154 -32.301 6.627 1.00 47.00 670 ARG A CA 1
ATOM 5201 C C . ARG A 1 670 ? 46.281 -33.283 6.964 1.00 47.00 670 ARG A C 1
ATOM 5203 O O . ARG A 1 670 ? 47.401 -32.840 7.212 1.00 47.00 670 ARG A O 1
ATOM 5210 N N . SER A 1 671 ? 46.019 -34.592 6.912 1.00 54.53 671 SER A N 1
ATOM 5211 C CA . SER A 1 671 ? 47.043 -35.627 7.109 1.00 54.53 671 SER A CA 1
ATOM 5212 C C . SER A 1 671 ? 47.990 -35.750 5.910 1.00 54.53 671 SER A C 1
ATOM 5214 O O . SER A 1 671 ? 49.182 -35.950 6.118 1.00 54.53 671 SER A O 1
ATOM 5216 N N . GLN A 1 672 ? 47.530 -35.512 4.676 1.00 50.56 672 GLN A N 1
ATOM 5217 C CA . GLN A 1 672 ? 48.394 -35.392 3.493 1.00 50.56 672 GLN A CA 1
ATOM 5218 C C . GLN A 1 672 ? 49.264 -34.126 3.518 1.00 50.56 672 GLN A C 1
ATOM 5220 O O . GLN A 1 672 ? 50.394 -34.152 3.040 1.00 50.56 672 GLN A O 1
ATOM 5225 N N . ARG A 1 673 ? 48.798 -33.042 4.153 1.00 48.53 673 ARG A N 1
ATOM 5226 C CA . ARG A 1 673 ? 49.619 -31.849 4.424 1.00 48.53 673 ARG A CA 1
ATOM 5227 C C . ARG A 1 673 ? 50.702 -32.104 5.482 1.00 48.53 673 ARG A C 1
ATOM 5229 O O . ARG A 1 673 ? 51.750 -31.471 5.426 1.00 48.53 673 ARG A O 1
ATOM 5236 N N . GLY A 1 674 ? 50.451 -33.021 6.423 1.00 55.25 674 GLY A N 1
ATOM 5237 C CA . GLY A 1 674 ? 51.422 -33.477 7.428 1.00 55.25 674 GLY A CA 1
ATOM 5238 C C . GLY A 1 674 ? 52.380 -34.565 6.923 1.00 55.25 674 GLY A C 1
ATOM 5239 O O . GLY A 1 674 ? 53.530 -34.618 7.346 1.00 55.25 674 GLY A O 1
ATOM 5240 N N . ARG A 1 675 ? 51.950 -35.401 5.970 1.00 50.53 675 ARG A N 1
ATOM 5241 C CA . ARG A 1 675 ? 52.770 -36.441 5.331 1.00 50.53 675 ARG A CA 1
ATOM 5242 C C . ARG A 1 675 ? 53.523 -35.889 4.122 1.00 50.53 675 ARG A C 1
ATOM 5244 O O . ARG A 1 675 ? 53.169 -36.220 3.002 1.00 50.53 675 ARG A O 1
ATOM 5251 N N . GLY A 1 676 ? 54.534 -35.047 4.354 1.00 48.72 676 GLY A N 1
ATOM 5252 C CA . GLY A 1 676 ? 55.780 -34.891 3.568 1.00 48.72 676 GLY A CA 1
ATOM 5253 C C . GLY A 1 676 ? 55.790 -34.778 2.026 1.00 48.72 676 GLY A C 1
ATOM 5254 O O . GLY A 1 676 ? 56.856 -34.544 1.465 1.00 48.72 676 GLY A O 1
ATOM 5255 N N . LEU A 1 677 ? 54.676 -34.897 1.304 1.00 52.66 677 LEU A N 1
ATOM 5256 C CA . LEU A 1 677 ? 54.632 -34.945 -0.163 1.00 52.66 677 LEU A CA 1
ATOM 5257 C C . LEU A 1 677 ? 54.945 -33.582 -0.792 1.00 52.66 677 LEU A C 1
ATOM 5259 O O . LEU A 1 677 ? 55.518 -33.515 -1.874 1.00 52.66 677 LEU A O 1
ATOM 5263 N N . LEU A 1 678 ? 54.671 -32.493 -0.069 1.00 48.91 678 LEU A N 1
ATOM 5264 C CA . LEU A 1 678 ? 55.049 -31.132 -0.461 1.00 48.91 678 LEU A CA 1
ATOM 5265 C C . LEU A 1 678 ? 56.471 -30.737 -0.030 1.00 48.91 678 LEU A C 1
ATOM 5267 O O . LEU A 1 678 ? 56.959 -29.709 -0.481 1.00 48.91 678 LEU A O 1
ATOM 5271 N N . ALA A 1 679 ? 57.159 -31.536 0.795 1.00 54.41 679 ALA A N 1
ATOM 5272 C CA . ALA A 1 679 ? 58.564 -31.286 1.133 1.00 54.41 679 ALA A CA 1
ATOM 5273 C C . ALA A 1 679 ? 59.521 -31.730 0.008 1.00 54.41 679 ALA A C 1
ATOM 5275 O O . ALA A 1 679 ? 60.615 -31.188 -0.112 1.00 54.41 679 ALA A O 1
ATOM 5276 N N . ARG A 1 680 ? 59.097 -32.670 -0.855 1.00 54.84 680 ARG A N 1
ATOM 5277 C CA . ARG A 1 680 ? 59.867 -33.105 -2.038 1.00 54.84 680 ARG A CA 1
ATOM 5278 C C . ARG A 1 680 ? 59.803 -32.128 -3.216 1.00 54.84 680 ARG A C 1
ATOM 5280 O O . ARG A 1 680 ? 60.702 -32.131 -4.048 1.00 54.84 680 ARG A O 1
ATOM 5287 N N . PHE A 1 681 ? 58.801 -31.253 -3.263 1.00 54.16 681 PHE A N 1
ATOM 5288 C CA . PHE A 1 681 ? 58.740 -30.151 -4.223 1.00 54.16 681 PHE A CA 1
ATOM 5289 C C . PHE A 1 681 ? 59.183 -28.868 -3.518 1.00 54.16 681 PHE A C 1
ATOM 5291 O O . PHE A 1 681 ? 58.382 -28.194 -2.878 1.00 54.16 681 PHE A O 1
ATOM 5298 N N . GLY A 1 682 ? 60.486 -28.578 -3.588 1.00 50.84 682 GLY A N 1
ATOM 5299 C CA . GLY A 1 682 ? 61.149 -27.490 -2.861 1.00 50.84 682 GLY A CA 1
ATOM 5300 C C . GLY A 1 682 ? 60.580 -26.080 -3.089 1.00 50.84 682 GLY A C 1
ATOM 5301 O O . GLY A 1 682 ? 59.585 -25.873 -3.782 1.00 50.84 682 GLY A O 1
ATOM 5302 N N . LEU A 1 683 ? 61.267 -25.084 -2.513 1.00 53.16 683 LEU A N 1
ATOM 5303 C CA . LEU A 1 683 ? 60.947 -23.642 -2.399 1.00 53.16 683 LEU A CA 1
ATOM 5304 C C . LEU A 1 683 ? 60.285 -22.936 -3.612 1.00 53.16 683 LEU A C 1
ATOM 5306 O O . LEU A 1 683 ? 59.737 -21.847 -3.442 1.00 53.16 683 LEU A O 1
ATOM 5310 N N . ARG A 1 684 ? 60.270 -23.538 -4.806 1.00 52.34 684 ARG A N 1
ATOM 5311 C CA . ARG A 1 684 ? 59.582 -23.059 -6.016 1.00 52.34 684 ARG A CA 1
ATOM 5312 C C . ARG A 1 684 ? 58.061 -23.308 -6.047 1.00 52.34 684 ARG A C 1
ATOM 5314 O O . ARG A 1 684 ? 57.378 -22.627 -6.801 1.00 52.34 684 ARG A O 1
ATOM 5321 N N . ALA A 1 685 ? 57.492 -24.177 -5.203 1.00 47.03 685 ALA A N 1
ATOM 5322 C CA . ALA A 1 685 ? 56.033 -24.415 -5.149 1.00 47.03 685 ALA A CA 1
ATOM 5323 C C . ALA A 1 685 ? 55.255 -23.465 -4.203 1.00 47.03 685 ALA A C 1
ATOM 5325 O O . ALA A 1 685 ? 54.028 -23.543 -4.084 1.00 47.03 685 ALA A O 1
ATOM 5326 N N . ARG A 1 686 ? 55.950 -22.529 -3.539 1.00 53.38 686 ARG A N 1
ATOM 5327 C CA . ARG A 1 686 ? 55.370 -21.531 -2.616 1.00 53.38 686 ARG A CA 1
ATOM 5328 C C . ARG A 1 686 ? 54.195 -20.711 -3.200 1.00 53.38 686 ARG A C 1
ATOM 5330 O O . ARG A 1 686 ? 53.270 -20.431 -2.434 1.00 53.38 686 ARG A O 1
ATOM 5337 N N . PRO A 1 687 ? 54.167 -20.344 -4.500 1.00 54.78 687 PRO A N 1
ATOM 5338 C CA . PRO A 1 687 ? 53.032 -19.632 -5.100 1.00 54.78 687 PRO A CA 1
ATOM 5339 C C . PRO A 1 687 ? 51.780 -20.513 -5.252 1.00 54.78 687 PRO A C 1
ATOM 5341 O O . PRO A 1 687 ? 50.676 -20.083 -4.924 1.00 54.78 687 PRO A O 1
ATOM 5344 N N . LEU A 1 688 ? 51.945 -21.776 -5.658 1.00 48.00 688 LEU A N 1
ATOM 5345 C CA . LEU A 1 688 ? 50.842 -22.731 -5.842 1.00 48.00 688 LEU A CA 1
ATOM 5346 C C . LEU A 1 688 ? 50.233 -23.184 -4.509 1.00 48.00 688 LEU A C 1
ATOM 5348 O O . LEU A 1 688 ? 49.015 -23.300 -4.384 1.00 48.00 688 LEU A O 1
ATOM 5352 N N . ALA A 1 689 ? 51.055 -23.345 -3.468 1.00 53.94 689 ALA A N 1
ATOM 5353 C CA . ALA A 1 689 ? 50.564 -23.621 -2.117 1.00 53.94 689 ALA A CA 1
ATOM 5354 C C . ALA A 1 689 ? 49.733 -22.456 -1.533 1.00 53.94 689 ALA A C 1
ATOM 5356 O O . ALA A 1 689 ? 48.832 -22.689 -0.722 1.00 53.94 689 ALA A O 1
ATOM 5357 N N . ARG A 1 690 ? 50.002 -21.208 -1.958 1.00 55.56 690 ARG A N 1
ATOM 5358 C CA . ARG A 1 690 ? 49.182 -20.030 -1.618 1.00 55.56 690 ARG A CA 1
ATOM 5359 C C . ARG A 1 690 ? 47.844 -20.028 -2.371 1.00 55.56 690 ARG A C 1
ATOM 5361 O O . ARG A 1 690 ? 46.826 -19.731 -1.752 1.00 55.56 690 ARG A O 1
ATOM 5368 N N . LEU A 1 691 ? 47.822 -20.449 -3.638 1.00 49.88 691 LEU A N 1
ATOM 5369 C CA . LEU A 1 691 ? 46.595 -20.635 -4.432 1.00 49.88 691 LEU A CA 1
ATOM 5370 C C . LEU A 1 691 ? 45.689 -21.748 -3.877 1.00 49.88 691 LEU A C 1
ATOM 5372 O O . LEU A 1 691 ? 44.487 -21.544 -3.734 1.00 49.88 691 LEU A O 1
ATOM 5376 N N . GLY A 1 692 ? 46.251 -22.889 -3.463 1.00 48.81 692 GLY A N 1
ATOM 5377 C CA . GLY A 1 692 ? 45.470 -23.977 -2.853 1.00 48.81 692 GLY A CA 1
ATOM 5378 C C . GLY A 1 692 ? 44.826 -23.600 -1.509 1.00 48.81 692 GLY A C 1
ATOM 5379 O O . GLY A 1 692 ? 43.706 -24.013 -1.212 1.00 48.81 692 GLY A O 1
ATOM 5380 N N . GLY A 1 693 ? 45.493 -22.762 -0.704 1.00 54.41 693 GLY A N 1
ATOM 5381 C CA . GLY A 1 693 ? 44.900 -22.184 0.510 1.00 54.41 693 GLY A CA 1
ATOM 5382 C C . GLY A 1 693 ? 43.765 -21.195 0.214 1.00 54.41 693 GLY A C 1
ATOM 5383 O O . GLY A 1 693 ? 42.792 -21.128 0.966 1.00 54.41 693 GLY A O 1
ATOM 5384 N N . TRP A 1 694 ? 43.863 -20.468 -0.900 1.00 59.22 694 TRP A N 1
ATOM 5385 C CA . TRP A 1 694 ? 42.843 -19.524 -1.351 1.00 59.22 694 TRP A CA 1
ATOM 5386 C C . TRP A 1 694 ? 41.573 -20.235 -1.846 1.00 59.22 694 TRP A C 1
ATOM 5388 O O . TRP A 1 694 ? 40.488 -19.883 -1.392 1.00 59.22 694 TRP A O 1
ATOM 5398 N N . VAL A 1 695 ? 41.693 -21.294 -2.661 1.00 52.16 695 VAL A N 1
ATOM 5399 C CA . VAL A 1 695 ? 40.537 -22.091 -3.133 1.00 52.16 695 VAL A CA 1
ATOM 5400 C C . VAL A 1 695 ? 39.777 -22.720 -1.961 1.00 52.16 695 VAL A C 1
ATOM 5402 O O . VAL A 1 695 ? 38.550 -22.681 -1.930 1.00 52.16 695 VAL A O 1
ATOM 5405 N N . TYR A 1 696 ? 40.495 -23.232 -0.955 1.00 53.31 696 TYR A N 1
ATOM 5406 C CA . TYR A 1 696 ? 39.875 -23.764 0.261 1.00 53.31 696 TYR A CA 1
ATOM 5407 C C . TYR A 1 696 ? 39.104 -22.682 1.035 1.00 53.31 696 TYR A C 1
ATOM 5409 O O . TYR A 1 696 ? 37.973 -22.910 1.450 1.00 53.31 696 TYR A O 1
ATOM 5417 N N . THR A 1 697 ? 39.683 -21.485 1.175 1.00 60.34 697 THR A N 1
ATOM 5418 C CA . THR A 1 697 ? 39.042 -20.364 1.888 1.00 60.34 697 THR A CA 1
ATOM 5419 C C . THR A 1 697 ? 37.813 -19.840 1.134 1.00 60.34 697 THR A C 1
ATOM 5421 O O . THR A 1 697 ? 36.790 -19.552 1.751 1.00 60.34 697 THR A O 1
ATOM 5424 N N . ALA A 1 698 ? 37.882 -19.750 -0.199 1.00 55.69 698 ALA A N 1
ATOM 5425 C CA . ALA A 1 698 ? 36.756 -19.344 -1.040 1.00 55.69 698 ALA A CA 1
ATOM 5426 C C . ALA A 1 698 ? 35.625 -20.389 -1.042 1.00 55.69 698 ALA A C 1
ATOM 5428 O O . ALA A 1 698 ? 34.455 -20.022 -0.953 1.00 55.69 698 ALA A O 1
ATOM 5429 N N . GLY A 1 699 ? 35.965 -21.684 -1.072 1.00 57.66 699 GLY A N 1
ATOM 5430 C CA . GLY A 1 699 ? 35.005 -22.783 -0.941 1.00 57.66 699 GLY A CA 1
ATOM 5431 C C . GLY A 1 699 ? 34.331 -22.826 0.434 1.00 57.66 699 GLY A C 1
ATOM 5432 O O . GLY A 1 699 ? 33.110 -22.951 0.511 1.00 57.66 699 GLY A O 1
ATOM 5433 N N . GLU A 1 700 ? 35.094 -22.647 1.518 1.00 63.88 700 GLU A N 1
ATOM 5434 C CA . GLU A 1 700 ? 34.554 -22.539 2.882 1.00 63.88 700 GLU A CA 1
ATOM 5435 C C . GLU A 1 700 ? 33.591 -21.347 2.996 1.00 63.88 700 GLU A C 1
ATOM 5437 O O . GLU A 1 700 ? 32.492 -21.494 3.528 1.00 63.88 700 GLU A O 1
ATOM 5442 N N . LEU A 1 701 ? 33.946 -20.193 2.420 1.00 63.69 701 LEU A N 1
ATOM 5443 C CA . LEU A 1 701 ? 33.082 -19.012 2.408 1.00 63.69 701 LEU A CA 1
ATOM 5444 C C . LEU A 1 701 ? 31.792 -19.236 1.603 1.00 63.69 701 LEU A C 1
ATOM 5446 O O . LEU A 1 701 ? 30.720 -18.856 2.068 1.00 63.69 701 LEU A O 1
ATOM 5450 N N . ALA A 1 702 ? 31.866 -19.871 0.431 1.00 60.44 702 ALA A N 1
ATOM 5451 C CA . ALA A 1 702 ? 30.687 -20.169 -0.384 1.00 60.44 702 ALA A CA 1
ATOM 5452 C C . ALA A 1 702 ? 29.705 -21.102 0.347 1.00 60.44 702 ALA A C 1
ATOM 5454 O O . ALA A 1 702 ? 28.500 -20.851 0.352 1.00 60.44 702 ALA A O 1
ATOM 5455 N N . VAL A 1 703 ? 30.216 -22.134 1.029 1.00 64.81 703 VAL A N 1
ATOM 5456 C CA . VAL A 1 703 ? 29.399 -23.026 1.868 1.00 64.81 703 VAL A CA 1
ATOM 5457 C C . VAL A 1 703 ? 28.784 -22.269 3.045 1.00 64.81 703 VAL A C 1
ATOM 5459 O O . VAL A 1 703 ? 27.599 -22.442 3.321 1.00 64.81 703 VAL A O 1
ATOM 5462 N N . VAL A 1 704 ? 29.551 -21.400 3.715 1.00 65.75 704 VAL A N 1
ATOM 5463 C CA . VAL A 1 704 ? 29.037 -20.558 4.808 1.00 65.75 704 VAL A CA 1
ATOM 5464 C C . VAL A 1 704 ? 27.905 -19.653 4.325 1.00 65.75 704 VAL A C 1
ATOM 5466 O O . VAL A 1 704 ? 26.918 -19.514 5.037 1.00 65.75 704 VAL A O 1
ATOM 5469 N N . LEU A 1 705 ? 28.005 -19.074 3.127 1.00 62.81 705 LEU A N 1
ATOM 5470 C CA . LEU A 1 705 ? 26.955 -18.216 2.574 1.00 62.81 705 LEU A CA 1
ATOM 5471 C C . LEU A 1 705 ? 25.698 -18.992 2.174 1.00 62.81 705 LEU A C 1
ATOM 5473 O O . LEU A 1 705 ? 24.596 -18.540 2.466 1.00 62.81 705 LEU A O 1
ATOM 5477 N N . LEU A 1 706 ? 25.848 -20.174 1.570 1.00 62.19 706 LEU A N 1
ATOM 5478 C CA . LEU A 1 706 ? 24.713 -21.054 1.266 1.00 62.19 706 LEU A CA 1
ATOM 5479 C C . LEU A 1 706 ? 23.991 -21.507 2.542 1.00 62.19 706 LEU A C 1
ATOM 5481 O O . LEU A 1 706 ? 22.758 -21.558 2.589 1.00 62.19 706 LEU A O 1
ATOM 5485 N N . LEU A 1 707 ? 24.754 -21.815 3.594 1.00 64.44 707 LEU A N 1
ATOM 5486 C CA . LEU A 1 707 ? 24.188 -22.157 4.892 1.00 64.44 707 LEU A CA 1
ATOM 5487 C C . LEU A 1 707 ? 23.519 -20.943 5.545 1.00 64.44 707 LEU A C 1
ATOM 5489 O O . LEU A 1 707 ? 22.421 -21.084 6.075 1.00 64.44 707 LEU A O 1
ATOM 5493 N N . ALA A 1 708 ? 24.135 -19.761 5.462 1.00 67.88 708 ALA A N 1
ATOM 5494 C CA . ALA A 1 708 ? 23.566 -18.526 5.988 1.00 67.88 708 ALA A CA 1
ATOM 5495 C C . ALA A 1 708 ? 22.225 -18.197 5.319 1.00 67.88 708 ALA A C 1
ATOM 5497 O O . ALA A 1 708 ? 21.278 -17.897 6.032 1.00 67.88 708 ALA A O 1
ATOM 5498 N N . GLU A 1 709 ? 22.104 -18.347 3.994 1.00 69.25 709 GLU A N 1
ATOM 5499 C CA . GLU A 1 709 ? 20.834 -18.146 3.278 1.00 69.25 709 GLU A CA 1
ATOM 5500 C C . GLU A 1 709 ? 19.760 -19.153 3.726 1.00 69.25 709 GLU A C 1
ATOM 5502 O O . GLU A 1 709 ? 18.586 -18.813 3.868 1.00 69.25 709 GLU A O 1
ATOM 5507 N N . THR A 1 710 ? 20.157 -20.403 3.976 1.00 69.69 710 THR A N 1
ATOM 5508 C CA . THR A 1 710 ? 19.236 -21.439 4.467 1.00 69.69 710 THR A CA 1
ATOM 5509 C C . THR A 1 710 ? 18.759 -21.128 5.887 1.00 69.69 710 THR A C 1
ATOM 5511 O O . THR A 1 710 ? 17.573 -21.257 6.174 1.00 69.69 710 THR A O 1
ATOM 5514 N N . ILE A 1 711 ? 19.665 -20.678 6.761 1.00 68.88 711 ILE A N 1
ATOM 5515 C CA . ILE A 1 711 ? 19.344 -20.277 8.135 1.00 68.88 711 ILE A CA 1
ATOM 5516 C C . ILE A 1 711 ? 18.480 -19.018 8.146 1.00 68.88 711 ILE A C 1
ATOM 5518 O O . ILE A 1 711 ? 17.509 -18.974 8.888 1.00 68.88 711 ILE A O 1
ATOM 5522 N N . GLU A 1 712 ? 18.808 -18.010 7.338 1.00 73.62 712 GLU A N 1
ATOM 5523 C CA . GLU A 1 712 ? 18.023 -16.778 7.221 1.00 73.62 712 GLU A CA 1
ATOM 5524 C C . GLU A 1 712 ? 16.589 -17.098 6.804 1.00 73.62 712 GLU A C 1
ATOM 5526 O O . GLU A 1 712 ? 15.653 -16.651 7.458 1.00 73.62 712 GLU A O 1
ATOM 5531 N N . ARG A 1 713 ? 16.417 -17.962 5.797 1.00 74.44 713 ARG A N 1
ATOM 5532 C CA . ARG A 1 713 ? 15.097 -18.404 5.345 1.00 74.44 713 ARG A CA 1
ATOM 5533 C C . ARG A 1 713 ? 14.317 -19.136 6.434 1.00 74.44 713 ARG A C 1
ATOM 5535 O O . ARG A 1 713 ? 13.169 -18.788 6.670 1.00 74.44 713 ARG A O 1
ATOM 5542 N N . GLU A 1 714 ? 14.932 -20.102 7.115 1.00 77.38 714 GLU A N 1
ATOM 5543 C CA . GLU A 1 714 ? 14.277 -20.827 8.214 1.00 77.38 714 GLU A CA 1
ATOM 5544 C C . GLU A 1 714 ? 13.910 -19.869 9.361 1.00 77.38 714 GLU A C 1
ATOM 5546 O O . GLU A 1 714 ? 12.820 -19.949 9.917 1.00 77.38 714 GLU A O 1
ATOM 5551 N N . VAL A 1 715 ? 14.787 -18.923 9.709 1.00 77.62 715 VAL A N 1
ATOM 5552 C CA . VAL A 1 715 ? 14.515 -17.921 10.750 1.00 77.62 715 VAL A CA 1
ATOM 5553 C C . VAL A 1 715 ? 13.366 -17.004 10.341 1.00 77.62 715 VAL A C 1
ATOM 5555 O O . VAL A 1 715 ? 12.476 -16.760 11.154 1.00 77.62 715 VAL A O 1
ATOM 5558 N N . ASP A 1 716 ? 13.354 -16.515 9.104 1.00 79.06 716 ASP A N 1
ATOM 5559 C CA . ASP A 1 716 ? 12.281 -15.664 8.595 1.00 79.06 716 ASP A CA 1
ATOM 5560 C C . ASP A 1 716 ? 10.944 -16.409 8.548 1.00 79.06 716 ASP A C 1
ATOM 5562 O O . ASP A 1 716 ? 9.931 -15.847 8.965 1.00 79.06 716 ASP A O 1
ATOM 5566 N N . GLU A 1 717 ? 10.939 -17.678 8.128 1.00 83.50 717 GLU A N 1
ATOM 5567 C CA . GLU A 1 717 ? 9.754 -18.545 8.144 1.00 83.50 717 GLU A CA 1
ATOM 5568 C C . GLU A 1 717 ? 9.229 -18.734 9.577 1.00 83.50 717 GLU A C 1
ATOM 5570 O O . GLU A 1 717 ? 8.044 -18.520 9.834 1.00 83.50 717 GLU A O 1
ATOM 5575 N N . ARG A 1 718 ? 10.110 -19.009 10.549 1.00 86.50 718 ARG A N 1
ATOM 5576 C CA . ARG A 1 718 ? 9.734 -19.134 11.970 1.00 86.50 718 ARG A CA 1
ATOM 5577 C C . ARG A 1 718 ? 9.229 -17.829 12.573 1.00 86.50 718 ARG A C 1
ATOM 5579 O O . ARG A 1 718 ? 8.304 -17.841 13.383 1.00 86.50 718 ARG A O 1
ATOM 5586 N N . LEU A 1 719 ? 9.830 -16.698 12.210 1.00 85.44 719 LEU A N 1
ATOM 5587 C CA . LEU A 1 719 ? 9.388 -15.382 12.669 1.00 85.44 719 LEU A CA 1
ATOM 5588 C C . LEU A 1 719 ? 8.049 -14.990 12.039 1.00 85.44 719 LEU A C 1
ATOM 5590 O O . LEU A 1 719 ? 7.230 -14.368 12.714 1.00 85.44 719 LEU A O 1
ATOM 5594 N N . ALA A 1 720 ? 7.821 -15.327 10.768 1.00 86.00 720 ALA A N 1
ATOM 5595 C CA . ALA A 1 720 ? 6.541 -15.121 10.100 1.00 86.00 720 ALA A CA 1
ATOM 5596 C C . ALA A 1 720 ? 5.443 -15.968 10.755 1.00 86.00 720 ALA A C 1
ATOM 5598 O O . ALA A 1 720 ? 4.392 -15.428 11.099 1.00 86.00 720 ALA A O 1
ATOM 5599 N N . GLU A 1 721 ? 5.734 -17.239 11.035 1.00 93.00 721 GLU A N 1
ATOM 5600 C CA . GLU A 1 721 ? 4.831 -18.139 11.751 1.00 93.00 721 GLU A CA 1
ATOM 5601 C C . GLU A 1 721 ? 4.494 -17.605 13.148 1.00 93.00 721 GLU A C 1
ATOM 5603 O O . GLU A 1 721 ? 3.319 -17.506 13.504 1.00 93.00 721 GLU A O 1
ATOM 5608 N N . ALA A 1 722 ? 5.504 -17.197 13.923 1.00 93.31 722 ALA A N 1
ATOM 5609 C CA . ALA A 1 722 ? 5.301 -16.619 15.249 1.00 93.31 722 ALA A CA 1
ATOM 5610 C C . ALA A 1 722 ? 4.413 -15.366 15.196 1.00 93.31 722 ALA A C 1
ATOM 5612 O O . ALA A 1 722 ? 3.466 -15.258 15.967 1.00 93.31 722 ALA A O 1
ATOM 5613 N N . ARG A 1 723 ? 4.647 -14.455 14.239 1.00 93.19 723 ARG A N 1
ATOM 5614 C CA . ARG A 1 723 ? 3.809 -13.255 14.061 1.00 93.19 723 ARG A CA 1
ATOM 5615 C C . ARG A 1 723 ? 2.374 -13.594 13.667 1.00 93.19 723 ARG A C 1
ATOM 5617 O O . ARG A 1 723 ? 1.453 -12.960 14.175 1.00 93.19 723 ARG A O 1
ATOM 5624 N N . ALA A 1 724 ? 2.175 -14.560 12.769 1.00 94.25 724 ALA A N 1
ATOM 5625 C CA . ALA A 1 724 ? 0.843 -14.980 12.344 1.00 94.25 724 ALA A CA 1
ATOM 5626 C C . ALA A 1 724 ? 0.052 -15.579 13.521 1.00 94.25 724 ALA A C 1
ATOM 5628 O O . ALA A 1 724 ? -1.112 -15.235 13.726 1.00 94.25 724 ALA A O 1
ATOM 5629 N N . ARG A 1 725 ? 0.712 -16.406 14.342 1.00 96.94 725 ARG A N 1
ATOM 5630 C CA . ARG A 1 725 ? 0.154 -16.970 15.580 1.00 96.94 725 ARG A CA 1
ATOM 5631 C C . ARG A 1 725 ? -0.121 -15.904 16.641 1.00 96.94 725 ARG A C 1
ATOM 5633 O O . ARG A 1 725 ? -1.187 -15.914 17.247 1.00 96.94 725 ARG A O 1
ATOM 5640 N N . ASP A 1 726 ? 0.789 -14.954 16.833 1.00 95.62 726 ASP A N 1
ATOM 5641 C CA . ASP A 1 726 ? 0.617 -13.857 17.790 1.00 95.62 726 ASP A CA 1
ATOM 5642 C C . ASP A 1 726 ? -0.544 -12.934 17.412 1.00 95.62 726 ASP A C 1
ATOM 5644 O O . ASP A 1 726 ? -1.263 -12.474 18.303 1.00 95.62 726 ASP A O 1
ATOM 5648 N N . ALA A 1 727 ? -0.727 -12.652 16.118 1.00 93.94 727 ALA A N 1
ATOM 5649 C CA . ALA A 1 727 ? -1.846 -11.864 15.607 1.00 93.94 727 ALA A CA 1
ATOM 5650 C C . ALA A 1 727 ? -3.181 -12.597 15.803 1.00 93.94 727 ALA A C 1
ATOM 5652 O O . ALA A 1 727 ? -4.162 -11.989 16.236 1.00 93.94 727 ALA A O 1
ATOM 5653 N N . LEU A 1 728 ? -3.198 -13.909 15.550 1.00 97.88 728 LEU A N 1
ATOM 5654 C CA . LEU A 1 728 ? -4.357 -14.759 15.804 1.00 97.88 728 LEU A CA 1
ATOM 5655 C C . LEU A 1 728 ? -4.719 -14.806 17.294 1.00 97.88 728 LEU A C 1
ATOM 5657 O O . LEU A 1 728 ? -5.878 -14.603 17.650 1.00 97.88 728 LEU A O 1
ATOM 5661 N N . GLY A 1 729 ? -3.727 -15.001 18.165 1.00 97.00 729 GLY A N 1
ATOM 5662 C CA . GLY A 1 729 ? -3.926 -15.014 19.612 1.00 97.00 729 GLY A CA 1
ATOM 5663 C C . GLY A 1 729 ? -4.456 -13.685 20.152 1.00 97.00 729 GLY A C 1
ATOM 5664 O O . GLY A 1 729 ? -5.295 -13.668 21.048 1.00 97.00 729 GLY A O 1
ATOM 5665 N N . GLU A 1 730 ? -4.006 -12.558 19.594 1.00 96.50 730 GLU A N 1
ATOM 5666 C CA . GLU A 1 730 ? -4.501 -11.230 19.967 1.00 96.50 730 GLU A CA 1
ATOM 5667 C C . GLU A 1 730 ? -5.949 -10.996 19.530 1.00 96.50 730 GLU A C 1
ATOM 5669 O O . GLU A 1 730 ? -6.754 -10.495 20.315 1.00 96.50 730 GLU A O 1
ATOM 5674 N N . ALA A 1 731 ? -6.291 -11.382 18.298 1.00 97.19 731 ALA A N 1
ATOM 5675 C CA . ALA A 1 731 ? -7.657 -11.290 17.795 1.00 97.19 731 ALA A CA 1
ATOM 5676 C C . ALA A 1 731 ? -8.608 -12.203 18.585 1.00 97.19 731 ALA A C 1
ATOM 5678 O O . ALA A 1 731 ? -9.699 -11.772 18.948 1.00 97.19 731 ALA A O 1
ATOM 5679 N N . GLY A 1 732 ? -8.169 -13.420 18.924 1.00 97.50 732 GLY A N 1
ATOM 5680 C CA . GLY A 1 732 ? -8.929 -14.334 19.775 1.00 97.50 732 GLY A CA 1
ATOM 5681 C C . GLY A 1 732 ? -9.155 -13.774 21.177 1.00 97.50 732 GLY A C 1
ATOM 5682 O O . GLY A 1 732 ? -10.263 -13.860 21.695 1.00 97.50 732 GLY A O 1
ATOM 5683 N N . LEU A 1 733 ? -8.135 -13.150 21.778 1.00 96.69 733 LEU A N 1
ATOM 5684 C CA . LEU A 1 733 ? -8.273 -12.518 23.090 1.00 96.69 733 LEU A CA 1
ATOM 5685 C C . LEU A 1 733 ? -9.286 -11.366 23.047 1.00 96.69 733 LEU A C 1
ATOM 5687 O O . LEU A 1 733 ? -10.151 -11.299 23.912 1.00 96.69 733 LEU A O 1
ATOM 5691 N N . ARG A 1 734 ? -9.224 -10.499 22.023 1.00 96.38 734 ARG A N 1
ATOM 5692 C CA . ARG A 1 734 ? -10.216 -9.425 21.826 1.00 96.38 734 ARG A CA 1
ATOM 5693 C C . ARG A 1 734 ? -11.630 -9.973 21.654 1.00 96.38 734 ARG A C 1
ATOM 5695 O O . ARG A 1 734 ? -12.555 -9.437 22.253 1.00 96.38 734 ARG A O 1
ATOM 5702 N N . PHE A 1 735 ? -11.788 -11.038 20.871 1.00 98.00 735 PHE A N 1
ATOM 5703 C CA . PHE A 1 735 ? -13.076 -11.694 20.673 1.00 98.00 735 PHE A CA 1
ATOM 5704 C C . PHE A 1 735 ? -13.640 -12.261 21.980 1.00 98.00 735 PHE A C 1
ATOM 5706 O O . PHE A 1 735 ? -14.773 -11.945 22.331 1.00 98.00 735 PHE A O 1
ATOM 5713 N N . LEU A 1 736 ? -12.850 -13.019 22.748 1.00 96.94 736 LEU A N 1
ATOM 5714 C CA . LEU A 1 736 ? -13.304 -13.556 24.034 1.00 96.94 736 LEU A CA 1
ATOM 5715 C C . LEU A 1 736 ? -13.587 -12.459 25.070 1.00 96.94 736 LEU A C 1
ATOM 5717 O O . LEU A 1 736 ? -14.526 -12.599 25.845 1.00 96.94 736 LEU A O 1
ATOM 5721 N N . SER A 1 737 ? -12.836 -11.354 25.059 1.00 95.06 737 SER A N 1
ATOM 5722 C CA . SER A 1 737 ? -13.146 -10.184 25.890 1.00 95.06 737 SER A CA 1
ATOM 5723 C C . SER A 1 737 ? -14.467 -9.515 25.494 1.00 95.06 737 SER A C 1
ATOM 5725 O O . SER A 1 737 ? -15.236 -9.151 26.376 1.00 95.06 737 SER A O 1
ATOM 5727 N N . ALA A 1 738 ? -14.771 -9.389 24.197 1.00 96.06 738 ALA A N 1
ATOM 5728 C CA . ALA A 1 738 ? -16.060 -8.862 23.735 1.00 96.06 738 ALA A CA 1
ATOM 5729 C C . ALA A 1 738 ? -17.229 -9.786 24.114 1.00 96.06 738 ALA A C 1
ATOM 5731 O O . ALA A 1 738 ? -18.304 -9.314 24.478 1.00 96.06 738 ALA A O 1
ATOM 5732 N N . VAL A 1 739 ? -17.007 -11.104 24.072 1.00 96.69 739 VAL A N 1
ATOM 5733 C CA . VAL A 1 739 ? -17.977 -12.098 24.545 1.00 96.69 739 VAL A CA 1
ATOM 5734 C C . VAL A 1 739 ? -18.215 -11.949 26.047 1.00 96.69 739 VAL A C 1
ATOM 5736 O O . VAL A 1 739 ? -19.370 -11.869 26.453 1.00 96.69 739 VAL A O 1
ATOM 5739 N N . ASP A 1 740 ? -17.164 -11.867 26.869 1.00 95.81 740 ASP A N 1
ATOM 5740 C CA . ASP A 1 740 ? -17.317 -11.685 28.319 1.00 95.81 740 ASP A CA 1
ATOM 5741 C C . ASP A 1 740 ? -18.055 -10.380 28.664 1.00 95.81 740 ASP A C 1
ATOM 5743 O O . ASP A 1 740 ? -19.003 -10.408 29.449 1.00 95.81 740 ASP A O 1
ATOM 5747 N N . ALA A 1 741 ? -17.715 -9.264 28.015 1.00 95.06 741 ALA A N 1
ATOM 5748 C CA . ALA A 1 741 ? -18.426 -7.993 28.176 1.00 95.06 741 ALA A CA 1
ATOM 5749 C C . ALA A 1 741 ? -19.926 -8.127 27.845 1.00 95.06 741 ALA A C 1
ATOM 5751 O O . ALA A 1 741 ? -20.785 -7.748 28.642 1.00 95.06 741 ALA A O 1
ATOM 5752 N N . ALA A 1 742 ? -20.268 -8.781 26.733 1.00 95.50 742 ALA A N 1
ATOM 5753 C CA . ALA A 1 742 ? -21.664 -9.019 26.375 1.00 95.50 742 ALA A CA 1
ATOM 5754 C C . ALA A 1 742 ? -22.400 -9.957 27.349 1.00 95.50 742 ALA A C 1
ATOM 5756 O O . ALA A 1 742 ? -23.608 -9.810 27.548 1.00 95.50 742 ALA A O 1
ATOM 5757 N N . THR A 1 743 ? -21.705 -10.905 27.998 1.00 95.69 743 THR A N 1
ATOM 5758 C CA . THR A 1 743 ? -22.322 -11.713 29.071 1.00 95.69 743 THR A CA 1
ATOM 5759 C C . THR A 1 743 ? -22.711 -10.878 30.293 1.00 95.69 743 THR A C 1
ATOM 5761 O O . THR A 1 743 ? -23.573 -11.301 31.059 1.00 95.69 743 THR A O 1
ATOM 5764 N N . ARG A 1 744 ? -22.130 -9.681 30.448 1.00 93.06 744 ARG A N 1
ATOM 5765 C CA . ARG A 1 744 ? -22.395 -8.727 31.534 1.00 93.06 744 ARG A CA 1
ATOM 5766 C C . ARG A 1 744 ? -23.377 -7.610 31.157 1.00 93.06 744 ARG A C 1
ATOM 5768 O O . ARG A 1 744 ? -23.547 -6.683 31.938 1.00 93.06 744 ARG A O 1
ATOM 5775 N N . ASP A 1 745 ? -24.041 -7.713 30.001 1.00 90.44 745 ASP A N 1
ATOM 5776 C CA . ASP A 1 745 ? -24.905 -6.656 29.435 1.00 90.44 745 ASP A CA 1
ATOM 5777 C C . ASP A 1 745 ? -24.173 -5.347 29.110 1.00 90.44 745 ASP A C 1
ATOM 5779 O O . ASP A 1 745 ? -24.769 -4.271 29.086 1.00 90.44 745 ASP A O 1
ATOM 5783 N N . GLU A 1 746 ? -22.862 -5.418 28.888 1.00 88.06 746 GLU A N 1
ATOM 5784 C CA . GLU A 1 746 ? -22.095 -4.267 28.431 1.00 88.06 746 GLU A CA 1
ATOM 5785 C C . GLU A 1 746 ? -22.260 -4.121 26.916 1.00 88.06 746 GLU A C 1
ATOM 5787 O O . GLU A 1 746 ? -22.350 -5.112 26.183 1.00 88.06 746 GLU A O 1
ATOM 5792 N N . ASP A 1 747 ? -22.292 -2.872 26.451 1.00 80.62 747 ASP A N 1
ATOM 5793 C CA . ASP A 1 747 ? -22.456 -2.515 25.041 1.00 80.62 747 ASP A CA 1
ATOM 5794 C C . ASP A 1 747 ? -21.177 -2.902 24.266 1.00 80.62 747 ASP A C 1
ATOM 5796 O O . ASP A 1 747 ? -20.254 -2.107 24.069 1.00 80.62 747 ASP A O 1
ATOM 5800 N N . ALA A 1 748 ? -21.072 -4.185 23.917 1.00 85.31 748 ALA A N 1
ATOM 5801 C CA . ALA A 1 748 ? -19.913 -4.790 23.277 1.00 85.31 748 ALA A CA 1
ATOM 5802 C C . ALA A 1 748 ? -20.202 -5.097 21.804 1.00 85.31 748 ALA A C 1
ATOM 5804 O O . ALA A 1 748 ? -21.131 -5.833 21.467 1.00 85.31 748 ALA A O 1
ATOM 5805 N N . ASP A 1 749 ? -19.351 -4.587 20.913 1.00 92.69 749 ASP A N 1
ATOM 5806 C CA . ASP A 1 749 ? -19.439 -4.843 19.474 1.00 92.69 749 ASP A CA 1
ATOM 5807 C C . ASP A 1 749 ? -18.882 -6.238 19.123 1.00 92.69 749 ASP A C 1
ATOM 5809 O O . ASP A 1 749 ? -17.772 -6.397 18.600 1.00 92.69 749 ASP A O 1
ATOM 5813 N N . ILE A 1 750 ? -19.651 -7.281 19.461 1.00 95.69 750 ILE A N 1
ATOM 5814 C CA . ILE A 1 750 ? -19.317 -8.674 19.126 1.00 95.69 750 ILE A CA 1
ATOM 5815 C C . ILE A 1 750 ? -19.176 -8.856 17.615 1.00 95.69 750 ILE A C 1
ATOM 5817 O O . ILE A 1 750 ? -18.320 -9.629 17.189 1.00 95.69 750 ILE A O 1
ATOM 5821 N N . ASP A 1 751 ? -19.979 -8.165 16.803 1.00 93.81 751 ASP A N 1
ATOM 5822 C CA . ASP A 1 751 ? -19.945 -8.325 15.349 1.00 93.81 751 ASP A CA 1
ATOM 5823 C C . ASP A 1 751 ? -18.585 -7.884 14.790 1.00 93.81 751 ASP A C 1
ATOM 5825 O O . ASP A 1 751 ? -17.963 -8.624 14.021 1.00 93.81 751 ASP A O 1
ATOM 5829 N N . ALA A 1 752 ? -18.077 -6.720 15.211 1.00 91.50 752 ALA A N 1
ATOM 5830 C CA . ALA A 1 752 ? -16.747 -6.265 14.820 1.00 91.50 752 ALA A CA 1
ATOM 5831 C C . ALA A 1 752 ? -15.651 -7.220 15.311 1.00 91.50 752 ALA A C 1
ATOM 5833 O O . ALA A 1 752 ? -14.774 -7.605 14.531 1.00 91.50 752 ALA A O 1
ATOM 5834 N N . ALA A 1 753 ? -15.721 -7.661 16.572 1.00 96.19 753 ALA A N 1
ATOM 5835 C CA . ALA A 1 753 ? -14.735 -8.579 17.138 1.00 96.19 753 ALA A CA 1
ATOM 5836 C C . ALA A 1 753 ? -14.724 -9.946 16.423 1.00 96.19 753 ALA A C 1
ATOM 5838 O O . ALA A 1 753 ? -13.660 -10.522 16.185 1.00 96.19 753 ALA A O 1
ATOM 5839 N N . LEU A 1 754 ? -15.897 -10.448 16.029 1.00 97.44 754 LEU A N 1
ATOM 5840 C CA . LEU A 1 754 ? -16.067 -11.690 15.278 1.00 97.44 754 LEU A CA 1
ATOM 5841 C C . LEU A 1 754 ? -15.508 -11.575 13.852 1.00 97.44 754 LEU A C 1
ATOM 5843 O O . LEU A 1 754 ? -14.852 -12.501 13.370 1.00 97.44 754 LEU A O 1
ATOM 5847 N N . VAL A 1 755 ? -15.726 -10.437 13.181 1.00 95.00 755 VAL A N 1
ATOM 5848 C CA . VAL A 1 755 ? -15.147 -10.152 11.856 1.00 95.00 755 VAL A CA 1
ATOM 5849 C C . VAL A 1 755 ? -13.621 -10.105 11.925 1.00 95.00 755 VAL A C 1
ATOM 5851 O O . VAL A 1 755 ? -12.959 -10.756 11.111 1.00 95.00 755 VAL A O 1
ATOM 5854 N N . ASP A 1 756 ? -13.064 -9.391 12.904 1.00 94.19 756 ASP A N 1
ATOM 5855 C CA . ASP A 1 756 ? -11.616 -9.295 13.108 1.00 94.19 756 ASP A CA 1
ATOM 5856 C C . ASP A 1 756 ? -10.998 -10.671 13.402 1.00 94.19 756 ASP A C 1
ATOM 5858 O O . ASP A 1 756 ? -9.936 -11.010 12.871 1.00 94.19 756 ASP A O 1
ATOM 5862 N N . TYR A 1 757 ? -11.677 -11.499 14.200 1.00 98.12 757 TYR A N 1
ATOM 5863 C CA . TYR A 1 757 ? -11.218 -12.851 14.509 1.00 98.12 757 TYR A CA 1
ATOM 5864 C C . TYR A 1 757 ? -11.239 -13.775 13.283 1.00 98.12 757 TYR A C 1
ATOM 5866 O O . TYR A 1 757 ? -10.254 -14.468 13.010 1.00 98.12 757 TYR A O 1
ATOM 5874 N N . ALA A 1 758 ? -12.305 -13.729 12.480 1.00 97.25 758 ALA A N 1
ATOM 5875 C CA . ALA A 1 758 ? -12.399 -14.492 11.236 1.00 97.25 758 ALA A CA 1
ATOM 5876 C C . ALA A 1 758 ? -11.328 -14.074 10.204 1.00 97.25 758 ALA A C 1
ATOM 5878 O O . ALA A 1 758 ? -10.797 -14.915 9.467 1.00 97.25 758 ALA A O 1
ATOM 5879 N N . GLU A 1 759 ? -10.985 -12.783 10.137 1.00 95.81 759 GLU A N 1
ATOM 5880 C CA . GLU A 1 759 ? -9.915 -12.280 9.266 1.00 95.81 759 GLU A CA 1
ATOM 5881 C C . GLU A 1 759 ? -8.528 -12.730 9.747 1.00 95.81 759 GLU A C 1
ATOM 5883 O O . GLU A 1 759 ? -7.685 -13.106 8.924 1.00 95.81 759 GLU A O 1
ATOM 5888 N N . ALA A 1 760 ? -8.294 -12.773 11.062 1.00 96.94 760 ALA A N 1
ATOM 5889 C CA . ALA A 1 760 ? -7.053 -13.295 11.631 1.00 96.94 760 ALA A CA 1
ATOM 5890 C C . ALA A 1 760 ? -6.860 -14.786 11.297 1.00 96.94 760 ALA A C 1
ATOM 5892 O O . ALA A 1 760 ? -5.781 -15.185 10.853 1.00 96.94 760 ALA A O 1
ATOM 5893 N N . TRP A 1 761 ? -7.918 -15.597 11.398 1.00 98.19 761 TRP A N 1
ATOM 5894 C CA . TRP A 1 761 ? -7.890 -17.002 10.976 1.00 98.19 761 TRP A CA 1
ATOM 5895 C C . TRP A 1 761 ? -7.651 -17.178 9.475 1.00 98.19 761 TRP A C 1
ATOM 5897 O O . TRP A 1 761 ? -6.895 -18.065 9.068 1.00 98.19 761 TRP A O 1
ATOM 5907 N N . ARG A 1 762 ? -8.268 -16.340 8.628 1.00 97.25 762 ARG A N 1
ATOM 5908 C CA . ARG A 1 762 ? -7.982 -16.336 7.183 1.00 97.25 762 ARG A CA 1
ATOM 5909 C C . ARG A 1 762 ? -6.512 -16.020 6.923 1.00 97.25 762 ARG A C 1
ATOM 5911 O O . ARG A 1 762 ? -5.867 -16.772 6.205 1.00 97.25 762 ARG A O 1
ATOM 5918 N N . SER A 1 763 ? -5.984 -14.981 7.562 1.00 94.00 763 SER A N 1
ATOM 5919 C CA . SER A 1 763 ? -4.587 -14.560 7.416 1.00 94.00 763 SER A CA 1
ATOM 5920 C C . SER A 1 763 ? -3.610 -15.654 7.855 1.00 94.00 763 SER A C 1
ATOM 5922 O O . SER A 1 763 ? -2.632 -15.920 7.161 1.00 94.00 763 SER A O 1
ATOM 5924 N N . TYR A 1 764 ? -3.894 -16.343 8.966 1.00 98.06 764 TYR A N 1
ATOM 5925 C CA . TYR A 1 764 ? -3.097 -17.487 9.414 1.00 98.06 764 TYR A CA 1
ATOM 5926 C C . TYR A 1 764 ? -3.115 -18.627 8.386 1.00 98.06 764 TYR A C 1
ATOM 5928 O O . TYR A 1 764 ? -2.069 -19.153 8.009 1.00 98.06 764 TYR A O 1
ATOM 5936 N N . ARG A 1 765 ? -4.292 -18.974 7.858 1.00 97.88 765 ARG A N 1
ATOM 5937 C CA . ARG A 1 765 ? -4.429 -19.987 6.803 1.00 97.88 765 ARG A CA 1
ATOM 5938 C C . ARG A 1 765 ? -3.746 -19.585 5.494 1.00 97.88 765 ARG A C 1
ATOM 5940 O O . ARG A 1 765 ? -3.240 -20.460 4.797 1.00 97.88 765 ARG A O 1
ATOM 5947 N N . ASP A 1 766 ? -3.731 -18.307 5.142 1.00 95.00 766 ASP A N 1
ATOM 5948 C CA . ASP A 1 766 ? -3.015 -17.810 3.964 1.00 95.00 766 ASP A CA 1
ATOM 5949 C C . ASP A 1 766 ? -1.496 -17.914 4.162 1.00 95.00 766 ASP A C 1
ATOM 5951 O O . ASP A 1 766 ? -0.797 -18.359 3.253 1.00 95.00 766 ASP A O 1
ATOM 5955 N N . HIS A 1 767 ? -0.996 -17.627 5.370 1.00 95.88 767 HIS A N 1
ATOM 5956 C CA . HIS A 1 767 ? 0.404 -17.863 5.731 1.00 95.88 767 HIS A CA 1
ATOM 5957 C C . HIS A 1 767 ? 0.803 -19.339 5.548 1.00 95.88 767 HIS A C 1
ATOM 5959 O O . HIS A 1 767 ? 1.839 -19.625 4.950 1.00 95.88 767 HIS A O 1
ATOM 5965 N N . LEU A 1 768 ? -0.055 -20.291 5.943 1.00 95.94 768 LEU A N 1
ATOM 5966 C CA . LEU A 1 768 ? 0.205 -21.721 5.714 1.00 95.94 768 LEU A CA 1
ATOM 5967 C C . LEU A 1 768 ? 0.342 -22.091 4.217 1.00 95.94 768 LEU A C 1
ATOM 5969 O O . LEU A 1 768 ? 0.956 -23.108 3.889 1.00 95.94 768 LEU A O 1
ATOM 5973 N N . TYR A 1 769 ? -0.203 -21.284 3.297 1.00 94.62 769 TYR A N 1
ATOM 5974 C CA . TYR A 1 769 ? -0.063 -21.473 1.848 1.00 94.62 769 TYR A CA 1
ATOM 5975 C C . TYR A 1 769 ? 1.160 -20.792 1.230 1.00 94.62 769 TYR A C 1
ATOM 5977 O O . TYR A 1 769 ? 1.523 -21.136 0.101 1.00 94.62 769 TYR A O 1
ATOM 5985 N N . GLU A 1 770 ? 1.810 -19.852 1.916 1.00 92.81 770 GLU A N 1
ATOM 5986 C CA . GLU A 1 770 ? 2.934 -19.092 1.355 1.00 92.81 770 GLU A CA 1
ATOM 5987 C C . GLU A 1 770 ? 4.042 -19.983 0.761 1.00 92.81 770 GLU A C 1
ATOM 5989 O O . GLU A 1 770 ? 4.478 -19.695 -0.359 1.00 92.81 770 GLU A O 1
ATOM 5994 N N . PRO A 1 771 ? 4.459 -21.103 1.394 1.00 91.44 771 PRO A N 1
ATOM 5995 C CA . PRO A 1 771 ? 5.468 -21.988 0.810 1.00 91.44 771 PRO A CA 1
ATOM 5996 C C . PRO A 1 771 ? 5.039 -22.606 -0.527 1.00 91.44 771 PRO A C 1
ATOM 5998 O O . PRO A 1 771 ? 5.865 -22.769 -1.431 1.00 91.44 771 PRO A O 1
ATOM 6001 N N . LEU A 1 772 ? 3.748 -22.923 -0.673 1.00 91.81 772 LEU A N 1
ATOM 6002 C CA . LEU A 1 772 ? 3.183 -23.462 -1.908 1.00 91.81 772 LEU A CA 1
ATOM 6003 C C . LEU A 1 772 ? 3.190 -22.400 -3.016 1.00 91.81 772 LEU A C 1
ATOM 6005 O O . LEU A 1 772 ? 3.682 -22.666 -4.113 1.00 91.81 772 LEU A O 1
ATOM 6009 N N . LEU A 1 773 ? 2.723 -21.186 -2.710 1.00 88.50 773 LEU A N 1
ATOM 6010 C CA . LEU A 1 773 ? 2.725 -20.058 -3.650 1.00 88.50 773 LEU A CA 1
ATOM 6011 C C . LEU A 1 773 ? 4.151 -19.678 -4.080 1.00 88.50 773 LEU A C 1
ATOM 6013 O O . LEU A 1 773 ? 4.400 -19.372 -5.248 1.00 88.50 773 LEU A O 1
ATOM 6017 N N . ALA A 1 774 ? 5.114 -19.749 -3.158 1.00 85.62 774 ALA A N 1
ATOM 6018 C CA . ALA A 1 774 ? 6.520 -19.520 -3.460 1.00 85.62 774 ALA A CA 1
ATOM 6019 C C . ALA A 1 774 ? 7.081 -20.567 -4.439 1.00 85.62 774 ALA A C 1
ATOM 6021 O O . ALA A 1 774 ? 7.856 -20.217 -5.332 1.00 85.62 774 ALA A O 1
ATOM 6022 N N . GLU A 1 775 ? 6.694 -21.842 -4.322 1.00 92.75 775 GLU A N 1
ATOM 6023 C CA . GLU A 1 775 ? 7.108 -22.872 -5.284 1.00 92.75 775 GLU A CA 1
ATOM 6024 C C . GLU A 1 775 ? 6.461 -22.676 -6.662 1.00 92.75 775 GLU A C 1
ATOM 6026 O O . GLU A 1 775 ? 7.137 -22.855 -7.680 1.00 92.75 775 GLU A O 1
ATOM 6031 N N . GLU A 1 776 ? 5.204 -22.233 -6.724 1.00 88.56 776 GLU A N 1
ATOM 6032 C CA . GLU A 1 776 ? 4.548 -21.877 -7.989 1.00 88.56 776 GLU A CA 1
ATOM 6033 C C . GLU A 1 776 ? 5.253 -20.701 -8.679 1.00 88.56 776 GLU A C 1
ATOM 6035 O O . GLU A 1 776 ? 5.541 -20.761 -9.879 1.00 88.56 776 GLU A O 1
ATOM 6040 N N . ALA A 1 777 ? 5.644 -19.674 -7.919 1.00 80.69 777 ALA A N 1
ATOM 6041 C CA . ALA A 1 777 ? 6.439 -18.563 -8.434 1.00 80.69 777 ALA A CA 1
ATOM 6042 C C . ALA A 1 777 ? 7.816 -19.024 -8.955 1.00 80.69 777 ALA A C 1
ATOM 6044 O O . ALA A 1 777 ? 8.272 -18.574 -10.012 1.00 80.69 777 ALA A O 1
ATOM 6045 N N . ARG A 1 778 ? 8.479 -19.966 -8.265 1.00 86.69 778 ARG A N 1
ATOM 6046 C CA . ARG A 1 778 ? 9.750 -20.555 -8.729 1.00 86.69 778 ARG A CA 1
ATOM 6047 C C . ARG A 1 778 ? 9.576 -21.361 -10.013 1.00 86.69 778 ARG A C 1
ATOM 6049 O O . ARG A 1 778 ? 10.442 -21.271 -10.888 1.00 86.69 778 ARG A O 1
ATOM 6056 N N . LEU A 1 779 ? 8.495 -22.134 -10.144 1.00 90.81 779 LEU A N 1
ATOM 6057 C CA . LEU A 1 779 ? 8.167 -22.836 -11.386 1.00 90.81 779 LEU A CA 1
ATOM 6058 C C . LEU A 1 779 ? 7.948 -21.832 -12.522 1.00 90.81 779 LEU A C 1
ATOM 6060 O O . LEU A 1 779 ? 8.570 -21.979 -13.572 1.00 90.81 779 LEU A O 1
ATOM 6064 N N . ALA A 1 780 ? 7.148 -20.786 -12.302 1.00 80.69 780 ALA A N 1
ATOM 6065 C CA . ALA A 1 780 ? 6.898 -19.746 -13.299 1.00 80.69 780 ALA A CA 1
ATOM 6066 C C . ALA A 1 780 ? 8.204 -19.086 -13.775 1.00 80.69 780 ALA A C 1
ATOM 6068 O O . ALA A 1 780 ? 8.458 -19.007 -14.976 1.00 80.69 780 ALA A O 1
ATOM 6069 N N . ALA A 1 781 ? 9.096 -18.718 -12.850 1.00 76.31 781 ALA A N 1
ATOM 6070 C CA . ALA A 1 781 ? 10.404 -18.150 -13.182 1.00 76.31 781 ALA A CA 1
ATOM 6071 C C . ALA A 1 781 ? 11.317 -19.128 -13.952 1.00 76.31 781 ALA A C 1
ATOM 6073 O O . ALA A 1 781 ? 12.115 -18.709 -14.796 1.00 76.31 781 ALA A O 1
ATOM 6074 N N . ARG A 1 782 ? 11.238 -20.438 -13.668 1.00 87.69 782 ARG A N 1
ATOM 6075 C CA . ARG A 1 782 ? 11.963 -21.480 -14.421 1.00 87.69 782 ARG A CA 1
ATOM 6076 C C . ARG A 1 782 ? 11.396 -21.630 -15.835 1.00 87.69 782 ARG A C 1
ATOM 6078 O O . ARG A 1 782 ? 12.173 -21.628 -16.787 1.00 87.69 782 ARG A O 1
ATOM 6085 N N . LEU A 1 783 ? 10.072 -21.675 -15.978 1.00 87.06 783 LEU A N 1
ATOM 6086 C CA . LEU A 1 783 ? 9.390 -21.742 -17.273 1.00 87.06 783 LEU A CA 1
ATOM 6087 C C . LEU A 1 783 ? 9.666 -20.503 -18.129 1.00 87.06 783 LEU A C 1
ATOM 6089 O O . LEU A 1 783 ? 9.898 -20.637 -19.324 1.00 87.06 783 LEU A O 1
ATOM 6093 N N . GLU A 1 784 ? 9.739 -19.312 -17.534 1.00 82.50 784 GLU A N 1
ATOM 6094 C CA . GLU A 1 784 ? 10.115 -18.087 -18.247 1.00 82.50 784 GLU A CA 1
ATOM 6095 C C . GLU A 1 784 ? 11.534 -18.182 -18.833 1.00 82.50 784 GLU A C 1
ATOM 6097 O O . GLU A 1 784 ? 11.786 -17.741 -19.954 1.00 82.50 784 GLU A O 1
ATOM 6102 N N . ARG A 1 785 ? 12.485 -18.792 -18.108 1.00 86.50 785 ARG A N 1
ATOM 6103 C CA . ARG A 1 785 ? 13.833 -19.051 -18.647 1.00 86.50 785 ARG A CA 1
ATOM 6104 C C . ARG A 1 785 ? 13.801 -20.036 -19.811 1.00 86.50 785 ARG A C 1
ATOM 6106 O O . ARG A 1 785 ? 14.502 -19.813 -20.795 1.00 86.50 785 ARG A O 1
ATOM 6113 N N . VAL A 1 786 ? 12.981 -21.082 -19.730 1.00 88.00 786 VAL A N 1
ATOM 6114 C CA . VAL A 1 786 ? 12.820 -22.046 -20.829 1.00 88.00 786 VAL A CA 1
ATOM 6115 C C . VAL A 1 786 ? 12.165 -21.386 -22.045 1.00 88.00 786 VAL A C 1
ATOM 6117 O O . VAL A 1 786 ? 12.653 -21.547 -23.157 1.00 88.00 786 VAL A O 1
ATOM 6120 N N . ALA A 1 787 ? 11.143 -20.553 -21.841 1.00 81.88 787 ALA A N 1
ATOM 6121 C CA . ALA A 1 787 ? 10.494 -19.787 -22.903 1.00 81.88 787 ALA A CA 1
ATOM 6122 C C . ALA A 1 787 ? 11.454 -18.794 -23.580 1.00 81.88 787 ALA A C 1
ATOM 6124 O O . ALA A 1 787 ? 11.450 -18.666 -24.802 1.00 81.88 787 ALA A O 1
ATOM 6125 N N . ARG A 1 788 ? 12.326 -18.128 -22.807 1.00 84.00 788 ARG A N 1
ATOM 6126 C CA . ARG A 1 788 ? 13.396 -17.284 -23.363 1.00 84.00 788 ARG A CA 1
ATOM 6127 C C . ARG A 1 788 ? 14.376 -18.086 -24.218 1.00 84.00 788 ARG A C 1
ATOM 6129 O O . ARG A 1 788 ? 14.707 -17.635 -25.307 1.00 84.00 788 ARG A O 1
ATOM 6136 N N . ARG A 1 789 ? 14.805 -19.269 -23.758 1.00 88.38 789 ARG A N 1
ATOM 6137 C CA . ARG A 1 789 ? 15.664 -20.168 -24.552 1.00 88.38 789 ARG A CA 1
ATOM 6138 C C . ARG A 1 789 ? 14.973 -20.624 -25.838 1.00 88.38 789 ARG A C 1
ATOM 6140 O O . ARG A 1 789 ? 15.610 -20.611 -26.881 1.00 88.38 789 ARG A O 1
ATOM 6147 N N . ALA A 1 790 ? 13.681 -20.948 -25.777 1.00 87.50 790 ALA A N 1
ATOM 6148 C CA . ALA A 1 790 ? 12.890 -21.298 -26.957 1.00 87.50 790 ALA A CA 1
ATOM 6149 C C . ALA A 1 790 ? 12.867 -20.160 -27.987 1.00 87.50 790 ALA A C 1
ATOM 6151 O O . ALA A 1 790 ? 13.158 -20.385 -29.156 1.00 87.50 790 ALA A O 1
ATOM 6152 N N . LYS A 1 791 ? 12.616 -18.923 -27.535 1.00 89.12 791 LYS A N 1
ATOM 6153 C CA . LYS A 1 791 ? 12.650 -17.742 -28.406 1.00 89.12 791 LYS A CA 1
ATOM 6154 C C . LYS A 1 791 ? 14.030 -17.529 -29.036 1.00 89.12 791 LYS A C 1
ATOM 6156 O O . LYS A 1 791 ? 14.115 -17.345 -30.242 1.00 89.12 791 LYS A O 1
ATOM 6161 N N . LEU A 1 792 ? 15.099 -17.586 -28.239 1.00 84.94 792 LEU A N 1
ATOM 6162 C CA . LEU A 1 792 ? 16.464 -17.449 -28.757 1.00 84.94 792 LEU A CA 1
ATOM 6163 C C . LEU A 1 792 ? 16.795 -18.544 -29.781 1.00 84.94 792 LEU A C 1
ATOM 6165 O O . LEU A 1 792 ? 17.447 -18.252 -30.772 1.00 84.94 792 LEU A O 1
ATOM 6169 N N . GLY A 1 793 ? 16.311 -19.773 -29.581 1.00 87.06 793 GLY A N 1
ATOM 6170 C CA . GLY A 1 793 ? 16.457 -20.856 -30.556 1.00 87.06 793 GLY A CA 1
ATOM 6171 C C . GLY A 1 793 ? 15.735 -20.581 -31.882 1.00 87.06 793 GLY A C 1
ATOM 6172 O O . GLY A 1 793 ? 16.279 -20.874 -32.947 1.00 87.06 793 GLY A O 1
ATOM 6173 N N . ASP A 1 794 ? 14.542 -19.978 -31.839 1.00 83.31 794 ASP A N 1
ATOM 6174 C CA . ASP A 1 794 ? 13.823 -19.534 -33.041 1.00 83.31 794 ASP A CA 1
ATOM 6175 C C . ASP A 1 794 ? 14.572 -18.400 -33.771 1.00 83.31 794 ASP A C 1
ATOM 6177 O O . ASP A 1 794 ? 14.697 -18.445 -34.999 1.00 83.31 794 ASP A O 1
ATOM 6181 N N . ASP A 1 795 ? 15.120 -17.431 -33.029 1.00 86.56 795 ASP A N 1
ATOM 6182 C CA . ASP A 1 795 ? 15.918 -16.324 -33.578 1.00 86.56 795 ASP A CA 1
ATOM 6183 C C . ASP A 1 795 ? 17.243 -16.839 -34.186 1.00 86.56 795 ASP A C 1
ATOM 6185 O O . ASP A 1 795 ? 17.628 -16.459 -35.294 1.00 86.56 795 ASP A O 1
ATOM 6189 N N . GLU A 1 796 ? 17.923 -17.772 -33.509 1.00 85.31 796 GLU A N 1
ATOM 6190 C CA . GLU A 1 796 ? 19.136 -18.433 -34.004 1.00 85.31 796 GLU A CA 1
ATOM 6191 C C . GLU A 1 796 ? 18.875 -19.241 -35.277 1.00 85.31 796 GLU A C 1
ATOM 6193 O O . GLU A 1 796 ? 19.731 -19.252 -36.163 1.00 85.31 796 GLU A O 1
ATOM 6198 N N . ARG A 1 797 ? 17.707 -19.890 -35.399 1.00 87.75 797 ARG A N 1
ATOM 6199 C CA . ARG A 1 797 ? 17.304 -20.592 -36.627 1.00 87.75 797 ARG A CA 1
ATOM 6200 C C . ARG A 1 797 ? 17.210 -19.618 -37.799 1.00 87.75 797 ARG A C 1
ATOM 6202 O O . ARG A 1 797 ? 17.769 -19.908 -38.854 1.00 87.75 797 ARG A O 1
ATOM 6209 N N . ALA A 1 798 ? 16.541 -18.478 -37.613 1.00 87.25 798 ALA A N 1
ATOM 6210 C CA . ALA A 1 798 ? 16.421 -17.455 -38.653 1.00 87.25 798 ALA A CA 1
ATOM 6211 C C . ALA A 1 798 ? 17.802 -16.912 -39.064 1.00 87.25 798 ALA A C 1
ATOM 6213 O O . ALA A 1 798 ? 18.149 -16.921 -40.245 1.00 87.25 798 ALA A O 1
ATOM 6214 N N . ALA A 1 799 ? 18.637 -16.561 -38.082 1.00 86.31 799 ALA A N 1
ATOM 6215 C CA . ALA A 1 799 ? 19.986 -16.054 -38.322 1.00 86.31 799 ALA A CA 1
ATOM 6216 C C . ALA A 1 799 ? 20.946 -17.107 -38.909 1.00 86.31 799 ALA A C 1
ATOM 6218 O O . ALA A 1 799 ? 21.934 -16.758 -39.555 1.00 86.31 799 ALA A O 1
ATOM 6219 N N . LEU A 1 800 ? 20.732 -18.403 -38.654 1.00 86.56 800 LEU A N 1
ATOM 6220 C CA . LEU A 1 800 ? 21.534 -19.476 -39.248 1.00 86.56 800 LEU A CA 1
ATOM 6221 C C . LEU A 1 800 ? 21.262 -19.591 -40.749 1.00 86.56 800 LEU A C 1
ATOM 6223 O O . LEU A 1 800 ? 22.219 -19.657 -41.514 1.00 86.56 800 LEU A O 1
ATOM 6227 N N . VAL A 1 801 ? 19.992 -19.570 -41.165 1.00 91.50 801 VAL A N 1
ATOM 6228 C CA . VAL A 1 801 ? 19.614 -19.624 -42.589 1.00 91.50 801 VAL A CA 1
ATOM 6229 C C . VAL A 1 801 ? 20.212 -18.438 -43.348 1.00 91.50 801 VAL A C 1
ATOM 6231 O O . VAL A 1 801 ? 20.830 -18.626 -44.395 1.00 91.50 801 VAL A O 1
ATOM 6234 N N . GLU A 1 802 ? 20.115 -17.233 -42.783 1.00 90.88 802 GLU A N 1
ATOM 6235 C CA . GLU A 1 802 ? 20.689 -16.018 -43.370 1.00 90.88 802 GLU A CA 1
ATOM 6236 C C . GLU A 1 802 ? 22.223 -16.098 -43.483 1.00 90.88 802 GLU A C 1
ATOM 6238 O O . GLU A 1 802 ? 22.784 -15.921 -44.566 1.00 90.88 802 GLU A O 1
ATOM 6243 N N . ARG A 1 803 ? 22.921 -16.453 -42.392 1.00 90.81 803 ARG A N 1
ATOM 6244 C CA . ARG A 1 803 ? 24.394 -16.533 -42.376 1.00 90.81 803 ARG A CA 1
ATOM 6245 C C . ARG A 1 803 ? 24.950 -17.620 -43.285 1.00 90.81 803 ARG A C 1
ATOM 6247 O O . ARG A 1 803 ? 25.981 -17.402 -43.919 1.00 90.81 803 ARG A O 1
ATOM 6254 N N . VAL A 1 804 ? 24.303 -18.784 -43.334 1.00 93.50 804 VAL A N 1
ATOM 6255 C CA . VAL A 1 804 ? 24.712 -19.879 -44.223 1.00 93.50 804 VAL A CA 1
ATOM 6256 C C . VAL A 1 804 ? 24.518 -19.470 -45.680 1.00 93.50 804 VAL A C 1
ATOM 6258 O O . VAL A 1 804 ? 25.396 -19.731 -46.494 1.00 93.50 804 VAL A O 1
ATOM 6261 N N . SER A 1 805 ? 23.430 -18.764 -46.003 1.00 87.44 805 SER A N 1
ATOM 6262 C CA . SER A 1 805 ? 23.180 -18.274 -47.365 1.00 87.44 805 SER A CA 1
ATOM 6263 C C . SER A 1 805 ? 24.244 -17.280 -47.843 1.00 87.44 805 SER A C 1
ATOM 6265 O O . SER A 1 805 ? 24.564 -17.254 -49.027 1.00 87.44 805 SER A O 1
ATOM 6267 N N . ALA A 1 806 ? 24.849 -16.517 -46.926 1.00 91.62 806 ALA A N 1
ATOM 6268 C CA . ALA A 1 806 ? 25.963 -15.619 -47.230 1.00 91.62 806 ALA A CA 1
ATOM 6269 C C . ALA A 1 806 ? 27.309 -16.338 -47.485 1.00 91.62 806 ALA A C 1
ATOM 6271 O O . ALA A 1 806 ? 28.256 -15.704 -47.945 1.00 91.62 806 ALA A O 1
ATOM 6272 N N . HIS A 1 807 ? 27.418 -17.643 -47.205 1.00 95.50 807 HIS A N 1
ATOM 6273 C CA . HIS A 1 807 ? 28.648 -18.428 -47.366 1.00 95.50 807 HIS A CA 1
ATOM 6274 C C . HIS A 1 807 ? 28.403 -19.636 -48.282 1.00 95.50 807 HIS A C 1
ATOM 6276 O O . HIS A 1 807 ? 28.075 -20.727 -47.814 1.00 95.50 807 HIS A O 1
ATOM 6282 N N . SER A 1 808 ? 28.607 -19.458 -49.592 1.00 94.75 808 SER A N 1
ATOM 6283 C CA . SER A 1 808 ? 28.291 -20.459 -50.628 1.00 94.75 808 SER A CA 1
ATOM 6284 C C . SER A 1 808 ? 28.880 -21.848 -50.354 1.00 94.75 808 SER A C 1
ATOM 6286 O O . SER A 1 808 ? 28.152 -22.834 -50.400 1.00 94.75 808 SER A O 1
ATOM 6288 N N . ALA A 1 809 ? 30.154 -21.933 -49.961 1.00 95.00 809 ALA A N 1
ATOM 6289 C CA . ALA A 1 809 ? 30.810 -23.211 -49.671 1.00 95.00 809 ALA A CA 1
ATOM 6290 C C . ALA A 1 809 ? 30.159 -23.984 -48.504 1.00 95.00 809 ALA A C 1
ATOM 6292 O O . ALA A 1 809 ? 30.031 -25.208 -48.558 1.00 95.00 809 ALA A O 1
ATOM 6293 N N . LEU A 1 810 ? 29.723 -23.277 -47.453 1.00 94.81 810 LEU A N 1
ATOM 6294 C CA . LEU A 1 810 ? 29.025 -23.881 -46.314 1.00 94.81 810 LEU A CA 1
ATOM 6295 C C . LEU A 1 810 ? 27.588 -24.268 -46.688 1.00 94.81 810 LEU A C 1
ATOM 6297 O O . LEU A 1 810 ? 27.108 -25.321 -46.270 1.00 94.81 810 LEU A O 1
ATOM 6301 N N . ALA A 1 811 ? 26.913 -23.438 -47.489 1.00 95.06 811 ALA A N 1
ATOM 6302 C CA . ALA A 1 811 ? 25.585 -23.740 -48.009 1.00 95.06 811 ALA A CA 1
ATOM 6303 C C . ALA A 1 811 ? 25.593 -25.006 -48.875 1.00 95.06 811 ALA A C 1
ATOM 6305 O O . ALA A 1 811 ? 24.723 -25.857 -48.707 1.00 95.06 811 ALA A O 1
ATOM 6306 N N . ASP A 1 812 ? 26.591 -25.172 -49.744 1.00 95.38 812 ASP A N 1
ATOM 6307 C CA . ASP A 1 812 ? 26.726 -26.358 -50.592 1.00 95.38 812 ASP A CA 1
ATOM 6308 C C . ASP A 1 812 ? 27.030 -27.616 -49.775 1.00 95.38 812 ASP A C 1
ATOM 6310 O O . ASP A 1 812 ? 26.446 -28.670 -50.030 1.00 95.38 812 ASP A O 1
ATOM 6314 N N . ASP A 1 813 ? 27.870 -27.519 -48.740 1.00 96.38 813 ASP A N 1
ATOM 6315 C CA . ASP A 1 813 ? 28.109 -28.643 -47.830 1.00 96.38 813 ASP A CA 1
ATOM 6316 C C . ASP A 1 813 ? 26.838 -29.069 -47.080 1.00 96.38 813 ASP A C 1
ATOM 6318 O O . ASP A 1 813 ? 26.516 -30.259 -47.023 1.00 96.38 813 ASP A O 1
ATOM 6322 N N . LEU A 1 814 ? 26.069 -28.107 -46.564 1.00 94.81 814 LEU A N 1
ATOM 6323 C CA . LEU A 1 814 ? 24.807 -28.382 -45.875 1.00 94.81 814 LEU A CA 1
ATOM 6324 C C . LEU A 1 814 ? 23.732 -28.927 -46.823 1.00 94.81 814 LEU A C 1
ATOM 6326 O O . LEU A 1 814 ? 23.022 -29.856 -46.441 1.00 94.81 814 LEU A O 1
ATOM 6330 N N . ARG A 1 815 ? 23.647 -28.429 -48.065 1.00 96.31 815 ARG A N 1
ATOM 6331 C CA . ARG A 1 815 ? 22.763 -28.984 -49.107 1.00 96.31 815 ARG A CA 1
ATOM 6332 C C . ARG A 1 815 ? 23.122 -30.430 -49.435 1.00 96.31 815 ARG A C 1
ATOM 6334 O O . ARG A 1 815 ? 22.225 -31.262 -49.499 1.00 96.31 815 ARG A O 1
ATOM 6341 N N . ARG A 1 816 ? 24.412 -30.764 -49.570 1.00 96.69 816 ARG A N 1
ATOM 6342 C CA . ARG A 1 816 ? 24.845 -32.156 -49.797 1.00 96.69 816 ARG A CA 1
ATOM 6343 C C . ARG A 1 816 ? 24.456 -33.084 -48.646 1.00 96.69 816 ARG A C 1
ATOM 6345 O O . ARG A 1 816 ? 24.062 -34.214 -48.900 1.00 96.69 816 ARG A O 1
ATOM 6352 N N . ARG A 1 817 ? 24.576 -32.629 -47.392 1.00 96.62 817 ARG A N 1
ATOM 6353 C CA . ARG A 1 817 ? 24.310 -33.466 -46.205 1.00 96.62 817 ARG A CA 1
ATOM 6354 C C . ARG A 1 817 ? 22.830 -33.583 -45.842 1.00 96.62 817 ARG A C 1
ATOM 6356 O O . ARG A 1 817 ? 22.407 -34.648 -45.411 1.00 96.62 817 ARG A O 1
ATOM 6363 N N . HIS A 1 818 ? 22.063 -32.503 -45.981 1.00 95.19 818 HIS A N 1
ATOM 6364 C CA . HIS A 1 818 ? 20.689 -32.404 -45.469 1.00 95.19 818 HIS A CA 1
ATOM 6365 C C . HIS A 1 818 ? 19.645 -32.119 -46.564 1.00 95.19 818 HIS A C 1
ATOM 6367 O O . HIS A 1 818 ? 18.473 -31.922 -46.255 1.00 95.19 818 HIS A O 1
ATOM 6373 N N . GLY A 1 819 ? 20.038 -32.060 -47.839 1.00 96.50 819 GLY A N 1
ATOM 6374 C CA . GLY A 1 819 ? 19.169 -31.743 -48.980 1.00 96.50 819 GLY A CA 1
ATOM 6375 C C . GLY A 1 819 ? 18.950 -30.241 -49.190 1.00 96.50 819 GLY A C 1
ATOM 6376 O O . GLY A 1 819 ? 19.009 -29.760 -50.319 1.00 96.50 819 GLY A O 1
ATOM 6377 N N . SER A 1 820 ? 18.762 -29.470 -48.116 1.00 95.19 820 SER A N 1
ATOM 6378 C CA . SER A 1 820 ? 18.710 -28.003 -48.167 1.00 95.19 820 SER A CA 1
ATOM 6379 C C . SER A 1 820 ? 19.227 -27.349 -46.879 1.00 95.19 820 SER A C 1
ATOM 6381 O O . SER A 1 820 ? 19.373 -28.001 -45.841 1.00 95.19 820 SER A O 1
ATOM 6383 N N . VAL A 1 821 ? 19.503 -26.041 -46.930 1.00 92.31 821 VAL A N 1
ATOM 6384 C CA . VAL A 1 821 ? 19.911 -25.254 -45.749 1.00 92.31 821 VAL A CA 1
ATOM 6385 C C . VAL A 1 821 ? 18.763 -25.167 -44.737 1.00 92.31 821 VAL A C 1
ATOM 6387 O O . VAL A 1 821 ? 18.979 -25.260 -43.529 1.00 92.31 821 VAL A O 1
ATOM 6390 N N . GLU A 1 822 ? 17.529 -25.054 -45.225 1.00 91.38 822 GLU A N 1
ATOM 6391 C CA . GLU A 1 822 ? 16.306 -25.035 -44.425 1.00 91.38 822 GLU A CA 1
ATOM 6392 C C . GLU A 1 822 ? 16.084 -26.373 -43.721 1.00 91.38 822 GLU A C 1
ATOM 6394 O O . GLU A 1 822 ? 15.724 -26.380 -42.546 1.00 91.38 822 GLU A O 1
ATOM 6399 N N . ALA A 1 823 ? 16.344 -27.497 -44.396 1.00 90.75 823 ALA A N 1
ATOM 6400 C CA . ALA A 1 823 ? 16.250 -28.826 -43.800 1.00 90.75 823 ALA A CA 1
ATOM 6401 C C . ALA A 1 823 ? 17.270 -29.009 -42.662 1.00 90.75 823 ALA A C 1
ATOM 6403 O O . ALA A 1 823 ? 16.901 -29.465 -41.578 1.00 90.75 823 ALA A O 1
ATOM 6404 N N . ALA A 1 824 ? 18.519 -28.561 -42.848 1.00 91.94 824 ALA A N 1
ATOM 6405 C CA . ALA A 1 824 ? 19.534 -28.571 -41.790 1.00 91.94 824 ALA A CA 1
ATOM 6406 C C . ALA A 1 824 ? 19.132 -27.694 -40.585 1.00 91.94 824 ALA A C 1
ATOM 6408 O O . ALA A 1 824 ? 19.264 -28.099 -39.424 1.00 91.94 824 ALA A O 1
ATOM 6409 N N . ALA A 1 825 ? 18.607 -26.492 -40.846 1.00 89.69 825 ALA A N 1
ATOM 6410 C CA . ALA A 1 825 ? 18.123 -25.586 -39.807 1.00 89.69 825 ALA A CA 1
ATOM 6411 C C . ALA A 1 825 ? 16.893 -26.154 -39.072 1.00 89.69 825 ALA A C 1
ATOM 6413 O O . ALA A 1 825 ? 16.795 -26.029 -37.848 1.00 89.69 825 ALA A O 1
ATOM 6414 N N . ALA A 1 826 ? 15.983 -26.813 -39.794 1.00 88.31 826 ALA A N 1
ATOM 6415 C CA . ALA A 1 826 ? 14.806 -27.474 -39.241 1.00 88.31 826 ALA A CA 1
ATOM 6416 C C . ALA A 1 826 ? 15.177 -28.678 -38.364 1.00 88.31 826 ALA A C 1
ATOM 6418 O O . ALA A 1 826 ? 14.632 -28.814 -37.272 1.00 88.31 826 ALA A O 1
ATOM 6419 N N . GLU A 1 827 ? 16.136 -29.510 -38.779 1.00 92.44 827 GLU A N 1
ATOM 6420 C CA . GLU A 1 827 ? 16.615 -30.644 -37.981 1.00 92.44 827 GLU A CA 1
ATOM 6421 C C . GLU A 1 827 ? 17.260 -30.172 -36.667 1.00 92.44 827 GLU A C 1
ATOM 6423 O O . GLU A 1 827 ? 16.951 -30.686 -35.588 1.00 92.44 827 GLU A O 1
ATOM 6428 N N . ARG A 1 828 ? 18.114 -29.140 -36.728 1.00 90.50 828 ARG A N 1
ATOM 6429 C CA . ARG A 1 828 ? 18.713 -28.533 -35.530 1.00 90.50 828 ARG A CA 1
ATOM 6430 C C . ARG A 1 828 ? 17.646 -27.955 -34.599 1.00 90.50 828 ARG A C 1
ATOM 6432 O O . ARG A 1 828 ? 17.724 -28.161 -33.388 1.00 90.50 828 ARG A O 1
ATOM 6439 N N . ALA A 1 829 ? 16.647 -27.270 -35.157 1.00 87.25 829 ALA A N 1
ATOM 6440 C CA . ALA A 1 829 ? 15.527 -26.736 -34.393 1.00 87.25 829 ALA A CA 1
ATOM 6441 C C . ALA A 1 829 ? 14.685 -27.847 -33.754 1.00 87.25 829 ALA A C 1
ATOM 6443 O O . ALA A 1 829 ? 14.340 -27.734 -32.585 1.00 87.25 829 ALA A O 1
ATOM 6444 N N . ALA A 1 830 ? 14.432 -28.954 -34.457 1.00 89.31 830 ALA A N 1
ATOM 6445 C CA . ALA A 1 830 ? 13.704 -30.097 -33.911 1.00 89.31 830 ALA A CA 1
ATOM 6446 C C . ALA A 1 830 ? 14.429 -30.728 -32.709 1.00 89.31 830 ALA A C 1
ATOM 6448 O O . ALA A 1 830 ? 13.789 -31.062 -31.712 1.00 89.31 830 ALA A O 1
ATOM 6449 N N . ARG A 1 831 ? 15.766 -30.842 -32.757 1.00 91.44 831 ARG A N 1
ATOM 6450 C CA . ARG A 1 831 ? 16.571 -31.317 -31.615 1.00 91.44 831 ARG A CA 1
ATOM 6451 C C . ARG A 1 831 ? 16.523 -30.342 -30.432 1.00 91.44 831 ARG A C 1
ATOM 6453 O O . ARG A 1 831 ? 16.392 -30.781 -29.292 1.00 91.44 831 ARG A O 1
ATOM 6460 N N . ALA A 1 832 ? 16.595 -29.034 -30.692 1.00 87.44 832 ALA A N 1
ATOM 6461 C CA . ALA A 1 832 ? 16.463 -28.009 -29.655 1.00 87.44 832 ALA A CA 1
ATOM 6462 C C . ALA A 1 832 ? 15.058 -28.005 -29.023 1.00 87.44 832 ALA A C 1
ATOM 6464 O O . ALA A 1 832 ? 14.936 -27.966 -27.800 1.00 87.44 832 ALA A O 1
ATOM 6465 N N . ASP A 1 833 ? 14.009 -28.124 -29.838 1.00 88.12 833 ASP A N 1
ATOM 6466 C CA . ASP A 1 833 ? 12.616 -28.219 -29.395 1.00 88.12 833 ASP A CA 1
ATOM 6467 C C . ASP A 1 833 ? 12.374 -29.477 -28.549 1.00 88.12 833 ASP A C 1
ATOM 6469 O O . ASP A 1 833 ? 11.666 -29.408 -27.544 1.00 88.12 833 ASP A O 1
ATOM 6473 N N . ALA A 1 834 ? 12.979 -30.615 -28.910 1.00 91.69 834 ALA A N 1
ATOM 6474 C CA . ALA A 1 834 ? 12.916 -31.842 -28.117 1.00 91.69 834 ALA A CA 1
ATOM 6475 C C . ALA A 1 834 ? 13.577 -31.665 -26.738 1.00 91.69 834 ALA A C 1
ATOM 6477 O O . ALA A 1 834 ? 12.955 -31.976 -25.724 1.00 91.69 834 ALA A O 1
ATOM 6478 N N . ALA A 1 835 ? 14.776 -31.075 -26.686 1.00 89.56 835 ALA A N 1
ATOM 6479 C CA . ALA A 1 835 ? 15.462 -30.784 -25.425 1.00 89.56 835 ALA A CA 1
ATOM 6480 C C . ALA A 1 835 ? 14.665 -29.806 -24.541 1.00 89.56 835 ALA A C 1
ATOM 6482 O O . ALA A 1 835 ? 14.521 -30.019 -23.339 1.00 89.56 835 ALA A O 1
ATOM 6483 N N . LEU A 1 836 ? 14.072 -28.762 -25.132 1.00 91.19 836 LEU A N 1
ATOM 6484 C CA . LEU A 1 836 ? 13.187 -27.841 -24.414 1.00 91.19 836 LEU A CA 1
ATOM 6485 C C . LEU A 1 836 ? 11.931 -28.549 -23.893 1.00 91.19 836 LEU A C 1
ATOM 6487 O O . LEU A 1 836 ? 11.472 -28.250 -22.792 1.00 91.19 836 LEU A O 1
ATOM 6491 N N . ALA A 1 837 ? 11.365 -29.482 -24.660 1.00 90.19 837 ALA A N 1
ATOM 6492 C CA . ALA A 1 837 ? 10.211 -30.264 -24.232 1.00 90.19 837 ALA A CA 1
ATOM 6493 C C . ALA A 1 837 ? 10.536 -31.159 -23.028 1.00 90.19 837 ALA A C 1
ATOM 6495 O O . ALA A 1 837 ? 9.703 -31.283 -22.125 1.00 90.19 837 ALA A O 1
ATOM 6496 N N . ASP A 1 838 ? 11.726 -31.758 -23.008 1.00 92.00 838 ASP A N 1
ATOM 6497 C CA . ASP A 1 838 ? 12.210 -32.563 -21.887 1.00 92.00 838 ASP A CA 1
ATOM 6498 C C . ASP A 1 838 ? 12.473 -31.692 -20.649 1.00 92.00 838 ASP A C 1
ATOM 6500 O O . ASP A 1 838 ? 11.974 -32.023 -19.574 1.00 92.00 838 ASP A O 1
ATOM 6504 N N . ASP A 1 839 ? 13.095 -30.517 -20.810 1.00 89.56 839 ASP A N 1
ATOM 6505 C CA . ASP A 1 839 ? 13.275 -29.536 -19.729 1.00 89.56 839 ASP A CA 1
ATOM 6506 C C . ASP A 1 839 ? 11.932 -29.109 -19.113 1.00 89.56 839 ASP A C 1
ATOM 6508 O O . ASP A 1 839 ? 11.773 -29.054 -17.892 1.00 89.56 839 ASP A O 1
ATOM 6512 N N . VAL A 1 840 ? 10.936 -28.786 -19.950 1.00 92.00 840 VAL A N 1
ATOM 6513 C CA . VAL A 1 840 ? 9.592 -28.416 -19.479 1.00 92.00 840 VAL A CA 1
ATOM 6514 C C . VAL A 1 840 ? 8.962 -29.575 -18.709 1.00 92.00 840 VAL A C 1
ATOM 6516 O O . VAL A 1 840 ? 8.386 -29.353 -17.640 1.00 92.00 840 VAL A O 1
ATOM 6519 N N . ARG A 1 841 ? 9.073 -30.806 -19.225 1.00 93.94 841 ARG A N 1
ATOM 6520 C CA . ARG A 1 841 ? 8.527 -32.004 -18.577 1.00 93.94 841 ARG A CA 1
ATOM 6521 C C . ARG A 1 841 ? 9.164 -32.226 -17.207 1.00 93.94 841 ARG A C 1
ATOM 6523 O O . ARG A 1 841 ? 8.428 -32.330 -16.228 1.00 93.94 841 ARG A O 1
ATOM 6530 N N . GLU A 1 842 ? 10.493 -32.200 -17.121 1.00 93.56 842 GLU A N 1
ATOM 6531 C CA . GLU A 1 842 ? 11.232 -32.364 -15.865 1.00 93.56 842 GLU A CA 1
ATOM 6532 C C . GLU A 1 842 ? 10.842 -31.284 -14.843 1.00 93.56 842 GLU A C 1
ATOM 6534 O O . GLU A 1 842 ? 10.573 -31.580 -13.674 1.00 93.56 842 GLU A O 1
ATOM 6539 N N . LEU A 1 843 ? 10.735 -30.023 -15.280 1.00 91.56 843 LEU A N 1
ATOM 6540 C CA . LEU A 1 843 ? 10.321 -28.913 -14.422 1.00 91.56 843 LEU A CA 1
ATOM 6541 C C . LEU A 1 843 ? 8.920 -29.120 -13.838 1.00 91.56 843 LEU A C 1
ATOM 6543 O O . LEU A 1 843 ? 8.722 -28.909 -12.636 1.00 91.56 843 LEU A O 1
ATOM 6547 N N . PHE A 1 844 ? 7.958 -29.541 -14.661 1.00 93.44 844 PHE A N 1
ATOM 6548 C CA . PHE A 1 844 ? 6.603 -29.829 -14.199 1.00 93.44 844 PHE A CA 1
ATOM 6549 C C . PHE A 1 844 ? 6.550 -31.060 -13.296 1.00 93.44 844 PHE A C 1
ATOM 6551 O O . PHE A 1 844 ? 5.850 -31.025 -12.287 1.00 93.44 844 PHE A O 1
ATOM 6558 N N . GLU A 1 845 ? 7.271 -32.135 -13.608 1.00 93.31 845 GLU A N 1
ATOM 6559 C CA . GLU A 1 845 ? 7.319 -33.341 -12.774 1.00 93.31 845 GLU A CA 1
ATOM 6560 C C . GLU A 1 845 ? 7.902 -33.033 -11.393 1.00 93.31 845 GLU A C 1
ATOM 6562 O O . GLU A 1 845 ? 7.273 -33.322 -10.370 1.00 93.31 845 GLU A O 1
ATOM 6567 N N . ARG A 1 846 ? 9.047 -32.344 -11.352 1.00 92.31 846 ARG A N 1
ATOM 6568 C CA . ARG A 1 846 ? 9.703 -31.935 -10.106 1.00 92.31 846 ARG A CA 1
ATOM 6569 C C . ARG A 1 846 ? 8.845 -30.970 -9.292 1.00 92.31 846 ARG A C 1
ATOM 6571 O O . ARG A 1 846 ? 8.737 -31.127 -8.074 1.00 92.31 846 ARG A O 1
ATOM 6578 N N . SER A 1 847 ? 8.227 -29.980 -9.937 1.00 91.06 847 SER A N 1
ATOM 6579 C CA . SER A 1 847 ? 7.354 -29.026 -9.246 1.00 91.06 847 SER A CA 1
ATOM 6580 C C . SER A 1 847 ? 6.080 -29.698 -8.733 1.00 91.06 847 SER A C 1
ATOM 6582 O O . SER A 1 847 ? 5.713 -29.495 -7.579 1.00 91.06 847 SER A O 1
ATOM 6584 N N . ASN A 1 848 ? 5.458 -30.588 -9.512 1.00 91.44 848 ASN A N 1
ATOM 6585 C CA . ASN A 1 848 ? 4.296 -31.353 -9.061 1.00 91.44 848 ASN A CA 1
ATOM 6586 C C . ASN A 1 848 ? 4.630 -32.279 -7.886 1.00 91.44 848 ASN A C 1
ATOM 6588 O O . ASN A 1 848 ? 3.825 -32.387 -6.962 1.00 91.44 848 ASN A O 1
ATOM 6592 N N . ALA A 1 849 ? 5.802 -32.922 -7.883 1.00 92.25 849 ALA A N 1
ATOM 6593 C CA . ALA A 1 849 ? 6.257 -33.734 -6.755 1.00 92.25 849 ALA A CA 1
ATOM 6594 C C . ALA A 1 849 ? 6.452 -32.889 -5.484 1.00 92.25 849 ALA A C 1
ATOM 6596 O O . ALA A 1 849 ? 6.009 -33.276 -4.402 1.00 92.25 849 ALA A O 1
ATOM 6597 N N . THR A 1 850 ? 7.062 -31.706 -5.603 1.00 92.00 850 THR A N 1
ATOM 6598 C CA . THR A 1 850 ? 7.217 -30.767 -4.479 1.00 92.00 850 THR A CA 1
ATOM 6599 C C . THR A 1 850 ? 5.870 -30.241 -3.989 1.00 92.00 850 THR A C 1
ATOM 6601 O O . THR A 1 850 ? 5.601 -30.318 -2.793 1.00 92.00 850 THR A O 1
ATOM 6604 N N . ARG A 1 851 ? 4.988 -29.815 -4.899 1.00 93.44 851 ARG A N 1
ATOM 6605 C CA . ARG A 1 851 ? 3.624 -29.375 -4.585 1.00 93.44 851 ARG A CA 1
ATOM 6606 C C . ARG A 1 851 ? 2.833 -30.449 -3.844 1.00 93.44 851 ARG A C 1
ATOM 6608 O O . ARG A 1 851 ? 2.191 -30.136 -2.851 1.00 93.44 851 ARG A O 1
ATOM 6615 N N . ARG A 1 852 ? 2.897 -31.711 -4.285 1.00 93.00 852 ARG A N 1
ATOM 6616 C CA . ARG A 1 852 ? 2.237 -32.833 -3.592 1.00 93.00 852 ARG A CA 1
ATOM 6617 C C . ARG A 1 852 ? 2.741 -32.988 -2.162 1.00 93.00 852 ARG A C 1
ATOM 6619 O O . ARG A 1 852 ? 1.922 -33.044 -1.259 1.00 93.00 852 ARG A O 1
ATOM 6626 N N . ARG A 1 853 ? 4.063 -32.968 -1.944 1.00 94.81 853 ARG A N 1
ATOM 6627 C CA . ARG A 1 853 ? 4.643 -33.036 -0.589 1.00 94.81 853 ARG A CA 1
ATOM 6628 C C . ARG A 1 853 ? 4.202 -31.870 0.298 1.00 94.81 853 ARG A C 1
ATOM 6630 O O . ARG A 1 853 ? 3.896 -32.090 1.462 1.00 94.81 853 ARG A O 1
ATOM 6637 N N . MET A 1 854 ? 4.149 -30.653 -0.247 1.00 94.12 854 MET A N 1
ATOM 6638 C CA . MET A 1 854 ? 3.684 -29.468 0.485 1.00 94.12 854 MET A CA 1
ATOM 6639 C C . MET A 1 854 ? 2.197 -29.567 0.840 1.00 94.12 854 MET A C 1
ATOM 6641 O O . MET A 1 854 ? 1.832 -29.328 1.985 1.00 94.12 854 MET A O 1
ATOM 6645 N N . LEU A 1 855 ? 1.348 -29.979 -0.108 1.00 93.88 855 LEU A N 1
ATOM 6646 C CA . LEU A 1 855 ? -0.080 -30.203 0.136 1.00 93.88 855 LEU A CA 1
ATOM 6647 C C . LEU A 1 855 ? -0.314 -31.332 1.149 1.00 93.88 855 LEU A C 1
ATOM 6649 O O . LEU A 1 855 ? -1.140 -31.184 2.044 1.00 93.88 855 LEU A O 1
ATOM 6653 N N . ASP A 1 856 ? 0.433 -32.433 1.063 1.00 93.69 856 ASP A N 1
ATOM 6654 C CA . ASP A 1 856 ? 0.371 -33.513 2.050 1.00 93.69 856 ASP A CA 1
ATOM 6655 C C . ASP A 1 856 ? 0.783 -33.019 3.444 1.00 93.69 856 ASP A C 1
ATOM 6657 O O . ASP A 1 856 ? 0.093 -33.301 4.423 1.00 93.69 856 ASP A O 1
ATOM 6661 N N . GLY A 1 857 ? 1.854 -32.228 3.544 1.00 93.81 857 GLY A N 1
ATOM 6662 C CA . GLY A 1 857 ? 2.266 -31.594 4.797 1.00 93.81 857 GLY A CA 1
ATOM 6663 C C . GLY A 1 857 ? 1.189 -30.672 5.374 1.00 93.81 857 GLY A C 1
ATOM 6664 O O . GLY A 1 857 ? 0.893 -30.757 6.561 1.00 93.81 857 GLY A O 1
ATOM 6665 N N . LEU A 1 858 ? 0.556 -29.864 4.522 1.00 95.25 858 LEU A N 1
ATOM 6666 C CA . LEU A 1 858 ? -0.466 -28.887 4.900 1.00 95.25 858 LEU A CA 1
ATOM 6667 C C . LEU A 1 858 ? -1.787 -29.529 5.353 1.00 95.25 858 LEU A C 1
ATOM 6669 O O . LEU A 1 858 ? -2.434 -29.039 6.276 1.00 95.25 858 LEU A O 1
ATOM 6673 N N . TYR A 1 859 ? -2.211 -30.613 4.699 1.00 95.50 859 TYR A N 1
ATOM 6674 C CA . TYR A 1 859 ? -3.533 -31.214 4.914 1.00 95.50 859 TYR A CA 1
ATOM 6675 C C . TYR A 1 859 ? -3.518 -32.500 5.737 1.00 95.50 859 TYR A C 1
ATOM 6677 O O . TYR A 1 859 ? -4.520 -32.826 6.378 1.00 95.50 859 TYR A O 1
ATOM 6685 N N . ARG A 1 860 ? -2.404 -33.236 5.759 1.00 94.00 860 ARG A N 1
ATOM 6686 C CA . ARG A 1 860 ? -2.265 -34.493 6.515 1.00 94.00 860 ARG A CA 1
ATOM 6687 C C . ARG A 1 860 ? -1.249 -34.375 7.646 1.00 94.00 860 ARG A C 1
ATOM 6689 O O . ARG A 1 860 ? -1.469 -34.946 8.710 1.00 94.00 860 ARG A O 1
ATOM 6696 N N . GLY A 1 861 ? -0.164 -33.635 7.426 1.00 94.50 861 GLY A N 1
ATOM 6697 C CA . GLY A 1 861 ? 0.863 -33.373 8.433 1.00 94.50 861 GLY A CA 1
ATOM 6698 C C . GLY A 1 861 ? 0.395 -32.418 9.532 1.00 94.50 861 GLY A C 1
ATOM 6699 O O . GLY A 1 861 ? -0.615 -31.731 9.393 1.00 94.50 861 GLY A O 1
ATOM 6700 N N . GLY A 1 862 ? 1.127 -32.399 10.649 1.00 92.94 862 GLY A N 1
ATOM 6701 C CA . GLY A 1 862 ? 0.967 -31.386 11.697 1.00 92.94 862 GLY A CA 1
ATOM 6702 C C . GLY A 1 862 ? -0.330 -31.448 12.507 1.00 92.94 862 GLY A C 1
ATOM 6703 O O . GLY A 1 862 ? -0.594 -30.516 13.261 1.00 92.94 862 GLY A O 1
ATOM 6704 N N . ARG A 1 863 ? -1.140 -32.510 12.375 1.00 95.75 863 ARG A N 1
ATOM 6705 C CA . ARG A 1 863 ? -2.352 -32.667 13.188 1.00 95.75 863 ARG A CA 1
ATOM 6706 C C . ARG A 1 863 ? -1.993 -32.882 14.659 1.00 95.75 863 ARG A C 1
ATOM 6708 O O . ARG A 1 863 ? -1.195 -33.756 14.991 1.00 95.75 863 ARG A O 1
ATOM 6715 N N . ARG A 1 864 ? -2.631 -32.117 15.537 1.00 94.88 864 ARG A N 1
ATOM 6716 C CA . ARG A 1 864 ? -2.635 -32.302 16.989 1.00 94.88 864 ARG A CA 1
ATOM 6717 C C . ARG A 1 864 ? -3.620 -33.412 17.368 1.00 94.88 864 ARG A C 1
ATOM 6719 O O . ARG A 1 864 ? -4.668 -33.543 16.741 1.00 94.88 864 ARG A O 1
ATOM 6726 N N . ALA A 1 865 ? -3.275 -34.198 18.388 1.00 94.81 865 ALA A N 1
ATOM 6727 C CA . ALA A 1 865 ? -4.099 -35.311 18.868 1.00 94.81 865 ALA A CA 1
ATOM 6728 C C . ALA A 1 865 ? -5.223 -34.884 19.834 1.00 94.81 865 ALA A C 1
ATOM 6730 O O . ALA A 1 865 ? -6.237 -35.566 19.920 1.00 94.81 865 ALA A O 1
ATOM 6731 N N . GLY A 1 866 ? -5.032 -33.783 20.568 1.00 93.62 866 GLY A N 1
ATOM 6732 C CA . GLY A 1 866 ? -5.984 -33.263 21.555 1.00 93.62 866 GLY A CA 1
ATOM 6733 C C . GLY A 1 866 ? -6.758 -32.019 21.091 1.00 93.62 866 GLY A C 1
ATOM 6734 O O . GLY A 1 866 ? -6.528 -31.542 19.974 1.00 93.62 866 GLY A O 1
ATOM 6735 N N . PRO A 1 867 ? -7.643 -31.488 21.957 1.00 95.38 867 PRO A N 1
ATOM 6736 C CA . PRO A 1 867 ? -8.397 -30.263 21.690 1.00 95.38 867 PRO A CA 1
ATOM 6737 C C . PRO A 1 867 ? -7.471 -29.052 21.547 1.00 95.38 867 PRO A C 1
ATOM 6739 O O . PRO A 1 867 ? -6.329 -29.064 22.022 1.00 95.38 867 PRO A O 1
ATOM 6742 N N . PHE A 1 868 ? -7.958 -28.011 20.877 1.00 95.19 868 PHE A N 1
ATOM 6743 C CA . PHE A 1 868 ? -7.199 -26.790 20.641 1.00 95.19 868 PHE A CA 1
ATOM 6744 C C . PHE A 1 868 ? -6.859 -26.076 21.948 1.00 95.19 868 PHE A C 1
ATOM 6746 O O . PHE A 1 868 ? -5.690 -25.776 22.191 1.00 95.19 868 PHE A O 1
ATOM 6753 N N . LEU A 1 869 ? -7.854 -25.879 22.815 1.00 92.75 869 LEU A N 1
ATOM 6754 C CA . LEU A 1 869 ? -7.676 -25.272 24.135 1.00 92.75 869 LEU A CA 1
ATOM 6755 C C . LEU A 1 869 ? -7.391 -26.318 25.226 1.00 92.75 869 LEU A C 1
ATOM 6757 O O . LEU A 1 869 ? -7.765 -26.150 26.382 1.00 92.75 869 LEU A O 1
ATOM 6761 N N . GLY A 1 870 ? -6.718 -27.417 24.872 1.00 87.06 870 GLY A N 1
ATOM 6762 C CA . GLY A 1 870 ? -6.212 -28.391 25.840 1.00 87.06 870 GLY A CA 1
ATOM 6763 C C . GLY A 1 870 ? -4.890 -27.975 26.499 1.00 87.06 870 GLY A C 1
ATOM 6764 O O . GLY A 1 870 ? -4.155 -27.125 25.996 1.00 87.06 870 GLY A O 1
ATOM 6765 N N . GLY A 1 871 ? -4.535 -28.635 27.606 1.00 85.75 871 GLY A N 1
ATOM 6766 C CA . GLY A 1 871 ? -3.233 -28.472 28.265 1.00 85.75 871 GLY A CA 1
ATOM 6767 C C . GLY A 1 871 ? -3.165 -27.256 29.192 1.00 85.75 871 GLY A C 1
ATOM 6768 O O . GLY A 1 871 ? -3.843 -27.230 30.213 1.00 85.75 871 GLY A O 1
ATOM 6769 N N . ASP A 1 872 ? -2.315 -26.279 28.856 1.00 82.56 872 ASP A N 1
ATOM 6770 C CA . ASP A 1 872 ? -2.031 -25.103 29.698 1.00 82.56 872 ASP A CA 1
ATOM 6771 C C . ASP A 1 872 ? -3.105 -24.007 29.626 1.00 82.56 872 ASP A C 1
ATOM 6773 O O . ASP A 1 872 ? -3.035 -23.038 30.389 1.00 82.56 872 ASP A O 1
ATOM 6777 N N . ALA A 1 873 ? -4.066 -24.113 28.706 1.00 86.88 873 ALA A N 1
ATOM 6778 C CA . ALA A 1 873 ? -5.193 -23.195 28.645 1.00 86.88 873 ALA A CA 1
ATOM 6779 C C . ALA A 1 873 ? -6.126 -23.409 29.856 1.00 86.88 873 ALA A C 1
ATOM 6781 O O . ALA A 1 873 ? -6.249 -24.530 30.355 1.00 86.88 873 ALA A O 1
ATOM 6782 N N . PRO A 1 874 ? -6.776 -22.352 30.368 1.00 87.25 874 PRO A N 1
ATOM 6783 C CA . PRO A 1 874 ? -7.841 -22.513 31.357 1.00 87.25 874 PRO A CA 1
ATOM 6784 C C . PRO A 1 874 ? -8.963 -23.402 30.808 1.00 87.25 874 PRO A C 1
ATOM 6786 O O . PRO A 1 874 ? -9.315 -23.305 29.634 1.00 87.25 874 PRO A O 1
ATOM 6789 N N . ALA A 1 875 ? -9.567 -24.216 31.678 1.00 89.62 875 ALA A N 1
ATOM 6790 C CA . ALA A 1 875 ? -10.728 -25.030 31.311 1.00 89.62 875 ALA A CA 1
ATOM 6791 C C . ALA A 1 875 ? -11.919 -24.165 30.854 1.00 89.62 875 ALA A C 1
ATOM 6793 O O . ALA A 1 875 ? -12.673 -24.571 29.976 1.00 89.62 875 ALA A O 1
ATOM 6794 N N . ASP A 1 876 ? -12.045 -22.962 31.424 1.00 92.88 876 ASP A N 1
ATOM 6795 C CA . ASP A 1 876 ? -12.992 -21.933 31.000 1.00 92.88 876 ASP A CA 1
ATOM 6796 C C . ASP A 1 876 ? -12.250 -20.594 30.796 1.00 92.88 876 ASP A C 1
ATOM 6798 O O . ASP A 1 876 ? -11.998 -19.857 31.756 1.00 92.88 876 ASP A O 1
ATOM 6802 N N . PRO A 1 877 ? -11.857 -20.274 29.548 1.00 90.06 877 PRO A N 1
ATOM 6803 C CA . PRO A 1 877 ? -11.187 -19.021 29.215 1.00 90.06 877 PRO A CA 1
ATOM 6804 C C . PRO A 1 877 ? -11.988 -17.762 29.547 1.00 90.06 877 PRO A C 1
ATOM 6806 O O . PRO A 1 877 ? -11.394 -16.729 29.852 1.00 90.06 877 PRO A O 1
ATOM 6809 N N . ILE A 1 878 ? -13.318 -17.833 29.468 1.00 92.00 878 ILE A N 1
ATOM 6810 C CA . ILE A 1 878 ? -14.198 -16.683 29.688 1.00 92.00 878 ILE A CA 1
ATOM 6811 C C . ILE A 1 878 ? -14.331 -16.439 31.191 1.00 92.00 878 ILE A C 1
ATOM 6813 O O . ILE A 1 878 ? -14.171 -15.306 31.639 1.00 92.00 878 ILE A O 1
ATOM 6817 N N . ALA A 1 879 ? -14.504 -17.495 31.991 1.00 92.00 879 ALA A N 1
ATOM 6818 C CA . ALA A 1 879 ? -14.470 -17.369 33.446 1.00 92.00 879 ALA A CA 1
ATOM 6819 C C . ALA A 1 879 ? -13.104 -16.885 33.964 1.00 92.00 879 ALA A C 1
ATOM 6821 O O . ALA A 1 879 ? -13.074 -16.049 34.867 1.00 92.00 879 ALA A O 1
ATOM 6822 N N . GLU A 1 880 ? -11.981 -17.344 33.387 1.00 90.75 880 GLU A N 1
ATOM 6823 C CA . GLU A 1 880 ? -10.652 -16.826 33.755 1.00 90.75 880 GLU A CA 1
ATOM 6824 C C . GLU A 1 880 ? -10.546 -15.323 33.437 1.00 90.75 880 GLU A C 1
ATOM 6826 O O . GLU A 1 880 ? -10.105 -14.556 34.290 1.00 90.75 880 GLU A O 1
ATOM 6831 N N . LEU A 1 881 ? -11.003 -14.865 32.262 1.00 89.81 881 LEU A N 1
ATOM 6832 C CA . LEU A 1 881 ? -11.034 -13.432 31.926 1.00 89.81 881 LEU A CA 1
ATOM 6833 C C . LEU A 1 881 ? -11.877 -12.619 32.913 1.00 89.81 881 LEU A C 1
ATOM 6835 O O . LEU A 1 881 ? -11.412 -11.584 33.393 1.00 89.81 881 LEU A O 1
ATOM 6839 N N . ARG A 1 882 ? -13.058 -13.125 33.271 1.00 90.94 882 ARG A N 1
ATOM 6840 C CA . ARG A 1 882 ? -13.962 -12.485 34.228 1.00 90.94 882 ARG A CA 1
ATOM 6841 C C . ARG A 1 882 ? -13.342 -12.360 35.616 1.00 90.94 882 ARG A C 1
ATOM 6843 O O . ARG A 1 882 ? -13.392 -11.294 36.228 1.00 90.94 882 ARG A O 1
ATOM 6850 N N . GLN A 1 883 ? -12.712 -13.429 36.106 1.00 89.62 883 GLN A N 1
ATOM 6851 C CA . GLN A 1 883 ? -12.033 -13.428 37.403 1.00 89.62 883 GLN A CA 1
ATOM 6852 C C . GLN A 1 883 ? -10.896 -12.397 37.435 1.00 89.62 883 GLN A C 1
ATOM 6854 O O . GLN A 1 883 ? -10.726 -11.677 38.416 1.00 89.62 883 GLN A O 1
ATOM 6859 N N . LEU A 1 884 ? -10.152 -12.269 36.334 1.00 85.25 884 LEU A N 1
ATOM 6860 C CA . LEU A 1 884 ? -9.071 -11.292 36.215 1.00 85.25 884 LEU A CA 1
ATOM 6861 C C . LEU A 1 884 ? -9.541 -9.831 36.208 1.00 85.25 884 LEU A C 1
ATOM 6863 O O . LEU A 1 884 ? -8.735 -8.952 36.517 1.00 85.25 884 LEU A O 1
ATOM 6867 N N . GLU A 1 885 ? -10.782 -9.554 35.805 1.00 85.44 885 GLU A N 1
ATOM 6868 C CA . GLU A 1 885 ? -11.366 -8.207 35.849 1.00 85.44 885 GLU A CA 1
ATOM 6869 C C . GLU A 1 885 ? -11.957 -7.881 37.222 1.00 85.44 885 GLU A C 1
ATOM 6871 O O . GLU A 1 885 ? -11.785 -6.759 37.701 1.00 85.44 885 GLU A O 1
ATOM 6876 N N . ALA A 1 886 ? -12.562 -8.865 37.893 1.00 84.81 886 ALA A N 1
ATOM 6877 C CA . ALA A 1 886 ? -13.082 -8.712 39.252 1.00 84.81 886 ALA A CA 1
ATOM 6878 C C . ALA A 1 886 ? -11.971 -8.465 40.297 1.00 84.81 886 ALA A C 1
ATOM 6880 O O . ALA A 1 886 ? -12.161 -7.698 41.240 1.00 84.81 886 ALA A O 1
ATOM 6881 N N . ASP A 1 887 ? -10.787 -9.056 40.104 1.00 76.69 887 ASP A N 1
ATOM 6882 C CA . ASP A 1 887 ? -9.650 -9.000 41.034 1.00 76.69 887 ASP A CA 1
ATOM 6883 C C . ASP A 1 887 ? -8.807 -7.705 40.939 1.00 76.69 887 ASP A C 1
ATOM 6885 O O . ASP A 1 887 ? -7.597 -7.732 41.182 1.00 76.69 887 ASP A O 1
ATOM 6889 N N . LEU A 1 888 ? -9.389 -6.549 40.601 1.00 70.62 888 LEU A N 1
ATOM 6890 C CA . LEU A 1 888 ? -8.688 -5.253 40.618 1.00 70.62 888 LEU A CA 1
ATOM 6891 C C . LEU A 1 888 ? -8.979 -4.465 41.913 1.00 70.62 888 LEU A C 1
ATOM 6893 O O . LEU A 1 888 ? -9.748 -3.504 41.885 1.00 70.62 888 LEU A O 1
ATOM 6897 N N . PRO A 1 889 ? -8.359 -4.797 43.066 1.00 62.28 889 PRO A N 1
ATOM 6898 C CA . PRO A 1 889 ? -8.533 -4.003 44.269 1.00 62.28 889 PRO A CA 1
ATOM 6899 C C . PRO A 1 889 ? -7.820 -2.655 44.129 1.00 62.28 889 PRO A C 1
ATOM 6901 O O . PRO A 1 889 ? -6.663 -2.574 43.702 1.00 62.28 889 PRO A O 1
ATOM 6904 N N . GLY A 1 890 ? -8.482 -1.591 44.582 1.00 66.56 890 GLY A N 1
ATOM 6905 C CA . GLY A 1 890 ? -7.826 -0.329 44.911 1.00 66.56 890 GLY A CA 1
ATOM 6906 C C . GLY A 1 890 ? -6.948 -0.515 46.149 1.00 66.56 890 GLY A C 1
ATOM 6907 O O . GLY A 1 890 ? -7.417 -0.362 47.270 1.00 66.56 890 GLY A O 1
ATOM 6908 N N . GLY A 1 891 ? -5.682 -0.902 45.973 1.00 75.12 891 GLY A N 1
ATOM 6909 C CA . GLY A 1 891 ? -4.756 -1.099 47.092 1.00 75.12 891 GLY A CA 1
ATOM 6910 C C . GLY A 1 891 ? -3.334 -1.509 46.682 1.00 75.12 891 GLY A C 1
ATOM 6911 O O . GLY A 1 891 ? -3.057 -1.709 45.499 1.00 75.12 891 GLY A O 1
ATOM 6912 N N . PRO A 1 892 ? -2.402 -1.668 47.642 1.00 68.19 892 PRO A N 1
ATOM 6913 C CA . PRO A 1 892 ? -1.005 -2.048 47.381 1.00 68.19 892 PRO A CA 1
ATOM 6914 C C . PRO A 1 892 ? -0.842 -3.430 46.713 1.00 68.19 892 PRO A C 1
ATOM 6916 O O . PRO A 1 892 ? 0.177 -3.697 46.077 1.00 68.19 892 PRO A O 1
ATOM 6919 N N . THR A 1 893 ? -1.863 -4.292 46.765 1.00 77.81 893 THR A N 1
ATOM 6920 C CA . THR A 1 893 ? -1.921 -5.569 46.030 1.00 77.81 893 THR A CA 1
ATOM 6921 C C . THR A 1 893 ? -2.232 -5.410 44.534 1.00 77.81 893 THR A C 1
ATOM 6923 O O . THR A 1 893 ? -2.035 -6.359 43.770 1.00 77.81 893 THR A O 1
ATOM 6926 N N . ALA A 1 894 ? -2.615 -4.211 44.069 1.00 82.50 894 ALA A N 1
ATOM 6927 C CA . ALA A 1 894 ? -2.942 -3.923 42.669 1.00 82.50 894 ALA A CA 1
ATOM 6928 C C . ALA A 1 894 ? -1.785 -4.197 41.696 1.00 82.50 894 ALA A C 1
ATOM 6930 O O . ALA A 1 894 ? -2.014 -4.420 40.507 1.00 82.50 894 ALA A O 1
ATOM 6931 N N . PHE A 1 895 ? -0.530 -4.161 42.159 1.00 82.81 895 PHE A N 1
ATOM 6932 C CA . PHE A 1 895 ? 0.619 -4.530 41.329 1.00 82.81 895 PHE A CA 1
ATOM 6933 C C . PHE A 1 895 ? 0.644 -6.035 41.029 1.00 82.81 895 PHE A C 1
ATOM 6935 O O . PHE A 1 895 ? 0.778 -6.431 39.870 1.00 82.81 895 PHE A O 1
ATOM 6942 N N . LEU A 1 896 ? 0.472 -6.877 42.055 1.00 83.25 896 LEU A N 1
ATOM 6943 C CA . LEU A 1 896 ? 0.458 -8.334 41.900 1.00 83.25 896 LEU A CA 1
ATOM 6944 C C . LEU A 1 896 ? -0.759 -8.796 41.094 1.00 83.25 896 LEU A C 1
ATOM 6946 O O . LEU A 1 896 ? -0.608 -9.662 40.233 1.00 83.25 896 LEU A O 1
ATOM 6950 N N . ALA A 1 897 ? -1.925 -8.179 41.311 1.00 82.62 897 ALA A N 1
ATOM 6951 C CA . ALA A 1 897 ? -3.125 -8.420 40.511 1.00 82.62 897 ALA A CA 1
ATOM 6952 C C . ALA A 1 897 ? -2.891 -8.094 39.025 1.00 82.62 897 ALA A C 1
ATOM 6954 O O . ALA A 1 897 ? -3.060 -8.961 38.169 1.00 82.62 897 ALA A O 1
ATOM 6955 N N . ARG A 1 898 ? -2.362 -6.899 38.711 1.00 85.25 898 ARG A N 1
ATOM 6956 C CA . ARG A 1 898 ? -2.009 -6.507 37.332 1.00 85.25 898 ARG A CA 1
ATOM 6957 C C . ARG A 1 898 ? -0.972 -7.434 36.700 1.00 85.25 898 ARG A C 1
ATOM 6959 O O . ARG A 1 898 ? -1.059 -7.735 35.510 1.00 85.25 898 ARG A O 1
ATOM 6966 N N . TRP A 1 899 ? 0.013 -7.903 37.466 1.00 88.38 899 TRP A N 1
ATOM 6967 C CA . TRP A 1 899 ? 1.002 -8.861 36.970 1.00 88.38 899 TRP A CA 1
ATOM 6968 C C . TRP A 1 899 ? 0.380 -10.232 36.667 1.00 88.38 899 TRP A C 1
ATOM 6970 O O . TRP A 1 899 ? 0.629 -10.781 35.591 1.00 88.38 899 TRP A O 1
ATOM 6980 N N . ARG A 1 900 ? -0.472 -10.762 37.560 1.00 86.50 900 ARG A N 1
ATOM 6981 C CA . ARG A 1 900 ? -1.221 -12.013 37.340 1.00 86.50 900 ARG A CA 1
ATOM 6982 C C . ARG A 1 900 ? -2.141 -11.902 36.126 1.00 86.50 900 ARG A C 1
ATOM 6984 O O . ARG A 1 900 ? -2.088 -12.773 35.264 1.00 86.50 900 ARG A O 1
ATOM 6991 N N . GLN A 1 901 ? -2.872 -10.796 35.997 1.00 87.69 901 GLN A N 1
ATOM 6992 C CA . GLN A 1 901 ? -3.721 -10.499 34.842 1.00 87.69 901 GLN A CA 1
ATOM 6993 C C . GLN A 1 901 ? -2.926 -10.455 33.539 1.00 87.69 901 GLN A C 1
ATOM 6995 O O . GLN A 1 901 ? -3.316 -11.091 32.562 1.00 87.69 901 GLN A O 1
ATOM 7000 N N . ARG A 1 902 ? -1.776 -9.769 33.512 1.00 90.88 902 ARG A N 1
ATOM 7001 C CA . ARG A 1 902 ? -0.896 -9.762 32.332 1.00 90.88 902 ARG A CA 1
ATOM 7002 C C . ARG A 1 902 ? -0.406 -11.163 31.983 1.00 90.88 902 ARG A C 1
ATOM 7004 O O . ARG A 1 902 ? -0.391 -11.516 30.809 1.00 90.88 902 ARG A O 1
ATOM 7011 N N . ARG A 1 903 ? -0.022 -11.964 32.980 1.00 92.19 903 ARG A N 1
ATOM 7012 C CA . ARG A 1 903 ? 0.471 -13.330 32.766 1.00 92.19 903 ARG A CA 1
ATOM 7013 C C . ARG A 1 903 ? -0.627 -14.266 32.261 1.00 92.19 903 ARG A C 1
ATOM 7015 O O . ARG A 1 903 ? -0.371 -15.025 31.333 1.00 92.19 903 ARG A O 1
ATOM 7022 N N . ALA A 1 904 ? -1.827 -14.196 32.826 1.00 89.00 904 ALA A N 1
ATOM 7023 C CA . ALA A 1 904 ? -2.962 -15.007 32.402 1.00 89.00 904 ALA A CA 1
ATOM 7024 C C . ALA A 1 904 ? -3.458 -14.598 31.005 1.00 89.00 904 ALA A C 1
ATOM 7026 O O . ALA A 1 904 ? -3.586 -15.458 30.138 1.00 89.00 904 ALA A O 1
ATOM 7027 N N . ARG A 1 905 ? -3.575 -13.291 30.713 1.00 92.94 905 ARG A N 1
ATOM 7028 C CA . ARG A 1 905 ? -3.852 -12.793 29.350 1.00 92.94 905 ARG A CA 1
ATOM 7029 C C . ARG A 1 905 ? -2.782 -13.231 28.348 1.00 92.94 905 ARG A C 1
ATOM 7031 O O . ARG A 1 905 ? -3.121 -13.625 27.239 1.00 92.94 905 ARG A O 1
ATOM 7038 N N . ALA A 1 906 ? -1.502 -13.209 28.726 1.00 93.38 906 ALA A N 1
ATOM 7039 C CA . ALA A 1 906 ? -0.420 -13.707 27.876 1.00 93.38 906 ALA A CA 1
ATOM 7040 C C . ALA A 1 906 ? -0.504 -15.227 27.649 1.00 93.38 906 ALA A C 1
ATOM 7042 O O . ALA A 1 906 ? -0.283 -15.678 26.528 1.00 93.38 906 ALA A O 1
ATOM 7043 N N . ARG A 1 907 ? -0.862 -16.011 28.678 1.00 94.31 907 ARG A N 1
ATOM 7044 C CA . ARG A 1 907 ? -1.077 -17.463 28.566 1.00 94.31 907 ARG A CA 1
ATOM 7045 C C . ARG A 1 907 ? -2.247 -17.780 27.638 1.00 94.31 907 ARG A C 1
ATOM 7047 O O . ARG A 1 907 ? -2.090 -18.594 26.735 1.00 94.31 907 ARG A O 1
ATOM 7054 N N . LEU A 1 908 ? -3.378 -17.100 27.815 1.00 94.44 908 LEU A N 1
ATOM 7055 C CA . LEU A 1 908 ? -4.553 -17.271 26.966 1.00 94.44 908 LEU A CA 1
ATOM 7056 C C . LEU A 1 908 ? -4.272 -16.831 25.523 1.00 94.44 908 LEU A C 1
ATOM 7058 O O . LEU A 1 908 ? -4.591 -17.563 24.592 1.00 94.44 908 LEU A O 1
ATOM 7062 N N . ARG A 1 909 ? -3.590 -15.694 25.322 1.00 95.88 909 ARG A N 1
ATOM 7063 C CA . ARG A 1 909 ? -3.115 -15.256 23.998 1.00 95.88 909 ARG A CA 1
ATOM 7064 C C . ARG A 1 909 ? -2.234 -16.319 23.341 1.00 95.88 909 ARG A C 1
ATOM 7066 O O . ARG A 1 909 ? -2.421 -16.610 22.165 1.00 95.88 909 ARG A O 1
ATOM 7073 N N . ALA A 1 910 ? -1.289 -16.899 24.081 1.00 95.31 910 ALA A N 1
ATOM 7074 C CA . ALA A 1 910 ? -0.415 -17.947 23.564 1.00 95.31 910 ALA A CA 1
ATOM 7075 C C . ALA A 1 910 ? -1.194 -19.223 23.200 1.00 95.31 910 ALA A C 1
ATOM 7077 O O . ALA A 1 910 ? -0.938 -19.799 22.146 1.00 95.31 910 ALA A O 1
ATOM 7078 N N . ALA A 1 911 ? -2.174 -19.626 24.018 1.00 94.94 911 ALA A N 1
ATOM 7079 C CA . ALA A 1 911 ? -3.052 -20.760 23.726 1.00 94.94 911 ALA A CA 1
ATOM 7080 C C . ALA A 1 911 ? -3.890 -20.521 22.457 1.00 94.94 911 ALA A C 1
ATOM 7082 O O . ALA A 1 911 ? -3.894 -21.354 21.556 1.00 94.94 911 ALA A O 1
ATOM 7083 N N . LEU A 1 912 ? -4.504 -19.341 22.327 1.00 95.25 912 LEU A N 1
ATOM 7084 C CA . LEU A 1 912 ? -5.273 -18.938 21.142 1.00 95.25 912 LEU A CA 1
ATOM 7085 C C . LEU A 1 912 ? -4.401 -18.746 19.890 1.00 95.25 912 LEU A C 1
ATOM 7087 O O . LEU A 1 912 ? -4.897 -18.824 18.770 1.00 95.25 912 LEU A O 1
ATOM 7091 N N . GLY A 1 913 ? -3.102 -18.497 20.062 1.00 95.81 913 GLY A N 1
ATOM 7092 C CA . GLY A 1 913 ? -2.123 -18.463 18.977 1.00 95.81 913 GLY A CA 1
ATOM 7093 C C . GLY A 1 913 ? -1.566 -19.840 18.605 1.00 95.81 913 GLY A C 1
ATOM 7094 O O . GLY A 1 913 ? -0.943 -19.982 17.555 1.00 95.81 913 GLY A O 1
ATOM 7095 N N . ALA A 1 914 ? -1.787 -20.883 19.411 1.00 96.06 914 ALA A N 1
ATOM 7096 C CA . ALA A 1 914 ? -1.245 -22.228 19.195 1.00 96.06 914 ALA A CA 1
ATOM 7097 C C . ALA A 1 914 ? -2.025 -23.040 18.140 1.00 96.06 914 ALA A C 1
ATOM 7099 O O . ALA A 1 914 ? -2.150 -24.265 18.248 1.00 96.06 914 ALA A O 1
ATOM 7100 N N . ALA A 1 915 ? -2.576 -22.358 17.134 1.00 96.31 915 ALA A N 1
ATOM 7101 C CA . ALA A 1 915 ? -3.338 -22.964 16.054 1.00 96.31 915 ALA A CA 1
ATOM 7102 C C . ALA A 1 915 ? -2.533 -24.059 15.343 1.00 96.31 915 ALA A C 1
ATOM 7104 O O . ALA A 1 915 ? -1.301 -24.005 15.248 1.00 96.31 915 ALA A O 1
ATOM 7105 N N . SER A 1 916 ? -3.240 -25.084 14.876 1.00 96.81 916 SER A N 1
ATOM 7106 C CA . SER A 1 916 ? -2.632 -26.204 14.175 1.00 96.81 916 SER A CA 1
ATOM 7107 C C . SER A 1 916 ? -2.044 -25.748 12.835 1.00 96.81 916 SER A C 1
ATOM 7109 O O . SER A 1 916 ? -2.744 -25.091 12.060 1.00 96.81 916 SER A O 1
ATOM 7111 N N . PRO A 1 917 ? -0.804 -26.153 12.492 1.00 96.75 917 PRO A N 1
ATOM 7112 C CA . PRO A 1 917 ? -0.266 -25.942 11.150 1.00 96.75 917 PRO A CA 1
ATOM 7113 C C . PRO A 1 917 ? -0.979 -26.821 10.106 1.00 96.75 917 PRO A C 1
ATOM 7115 O O . PRO A 1 917 ? -0.766 -26.652 8.906 1.00 96.75 917 PRO A O 1
ATOM 7118 N N . ASN A 1 918 ? -1.826 -27.765 10.540 1.00 97.50 918 ASN A N 1
ATOM 7119 C CA . ASN A 1 918 ? -2.715 -28.495 9.653 1.00 97.50 918 ASN A CA 1
ATOM 7120 C C . ASN A 1 918 ? -3.914 -27.629 9.260 1.00 97.50 918 ASN A C 1
ATOM 7122 O O . ASN A 1 918 ? -4.718 -27.223 10.100 1.00 97.50 918 ASN A O 1
ATOM 7126 N N . ARG A 1 919 ? -4.097 -27.424 7.958 1.00 96.69 919 ARG A N 1
ATOM 7127 C CA . ARG A 1 919 ? -5.116 -26.512 7.442 1.00 96.69 919 ARG A CA 1
ATOM 7128 C C . ARG A 1 919 ? -6.544 -26.912 7.818 1.00 96.69 919 ARG A C 1
ATOM 7130 O O . ARG A 1 919 ? -7.323 -26.049 8.213 1.00 96.69 919 ARG A O 1
ATOM 7137 N N . LEU A 1 920 ? -6.896 -28.196 7.736 1.00 97.06 920 LEU A N 1
ATOM 7138 C CA . LEU A 1 920 ? -8.249 -28.659 8.082 1.00 97.06 920 LEU A CA 1
ATOM 7139 C C . LEU A 1 920 ? -8.506 -28.547 9.579 1.00 97.06 920 LEU A C 1
ATOM 7141 O O . LEU A 1 920 ? -9.593 -28.133 9.974 1.00 97.06 920 LEU A O 1
ATOM 7145 N N . GLN A 1 921 ? -7.502 -28.870 10.393 1.00 97.38 921 GLN A N 1
ATOM 7146 C CA . GLN A 1 921 ? -7.605 -28.715 11.837 1.00 97.38 921 GLN A CA 1
ATOM 7147 C C . GLN A 1 921 ? -7.647 -27.242 12.261 1.00 97.38 921 GLN A C 1
ATOM 7149 O O . GLN A 1 921 ? -8.321 -26.937 13.228 1.00 97.38 921 GLN A O 1
ATOM 7154 N N . SER A 1 922 ? -7.059 -26.304 11.509 1.00 97.81 922 SER A N 1
ATOM 7155 C CA . SER A 1 922 ? -7.199 -24.867 11.808 1.00 97.81 922 SER A CA 1
ATOM 7156 C C . SER A 1 922 ? -8.663 -24.385 11.799 1.00 97.81 922 SER A C 1
ATOM 7158 O O . SER A 1 922 ? -9.027 -23.493 12.555 1.00 97.81 922 SER A O 1
ATOM 7160 N N . TYR A 1 923 ? -9.533 -24.995 10.981 1.00 98.19 923 TYR A N 1
ATOM 7161 C CA . TYR A 1 923 ? -10.975 -24.716 11.009 1.00 98.19 923 TYR A CA 1
ATOM 7162 C C . TYR A 1 923 ? -11.682 -25.393 12.192 1.00 98.19 923 TYR A C 1
ATOM 7164 O O . TYR A 1 923 ? -12.684 -24.876 12.678 1.00 98.19 923 TYR A O 1
ATOM 7172 N N . GLU A 1 924 ? -11.188 -26.556 12.628 1.00 97.62 924 GLU A N 1
ATOM 7173 C CA . GLU A 1 924 ? -11.668 -27.253 13.830 1.00 97.62 924 GLU A CA 1
ATOM 7174 C C . GLU A 1 924 ? -11.317 -26.427 15.081 1.00 97.62 924 GLU A C 1
ATOM 7176 O O . GLU A 1 924 ? -12.195 -26.179 15.900 1.00 97.62 924 GLU A O 1
ATOM 7181 N N . ASP A 1 925 ? -10.087 -25.908 15.153 1.00 97.94 925 ASP A N 1
ATOM 7182 C CA . ASP A 1 925 ? -9.603 -25.004 16.201 1.00 97.94 925 ASP A CA 1
ATOM 7183 C C . ASP A 1 925 ? -10.451 -23.708 16.263 1.00 97.94 925 ASP A C 1
ATOM 7185 O O . ASP A 1 925 ? -10.913 -23.313 17.333 1.00 97.94 925 ASP A O 1
ATOM 7189 N N . GLU A 1 926 ? -10.723 -23.062 15.117 1.00 98.31 926 GLU A N 1
ATOM 7190 C CA . GLU A 1 926 ? -11.618 -21.890 15.027 1.00 98.31 926 GLU A CA 1
ATOM 7191 C C . GLU A 1 926 ? -13.032 -22.217 15.534 1.00 98.31 926 GLU A C 1
ATOM 7193 O O . GLU A 1 926 ? -13.614 -21.473 16.327 1.00 98.31 926 GLU A O 1
ATOM 7198 N N . ALA A 1 927 ? -13.584 -23.356 15.106 1.00 98.12 927 ALA A N 1
ATOM 7199 C CA . ALA A 1 927 ? -14.921 -23.789 15.492 1.00 98.12 927 ALA A CA 1
ATOM 7200 C C . ALA A 1 927 ? -15.034 -24.172 16.979 1.00 98.12 927 ALA A C 1
ATOM 7202 O O . ALA A 1 927 ? -16.127 -24.063 17.541 1.00 98.12 927 ALA A O 1
ATOM 7203 N N . GLU A 1 928 ? -13.945 -24.618 17.610 1.00 97.31 928 GLU A N 1
ATOM 7204 C CA . GLU A 1 928 ? -13.874 -24.904 19.047 1.00 97.31 928 GLU A CA 1
ATOM 7205 C C . GLU A 1 928 ? -14.041 -23.615 19.865 1.00 97.31 928 GLU A C 1
ATOM 7207 O O . GLU A 1 928 ? -14.928 -23.543 20.717 1.00 97.31 928 GLU A O 1
ATOM 7212 N N . VAL A 1 929 ? -13.280 -22.560 19.544 1.00 97.69 929 VAL A N 1
ATOM 7213 C CA . VAL A 1 929 ? -13.374 -21.259 20.239 1.00 97.69 929 VAL A CA 1
ATOM 7214 C C . VAL A 1 929 ? -14.745 -20.613 20.041 1.00 97.69 929 VAL A C 1
ATOM 7216 O O . VAL A 1 929 ? -15.338 -20.114 20.998 1.00 97.69 929 VAL A O 1
ATOM 7219 N N . LEU A 1 930 ? -15.287 -20.655 18.818 1.00 98.19 930 LEU A N 1
ATOM 7220 C CA . LEU A 1 930 ? -16.632 -20.140 18.534 1.00 98.19 930 LEU A CA 1
ATOM 7221 C C . LEU A 1 930 ? -17.715 -20.922 19.297 1.00 98.19 930 LEU A C 1
ATOM 7223 O O . LEU A 1 930 ? -18.663 -20.325 19.800 1.00 98.19 930 LEU A O 1
ATOM 7227 N N . GLY A 1 931 ? -17.560 -22.242 19.437 1.00 97.75 931 GLY A N 1
ATOM 7228 C CA . GLY A 1 931 ? -18.468 -23.071 20.233 1.00 97.75 931 GLY A CA 1
ATOM 7229 C C . GLY A 1 931 ? -18.474 -22.689 21.717 1.00 97.75 931 GLY A C 1
ATOM 7230 O O . GLY A 1 931 ? -19.546 -22.575 22.311 1.00 97.75 931 GLY A O 1
ATOM 7231 N N . LEU A 1 932 ? -17.297 -22.432 22.298 1.00 96.56 932 LEU A N 1
ATOM 7232 C CA . LEU A 1 932 ? -17.168 -21.967 23.685 1.00 96.56 932 LEU A CA 1
ATOM 7233 C C . LEU A 1 932 ? -17.812 -20.592 23.890 1.00 96.56 932 LEU A C 1
ATOM 7235 O O . LEU A 1 932 ? -18.574 -20.403 24.838 1.00 96.56 932 LEU A O 1
ATOM 7239 N N . ALA A 1 933 ? -17.570 -19.653 22.973 1.00 97.50 933 ALA A N 1
ATOM 7240 C CA . ALA A 1 933 ? -18.179 -18.326 23.014 1.00 97.50 933 ALA A CA 1
ATOM 7241 C C . ALA A 1 933 ? -19.714 -18.384 22.927 1.00 97.50 933 ALA A C 1
ATOM 7243 O O . ALA A 1 933 ? -20.407 -17.742 23.717 1.00 97.50 933 ALA A O 1
ATOM 7244 N N . ALA A 1 934 ? -20.262 -19.194 22.015 1.00 97.94 934 ALA A N 1
ATOM 7245 C CA . ALA A 1 934 ? -21.705 -19.382 21.900 1.00 97.94 934 ALA A CA 1
ATOM 7246 C C . ALA A 1 934 ? -22.312 -20.024 23.159 1.00 97.94 934 ALA A C 1
ATOM 7248 O O . ALA A 1 934 ? -23.389 -19.620 23.595 1.00 97.94 934 ALA A O 1
ATOM 7249 N N . ALA A 1 935 ? -21.635 -21.006 23.764 1.00 97.25 935 ALA A N 1
ATOM 7250 C CA . ALA A 1 935 ? -22.081 -21.625 25.011 1.00 97.25 935 ALA A CA 1
ATOM 7251 C C . ALA A 1 935 ? -22.127 -20.617 26.172 1.00 97.25 935 ALA A C 1
ATOM 7253 O O . ALA A 1 935 ? -23.126 -20.568 26.889 1.00 97.25 935 ALA A O 1
ATOM 7254 N N . ALA A 1 936 ? -21.103 -19.771 26.312 1.00 96.31 936 ALA A N 1
ATOM 7255 C CA . ALA A 1 936 ? -21.063 -18.733 27.340 1.00 96.31 936 ALA A CA 1
ATOM 7256 C C . ALA A 1 936 ? -22.170 -17.679 27.166 1.00 96.31 936 ALA A C 1
ATOM 7258 O O . ALA A 1 936 ? -22.813 -17.298 28.141 1.00 96.31 936 ALA A O 1
ATOM 7259 N N . LEU A 1 937 ? -22.447 -17.253 25.928 1.00 96.56 937 LEU A N 1
ATOM 7260 C CA . LEU A 1 937 ? -23.538 -16.316 25.635 1.00 96.56 937 LEU A CA 1
ATOM 7261 C C . LEU A 1 937 ? -24.913 -16.911 25.967 1.00 96.56 937 LEU A C 1
ATOM 7263 O O . LEU A 1 937 ? -25.729 -16.229 26.583 1.00 96.56 937 LEU A O 1
ATOM 7267 N N . ARG A 1 938 ? -25.163 -18.187 25.637 1.00 97.56 938 ARG A N 1
ATOM 7268 C CA . ARG A 1 938 ? -26.409 -18.877 26.031 1.00 97.56 938 ARG A CA 1
ATOM 7269 C C . ARG A 1 938 ? -26.553 -18.979 27.544 1.00 97.56 938 ARG A C 1
ATOM 7271 O O . ARG A 1 938 ? -27.620 -18.695 28.072 1.00 97.56 938 ARG A O 1
ATOM 7278 N N . ALA A 1 939 ? -25.477 -19.342 28.244 1.00 96.19 939 ALA A N 1
ATOM 7279 C CA . ALA A 1 939 ? -25.481 -19.422 29.704 1.00 96.19 939 ALA A CA 1
ATOM 7280 C C . ALA A 1 939 ? -25.810 -18.069 30.367 1.00 96.19 939 ALA A C 1
ATOM 7282 O O . ALA A 1 939 ? -26.367 -18.046 31.460 1.00 96.19 939 ALA A O 1
ATOM 7283 N N . ALA A 1 940 ? -25.518 -16.955 29.689 1.00 96.25 940 ALA A N 1
ATOM 7284 C CA . ALA A 1 940 ? -25.863 -15.598 30.110 1.00 96.25 940 ALA A CA 1
ATOM 7285 C C . ALA A 1 940 ? -27.225 -15.090 29.579 1.00 96.25 940 ALA A C 1
ATOM 7287 O O . ALA A 1 940 ? -27.519 -13.903 29.702 1.00 96.25 940 ALA A O 1
ATOM 7288 N N . GLY A 1 941 ? -28.043 -15.943 28.947 1.00 96.94 941 GLY A N 1
ATOM 7289 C CA . GLY A 1 941 ? -29.344 -15.560 28.380 1.00 96.94 941 GLY A CA 1
ATOM 7290 C C . GLY A 1 941 ? -29.263 -14.691 27.116 1.00 96.94 941 GLY A C 1
ATOM 7291 O O . GLY A 1 941 ? -30.223 -14.007 26.767 1.00 96.94 941 GLY A O 1
ATOM 7292 N N . ARG A 1 942 ? -28.121 -14.680 26.415 1.00 97.00 942 ARG A N 1
ATOM 7293 C CA . ARG A 1 942 ? -27.869 -13.872 25.206 1.00 97.00 942 ARG A CA 1
ATOM 7294 C C . ARG A 1 942 ? -28.055 -14.686 23.924 1.00 97.00 942 ARG A C 1
ATOM 7296 O O . ARG A 1 942 ? -27.168 -14.727 23.068 1.00 97.00 942 ARG A O 1
ATOM 7303 N N . ASP A 1 943 ? -29.213 -15.323 23.767 1.00 97.25 943 ASP A N 1
ATOM 7304 C CA . ASP A 1 943 ? -29.469 -16.289 22.685 1.00 97.25 943 ASP A CA 1
ATOM 7305 C C . ASP A 1 943 ? -29.281 -15.716 21.275 1.00 97.25 943 ASP A C 1
ATOM 7307 O O . ASP A 1 943 ? -28.720 -16.382 20.404 1.00 97.25 943 ASP A O 1
ATOM 7311 N N . ALA A 1 944 ? -29.681 -14.462 21.045 1.00 96.12 944 ALA A N 1
ATOM 7312 C CA . ALA A 1 944 ? -29.513 -13.806 19.747 1.00 96.12 944 ALA A CA 1
ATOM 7313 C C . ALA A 1 944 ? -28.030 -13.650 19.357 1.00 96.12 944 ALA A C 1
ATOM 7315 O O . ALA A 1 944 ? -27.657 -13.895 18.209 1.00 96.12 944 ALA A O 1
ATOM 7316 N N . LEU A 1 945 ? -27.171 -13.282 20.313 1.00 96.62 945 LEU A N 1
ATOM 7317 C CA . LEU A 1 945 ? -25.728 -13.157 20.091 1.00 96.62 945 LEU A CA 1
ATOM 7318 C C . LEU A 1 945 ? -25.077 -14.536 19.948 1.00 96.62 945 LEU A C 1
ATOM 7320 O O . LEU A 1 945 ? -24.257 -14.740 19.054 1.00 96.62 945 LEU A O 1
ATOM 7324 N N . ALA A 1 946 ? -25.491 -15.506 20.769 1.00 97.69 946 ALA A N 1
ATOM 7325 C CA . ALA A 1 946 ? -25.038 -16.887 20.643 1.00 97.69 946 ALA A CA 1
ATOM 7326 C C . ALA A 1 946 ? -25.356 -17.468 19.256 1.00 97.69 946 ALA A C 1
ATOM 7328 O O . ALA A 1 946 ? -24.508 -18.131 18.660 1.00 97.69 946 ALA A O 1
ATOM 7329 N N . HIS A 1 947 ? -26.546 -17.182 18.717 1.00 97.06 947 HIS A N 1
ATOM 7330 C CA . HIS A 1 947 ? -26.942 -17.609 17.378 1.00 97.06 947 HIS A CA 1
ATOM 7331 C C . HIS A 1 947 ? -25.991 -17.073 16.300 1.00 97.06 947 HIS A C 1
ATOM 7333 O O . HIS A 1 947 ? -25.505 -17.851 15.482 1.00 97.06 947 HIS A O 1
ATOM 7339 N N . ARG A 1 948 ? -25.633 -15.782 16.344 1.00 96.50 948 ARG A N 1
ATOM 7340 C CA . ARG A 1 948 ? -24.668 -15.181 15.401 1.00 96.50 948 ARG A CA 1
ATOM 7341 C C . ARG A 1 948 ? -23.290 -15.844 15.462 1.00 96.50 948 ARG A C 1
ATOM 7343 O O . ARG A 1 948 ? -22.671 -16.105 14.429 1.00 96.50 948 ARG A O 1
ATOM 7350 N N . VAL A 1 949 ? -22.806 -16.155 16.666 1.00 97.69 949 VAL A N 1
ATOM 7351 C CA . VAL A 1 949 ? -21.526 -16.861 16.844 1.00 97.69 949 VAL A CA 1
ATOM 7352 C C . VAL A 1 949 ? -21.597 -18.287 16.272 1.00 97.69 949 VAL A C 1
ATOM 7354 O O . VAL A 1 949 ? -20.652 -18.739 15.620 1.00 97.69 949 VAL A O 1
ATOM 7357 N N . GLU A 1 950 ? -22.725 -18.986 16.421 1.00 98.38 950 GLU A N 1
ATOM 7358 C CA . GLU A 1 950 ? -22.933 -20.306 15.804 1.00 98.38 950 GLU A CA 1
ATOM 7359 C C . GLU A 1 950 ? -23.034 -20.248 14.278 1.00 98.38 950 GLU A C 1
ATOM 7361 O O . GLU A 1 950 ? -22.553 -21.155 13.599 1.00 98.38 950 GLU A O 1
ATOM 7366 N N . GLU A 1 951 ? -23.594 -19.185 13.698 1.00 97.88 951 GLU A N 1
ATOM 7367 C CA . GLU A 1 951 ? -23.575 -18.994 12.245 1.00 97.88 951 GLU A CA 1
ATOM 7368 C C . GLU A 1 951 ? -22.139 -18.883 11.714 1.00 97.88 951 GLU A C 1
ATOM 7370 O O . GLU A 1 951 ? -21.799 -19.491 10.689 1.00 97.88 951 GLU A O 1
ATOM 7375 N N . ALA A 1 952 ? -21.271 -18.156 12.428 1.00 97.75 952 ALA A N 1
ATOM 7376 C CA . ALA A 1 952 ? -19.849 -18.081 12.109 1.00 97.75 952 ALA A CA 1
ATOM 7377 C C . ALA A 1 952 ? -19.156 -19.443 12.263 1.00 97.75 952 ALA A C 1
ATOM 7379 O O . ALA A 1 952 ? -18.396 -19.849 11.378 1.00 97.75 952 ALA A O 1
ATOM 7380 N N . ARG A 1 953 ? -19.484 -20.205 13.313 1.00 98.31 953 ARG A N 1
ATOM 7381 C CA . ARG A 1 953 ? -18.987 -21.577 13.508 1.00 98.31 953 ARG A CA 1
ATOM 7382 C C . ARG A 1 953 ? -19.408 -22.503 12.365 1.00 98.31 953 ARG A C 1
ATOM 7384 O O . ARG A 1 953 ? -18.579 -23.211 11.792 1.00 98.31 953 ARG A O 1
ATOM 7391 N N . ALA A 1 954 ? -20.678 -22.454 11.968 1.00 97.81 954 ALA A N 1
ATOM 7392 C CA . ALA A 1 954 ? -21.208 -23.217 10.842 1.00 97.81 954 ALA A CA 1
ATOM 7393 C C . ALA A 1 954 ? -20.543 -22.806 9.518 1.00 97.81 954 ALA A C 1
ATOM 7395 O O . ALA A 1 954 ? -20.286 -23.647 8.653 1.00 97.81 954 ALA A O 1
ATOM 7396 N N . ARG A 1 955 ? -20.211 -21.520 9.348 1.00 97.69 955 ARG A N 1
ATOM 7397 C CA . ARG A 1 955 ? -19.439 -21.034 8.198 1.00 97.69 955 ARG A CA 1
ATOM 7398 C C . ARG A 1 955 ? -18.026 -21.620 8.172 1.00 97.69 955 ARG A C 1
ATOM 7400 O O . ARG A 1 955 ? -17.606 -22.065 7.104 1.00 97.69 955 ARG A O 1
ATOM 7407 N N . ALA A 1 956 ? -17.320 -21.662 9.302 1.00 97.31 956 ALA A N 1
ATOM 7408 C CA . ALA A 1 956 ? -15.998 -22.286 9.395 1.00 97.31 956 ALA A CA 1
ATOM 7409 C C . ALA A 1 956 ? -16.051 -23.781 9.019 1.00 97.31 956 ALA A C 1
ATOM 7411 O O . ALA A 1 956 ? -15.235 -24.243 8.219 1.00 97.31 956 ALA A O 1
ATOM 7412 N N . ALA A 1 957 ? -17.075 -24.511 9.477 1.00 97.25 957 ALA A N 1
ATOM 7413 C CA . ALA A 1 957 ? -17.300 -25.908 9.098 1.00 97.25 957 ALA A CA 1
ATOM 7414 C C . ALA A 1 957 ? -17.549 -26.089 7.586 1.00 97.25 957 ALA A C 1
ATOM 7416 O O . ALA A 1 957 ? -16.919 -26.938 6.952 1.00 97.25 957 ALA A O 1
ATOM 7417 N N . ARG A 1 958 ? -18.389 -25.245 6.966 1.00 97.38 958 ARG A N 1
ATOM 7418 C CA . ARG A 1 958 ? -18.616 -25.276 5.505 1.00 97.38 958 ARG A CA 1
ATOM 7419 C C . ARG A 1 958 ? -17.342 -24.989 4.710 1.00 97.38 958 ARG A C 1
ATOM 7421 O O . ARG A 1 958 ? -17.107 -25.617 3.676 1.00 97.38 958 ARG A O 1
ATOM 7428 N N . LEU A 1 959 ? -16.517 -24.049 5.178 1.00 95.88 959 LEU A N 1
ATOM 7429 C CA . LEU A 1 959 ? -15.226 -23.744 4.558 1.00 95.88 959 LEU A CA 1
ATOM 7430 C C . LEU A 1 959 ? -14.257 -24.924 4.679 1.00 95.88 959 LEU A C 1
ATOM 7432 O O . LEU A 1 959 ? -13.633 -25.278 3.682 1.00 95.88 959 LEU A O 1
ATOM 7436 N N . ARG A 1 960 ? -14.197 -25.589 5.839 1.00 96.56 960 ARG A N 1
ATOM 7437 C CA . ARG A 1 960 ? -13.419 -26.822 6.033 1.00 96.56 960 ARG A CA 1
ATOM 7438 C C . ARG A 1 960 ? -13.813 -27.908 5.038 1.00 96.56 960 ARG A C 1
ATOM 7440 O O . ARG A 1 960 ? -12.945 -28.529 4.434 1.00 96.56 960 ARG A O 1
ATOM 7447 N N . GLU A 1 961 ? -15.109 -28.142 4.851 1.00 95.62 961 GLU A N 1
ATOM 7448 C CA . GLU A 1 961 ? -15.593 -29.135 3.888 1.00 95.62 961 GLU A CA 1
ATOM 7449 C C . GLU A 1 961 ? -15.252 -28.767 2.443 1.00 95.62 961 GLU A C 1
ATOM 7451 O O . GLU A 1 961 ? -14.844 -29.628 1.663 1.00 95.62 961 GLU A O 1
ATOM 7456 N N . ALA A 1 962 ? -15.413 -27.493 2.072 1.00 94.00 962 ALA A N 1
ATOM 7457 C CA . ALA A 1 962 ? -15.035 -27.010 0.749 1.00 94.00 962 ALA A CA 1
ATOM 7458 C C . ALA A 1 962 ? -13.539 -27.232 0.487 1.00 94.00 962 ALA A C 1
ATOM 7460 O O . ALA A 1 962 ? -13.167 -27.733 -0.573 1.00 94.00 962 ALA A O 1
ATOM 7461 N N . ASP A 1 963 ? -12.705 -26.940 1.479 1.00 93.81 963 ASP A N 1
ATOM 7462 C CA . ASP A 1 963 ? -11.258 -27.086 1.402 1.00 93.81 963 ASP A CA 1
ATOM 7463 C C . ASP A 1 963 ? -10.824 -28.566 1.371 1.00 93.81 963 ASP A C 1
ATOM 7465 O O . ASP A 1 963 ? -9.977 -28.962 0.570 1.00 93.81 963 ASP A O 1
ATOM 7469 N N . ALA A 1 964 ? -11.486 -29.434 2.143 1.00 93.00 964 ALA A N 1
ATOM 7470 C CA . ALA A 1 964 ? -11.276 -30.881 2.092 1.00 93.00 964 ALA A CA 1
ATOM 7471 C C . ALA A 1 964 ? -11.629 -31.477 0.715 1.00 93.00 964 ALA A C 1
ATOM 7473 O O . ALA A 1 964 ? -10.915 -32.350 0.209 1.00 93.00 964 ALA A O 1
ATOM 7474 N N . ARG A 1 965 ? -12.697 -30.983 0.067 1.00 90.56 965 ARG A N 1
ATOM 7475 C CA . ARG A 1 965 ? -13.078 -31.409 -1.292 1.00 90.56 965 ARG A CA 1
ATOM 7476 C C . ARG A 1 965 ? -12.017 -31.048 -2.331 1.00 90.56 965 ARG A C 1
ATOM 7478 O O . ARG A 1 965 ? -11.779 -31.856 -3.227 1.00 90.56 965 ARG A O 1
ATOM 7485 N N . LEU A 1 966 ? -11.345 -29.900 -2.209 1.00 84.62 966 LEU A N 1
ATOM 7486 C CA . LEU A 1 966 ? -10.276 -29.508 -3.140 1.00 84.62 966 LEU A CA 1
ATOM 7487 C C . LEU A 1 966 ? -9.125 -30.524 -3.144 1.00 84.62 966 LEU A C 1
ATOM 7489 O O . LEU A 1 966 ? -8.634 -30.906 -4.209 1.00 84.62 966 LEU A O 1
ATOM 7493 N N . VAL A 1 967 ? -8.757 -31.042 -1.972 1.00 84.19 967 VAL A N 1
ATOM 7494 C CA . VAL A 1 967 ? -7.707 -32.065 -1.839 1.00 84.19 967 VAL A CA 1
ATOM 7495 C C . VAL A 1 967 ? -8.185 -33.439 -2.305 1.00 84.19 967 VAL A C 1
ATOM 7497 O O . VAL A 1 967 ? -7.447 -34.148 -2.991 1.00 84.19 967 VAL A O 1
ATOM 7500 N N . GLY A 1 968 ? -9.432 -33.807 -1.990 1.00 78.38 968 GLY A N 1
ATOM 7501 C CA . GLY A 1 968 ? -10.032 -35.069 -2.435 1.00 78.38 968 GLY A CA 1
ATOM 7502 C C . GLY A 1 968 ? -10.136 -35.174 -3.962 1.00 78.38 968 GLY A C 1
ATOM 7503 O O . GLY A 1 968 ? -9.756 -36.189 -4.549 1.00 78.38 968 GLY A O 1
ATOM 7504 N N . VAL A 1 969 ? -10.563 -34.098 -4.629 1.00 60.38 969 VAL A N 1
ATOM 7505 C CA . VAL A 1 969 ? -10.671 -34.034 -6.098 1.00 60.38 969 VAL A CA 1
ATOM 7506 C C . VAL A 1 969 ? -9.290 -34.055 -6.766 1.00 60.38 969 VAL A C 1
ATOM 7508 O O . VAL A 1 969 ? -9.121 -34.709 -7.800 1.00 60.38 969 VAL A O 1
ATOM 7511 N N . ALA A 1 970 ? -8.284 -33.412 -6.161 1.00 55.38 970 ALA A N 1
ATOM 7512 C CA . ALA A 1 970 ? -6.903 -33.456 -6.643 1.00 55.38 970 ALA A CA 1
ATOM 7513 C C . ALA A 1 970 ? -6.290 -34.871 -6.584 1.00 55.38 970 ALA A C 1
ATOM 7515 O O . ALA A 1 970 ? -5.436 -35.203 -7.408 1.00 55.38 970 ALA A O 1
ATOM 7516 N N . GLY A 1 971 ? -6.745 -35.723 -5.657 1.00 53.91 971 GLY A N 1
ATOM 7517 C CA . GLY A 1 971 ? -6.347 -37.132 -5.578 1.00 53.91 971 GLY A CA 1
ATOM 7518 C C . GLY A 1 971 ? -7.014 -38.036 -6.623 1.00 53.91 971 GLY A C 1
ATOM 7519 O O . GLY A 1 971 ? -6.386 -38.985 -7.096 1.00 53.91 971 GLY A O 1
ATOM 7520 N N . ALA A 1 972 ? -8.258 -37.737 -7.013 1.00 48.25 972 ALA A N 1
ATOM 7521 C CA . ALA A 1 972 ? -9.071 -38.612 -7.864 1.00 48.25 972 ALA A CA 1
ATOM 7522 C C . ALA A 1 972 ? -8.858 -38.411 -9.381 1.00 48.25 972 ALA A C 1
ATOM 7524 O O . ALA A 1 972 ? -8.970 -39.365 -10.151 1.00 48.25 972 ALA A O 1
ATOM 7525 N N . ARG A 1 973 ? -8.505 -37.205 -9.854 1.00 50.00 973 ARG A N 1
ATOM 7526 C CA . ARG A 1 973 ? -8.267 -36.952 -11.293 1.00 50.00 973 ARG A CA 1
ATOM 7527 C C . ARG A 1 973 ? -6.845 -37.337 -11.731 1.00 50.00 973 ARG A C 1
ATOM 7529 O O . ARG A 1 973 ? -6.004 -36.486 -12.006 1.00 50.00 973 ARG A O 1
ATOM 7536 N N . ARG A 1 974 ? -6.590 -38.643 -11.872 1.00 49.72 974 ARG A N 1
ATOM 7537 C CA . ARG A 1 974 ? -5.439 -39.205 -12.612 1.00 49.72 974 ARG A CA 1
ATOM 7538 C C . ARG A 1 974 ? -5.734 -39.290 -14.118 1.00 49.72 974 ARG A C 1
ATOM 7540 O O . ARG A 1 974 ? -5.753 -40.373 -14.690 1.00 49.72 974 ARG A O 1
ATOM 7547 N N . SER A 1 975 ? -5.972 -38.170 -14.795 1.00 45.53 975 SER A N 1
ATOM 7548 C CA . SER A 1 975 ? -5.943 -38.161 -16.265 1.00 45.53 975 SER A CA 1
ATOM 7549 C C . SER A 1 975 ? -4.507 -37.899 -16.716 1.00 45.53 975 SER A C 1
ATOM 7551 O O . SER A 1 975 ? -4.015 -36.780 -16.578 1.00 45.53 975 SER A O 1
ATOM 7553 N N . GLY A 1 976 ? -3.814 -38.935 -17.195 1.00 45.06 976 GLY A N 1
ATOM 7554 C CA . GLY A 1 976 ? -2.464 -38.801 -17.749 1.00 45.06 976 GLY A CA 1
ATOM 7555 C C . GLY A 1 976 ? -2.415 -37.780 -18.897 1.00 45.06 976 GLY A C 1
ATOM 7556 O O . GLY A 1 976 ? -3.422 -37.585 -19.586 1.00 45.06 976 GLY A O 1
ATOM 7557 N N . PRO A 1 977 ? -1.271 -37.108 -19.118 1.00 46.78 977 PRO A N 1
ATOM 7558 C CA . PRO A 1 977 ? -1.137 -36.135 -20.194 1.00 46.78 977 PRO A CA 1
ATOM 7559 C C . PRO A 1 977 ? -1.367 -36.826 -21.543 1.00 46.78 977 PRO A C 1
ATOM 7561 O O . PRO A 1 977 ? -0.603 -37.701 -21.952 1.00 46.78 977 PRO A O 1
ATOM 7564 N N . ARG A 1 978 ? -2.436 -36.442 -22.251 1.00 46.34 978 ARG A N 1
ATOM 7565 C CA . ARG A 1 978 ? -2.638 -36.838 -23.649 1.00 46.34 978 ARG A CA 1
ATOM 7566 C C . ARG A 1 978 ? -1.439 -36.327 -24.451 1.00 46.34 978 ARG A C 1
ATOM 7568 O O . ARG A 1 978 ? -1.191 -35.125 -24.471 1.00 46.34 978 ARG A O 1
ATOM 7575 N N . ARG A 1 979 ? -0.696 -37.237 -25.094 1.00 42.88 979 ARG A N 1
ATOM 7576 C CA . ARG A 1 979 ? 0.453 -36.935 -25.966 1.00 42.88 979 ARG A CA 1
ATOM 7577 C C . ARG A 1 979 ? 0.035 -35.950 -27.068 1.00 42.88 979 ARG A C 1
ATOM 7579 O O . ARG A 1 979 ? -0.494 -36.349 -28.099 1.00 42.88 979 ARG A O 1
ATOM 7586 N N . ARG A 1 980 ? 0.262 -34.658 -26.853 1.00 50.69 980 ARG A N 1
ATOM 7587 C CA . ARG A 1 980 ? 0.256 -33.611 -27.882 1.00 50.69 980 ARG A CA 1
ATOM 7588 C C . ARG A 1 980 ? 1.631 -32.949 -27.852 1.00 50.69 980 ARG A C 1
ATOM 7590 O O . ARG A 1 980 ? 2.211 -32.807 -26.779 1.00 50.69 980 ARG A O 1
ATOM 7597 N N . GLY A 1 981 ? 2.173 -32.607 -29.023 1.00 52.66 981 GLY A N 1
ATOM 7598 C CA . GLY A 1 981 ? 3.538 -32.079 -29.164 1.00 52.66 981 GLY A CA 1
ATOM 7599 C C . GLY A 1 981 ? 3.821 -30.856 -28.280 1.00 52.66 981 GLY A C 1
ATOM 7600 O O . GLY A 1 981 ? 2.898 -30.153 -27.865 1.00 52.66 981 GLY A O 1
ATOM 7601 N N . ALA A 1 982 ? 5.103 -30.586 -28.013 1.00 47.84 982 ALA A N 1
ATOM 7602 C CA . ALA A 1 982 ? 5.586 -29.609 -27.027 1.00 47.84 982 ALA A CA 1
ATOM 7603 C C . ALA A 1 982 ? 4.927 -28.218 -27.118 1.00 47.84 982 ALA A C 1
ATOM 7605 O O . ALA A 1 982 ? 4.565 -27.634 -26.098 1.00 47.84 982 ALA A O 1
ATOM 7606 N N . ARG A 1 983 ? 4.670 -27.716 -28.335 1.00 52.78 983 ARG A N 1
ATOM 7607 C CA . ARG A 1 983 ? 3.959 -26.441 -28.566 1.00 52.78 983 ARG A CA 1
ATOM 7608 C C . ARG A 1 983 ? 2.492 -26.467 -28.115 1.00 52.78 983 ARG A C 1
ATOM 7610 O O . ARG A 1 983 ? 1.985 -25.460 -27.625 1.00 52.78 983 ARG A O 1
ATOM 7617 N N . GLY A 1 984 ? 1.811 -27.603 -28.265 1.00 56.47 984 GLY A N 1
ATOM 7618 C CA . GLY A 1 984 ? 0.448 -27.815 -27.770 1.00 56.47 984 GLY A CA 1
ATOM 7619 C C . GLY A 1 984 ? 0.411 -27.919 -26.247 1.00 56.47 984 GLY A C 1
ATOM 7620 O O . GLY A 1 984 ? -0.397 -27.244 -25.615 1.00 56.47 984 GLY A O 1
ATOM 7621 N N . GLY A 1 985 ? 1.352 -28.672 -25.666 1.00 53.72 985 GLY A N 1
ATOM 7622 C CA . GLY A 1 985 ? 1.508 -28.794 -24.214 1.00 53.72 985 GLY A CA 1
ATOM 7623 C C . GLY A 1 985 ? 1.820 -27.459 -23.533 1.00 53.72 985 GLY A C 1
ATOM 7624 O O . GLY A 1 985 ? 1.215 -27.143 -22.515 1.00 53.72 985 GLY A O 1
ATOM 7625 N N . LEU A 1 986 ? 2.683 -26.623 -24.125 1.00 51.25 986 LEU A N 1
ATOM 7626 C CA . LEU A 1 986 ? 2.997 -25.297 -23.584 1.00 51.25 986 LEU A CA 1
ATOM 7627 C C . LEU A 1 986 ? 1.785 -24.352 -23.642 1.00 51.25 986 LEU A C 1
ATOM 7629 O O . LEU A 1 986 ? 1.503 -23.663 -22.668 1.00 51.25 986 LEU A O 1
ATOM 7633 N N . ARG A 1 987 ? 1.026 -24.337 -24.750 1.00 59.12 987 ARG A N 1
ATOM 7634 C CA . ARG A 1 987 ? -0.192 -23.510 -24.878 1.00 59.12 987 ARG A CA 1
ATOM 7635 C C . ARG A 1 987 ? -1.291 -23.936 -23.908 1.00 59.12 987 ARG A C 1
ATOM 7637 O O . ARG A 1 987 ? -2.001 -23.082 -23.385 1.00 59.12 987 ARG A O 1
ATOM 7644 N N . GLU A 1 988 ? -1.440 -25.233 -23.674 1.00 53.78 988 GLU A N 1
ATOM 7645 C CA . GLU A 1 988 ? -2.435 -25.772 -22.748 1.00 53.78 988 GLU A CA 1
ATOM 7646 C C . GLU A 1 988 ? -2.002 -25.602 -21.287 1.00 53.78 988 GLU A C 1
ATOM 7648 O O . GLU A 1 988 ? -2.835 -25.267 -20.457 1.00 53.78 988 GLU A O 1
ATOM 7653 N N . ALA A 1 989 ? -0.704 -25.708 -20.979 1.00 50.91 989 ALA A N 1
ATOM 7654 C CA . ALA A 1 989 ? -0.157 -25.375 -19.665 1.00 50.91 989 ALA A CA 1
ATOM 7655 C C . ALA A 1 989 ? -0.296 -23.877 -19.352 1.00 50.91 989 ALA A C 1
ATOM 7657 O O . ALA A 1 989 ? -0.724 -23.521 -18.258 1.00 50.91 989 ALA A O 1
ATOM 7658 N N . VAL A 1 990 ? -0.018 -22.998 -20.323 1.00 52.03 990 VAL A N 1
ATOM 7659 C CA . VAL A 1 990 ? -0.246 -21.549 -20.194 1.00 52.03 990 VAL A CA 1
ATOM 7660 C C . VAL A 1 990 ? -1.736 -21.253 -20.000 1.00 52.03 990 VAL A C 1
ATOM 7662 O O . VAL A 1 990 ? -2.084 -20.525 -19.076 1.00 52.03 990 VAL A O 1
ATOM 7665 N N . ARG A 1 991 ? -2.632 -21.887 -20.774 1.00 51.22 991 ARG A N 1
ATOM 7666 C CA . ARG A 1 991 ? -4.083 -21.788 -20.536 1.00 51.22 991 ARG A CA 1
ATOM 7667 C C . ARG A 1 991 ? -4.482 -22.338 -19.169 1.00 51.22 991 ARG A C 1
ATOM 7669 O O . ARG A 1 991 ? -5.295 -21.725 -18.496 1.00 51.22 991 ARG A O 1
ATOM 7676 N N . GLY A 1 992 ? -3.915 -23.457 -18.729 1.00 42.97 992 GLY A N 1
ATOM 7677 C CA . GLY A 1 992 ? -4.189 -24.065 -17.428 1.00 42.97 992 GLY A CA 1
ATOM 7678 C C . GLY A 1 992 ? -3.817 -23.141 -16.270 1.00 42.97 992 GLY A C 1
ATOM 7679 O O . GLY A 1 992 ? -4.611 -22.984 -15.349 1.00 42.97 992 GLY A O 1
ATOM 7680 N N . VAL A 1 993 ? -2.676 -22.451 -16.360 1.00 43.19 993 VAL A N 1
ATOM 7681 C CA . VAL A 1 993 ? -2.270 -21.406 -15.404 1.00 43.19 993 VAL A CA 1
ATOM 7682 C C . VAL A 1 993 ? -3.216 -20.197 -15.467 1.00 43.19 993 VAL A C 1
ATOM 7684 O O . VAL A 1 993 ? -3.630 -19.692 -14.428 1.00 43.19 993 VAL A O 1
ATOM 7687 N N . GLU A 1 994 ? -3.642 -19.772 -16.661 1.00 40.81 994 GLU A N 1
ATOM 7688 C CA . GLU A 1 994 ? -4.639 -18.699 -16.826 1.00 40.81 994 GLU A CA 1
ATOM 7689 C C . GLU A 1 994 ? -6.041 -19.072 -16.316 1.00 40.81 994 GLU A C 1
ATOM 7691 O O . GLU A 1 994 ? -6.825 -18.179 -15.994 1.00 40.81 994 GLU A O 1
ATOM 7696 N N . THR A 1 995 ? -6.370 -20.366 -16.263 1.00 40.12 995 THR A N 1
ATOM 7697 C CA . THR A 1 995 ? -7.673 -20.855 -15.785 1.00 40.12 995 THR A CA 1
ATOM 7698 C C . THR A 1 995 ? -7.650 -21.167 -14.290 1.00 40.12 995 THR A C 1
ATOM 7700 O O . THR A 1 995 ? -8.665 -20.973 -13.647 1.00 40.12 995 THR A O 1
ATOM 7703 N N . ALA A 1 996 ? -6.515 -21.605 -13.730 1.00 34.56 996 ALA A N 1
ATOM 7704 C CA . ALA A 1 996 ? -6.343 -21.839 -12.292 1.00 34.56 996 ALA A CA 1
ATOM 7705 C C . ALA A 1 996 ? -6.140 -20.541 -11.487 1.00 34.56 996 ALA A C 1
ATOM 7707 O O . ALA A 1 996 ? -6.353 -20.525 -10.281 1.00 34.56 996 ALA A O 1
ATOM 7708 N N . GLY A 1 997 ? -5.723 -19.456 -12.151 1.00 31.22 997 GLY A N 1
ATOM 7709 C CA . GLY A 1 997 ? -5.699 -18.105 -11.581 1.00 31.22 997 GLY A CA 1
ATOM 7710 C C . GLY A 1 997 ? -7.031 -17.345 -11.677 1.00 31.22 997 GLY A C 1
ATOM 7711 O O . GLY A 1 997 ? -7.082 -16.183 -11.273 1.00 31.22 997 GLY A O 1
ATOM 7712 N N . ARG A 1 998 ? -8.079 -17.959 -12.244 1.00 30.50 998 ARG A N 1
ATOM 7713 C CA . ARG A 1 998 ? -9.474 -17.496 -12.166 1.00 30.50 998 ARG A CA 1
ATOM 7714 C C . ARG A 1 998 ? -10.210 -18.330 -11.136 1.00 30.50 998 ARG A C 1
ATOM 7716 O O . ARG A 1 998 ? -11.089 -17.735 -10.479 1.00 30.50 998 ARG A O 1
#

Nearest PDB structures (foldseek):
  6eac-assembly1_A  TM=4.885E-01  e=2.925E-08  Pseudomonas syringae
  6lna-assembly1_A  TM=4.313E-01  e=1.880E-06  Escherichia coli
  4kik-assembly1_B  TM=2.656E-01  e=7.790E+00  Homo sapiens

Solvent-accessible surface area (backbone atoms only — not comparable to full-atom values): 54722 Å² total; per-residue (Å²): 143,86,73,65,69,64,56,54,55,52,51,55,53,62,72,58,61,80,79,80,75,79,86,77,84,75,52,73,69,47,51,61,51,49,53,48,29,51,48,46,33,70,67,36,86,48,78,64,55,22,50,54,22,41,49,52,37,48,56,59,49,42,66,38,67,62,45,44,67,42,31,79,61,51,41,45,65,60,53,45,52,39,41,67,71,68,45,83,63,56,61,67,60,52,53,48,36,46,53,54,49,65,73,45,95,52,89,64,54,85,82,48,60,72,65,62,51,55,39,58,51,44,45,53,54,61,73,48,54,60,69,85,80,42,69,100,74,64,60,87,41,71,44,56,60,28,42,51,62,55,25,65,37,65,77,82,66,58,54,91,60,65,44,68,62,54,73,54,71,56,53,78,80,52,46,72,76,45,67,43,86,85,52,100,50,56,81,64,72,63,15,53,49,49,51,37,47,60,66,35,44,54,20,41,89,70,98,61,84,49,70,24,70,46,61,70,76,65,83,83,82,75,53,22,27,42,47,49,45,66,78,40,73,41,96,60,70,44,72,29,39,39,36,37,34,22,72,29,60,43,87,44,15,34,39,93,90,36,75,57,53,60,5,67,28,44,33,72,47,45,55,41,26,44,52,46,40,53,52,40,43,76,48,21,32,34,47,46,43,67,45,36,32,34,37,39,84,46,71,46,78,38,96,92,74,42,76,36,49,24,17,34,35,30,30,37,35,85,46,83,56,25,51,50,52,57,83,76,48,52,62,69,46,48,47,55,49,51,53,52,51,49,54,48,53,39,31,52,29,42,70,74,78,35,89,65,88,74,53,73,67,52,56,56,48,41,30,31,34,21,36,15,8,34,40,11,23,32,71,35,17,57,71,41,36,47,45,52,66,68,82,48,46,74,28,26,20,71,74,36,28,41,51,82,51,36,78,44,90,32,68,24,93,45,72,66,52,43,47,51,53,41,64,72,22,85,58,50,64,51,62,79,74,44,70,92,54,77,80,56,97,65,58,70,66,49,51,46,42,51,48,50,43,50,55,48,37,52,61,45,20,74,55,69,78,60,52,71,53,70,69,54,47,52,50,47,23,54,51,24,20,55,41,3,43,70,43,43,44,34,57,43,60,89,66,53,83,72,82,69,86,80,79,85,87,83,82,90,78,87,79,90,80,72,90,66,62,94,54,55,92,33,43,44,99,88,68,47,73,42,40,63,61,34,55,73,67,46,52,70,76,73,49,88,57,68,64,65,50,51,51,54,51,46,51,54,46,49,54,54,44,60,73,64,72,45,64,70,57,48,51,49,50,51,58,30,45,76,73,44,71,52,65,60,51,50,46,41,25,52,48,22,22,48,51,29,45,50,49,35,62,76,68,47,53,88,76,47,90,47,72,66,61,41,54,53,50,49,52,43,42,17,49,45,28,20,60,45,44,55,26,56,77,66,76,67,67,50,71,70,62,48,51,54,52,47,50,43,47,46,53,26,52,53,51,48,57,54,49,54,71,68,38,68,70,55,54,49,54,53,47,49,71,69,54,59,66,68,68,76,53,52,90,83,46,60,67,58,58,51,50,56,53,46,54,51,52,52,51,52,48,46,53,36,49,56,46,26,53,52,52,52,49,53,50,50,53,53,51,50,50,50,50,40,23,51,50,26,2,50,30,44,47,51,30,49,50,28,47,46,38,44,50,72,75,42,98,44,66,45,67,61,31,49,51,50,30,53,49,32,53,50,50,38,56,50,57,72,40,47,69,57,55,52,51,53,52,52,49,51,57,51,50,52,52,50,52,51,51,52,50,51,52,55,52,48,41,55,52,45,52,55,57,36,68,77,34,62,72,59,32,52,53,37,23,73,75,48,73,30,54,65,48,46,42,47,53,56,46,51,55,51,52,50,54,50,40,50,52,52,49,53,53,48,53,55,47,50,55,51,49,50,54,51,50,45,43,33,64,65,30,65,70,72,93,68,65,67,70,49,83,91,34,58,96,49,62,53,61,52,53,51,51,54,62,72,53,64,58,95,55,92,61,36,59,60,36,52,50,51,38,52,51,49,52,50,48,48,24,51,43,54,22,61,64,46,69,7,57,56,50,35,32,50,42,53,32,49,56,30,49,51,51,22,50,52,23,44,77,51,72,36,53,74,61,17,49,55,37,44,54,53,26,51,47,35,50,53,49,36,52,54,54,51,47,57,57,53,51,66,69,68,68,80,72,75,85,76,93,55,60,58,73,54,47,51,54,50,50,53,47,48,54,63,55,73,75,103